Protein 2QYV (pdb70)

InterPro domains:
  IPR001160 Peptidase M20C, Xaa-His dipeptidase [PIRSF016599] (1-484)
  IPR001160 Peptidase M20C, Xaa-His dipeptidase [PR00934] (80-99)
  IPR001160 Peptidase M20C, Xaa-His dipeptidase [PR00934] (101-119)
  IPR001160 Peptidase M20C, Xaa-His dipeptidase [PR00934] (135-152)
  IPR001160 Peptidase M20C, Xaa-His dipeptidase [PR00934] (159-177)
  IPR001160 Peptidase M20C, Xaa-His dipeptidase [PR00934] (205-222)
  IPR001160 Peptidase M20C, Xaa-His dipeptidase [PR00934] (253-272)
  IPR001160 Peptidase M20C, Xaa-His dipeptidase [PR00934] (364-382)
  IPR001160 Peptidase M20C, Xaa-His dipeptidase [PR00934] (429-445)
  IPR001160 Peptidase M20C, Xaa-His dipeptidase [PR00934] (451-473)
  IPR001160 Peptidase M20C, Xaa-His dipeptidase [PTHR43501] (2-484)
  IPR001160 Peptidase M20C, Xaa-His dipeptidase [TIGR01893] (7-483)
  IPR001160 Peptidase M20C, Xaa-His dipeptidase [cd03890] (9-483)
  IPR002933 Peptidase M20 [PF01546] (73-480)
  IPR011650 Peptidase M20, dimerisation domain [PF07687] (207-290)
  IPR036264 Bacterial exopeptidase dimerisation domain [SSF55031] (211-269)

CATH classification: 3.40.630.10

Sequence (928 aa):
QSLQPKLLWQWFDQICAIPHPSYKEEQLAQFIINWAKTKGFFAERDEVGNVLIRKPATVGENRKPVVLQAHLDVPQQDPILPYIDGDWVKAKGTTLGADNGIGASALAVLESNDIAHPELEVLLTTEERGEGAIGLRPNWLRSEILINTDTEENGEIYIGCAGGENADLEELPIEYQVNNFEHCYQVVLKGLRGGHSGVDIHTGRANAIKVLLRFLAELQQNQPHFDFTLANIRGGSSIRNAIPRESVATLVFNGDITVLQSAVQKFADVIKAELALTEPNLIFTLEKVEKPQQVFSSQCTKNIIHCLNVLPNGVVRNSDVIENVVETSLSIGVLKTEDNFVRSTLVRSLIESGKSYVASLLKSLASSLAQGNINLSGDYPGWEPQSHSDILDLTKTIYAQVLGTDPEIKVIHAGLECGLLKKIYPTIDVSIGPTIRNAHSPDEKVHIPAVETYWKVLTGILAHIPSRLQPKLLWQWFDQICAIPHPSYKEEQLAQFIINNWAKTKGFFAERDEVGNVLIRKPATVGENRKPVVLQAHLDVPQQDPILPYIDGDWVKAKGTTLGADNGIGASALAVLESNDIAHPELEVLLTTEERGEGAIGLRPNWLRRSEILINTDTEENGEIYIGCAGGENADLELPIEYQVNNFEHCYQVVLKGLRGGHSGVDIHTGRANAIKVLLRFLAELQQNQPHFDFTLANIRGGSIRNAIPREESVATLVFNGDITVLQSAVQKFADVIKAELALTEPNLIFTLEKVEKPQQVFSSQCTKNIIHCLNVLPNGVVRNSDVIENVVETSLSIGVLKTEDNFVRSTLVRSLIESGKSYVASLLKSLASSLAQGNINLSGDYPGWEPQSHSDILDLTKTIYAQVLGTDPEIKVIHAGLECGLLKKIYPTIDVSIGPTIRNAHSPDEKVHIPAVETYWKVLTGILAHIPSR

Secondary structure (DSSP, 8-state):
--SSSHHHHHHHHHHHHS---TT--HHHHHHHHHHHHHTT-EEEE-TT--EEEEEPPPP---B--EEEEE-----------EEE-SSEEEETTB---HHHHT--HHHHHHH-SSS--SSEEEEE---S---TTTTPPSS----SEEEE-----TTEEEEEE-EEEEEEEEEE--EEE---SEEEEEEEE-----BTTTTTTS----HHHHHHHHHHHHHHH-TT--EEEEEEEEES-TTB----EEEEEEE-S-HHHHHHHHHHHHHHHHHHTTTT-TT-EEEEEE-PPPSEEE-HHHHHHHHHHHHHS--EEEEE-SSSTT-EEEEE---EEEE-SSEEEE--EEESSHHHHHHHHHHHHHHHHHHT-EEEEEEEE--BPPPS--HHHHHHHHHHHHHHSSPPEEEEESS--THHHHHHH-TT---B----EESTTSTT-EEEHHHHHHHHHHHHHHHHH--B-/--SHHHHHHHHHHHHS---TT--HHHHHHHHHHHHHTT-EEEE-TT--EEEEEPPPP---B--EEEEE-----------EEE-SSEEEETTB---HHHHT--HHHHHHH-SS---SSEEEEE--TT---TTTTPPSS----SEEEE-----TTEEEEEE-EEEEEEEEEE--EEE---SEEEEEEEE-----BTTTTTTSS---HHHHHHHHHHHHHHH-TT--EEEEEEEEES-TTBPP--EEEEEEE-S-HHHHHHHHHHHHHHHHHHHTTT-TT-EEEEEE-PPPSEEE-HHHHHHHHHHHHH---EEEEE-SSSTT-EEEEE---EEEEETTEEEE--EEESSHHHHHHHHHHHHHHHHHTT-EEEEEEEE--BPPPS--HHHHHHHHHHHHHHSSPPEEEEESS--THHHHHHH-TT---B----EESTTSTT-EEEHHHHHHHHHHHHHHHHT--B-

Radius of gyration: 32.3 Å; Cα contacts (8 Å, |Δi|>4): 2210; chains: 2; bounding box: 68×74×89 Å

Structure (mmCIF, N/CA/C/O backbone):
data_2QYV
#
_entry.id   2QYV
#
_cell.length_a   173.922
_cell.length_b   84.293
_cell.length_c   123.204
_cell.angle_alpha   90.000
_cell.angle_beta   90.000
_cell.angle_gamma   90.000
#
_symmetry.space_group_name_H-M   'P 21 21 2'
#
loop_
_entity.id
_entity.type
_entity.pdbx_description
1 polymer 'Xaa-His dipeptidase'
2 non-polymer 'ZINC ION'
3 non-polymer 'SULFATE ION'
4 non-polymer GLYCEROL
5 non-polymer 'ISOPROPYL ALCOHOL'
6 water water
#
loop_
_atom_site.group_PDB
_atom_site.id
_atom_site.type_symbol
_atom_site.label_atom_id
_atom_site.label_alt_id
_atom_site.label_comp_id
_atom_site.label_asym_id
_atom_site.label_entity_id
_atom_site.label_seq_id
_atom_site.pdbx_PDB_ins_code
_atom_site.Cartn_x
_atom_site.Cartn_y
_atom_site.Cartn_z
_atom_site.occupancy
_atom_site.B_iso_or_equiv
_atom_site.auth_seq_id
_atom_site.auth_comp_id
_atom_site.auth_asym_id
_atom_site.auth_atom_id
_atom_site.pdbx_PDB_model_num
ATOM 1 N N . GLN A 1 6 ? 35.152 6.048 10.427 1.00 92.33 5 GLN A N 1
ATOM 2 C CA . GLN A 1 6 ? 34.383 6.492 9.225 1.00 92.42 5 GLN A CA 1
ATOM 3 C C . GLN A 1 6 ? 32.886 6.599 9.539 1.00 92.52 5 GLN A C 1
ATOM 4 O O . GLN A 1 6 ? 32.059 6.691 8.625 1.00 92.55 5 GLN A O 1
ATOM 6 N N . SER A 1 7 ? 32.550 6.619 10.832 1.00 92.21 6 SER A N 1
ATOM 7 C CA . SER A 1 7 ? 31.158 6.491 11.288 1.00 91.10 6 SER A CA 1
ATOM 8 C C . SER A 1 7 ? 30.340 7.794 11.200 1.00 89.76 6 SER A C 1
ATOM 9 O O . SER A 1 7 ? 29.236 7.802 10.650 1.00 88.76 6 SER A O 1
ATOM 11 N N . LEU A 1 8 ? 30.895 8.889 11.720 1.00 88.36 7 LEU A N 1
ATOM 12 C CA . LEU A 1 8 ? 30.098 10.089 12.045 1.00 87.13 7 LEU A CA 1
ATOM 13 C C . LEU A 1 8 ? 29.733 10.996 10.853 1.00 86.70 7 LEU A C 1
ATOM 14 O O . LEU A 1 8 ? 30.344 10.925 9.783 1.00 86.89 7 LEU A O 1
ATOM 17 N N . GLN A 1 9 ? 28.717 11.836 11.065 1.00 85.70 8 GLN A N 1
ATOM 18 C CA . GLN A 1 9 ? 28.194 12.753 10.043 1.00 84.66 8 GLN A CA 1
ATOM 19 C C . GLN A 1 9 ? 28.686 14.183 10.312 1.00 83.54 8 GLN A C 1
ATOM 20 O O . GLN A 1 9 ? 28.774 14.586 11.472 1.00 83.76 8 GLN A O 1
ATOM 22 N N . PRO A 1 10 ? 28.989 14.966 9.251 1.00 81.87 9 PRO A N 1
ATOM 23 C CA . PRO A 1 10 ? 28.863 14.699 7.812 1.00 80.27 9 PRO A CA 1
ATOM 24 C C . PRO A 1 10 ? 29.825 13.636 7.256 1.00 78.69 9 PRO A C 1
ATOM 25 O O . PRO A 1 10 ? 31.034 13.775 7.380 1.00 78.24 9 PRO A O 1
ATOM 29 N N . LYS A 1 11 ? 29.264 12.608 6.619 1.00 78.23 10 LYS A N 1
ATOM 30 C CA . LYS A 1 11 ? 30.015 11.434 6.163 1.00 77.08 10 LYS A CA 1
ATOM 31 C C . LYS A 1 11 ? 31.258 11.785 5.348 1.00 76.40 10 LYS A C 1
ATOM 32 O O . LYS A 1 11 ? 32.352 11.321 5.662 1.00 75.71 10 LYS A O 1
ATOM 34 N N . LEU A 1 12 ? 31.087 12.613 4.317 1.00 76.39 11 LEU A N 1
ATOM 35 C CA . LEU A 1 12 ? 32.166 12.918 3.372 1.00 75.56 11 LEU A CA 1
ATOM 36 C C . LEU A 1 12 ? 33.380 13.544 4.043 1.00 75.06 11 LEU A C 1
ATOM 37 O O . LEU A 1 12 ? 34.515 13.170 3.747 1.00 74.82 11 LEU A O 1
ATOM 42 N N . LEU A 1 13 ? 33.127 14.502 4.933 1.00 74.84 12 LEU A N 1
ATOM 43 C CA . LEU A 1 13 ? 34.182 15.159 5.712 1.00 74.09 12 LEU A CA 1
ATOM 44 C C . LEU A 1 13 ? 34.926 14.153 6.581 1.00 74.43 12 LEU A C 1
ATOM 45 O O . LEU A 1 13 ? 36.154 14.099 6.565 1.00 74.47 12 LEU A O 1
ATOM 50 N N . TRP A 1 14 ? 34.171 13.362 7.340 1.00 75.42 13 TRP A N 1
ATOM 51 C CA . TRP A 1 14 ? 34.746 12.404 8.289 1.00 75.59 13 TRP A CA 1
ATOM 52 C C . TRP A 1 14 ? 35.444 11.238 7.598 1.00 75.65 13 TRP A C 1
ATOM 53 O O . TRP A 1 14 ? 36.503 10.801 8.053 1.00 74.39 13 TRP A O 1
ATOM 64 N N . GLN A 1 15 ? 34.850 10.740 6.510 1.00 76.02 14 GLN A N 1
ATOM 65 C CA . GLN A 1 15 ? 35.487 9.707 5.686 1.00 76.42 14 GLN A CA 1
ATOM 66 C C . GLN A 1 15 ? 36.807 10.211 5.121 1.00 75.96 14 GLN A C 1
ATOM 67 O O . GLN A 1 15 ? 37.781 9.464 5.043 1.00 75.93 14 GLN A O 1
ATOM 73 N N . TRP A 1 16 ? 36.832 11.482 4.731 1.00 75.77 15 TRP A N 1
ATOM 74 C CA . TRP A 1 16 ? 38.069 12.123 4.300 1.00 75.61 15 TRP A CA 1
ATOM 75 C C . TRP A 1 16 ? 39.060 12.291 5.442 1.00 75.16 15 TRP A C 1
ATOM 76 O O . TRP A 1 16 ? 40.252 12.083 5.259 1.00 74.59 15 TRP A O 1
ATOM 87 N N . PHE A 1 17 ? 38.577 12.685 6.612 1.00 75.93 16 PHE A N 1
ATOM 88 C CA . PHE A 1 17 ? 39.468 12.860 7.760 1.00 76.52 16 PHE A CA 1
ATOM 89 C C . PHE A 1 17 ? 40.081 11.528 8.154 1.00 76.92 16 PHE A C 1
ATOM 90 O O . PHE A 1 17 ? 41.278 11.443 8.458 1.00 76.98 16 PHE A O 1
ATOM 98 N N . ASP A 1 18 ? 39.248 10.491 8.133 1.00 77.53 17 ASP A N 1
ATOM 99 C CA . ASP A 1 18 ? 39.689 9.133 8.425 1.00 78.42 17 ASP A CA 1
ATOM 100 C C . ASP A 1 18 ? 40.795 8.719 7.453 1.00 78.52 17 ASP A C 1
ATOM 101 O O . ASP A 1 18 ? 41.812 8.165 7.865 1.00 79.11 17 ASP A O 1
ATOM 106 N N . GLN A 1 19 ? 40.594 9.011 6.170 1.00 78.93 18 GLN A N 1
ATOM 107 C CA . GLN A 1 19 ? 41.617 8.791 5.144 1.00 78.54 18 GLN A CA 1
ATOM 108 C C . GLN A 1 19 ? 42.896 9.589 5.430 1.00 78.15 18 GLN A C 1
ATOM 109 O O . GLN A 1 19 ? 44.006 9.102 5.211 1.00 77.38 18 GLN A O 1
ATOM 115 N N . ILE A 1 20 ? 42.727 10.818 5.906 1.00 77.76 19 ILE A N 1
ATOM 116 C CA . ILE A 1 20 ? 43.851 11.709 6.151 1.00 77.46 19 ILE A CA 1
ATOM 117 C C . ILE A 1 20 ? 44.685 11.160 7.291 1.00 77.93 19 ILE A C 1
ATOM 118 O O . ILE A 1 20 ? 45.917 11.176 7.234 1.00 77.36 19 ILE A O 1
ATOM 123 N N . CYS A 1 21 ? 44.011 10.642 8.312 1.00 78.33 20 CYS A N 1
ATOM 124 C CA . CYS A 1 21 ? 44.705 10.003 9.432 1.00 79.06 20 CYS A CA 1
ATOM 125 C C . CYS A 1 21 ? 45.438 8.727 9.008 1.00 79.05 20 CYS A C 1
ATOM 126 O O . CYS A 1 21 ? 46.524 8.441 9.504 1.00 79.56 20 CYS A O 1
ATOM 129 N N . ALA A 1 22 ? 44.852 7.978 8.080 1.00 78.81 21 ALA A N 1
ATOM 130 C CA . ALA A 1 22 ? 45.481 6.768 7.559 1.00 78.57 21 ALA A CA 1
ATOM 131 C C . ALA A 1 22 ? 46.835 7.029 6.885 1.00 78.70 21 ALA A C 1
ATOM 132 O O . ALA A 1 22 ? 47.693 6.154 6.898 1.00 80.12 21 ALA A O 1
ATOM 134 N N . ILE A 1 23 ? 47.032 8.212 6.302 1.00 78.46 22 ILE A N 1
ATOM 135 C CA . ILE A 1 23 ? 48.279 8.516 5.587 1.00 78.19 22 ILE A CA 1
ATOM 136 C C . ILE A 1 23 ? 49.202 9.360 6.449 1.00 78.43 22 ILE A C 1
ATOM 137 O O . ILE A 1 23 ? 48.935 10.545 6.654 1.00 77.91 22 ILE A O 1
ATOM 142 N N . PRO A 1 24 ? 50.304 8.765 6.949 1.00 79.31 23 PRO A N 1
ATOM 143 C CA . PRO A 1 24 ? 51.204 9.574 7.767 1.00 79.16 23 PRO A CA 1
ATOM 144 C C . PRO A 1 24 ? 51.614 10.824 7.002 1.00 78.58 23 PRO A C 1
ATOM 145 O O . PRO A 1 24 ? 52.044 10.733 5.848 1.00 79.43 23 PRO A O 1
ATOM 149 N N . HIS A 1 25 ? 51.428 11.979 7.630 1.00 77.61 24 HIS A N 1
ATOM 150 C CA . HIS A 1 25 ? 51.648 13.260 6.969 1.00 76.88 24 HIS A CA 1
ATOM 151 C C . HIS A 1 25 ? 52.257 14.299 7.908 1.00 76.83 24 HIS A C 1
ATOM 152 O O . HIS A 1 25 ? 51.866 15.463 7.887 1.00 76.16 24 HIS A O 1
ATOM 159 N N . PRO A 1 26 ? 53.247 13.891 8.722 1.00 78.02 25 PRO A N 1
ATOM 160 C CA . PRO A 1 26 ? 53.892 14.869 9.585 1.00 77.88 25 PRO A CA 1
ATOM 161 C C . PRO A 1 26 ? 54.584 15.982 8.801 1.00 77.59 25 PRO A C 1
ATOM 162 O O . PRO A 1 26 ? 54.818 15.853 7.604 1.00 75.44 25 PRO A O 1
ATOM 166 N N . SER A 1 27 ? 54.951 17.042 9.508 1.00 79.23 26 SER A N 1
ATOM 167 C CA . SER A 1 27 ? 55.351 18.310 8.892 1.00 80.70 26 SER A CA 1
ATOM 168 C C . SER A 1 27 ? 56.620 18.315 8.017 1.00 81.93 26 SER A C 1
ATOM 169 O O . SER A 1 27 ? 57.233 19.363 7.836 1.00 83.32 26 SER A O 1
ATOM 172 N N . TYR A 1 28 ? 57.015 17.164 7.486 1.00 82.23 27 TYR A N 1
ATOM 173 C CA . TYR A 1 28 ? 57.928 17.115 6.330 1.00 81.80 27 TYR A CA 1
ATOM 174 C C . TYR A 1 28 ? 57.743 15.863 5.453 1.00 80.75 27 TYR A C 1
ATOM 175 O O . TYR A 1 28 ? 58.494 15.666 4.498 1.00 80.44 27 TYR A O 1
ATOM 184 N N . LYS A 1 29 ? 56.756 15.027 5.770 1.00 80.24 28 LYS A N 1
ATOM 185 C CA . LYS A 1 29 ? 56.493 13.813 5.006 1.00 81.03 28 LYS A CA 1
ATOM 186 C C . LYS A 1 29 ? 55.124 13.911 4.308 1.00 81.42 28 LYS A C 1
ATOM 187 O O . LYS A 1 29 ? 54.394 12.920 4.209 1.00 81.71 28 LYS A O 1
ATOM 189 N N . GLU A 1 30 ? 54.805 15.106 3.798 1.00 82.11 29 GLU A N 1
ATOM 190 C CA . GLU A 1 30 ? 53.487 15.393 3.187 1.00 82.52 29 GLU A CA 1
ATOM 191 C C . GLU A 1 30 ? 53.286 14.760 1.811 1.00 82.19 29 GLU A C 1
ATOM 192 O O . GLU A 1 30 ? 52.197 14.837 1.249 1.00 82.99 29 GLU A O 1
ATOM 198 N N . GLU A 1 31 ? 54.328 14.160 1.254 1.00 82.44 30 GLU A N 1
ATOM 199 C CA . GLU A 1 31 ? 54.282 13.704 -0.125 1.00 82.50 30 GLU A CA 1
ATOM 200 C C . GLU A 1 31 ? 53.148 12.714 -0.381 1.00 81.23 30 GLU A C 1
ATOM 201 O O . GLU A 1 31 ? 52.339 12.928 -1.270 1.00 79.75 30 GLU A O 1
ATOM 207 N N . GLN A 1 32 ? 53.099 11.647 0.413 1.00 81.10 31 GLN A N 1
ATOM 208 C CA . GLN A 1 32 ? 52.114 10.577 0.242 1.00 81.42 31 GLN A CA 1
ATOM 209 C C . GLN A 1 32 ? 50.684 11.112 0.192 1.00 81.01 31 GLN A C 1
ATOM 210 O O . GLN A 1 32 ? 49.898 10.704 -0.668 1.00 81.33 31 GLN A O 1
ATOM 216 N N . LEU A 1 33 ? 50.355 12.020 1.109 1.00 80.00 32 LEU A N 1
ATOM 217 C CA . LEU A 1 33 ? 49.026 12.628 1.156 1.00 78.82 32 LEU A CA 1
ATOM 218 C C . LEU A 1 33 ? 48.772 13.521 -0.055 1.00 79.31 32 LEU A C 1
ATOM 219 O O . LEU A 1 33 ? 47.731 13.406 -0.702 1.00 80.23 32 LEU A O 1
ATOM 224 N N . ALA A 1 34 ? 49.721 14.408 -0.354 1.00 78.82 33 ALA A N 1
ATOM 225 C CA . ALA A 1 34 ? 49.609 15.308 -1.506 1.00 78.11 33 ALA A CA 1
ATOM 226 C C . ALA A 1 34 ? 49.353 14.534 -2.805 1.00 77.72 33 ALA A C 1
ATOM 227 O O . ALA A 1 34 ? 48.495 14.906 -3.609 1.00 77.75 33 ALA A O 1
ATOM 229 N N . GLN A 1 35 ? 50.088 13.443 -2.991 1.00 76.82 34 GLN A N 1
ATOM 230 C CA . GLN A 1 35 ? 49.935 12.614 -4.174 1.00 76.04 34 GLN A CA 1
ATOM 231 C C . GLN A 1 35 ? 48.630 11.831 -4.133 1.00 74.14 34 GLN A C 1
ATOM 232 O O . GLN A 1 35 ? 48.040 11.582 -5.180 1.00 74.79 34 GLN A O 1
ATOM 238 N N . PHE A 1 36 ? 48.182 11.439 -2.940 1.00 72.41 35 PHE A N 1
ATOM 239 C CA . PHE A 1 36 ? 46.892 10.746 -2.801 1.00 72.07 35 PHE A CA 1
ATOM 240 C C . PHE A 1 36 ? 45.728 11.659 -3.191 1.00 71.06 35 PHE A C 1
ATOM 241 O O . PHE A 1 36 ? 44.767 11.209 -3.818 1.00 71.64 35 PHE A O 1
ATOM 249 N N . ILE A 1 37 ? 45.825 12.931 -2.804 1.00 70.22 36 ILE A N 1
ATOM 250 C CA . ILE A 1 37 ? 44.800 13.935 -3.104 1.00 68.78 36 ILE A CA 1
ATOM 251 C C . ILE A 1 37 ? 44.769 14.272 -4.592 1.00 68.11 36 ILE A C 1
ATOM 252 O O . ILE A 1 37 ? 43.699 14.322 -5.191 1.00 68.74 36 ILE A O 1
ATOM 257 N N . ILE A 1 38 ? 45.935 14.492 -5.189 1.00 67.10 37 ILE A N 1
ATOM 258 C CA . ILE A 1 38 ? 46.008 14.816 -6.609 1.00 66.70 37 ILE A CA 1
ATOM 259 C C . ILE A 1 38 ? 45.429 13.684 -7.473 1.00 67.49 37 ILE A C 1
ATOM 260 O O . ILE A 1 38 ? 44.582 13.932 -8.325 1.00 64.60 37 ILE A O 1
ATOM 265 N N . ASN A 1 39 ? 45.874 12.448 -7.244 1.00 69.36 38 ASN A N 1
ATOM 266 C CA . ASN A 1 39 ? 45.356 11.315 -8.018 1.00 71.60 38 ASN A CA 1
ATOM 267 C C . ASN A 1 39 ? 43.849 11.179 -7.861 1.00 70.45 38 ASN A C 1
ATOM 268 O O . ASN A 1 39 ? 43.146 10.916 -8.841 1.00 71.25 38 ASN A O 1
ATOM 273 N N . TRP A 1 40 ? 43.362 11.343 -6.629 1.00 69.73 39 TRP A N 1
ATOM 274 C CA . TRP A 1 40 ? 41.926 11.249 -6.358 1.00 68.53 39 TRP A CA 1
ATOM 275 C C . TRP A 1 40 ? 41.175 12.333 -7.114 1.00 66.66 39 TRP A C 1
ATOM 276 O O . TRP A 1 40 ? 40.174 12.051 -7.773 1.00 66.78 39 TRP A O 1
ATOM 287 N N . ALA A 1 41 ? 41.671 13.564 -7.004 1.00 65.72 40 ALA A N 1
ATOM 288 C CA . ALA A 1 41 ? 41.136 14.696 -7.749 1.00 65.25 40 ALA A CA 1
ATOM 289 C C . ALA A 1 41 ? 41.006 14.340 -9.216 1.00 65.98 40 ALA A C 1
ATOM 290 O O . ALA A 1 41 ? 39.971 14.558 -9.831 1.00 66.19 40 ALA A O 1
ATOM 292 N N . LYS A 1 42 ? 42.069 13.773 -9.769 1.00 67.32 41 LYS A N 1
ATOM 293 C CA . LYS A 1 42 ? 42.123 13.466 -11.184 1.00 67.66 41 LYS A CA 1
ATOM 294 C C . LYS A 1 42 ? 41.122 12.394 -11.593 1.00 67.22 41 LYS A C 1
ATOM 295 O O . LYS A 1 42 ? 40.581 12.454 -12.695 1.00 66.46 41 LYS A O 1
ATOM 301 N N . THR A 1 43 ? 40.850 11.439 -10.704 1.00 67.18 42 THR A N 1
ATOM 302 C CA . THR A 1 43 ? 39.819 10.422 -10.971 1.00 67.60 42 THR A CA 1
ATOM 303 C C . THR A 1 43 ? 38.399 11.025 -11.064 1.00 67.44 42 THR A C 1
ATOM 304 O O . THR A 1 43 ? 37.505 10.412 -11.658 1.00 67.33 42 THR A O 1
ATOM 308 N N . LYS A 1 44 ? 38.209 12.207 -10.469 1.00 67.67 43 LYS A N 1
ATOM 309 C CA . LYS A 1 44 ? 36.952 12.963 -10.526 1.00 66.55 43 LYS A CA 1
ATOM 310 C C . LYS A 1 44 ? 36.937 13.965 -11.676 1.00 66.45 43 LYS A C 1
ATOM 311 O O . LYS A 1 44 ? 35.959 14.695 -11.873 1.00 66.51 43 LYS A O 1
ATOM 317 N N . GLY A 1 45 ? 38.023 14.008 -12.436 1.00 65.55 44 GLY A N 1
ATOM 318 C CA . GLY A 1 45 ? 38.121 14.918 -13.558 1.00 64.84 44 GLY A CA 1
ATOM 319 C C . GLY A 1 45 ? 38.329 16.351 -13.145 1.00 63.87 44 GLY A C 1
ATOM 320 O O . GLY A 1 45 ? 38.049 17.247 -13.913 1.00 64.01 44 GLY A O 1
ATOM 321 N N . PHE A 1 46 ? 38.826 16.569 -11.930 1.00 65.79 45 PHE A N 1
ATOM 322 C CA . PHE A 1 46 ? 39.218 17.917 -11.488 1.00 65.50 45 PHE A CA 1
ATOM 323 C C . PHE A 1 46 ? 40.629 18.253 -11.939 1.00 65.60 45 PHE A C 1
ATOM 324 O O . PHE A 1 46 ? 41.537 17.419 -11.846 1.00 65.11 45 PHE A O 1
ATOM 332 N N . PHE A 1 47 ? 40.800 19.488 -12.401 1.00 66.11 46 PHE A N 1
ATOM 333 C CA . PHE A 1 47 ? 42.111 20.119 -12.467 1.00 66.75 46 PHE A CA 1
ATOM 334 C C . PHE A 1 47 ? 42.843 19.944 -11.131 1.00 66.70 46 PHE A C 1
ATOM 335 O O . PHE A 1 47 ? 42.292 20.245 -10.071 1.00 66.83 46 PHE A O 1
ATOM 343 N N . ALA A 1 48 ? 44.074 19.447 -11.187 1.00 66.54 47 ALA A N 1
ATOM 344 C CA . ALA A 1 48 ? 44.887 19.240 -9.997 1.00 66.17 47 ALA A CA 1
ATOM 345 C C . ALA A 1 48 ? 46.353 19.527 -10.335 1.00 66.06 47 ALA A C 1
ATOM 346 O O . ALA A 1 48 ? 46.907 18.956 -11.265 1.00 65.76 47 ALA A O 1
ATOM 348 N N . GLU A 1 49 ? 46.964 20.432 -9.584 1.00 66.33 48 GLU A N 1
ATOM 349 C CA . GLU A 1 49 ? 48.331 20.874 -9.842 1.00 68.01 48 GLU A CA 1
ATOM 350 C C . GLU A 1 49 ? 49.070 21.116 -8.528 1.00 67.37 48 GLU A C 1
ATOM 351 O O . GLU A 1 49 ? 48.448 21.285 -7.485 1.00 66.13 48 GLU A O 1
ATOM 357 N N . ARG A 1 50 ? 50.399 21.123 -8.602 1.00 66.99 49 ARG A N 1
ATOM 358 C CA . ARG A 1 50 ? 51.252 21.548 -7.499 1.00 67.29 49 ARG A CA 1
ATOM 359 C C . ARG A 1 50 ? 52.204 22.601 -8.031 1.00 66.95 49 ARG A C 1
ATOM 360 O O . ARG A 1 50 ? 52.577 22.557 -9.201 1.00 67.67 49 ARG A O 1
ATOM 368 N N . ASP A 1 51 ? 52.575 23.558 -7.189 1.00 66.75 50 ASP A N 1
ATOM 369 C CA . ASP A 1 51 ? 53.544 24.579 -7.581 1.00 65.88 50 ASP A CA 1
ATOM 370 C C . ASP A 1 51 ? 54.960 24.125 -7.219 1.00 66.58 50 ASP A C 1
ATOM 371 O O . ASP A 1 51 ? 55.155 23.036 -6.663 1.00 65.68 50 ASP A O 1
ATOM 376 N N . GLU A 1 52 ? 55.938 24.963 -7.559 1.00 67.53 51 GLU A N 1
ATOM 377 C CA . GLU A 1 52 ? 57.360 24.676 -7.340 1.00 69.20 51 GLU A CA 1
ATOM 378 C C . GLU A 1 52 ? 57.651 24.177 -5.908 1.00 69.25 51 GLU A C 1
ATOM 379 O O . GLU A 1 52 ? 58.468 23.273 -5.709 1.00 70.22 51 GLU A O 1
ATOM 385 N N . VAL A 1 53 ? 56.975 24.765 -4.926 1.00 67.76 52 VAL A N 1
ATOM 386 C CA . VAL A 1 53 ? 57.161 24.404 -3.521 1.00 68.29 52 VAL A CA 1
ATOM 387 C C . VAL A 1 53 ? 56.388 23.151 -3.093 1.00 68.63 52 VAL A C 1
ATOM 388 O O . VAL A 1 53 ? 56.742 22.503 -2.100 1.00 68.91 52 VAL A O 1
ATOM 392 N N . GLY A 1 54 ? 55.325 22.826 -3.826 1.00 68.56 53 GLY A N 1
ATOM 393 C CA . GLY A 1 54 ? 54.544 21.621 -3.566 1.00 67.50 53 GLY A CA 1
ATOM 394 C C . GLY A 1 54 ? 53.169 21.865 -2.972 1.00 66.45 53 GLY A C 1
ATOM 395 O O . GLY A 1 54 ? 52.561 20.939 -2.418 1.00 67.74 53 GLY A O 1
ATOM 396 N N . ASN A 1 55 ? 52.674 23.099 -3.067 1.00 65.48 54 ASN A N 1
ATOM 397 C CA . ASN A 1 55 ? 51.300 23.385 -2.652 1.00 65.11 54 ASN A CA 1
ATOM 398 C C . ASN A 1 55 ? 50.348 22.736 -3.646 1.00 65.11 54 ASN A C 1
ATOM 399 O O . ASN A 1 55 ? 50.601 22.775 -4.841 1.00 64.92 54 ASN A O 1
ATOM 404 N N . VAL A 1 56 ? 49.264 22.141 -3.148 1.00 65.12 55 VAL A N 1
ATOM 405 C CA . VAL A 1 56 ? 48.246 21.519 -3.998 1.00 63.78 55 VAL A CA 1
ATOM 406 C C . VAL A 1 56 ? 47.138 22.515 -4.345 1.00 63.51 55 VAL A C 1
ATOM 407 O O . VAL A 1 56 ? 46.603 23.169 -3.465 1.00 65.11 55 VAL A O 1
ATOM 411 N N . LEU A 1 57 ? 46.807 22.640 -5.625 1.00 63.65 56 LEU A N 1
ATOM 412 C CA . LEU A 1 57 ? 45.654 23.435 -6.054 1.00 62.40 56 LEU A CA 1
ATOM 413 C C . LEU A 1 57 ? 44.715 22.541 -6.849 1.00 62.83 56 LEU A C 1
ATOM 414 O O . LEU A 1 57 ? 45.129 21.939 -7.834 1.00 64.09 56 LEU A O 1
ATOM 419 N N . ILE A 1 58 ? 43.465 22.437 -6.402 1.00 62.47 57 ILE A N 1
ATOM 420 C CA . ILE A 1 58 ? 42.431 21.724 -7.140 1.00 62.22 57 ILE A CA 1
ATOM 421 C C . ILE A 1 58 ? 41.353 22.728 -7.542 1.00 62.07 57 ILE A C 1
ATOM 422 O O . ILE A 1 58 ? 41.082 23.688 -6.809 1.00 60.31 57 ILE A O 1
ATOM 427 N N . ARG A 1 59 ? 40.774 22.521 -8.723 1.00 60.45 58 ARG A N 1
ATOM 428 C CA . ARG A 1 59 ? 39.699 23.371 -9.223 1.00 61.98 58 ARG A CA 1
ATOM 429 C C . ARG A 1 59 ? 38.483 22.546 -9.623 1.00 60.01 58 ARG A C 1
ATOM 430 O O . ARG A 1 59 ? 38.630 21.454 -10.140 1.00 58.69 58 ARG A O 1
ATOM 438 N N . LYS A 1 60 ? 37.298 23.103 -9.389 1.00 59.56 59 LYS A N 1
ATOM 439 C CA . LYS A 1 60 ? 36.020 22.476 -9.732 1.00 59.29 59 LYS A CA 1
ATOM 440 C C . LYS A 1 60 ? 35.061 23.578 -10.185 1.00 58.39 59 LYS A C 1
ATOM 441 O O . LYS A 1 60 ? 35.049 24.668 -9.618 1.00 57.42 59 LYS A O 1
ATOM 447 N N . PRO A 1 61 ? 34.272 23.321 -11.239 1.00 58.59 60 PRO A N 1
ATOM 448 C CA . PRO A 1 61 ? 33.396 24.393 -11.713 1.00 57.31 60 PRO A CA 1
ATOM 449 C C . PRO A 1 61 ? 32.276 24.727 -10.738 1.00 56.25 60 PRO A C 1
ATOM 450 O O . PRO A 1 61 ? 32.042 23.981 -9.791 1.00 54.71 60 PRO A O 1
ATOM 454 N N . ALA A 1 62 ? 31.613 25.859 -10.969 1.00 57.30 61 ALA A N 1
ATOM 455 C CA . ALA A 1 62 ? 30.415 26.227 -10.224 1.00 58.18 61 ALA A CA 1
ATOM 456 C C . ALA A 1 62 ? 29.363 25.125 -10.340 1.00 60.17 61 ALA A C 1
ATOM 457 O O . ALA A 1 62 ? 29.278 24.440 -11.363 1.00 63.54 61 ALA A O 1
ATOM 459 N N . THR A 1 63 ? 28.562 24.954 -9.294 1.00 60.01 62 THR A N 1
ATOM 460 C CA . THR A 1 63 ? 27.401 24.074 -9.362 1.00 59.27 62 THR A CA 1
ATOM 461 C C . THR A 1 63 ? 26.325 24.790 -10.176 1.00 59.29 62 THR A C 1
ATOM 462 O O . THR A 1 63 ? 26.383 26.016 -10.357 1.00 56.84 62 THR A O 1
ATOM 466 N N . VAL A 1 64 ? 25.359 24.017 -10.674 1.00 59.77 63 VAL A N 1
ATOM 467 C CA . VAL A 1 64 ? 24.333 24.536 -11.566 1.00 59.24 63 VAL A CA 1
ATOM 468 C C . VAL A 1 64 ? 23.585 25.686 -10.882 1.00 58.71 63 VAL A C 1
ATOM 469 O O . VAL A 1 64 ? 23.072 25.521 -9.776 1.00 58.75 63 VAL A O 1
ATOM 473 N N . GLY A 1 65 ? 23.546 26.841 -11.547 1.00 57.63 64 GLY A N 1
ATOM 474 C CA . GLY A 1 65 ? 22.925 28.049 -11.011 1.00 57.92 64 GLY A CA 1
ATOM 475 C C . GLY A 1 65 ? 23.854 28.998 -10.266 1.00 58.36 64 GLY A C 1
ATOM 476 O O . GLY A 1 65 ? 23.448 30.121 -9.925 1.00 58.96 64 GLY A O 1
ATOM 485 N N . GLU A 1 67 ? 26.875 30.137 -11.467 1.00 61.55 66 GLU A N 1
ATOM 486 C CA . GLU A 1 67 ? 27.890 30.465 -12.471 1.00 62.36 66 GLU A CA 1
ATOM 487 C C . GLU A 1 67 ? 28.372 31.914 -12.462 1.00 63.51 66 GLU A C 1
ATOM 488 O O . GLU A 1 67 ? 29.522 32.164 -12.816 1.00 62.24 66 GLU A O 1
ATOM 494 N N . ASN A 1 68 ? 27.509 32.860 -12.084 1.00 65.38 67 ASN A N 1
ATOM 495 C CA . ASN A 1 68 ? 27.900 34.283 -12.042 1.00 67.33 67 ASN A CA 1
ATOM 496 C C . ASN A 1 68 ? 28.369 34.712 -10.668 1.00 66.81 67 ASN A C 1
ATOM 497 O O . ASN A 1 68 ? 28.310 35.897 -10.326 1.00 66.78 67 ASN A O 1
ATOM 502 N N . ARG A 1 69 ? 28.839 33.765 -9.872 1.00 66.67 68 ARG A N 1
ATOM 503 C CA . ARG A 1 69 ? 29.127 34.063 -8.487 1.00 66.60 68 ARG A CA 1
ATOM 504 C C . ARG A 1 69 ? 30.604 34.013 -8.250 1.00 64.97 68 ARG A C 1
ATOM 505 O O . ARG A 1 69 ? 31.324 33.298 -8.930 1.00 64.95 68 ARG A O 1
ATOM 513 N N . LYS A 1 70 ? 31.049 34.823 -7.302 1.00 64.39 69 LYS A N 1
ATOM 514 C CA . LYS A 1 70 ? 32.465 35.102 -7.144 1.00 64.05 69 LYS A CA 1
ATOM 515 C C . LYS A 1 70 ? 33.197 33.822 -6.788 1.00 62.46 69 LYS A C 1
ATOM 516 O O . LYS A 1 70 ? 32.770 33.116 -5.879 1.00 63.95 69 LYS A O 1
ATOM 522 N N . PRO A 1 71 ? 34.292 33.508 -7.507 1.00 61.18 70 PRO A N 1
ATOM 523 C CA . PRO A 1 71 ? 35.016 32.264 -7.212 1.00 61.29 70 PRO A CA 1
ATOM 524 C C . PRO A 1 71 ? 35.689 32.266 -5.824 1.00 62.19 70 PRO A C 1
ATOM 525 O O . PRO A 1 71 ? 36.163 33.312 -5.350 1.00 60.77 70 PRO A O 1
ATOM 529 N N . VAL A 1 72 ? 35.714 31.091 -5.202 1.00 61.90 71 VAL A N 1
ATOM 530 C CA . VAL A 1 72 ? 36.174 30.935 -3.840 1.00 62.26 71 VAL A CA 1
ATOM 531 C C . VAL A 1 72 ? 37.267 29.885 -3.770 1.00 61.25 71 VAL A C 1
ATOM 532 O O . VAL A 1 72 ? 37.204 28.884 -4.472 1.00 61.16 71 VAL A O 1
ATOM 536 N N . VAL A 1 73 ? 38.272 30.120 -2.928 1.00 60.69 72 VAL A N 1
ATOM 537 C CA . VAL A 1 73 ? 39.259 29.093 -2.611 1.00 59.38 72 VAL A CA 1
ATOM 538 C C . VAL A 1 73 ? 39.157 28.768 -1.135 1.00 59.31 72 VAL A C 1
ATOM 539 O O . VAL A 1 73 ? 39.096 29.657 -0.302 1.00 60.09 72 VAL A O 1
ATOM 543 N N . LEU A 1 74 ? 39.115 27.484 -0.826 1.00 59.50 73 LEU A N 1
ATOM 544 C CA . LEU A 1 74 ? 39.190 27.015 0.548 1.00 58.85 73 LEU A CA 1
ATOM 545 C C . LEU A 1 74 ? 40.611 26.559 0.784 1.00 60.56 73 LEU A C 1
ATOM 546 O O . LEU A 1 74 ? 41.155 25.788 -0.009 1.00 60.82 73 LEU A O 1
ATOM 551 N N . GLN A 1 75 ? 41.224 27.047 1.860 1.00 61.50 74 GLN A N 1
ATOM 552 C CA . GLN A 1 75 ? 42.632 26.775 2.121 1.00 62.57 74 GLN A CA 1
ATOM 553 C C . GLN A 1 75 ? 42.838 26.074 3.458 1.00 62.57 74 GLN A C 1
ATOM 554 O O . GLN A 1 75 ? 42.252 26.451 4.463 1.00 61.60 74 GLN A O 1
ATOM 560 N N . ALA A 1 76 ? 43.662 25.035 3.441 1.00 63.65 75 ALA A N 1
ATOM 561 C CA . ALA A 1 76 ? 44.069 24.324 4.648 1.00 65.37 75 ALA A CA 1
ATOM 562 C C . ALA A 1 76 ? 45.521 23.904 4.460 1.00 66.93 75 ALA A C 1
ATOM 563 O O . ALA A 1 76 ? 46.008 23.904 3.336 1.00 69.01 75 ALA A O 1
ATOM 565 N N . HIS A 1 77 ? 46.223 23.556 5.536 1.00 67.54 76 HIS A N 1
ATOM 566 C CA . HIS A 1 77 ? 47.601 23.096 5.388 1.00 67.55 76 HIS A CA 1
ATOM 567 C C . HIS A 1 77 ? 47.733 21.576 5.524 1.00 67.89 76 HIS A C 1
ATOM 568 O O . HIS A 1 77 ? 47.050 20.947 6.337 1.00 68.95 76 HIS A O 1
ATOM 575 N N . LEU A 1 78 ? 48.604 21.006 4.691 1.00 68.32 77 LEU A N 1
ATOM 576 C CA . LEU A 1 78 ? 48.729 19.547 4.522 1.00 68.34 77 LEU A CA 1
ATOM 577 C C . LEU A 1 78 ? 49.328 18.841 5.733 1.00 69.16 77 LEU A C 1
ATOM 578 O O . LEU A 1 78 ? 49.085 17.658 5.956 1.00 69.14 77 LEU A O 1
ATOM 583 N N . ASP A 1 79 ? 50.126 19.573 6.498 1.00 70.45 78 ASP A N 1
ATOM 584 C CA . ASP A 1 79 ? 50.943 18.983 7.545 1.00 69.95 78 ASP A CA 1
ATOM 585 C C . ASP A 1 79 ? 50.360 19.130 8.951 1.00 70.39 78 ASP A C 1
ATOM 586 O O . ASP A 1 79 ? 49.612 20.060 9.242 1.00 69.49 78 ASP A O 1
ATOM 599 N N . VAL A 1 81 ? 51.711 18.497 13.274 1.00 75.54 80 VAL A N 1
ATOM 600 C CA . VAL A 1 81 ? 52.855 18.456 14.186 1.00 75.98 80 VAL A CA 1
ATOM 601 C C . VAL A 1 81 ? 52.998 17.067 14.822 1.00 77.33 80 VAL A C 1
ATOM 602 O O . VAL A 1 81 ? 52.030 16.554 15.386 1.00 77.17 80 VAL A O 1
ATOM 606 N N . PRO A 1 82 ? 54.203 16.458 14.750 1.00 79.09 81 PRO A N 1
ATOM 607 C CA . PRO A 1 82 ? 54.386 15.092 15.272 1.00 80.13 81 PRO A CA 1
ATOM 608 C C . PRO A 1 82 ? 54.697 14.968 16.787 1.00 81.66 81 PRO A C 1
ATOM 609 O O . PRO A 1 82 ? 54.716 13.850 17.309 1.00 82.83 81 PRO A O 1
ATOM 613 N N . GLN A 1 83 ? 54.940 16.079 17.481 1.00 81.88 82 GLN A N 1
ATOM 614 C CA . GLN A 1 83 ? 55.194 16.045 18.928 1.00 82.26 82 GLN A CA 1
ATOM 615 C C . GLN A 1 83 ? 53.962 15.576 19.715 1.00 82.70 82 GLN A C 1
ATOM 616 O O . GLN A 1 83 ? 53.553 14.412 19.633 1.00 82.30 82 GLN A O 1
ATOM 618 N N . GLN A 1 94 ? 56.478 8.867 10.872 1.00 95.45 93 GLN A N 1
ATOM 619 C CA . GLN A 1 94 ? 56.309 8.180 9.592 1.00 96.64 93 GLN A CA 1
ATOM 620 C C . GLN A 1 94 ? 55.408 6.926 9.668 1.00 97.04 93 GLN A C 1
ATOM 621 O O . GLN A 1 94 ? 55.379 6.124 8.731 1.00 94.58 93 GLN A O 1
ATOM 623 N N . ASP A 1 95 ? 54.686 6.770 10.784 1.00 98.68 94 ASP A N 1
ATOM 624 C CA . ASP A 1 95 ? 53.689 5.697 10.966 1.00 99.04 94 ASP A CA 1
ATOM 625 C C . ASP A 1 95 ? 52.268 6.296 11.053 1.00 99.08 94 ASP A C 1
ATOM 626 O O . ASP A 1 95 ? 52.110 7.452 11.458 1.00 98.76 94 ASP A O 1
ATOM 628 N N . PRO A 1 96 ? 51.227 5.512 10.693 1.00 98.84 95 PRO A N 1
ATOM 629 C CA . PRO A 1 96 ? 49.858 6.058 10.595 1.00 98.41 95 PRO A CA 1
ATOM 630 C C . PRO A 1 96 ? 49.263 6.542 11.923 1.00 97.89 95 PRO A C 1
ATOM 631 O O . PRO A 1 96 ? 49.810 6.251 12.981 1.00 97.94 95 PRO A O 1
ATOM 635 N N . ILE A 1 97 ? 48.143 7.262 11.851 1.00 97.20 96 ILE A N 1
ATOM 636 C CA . ILE A 1 97 ? 47.441 7.754 13.040 1.00 97.04 96 ILE A CA 1
ATOM 637 C C . ILE A 1 97 ? 46.223 6.897 13.379 1.00 97.82 96 ILE A C 1
ATOM 638 O O . ILE A 1 97 ? 45.468 6.515 12.487 1.00 97.86 96 ILE A O 1
ATOM 643 N N . LEU A 1 98 ? 46.030 6.628 14.672 1.00 98.56 97 LEU A N 1
ATOM 644 C CA . LEU A 1 98 ? 44.925 5.798 15.162 1.00 98.88 97 LEU A CA 1
ATOM 645 C C . LEU A 1 98 ? 43.909 6.631 15.962 1.00 99.23 97 LEU A C 1
ATOM 646 O O . LEU A 1 98 ? 44.023 6.732 17.186 1.00 99.30 97 LEU A O 1
ATOM 648 N N . PRO A 1 99 ? 42.912 7.229 15.275 1.00 99.26 98 PRO A N 1
ATOM 649 C CA . PRO A 1 99 ? 41.882 8.028 15.943 1.00 99.09 98 PRO A CA 1
ATOM 650 C C . PRO A 1 99 ? 40.724 7.203 16.513 1.00 98.68 98 PRO A C 1
ATOM 651 O O . PRO A 1 99 ? 40.579 6.033 16.169 1.00 99.02 98 PRO A O 1
ATOM 655 N N . TYR A 1 100 ? 39.907 7.816 17.371 1.00 98.07 99 TYR A N 1
ATOM 656 C CA . TYR A 1 100 ? 38.682 7.175 17.871 1.00 97.72 99 TYR A CA 1
ATOM 657 C C . TYR A 1 100 ? 37.689 8.193 18.432 1.00 97.27 99 TYR A C 1
ATOM 658 O O . TYR A 1 100 ? 38.061 9.328 18.733 1.00 96.52 99 TYR A O 1
ATOM 667 N N . ILE A 1 101 ? 36.432 7.766 18.570 1.00 97.07 100 ILE A N 1
ATOM 668 C CA . ILE A 1 101 ? 35.374 8.592 19.155 1.00 97.18 100 ILE A CA 1
ATOM 669 C C . ILE A 1 101 ? 35.292 8.382 20.670 1.00 97.76 100 ILE A C 1
ATOM 670 O O . ILE A 1 101 ? 34.870 7.323 21.133 1.00 98.03 100 ILE A O 1
ATOM 672 N N . ASP A 1 102 ? 35.706 9.395 21.429 1.00 98.10 101 ASP A N 1
ATOM 673 C CA . ASP A 1 102 ? 35.659 9.366 22.895 1.00 97.88 101 ASP A CA 1
ATOM 674 C C . ASP A 1 102 ? 34.215 9.544 23.388 1.00 98.20 101 ASP A C 1
ATOM 675 O O . ASP A 1 102 ? 33.560 8.565 23.746 1.00 98.65 101 ASP A O 1
ATOM 680 N N . GLY A 1 103 ? 33.729 10.786 23.407 1.00 98.12 102 GLY A N 1
ATOM 681 C CA . GLY A 1 103 ? 32.334 11.083 23.745 1.00 97.93 102 GLY A CA 1
ATOM 682 C C . GLY A 1 103 ? 31.734 11.937 22.648 1.00 97.63 102 GLY A C 1
ATOM 683 O O . GLY A 1 103 ? 31.187 11.416 21.676 1.00 97.22 102 GLY A O 1
ATOM 684 N N . ASP A 1 104 ? 31.845 13.253 22.812 1.00 97.41 103 ASP A N 1
ATOM 685 C CA . ASP A 1 104 ? 31.580 14.203 21.734 1.00 97.50 103 ASP A CA 1
ATOM 686 C C . ASP A 1 104 ? 32.907 14.717 21.171 1.00 97.55 103 ASP A C 1
ATOM 687 O O . ASP A 1 104 ? 32.980 15.820 20.622 1.00 98.08 103 ASP A O 1
ATOM 692 N N . TRP A 1 105 ? 33.952 13.903 21.304 1.00 97.00 104 TRP A N 1
ATOM 693 C CA . TRP A 1 105 ? 35.304 14.295 20.933 1.00 96.50 104 TRP A CA 1
ATOM 694 C C . TRP A 1 105 ? 36.003 13.162 20.195 1.00 96.21 104 TRP A C 1
ATOM 695 O O . TRP A 1 105 ? 35.683 11.992 20.397 1.00 96.33 104 TRP A O 1
ATOM 706 N N . VAL A 1 106 ? 36.947 13.519 19.330 1.00 95.89 105 VAL A N 1
ATOM 707 C CA . VAL A 1 106 ? 37.769 12.540 18.630 1.00 95.65 105 VAL A CA 1
ATOM 708 C C . VAL A 1 106 ? 39.223 12.767 19.021 1.00 95.66 105 VAL A C 1
ATOM 709 O O . VAL A 1 106 ? 39.671 13.912 19.096 1.00 95.93 105 VAL A O 1
ATOM 713 N N . LYS A 1 107 ? 39.949 11.680 19.278 1.00 95.20 106 LYS A N 1
ATOM 714 C CA . LYS A 1 107 ? 41.346 11.759 19.718 1.00 94.47 106 LYS A CA 1
ATOM 715 C C . LYS A 1 107 ? 42.195 10.726 18.993 1.00 94.02 106 LYS A C 1
ATOM 716 O O . LYS A 1 107 ? 41.660 9.791 18.402 1.00 93.48 106 LYS A O 1
ATOM 722 N N . ALA A 1 108 ? 43.513 10.908 19.043 1.00 93.94 107 ALA A N 1
ATOM 723 C CA . ALA A 1 108 ? 44.466 9.921 18.530 1.00 94.26 107 ALA A CA 1
ATOM 724 C C . ALA A 1 108 ? 44.951 9.038 19.678 1.00 94.20 107 ALA A C 1
ATOM 725 O O . ALA A 1 108 ? 45.047 9.494 20.817 1.00 94.16 107 ALA A O 1
ATOM 727 N N . LYS A 1 109 ? 45.257 7.777 19.374 1.00 93.64 108 LYS A N 1
ATOM 728 C CA . LYS A 1 109 ? 45.683 6.815 20.387 1.00 92.49 108 LYS A CA 1
ATOM 729 C C . LYS A 1 109 ? 47.089 7.141 20.877 1.00 91.90 108 LYS A C 1
ATOM 730 O O . LYS A 1 109 ? 48.070 6.591 20.382 1.00 92.01 108 LYS A O 1
ATOM 732 N N . GLY A 1 110 ? 47.173 8.056 21.838 1.00 91.25 109 GLY A N 1
ATOM 733 C CA . GLY A 1 110 ? 48.436 8.413 22.487 1.00 91.00 109 GLY A CA 1
ATOM 734 C C . GLY A 1 110 ? 49.388 9.264 21.659 1.00 90.46 109 GLY A C 1
ATOM 735 O O . GLY A 1 110 ? 50.604 9.098 21.746 1.00 90.67 109 GLY A O 1
ATOM 736 N N . THR A 1 111 ? 48.844 10.191 20.875 1.00 89.73 110 THR A N 1
ATOM 737 C CA . THR A 1 111 ? 49.652 11.020 19.977 1.00 88.71 110 THR A CA 1
ATOM 738 C C . THR A 1 111 ? 48.854 12.240 19.512 1.00 87.95 110 THR A C 1
ATOM 739 O O . THR A 1 111 ? 47.682 12.381 19.861 1.00 87.75 110 THR A O 1
ATOM 743 N N . THR A 1 112 ? 49.484 13.123 18.739 1.00 87.12 111 THR A N 1
ATOM 744 C CA . THR A 1 112 ? 48.755 14.232 18.111 1.00 86.27 111 THR A CA 1
ATOM 745 C C . THR A 1 112 ? 47.811 13.687 17.036 1.00 85.98 111 THR A C 1
ATOM 746 O O . THR A 1 112 ? 48.134 12.719 16.340 1.00 86.20 111 THR A O 1
ATOM 750 N N . LEU A 1 113 ? 46.651 14.327 16.907 1.00 85.14 112 LEU A N 1
ATOM 751 C CA . LEU A 1 113 ? 45.563 13.832 16.061 1.00 83.60 112 LEU A CA 1
ATOM 752 C C . LEU A 1 113 ? 45.705 14.290 14.618 1.00 82.55 112 LEU A C 1
ATOM 753 O O . LEU A 1 113 ? 45.500 13.502 13.705 1.00 83.25 112 LEU A O 1
ATOM 758 N N . GLY A 1 114 ? 46.051 15.560 14.423 1.00 80.65 113 GLY A N 1
ATOM 759 C CA . GLY A 1 114 ? 46.101 16.162 13.096 1.00 78.34 113 GLY A CA 1
ATOM 760 C C . GLY A 1 114 ? 44.812 16.876 12.726 1.00 76.90 113 GLY A C 1
ATOM 761 O O . GLY A 1 114 ? 44.641 17.283 11.578 1.00 77.67 113 GLY A O 1
ATOM 762 N N . ALA A 1 115 ? 43.895 17.018 13.683 1.00 74.98 114 ALA A N 1
ATOM 763 C CA . ALA A 1 115 ? 42.672 17.792 13.476 1.00 73.11 114 ALA A CA 1
ATOM 764 C C . ALA A 1 115 ? 43.049 19.182 12.987 1.00 71.88 114 ALA A C 1
ATOM 765 O O . ALA A 1 115 ? 42.386 19.750 12.121 1.00 72.61 114 ALA A O 1
ATOM 767 N N . ASP A 1 116 ? 44.133 19.714 13.538 1.00 70.14 115 ASP A N 1
ATOM 768 C CA . ASP A 1 116 ? 44.814 20.865 12.954 1.00 69.08 115 ASP A CA 1
ATOM 769 C C . ASP A 1 116 ? 45.849 20.337 11.940 1.00 69.05 115 ASP A C 1
ATOM 770 O O . ASP A 1 116 ? 46.862 19.784 12.357 1.00 67.93 115 ASP A O 1
ATOM 775 N N . ASN A 1 117 ? 45.629 20.482 10.624 1.00 70.00 116 ASN A N 1
ATOM 776 C CA . ASN A 1 117 ? 44.496 21.188 10.002 1.00 69.19 116 ASN A CA 1
ATOM 777 C C . ASN A 1 117 ? 43.709 20.215 9.117 1.00 70.06 116 ASN A C 1
ATOM 778 O O . ASN A 1 117 ? 43.172 20.578 8.062 1.00 71.12 116 ASN A O 1
ATOM 783 N N . GLY A 1 118 ? 43.635 18.967 9.570 1.00 69.61 117 GLY A N 1
ATOM 784 C CA . GLY A 1 118 ? 43.045 17.890 8.788 1.00 68.15 117 GLY A CA 1
ATOM 785 C C . GLY A 1 118 ? 41.544 17.968 8.636 1.00 67.57 117 GLY A C 1
ATOM 786 O O . GLY A 1 118 ? 41.009 17.485 7.648 1.00 67.70 117 GLY A O 1
ATOM 787 N N . ILE A 1 119 ? 40.858 18.566 9.606 1.00 66.80 118 ILE A N 1
ATOM 788 C CA . ILE A 1 119 ? 39.408 18.686 9.534 1.00 66.46 118 ILE A CA 1
ATOM 789 C C . ILE A 1 119 ? 39.003 19.742 8.507 1.00 66.15 118 ILE A C 1
ATOM 790 O O . ILE A 1 119 ? 38.085 19.516 7.712 1.00 66.75 118 ILE A O 1
ATOM 795 N N . GLY A 1 120 ? 39.686 20.880 8.522 1.00 64.92 119 GLY A N 1
ATOM 796 C CA . GLY A 1 120 ? 39.491 21.907 7.511 1.00 65.13 119 GLY A CA 1
ATOM 797 C C . GLY A 1 120 ? 39.766 21.342 6.134 1.00 65.97 119 GLY A C 1
ATOM 798 O O . GLY A 1 120 ? 38.964 21.508 5.215 1.00 65.53 119 GLY A O 1
ATOM 807 N N . ALA A 1 122 ? 39.768 18.111 5.216 1.00 66.10 121 ALA A N 1
ATOM 808 C CA . ALA A 1 122 ? 38.722 17.138 4.912 1.00 65.25 121 ALA A CA 1
ATOM 809 C C . ALA A 1 122 ? 37.489 17.840 4.362 1.00 64.62 121 ALA A C 1
ATOM 810 O O . ALA A 1 122 ? 36.884 17.381 3.398 1.00 66.11 121 ALA A O 1
ATOM 812 N N . SER A 1 123 ? 37.124 18.960 4.974 1.00 63.42 122 SER A N 1
ATOM 813 C CA . SER A 1 123 ? 35.903 19.645 4.613 1.00 62.18 122 SER A CA 1
ATOM 814 C C . SER A 1 123 ? 36.002 20.231 3.209 1.00 61.13 122 SER A C 1
ATOM 815 O O . SER A 1 123 ? 35.021 20.237 2.474 1.00 60.78 122 SER A O 1
ATOM 818 N N . ALA A 1 124 ? 37.183 20.713 2.841 1.00 60.24 123 ALA A N 1
ATOM 819 C CA . ALA A 1 124 ? 37.391 21.252 1.509 1.00 60.18 123 ALA A CA 1
ATOM 820 C C . ALA A 1 124 ? 37.300 20.133 0.489 1.00 61.16 123 ALA A C 1
ATOM 821 O O . ALA A 1 124 ? 36.717 20.306 -0.580 1.00 61.05 123 ALA A O 1
ATOM 823 N N . LEU A 1 125 ? 37.854 18.973 0.825 1.00 61.04 124 LEU A N 1
ATOM 824 C CA . LEU A 1 125 ? 37.777 17.822 -0.079 1.00 61.07 124 LEU A CA 1
ATOM 825 C C . LEU A 1 125 ? 36.353 17.261 -0.192 1.00 60.94 124 LEU A C 1
ATOM 826 O O . LEU A 1 125 ? 35.927 16.851 -1.272 1.00 61.48 124 LEU A O 1
ATOM 831 N N . ALA A 1 126 ? 35.629 17.235 0.926 1.00 61.54 125 ALA A N 1
ATOM 832 C CA . ALA A 1 126 ? 34.233 16.793 0.945 1.00 62.44 125 ALA A CA 1
ATOM 833 C C . ALA A 1 126 ? 33.385 17.646 0.006 1.00 62.79 125 ALA A C 1
ATOM 834 O O . ALA A 1 126 ? 32.572 17.113 -0.758 1.00 62.87 125 ALA A O 1
ATOM 836 N N . VAL A 1 127 ? 33.589 18.966 0.060 1.00 62.69 126 VAL A N 1
ATOM 837 C CA . VAL A 1 127 ? 32.901 19.887 -0.842 1.00 62.36 126 VAL A CA 1
ATOM 838 C C . VAL A 1 127 ? 33.216 19.543 -2.300 1.00 63.45 126 VAL A C 1
ATOM 839 O O . VAL A 1 127 ? 32.312 19.491 -3.133 1.00 63.89 126 VAL A O 1
ATOM 843 N N . LEU A 1 128 ? 34.491 19.293 -2.600 1.00 63.63 127 LEU A N 1
ATOM 844 C CA . LEU A 1 128 ? 34.880 18.915 -3.960 1.00 63.70 127 LEU A CA 1
ATOM 845 C C . LEU A 1 128 ? 34.167 17.634 -4.374 1.00 63.35 127 LEU A C 1
ATOM 846 O O . LEU A 1 128 ? 33.642 17.539 -5.473 1.00 62.95 127 LEU A O 1
ATOM 851 N N . GLU A 1 129 ? 34.145 16.669 -3.467 1.00 64.64 128 GLU A N 1
ATOM 852 C CA . GLU A 1 129 ? 33.570 15.345 -3.710 1.00 64.91 128 GLU A CA 1
ATOM 853 C C . GLU A 1 129 ? 32.060 15.375 -3.903 1.00 64.81 128 GLU A C 1
ATOM 854 O O . GLU A 1 129 ? 31.515 14.541 -4.617 1.00 64.54 128 GLU A O 1
ATOM 860 N N . SER A 1 130 ? 31.395 16.337 -3.269 1.00 64.60 129 SER A N 1
ATOM 861 C CA . SER A 1 130 ? 29.939 16.379 -3.255 1.00 63.86 129 SER A CA 1
ATOM 862 C C . SER A 1 130 ? 29.356 16.596 -4.638 1.00 63.07 129 SER A C 1
ATOM 863 O O . SER A 1 130 ? 30.018 17.126 -5.539 1.00 63.21 129 SER A O 1
ATOM 866 N N . ASN A 1 131 ? 28.100 16.193 -4.786 1.00 62.26 130 ASN A N 1
ATOM 867 C CA . ASN A 1 131 ? 27.324 16.511 -5.980 1.00 61.55 130 ASN A CA 1
ATOM 868 C C . ASN A 1 131 ? 26.005 17.196 -5.668 1.00 61.02 130 ASN A C 1
ATOM 869 O O . ASN A 1 131 ? 25.175 17.330 -6.547 1.00 61.66 130 ASN A O 1
ATOM 874 N N . ASP A 1 132 ? 25.839 17.654 -4.427 1.00 61.68 131 ASP A N 1
ATOM 875 C CA . ASP A 1 132 ? 24.581 18.247 -3.962 1.00 62.50 131 ASP A CA 1
ATOM 876 C C . ASP A 1 132 ? 24.774 19.368 -2.934 1.00 63.75 131 ASP A C 1
ATOM 877 O O . ASP A 1 132 ? 23.893 19.614 -2.105 1.00 64.10 131 ASP A O 1
ATOM 882 N N . ILE A 1 133 ? 25.925 20.040 -3.009 1.00 64.26 132 ILE A N 1
ATOM 883 C CA . ILE A 1 133 ? 26.229 21.217 -2.208 1.00 64.46 132 ILE A CA 1
ATOM 884 C C . ILE A 1 133 ? 26.492 22.337 -3.187 1.00 63.41 132 ILE A C 1
ATOM 885 O O . ILE A 1 133 ? 27.342 22.197 -4.062 1.00 64.55 132 ILE A O 1
ATOM 890 N N . ALA A 1 134 ? 25.731 23.421 -3.064 1.00 62.20 133 ALA A N 1
ATOM 891 C CA . ALA A 1 134 ? 25.879 24.583 -3.936 1.00 60.73 133 ALA A CA 1
ATOM 892 C C . ALA A 1 134 ? 27.183 25.280 -3.625 1.00 60.60 133 ALA A C 1
ATOM 893 O O . ALA A 1 134 ? 27.521 25.474 -2.466 1.00 63.35 133 ALA A O 1
ATOM 895 N N . HIS A 1 135 ? 27.913 25.640 -4.669 1.00 59.99 134 HIS A N 1
ATOM 896 C CA . HIS A 1 135 ? 29.107 26.442 -4.532 1.00 59.40 134 HIS A CA 1
ATOM 897 C C . HIS A 1 135 ? 29.468 27.072 -5.862 1.00 59.77 134 HIS A C 1
ATOM 898 O O . HIS A 1 135 ? 29.171 26.511 -6.926 1.00 59.12 134 HIS A O 1
ATOM 905 N N . PRO A 1 136 ? 30.114 28.239 -5.813 1.00 59.18 135 PRO A N 1
ATOM 906 C CA . PRO A 1 136 ? 30.597 28.873 -7.033 1.00 59.35 135 PRO A CA 1
ATOM 907 C C . PRO A 1 136 ? 31.827 28.160 -7.580 1.00 58.33 135 PRO A C 1
ATOM 908 O O . PRO A 1 136 ? 32.210 27.097 -7.074 1.00 57.70 135 PRO A O 1
ATOM 912 N N . GLU A 1 137 ? 32.402 28.726 -8.633 1.00 58.68 136 GLU A N 1
ATOM 913 C CA . GLU A 1 137 ? 33.681 28.278 -9.171 1.00 60.70 136 GLU A CA 1
ATOM 914 C C . GLU A 1 137 ? 34.645 28.120 -7.994 1.00 59.68 136 GLU A C 1
ATOM 915 O O . GLU A 1 137 ? 34.846 29.066 -7.218 1.00 59.24 136 GLU A O 1
ATOM 921 N N . LEU A 1 138 ? 35.215 26.927 -7.841 1.00 57.60 137 LEU A N 1
ATOM 922 C CA . LEU A 1 138 ? 35.858 26.552 -6.588 1.00 58.51 137 LEU A CA 1
ATOM 923 C C . LEU A 1 138 ? 37.348 26.253 -6.750 1.00 60.11 137 LEU A C 1
ATOM 924 O O . LEU A 1 138 ? 37.771 25.664 -7.739 1.00 62.40 137 LEU A O 1
ATOM 929 N N . GLU A 1 139 ? 38.130 26.663 -5.762 1.00 61.03 138 GLU A N 1
ATOM 930 C CA . GLU A 1 139 ? 39.506 26.203 -5.614 1.00 61.42 138 GLU A CA 1
ATOM 931 C C . GLU A 1 139 ? 39.688 25.616 -4.234 1.00 60.82 138 GLU A C 1
ATOM 932 O O . GLU A 1 139 ? 39.040 26.028 -3.287 1.00 61.91 138 GLU A O 1
ATOM 938 N N . VAL A 1 140 ? 40.559 24.630 -4.139 1.00 60.19 139 VAL A N 1
ATOM 939 C CA . VAL A 1 140 ? 41.006 24.128 -2.861 1.00 58.91 139 VAL A CA 1
ATOM 940 C C . VAL A 1 140 ? 42.523 24.202 -2.873 1.00 59.95 139 VAL A C 1
ATOM 941 O O . VAL A 1 140 ? 43.162 23.570 -3.709 1.00 59.95 139 VAL A O 1
ATOM 945 N N . LEU A 1 141 ? 43.078 25.037 -1.991 1.00 60.54 140 LEU A N 1
ATOM 946 C CA . LEU A 1 141 ? 44.525 25.239 -1.884 1.00 59.28 140 LEU A CA 1
ATOM 947 C C . LEU A 1 141 ? 44.995 24.562 -0.623 1.00 60.96 140 LEU A C 1
ATOM 948 O O . LEU A 1 141 ? 44.582 24.924 0.477 1.00 62.44 140 LEU A O 1
ATOM 953 N N . LEU A 1 142 ? 45.865 23.580 -0.774 1.00 61.43 141 LEU A N 1
ATOM 954 C CA . LEU A 1 142 ? 46.416 22.901 0.378 1.00 61.74 141 LEU A CA 1
ATOM 955 C C . LEU A 1 142 ? 47.909 23.230 0.436 1.00 62.81 141 LEU A C 1
ATOM 956 O O . LEU A 1 142 ? 48.678 22.901 -0.469 1.00 62.83 141 LEU A O 1
ATOM 961 N N . THR A 1 143 ? 48.306 23.909 1.505 1.00 64.41 142 THR A N 1
ATOM 962 C CA . THR A 1 143 ? 49.648 24.475 1.602 1.00 65.24 142 THR A CA 1
ATOM 963 C C . THR A 1 143 ? 50.627 23.531 2.289 1.00 66.69 142 THR A C 1
ATOM 964 O O . THR A 1 143 ? 50.230 22.721 3.139 1.00 66.72 142 THR A O 1
ATOM 976 N N . THR A 1 145 ? 53.870 22.470 4.678 1.00 68.23 144 THR A N 1
ATOM 977 C CA . THR A 1 145 ? 54.761 22.751 5.801 1.00 68.23 144 THR A CA 1
ATOM 978 C C . THR A 1 145 ? 54.416 24.030 6.571 1.00 69.03 144 THR A C 1
ATOM 979 O O . THR A 1 145 ? 55.270 24.902 6.776 1.00 68.45 144 THR A O 1
ATOM 983 N N . GLU A 1 146 ? 53.161 24.147 6.986 1.00 69.44 145 GLU A N 1
ATOM 984 C CA . GLU A 1 146 ? 52.742 25.280 7.802 1.00 69.63 145 GLU A CA 1
ATOM 985 C C . GLU A 1 146 ? 53.378 25.273 9.199 1.00 69.54 145 GLU A C 1
ATOM 986 O O . GLU A 1 146 ? 53.674 26.331 9.734 1.00 68.30 145 GLU A O 1
ATOM 992 N N . GLU A 1 147 ? 53.574 24.088 9.779 1.00 69.93 146 GLU A N 1
ATOM 993 C CA . GLU A 1 147 ? 53.977 23.960 11.193 1.00 70.41 146 GLU A CA 1
ATOM 994 C C . GLU A 1 147 ? 55.477 24.104 11.449 1.00 70.41 146 GLU A C 1
ATOM 995 O O . GLU A 1 147 ? 55.898 24.202 12.595 1.00 70.21 146 GLU A O 1
ATOM 1001 N N . ARG A 1 148 ? 56.282 24.061 10.394 1.00 71.12 147 ARG A N 1
ATOM 1002 C CA . ARG A 1 148 ? 57.712 24.317 10.505 1.00 71.12 147 ARG A CA 1
ATOM 1003 C C . ARG A 1 148 ? 58.061 25.452 9.534 1.00 71.02 147 ARG A C 1
ATOM 1004 O O . ARG A 1 148 ? 58.714 25.239 8.510 1.00 71.54 147 ARG A O 1
ATOM 1009 N N . GLY A 1 149 ? 57.562 26.649 9.842 1.00 71.32 148 GLY A N 1
ATOM 1010 C CA . GLY A 1 149 ? 57.953 27.868 9.127 1.00 72.14 148 GLY A CA 1
ATOM 1011 C C . GLY A 1 149 ? 57.120 28.347 7.939 1.00 73.48 148 GLY A C 1
ATOM 1012 O O . GLY A 1 149 ? 57.561 29.243 7.217 1.00 74.35 148 GLY A O 1
ATOM 1021 N N . GLU A 1 151 ? 56.389 27.162 4.937 1.00 69.83 150 GLU A N 1
ATOM 1022 C CA . GLU A 1 151 ? 57.218 27.099 3.729 1.00 69.71 150 GLU A CA 1
ATOM 1023 C C . GLU A 1 151 ? 56.340 27.117 2.489 1.00 67.41 150 GLU A C 1
ATOM 1024 O O . GLU A 1 151 ? 56.660 27.777 1.503 1.00 66.24 150 GLU A O 1
ATOM 1030 N N . GLY A 1 152 ? 55.222 26.401 2.561 1.00 65.75 151 GLY A N 1
ATOM 1031 C CA . GLY A 1 152 ? 54.189 26.457 1.531 1.00 64.62 151 GLY A CA 1
ATOM 1032 C C . GLY A 1 152 ? 53.691 27.863 1.252 1.00 63.61 151 GLY A C 1
ATOM 1033 O O . GLY A 1 152 ? 53.797 28.353 0.121 1.00 65.05 151 GLY A O 1
ATOM 1034 N N . ALA A 1 153 ? 53.138 28.502 2.278 1.00 61.15 152 ALA A N 1
ATOM 1035 C CA . ALA A 1 153 ? 52.584 29.848 2.154 1.00 60.80 152 ALA A CA 1
ATOM 1036 C C . ALA A 1 153 ? 53.625 30.863 1.654 1.00 61.79 152 ALA A C 1
ATOM 1037 O O . ALA A 1 153 ? 53.312 31.722 0.827 1.00 60.39 152 ALA A O 1
ATOM 1039 N N . ILE A 1 154 ? 54.856 30.765 2.164 1.00 63.48 153 ILE A N 1
ATOM 1040 C CA . ILE A 1 154 ? 55.949 31.621 1.715 1.00 63.90 153 ILE A CA 1
ATOM 1041 C C . ILE A 1 154 ? 56.180 31.435 0.220 1.00 63.78 153 ILE A C 1
ATOM 1042 O O . ILE A 1 154 ? 56.205 32.403 -0.537 1.00 63.55 153 ILE A O 1
ATOM 1046 N N . GLY A 1 155 ? 56.330 30.183 -0.199 1.00 64.37 154 GLY A N 1
ATOM 1047 C CA . GLY A 1 155 ? 56.632 29.866 -1.597 1.00 64.12 154 GLY A CA 1
ATOM 1048 C C . GLY A 1 155 ? 55.455 29.651 -2.537 1.00 65.06 154 GLY A C 1
ATOM 1049 O O . GLY A 1 155 ? 55.623 29.022 -3.583 1.00 65.72 154 GLY A O 1
ATOM 1050 N N . LEU A 1 156 ? 54.276 30.179 -2.199 1.00 65.22 155 LEU A N 1
ATOM 1051 C CA . LEU A 1 156 ? 53.090 30.025 -3.045 1.00 64.93 155 LEU A CA 1
ATOM 1052 C C . LEU A 1 156 ? 53.239 30.793 -4.368 1.00 66.43 155 LEU A C 1
ATOM 1053 O O . LEU A 1 156 ? 53.626 31.969 -4.377 1.00 65.22 155 LEU A O 1
ATOM 1058 N N . ARG A 1 157 ? 52.916 30.114 -5.474 1.00 67.29 156 ARG A N 1
ATOM 1059 C CA . ARG A 1 157 ? 52.968 30.710 -6.800 1.00 68.58 156 ARG A CA 1
ATOM 1060 C C . ARG A 1 157 ? 51.974 31.868 -6.875 1.00 68.40 156 ARG A C 1
ATOM 1061 O O . ARG A 1 157 ? 50.816 31.692 -6.525 1.00 69.15 156 ARG A O 1
ATOM 1069 N N . PRO A 1 158 ? 52.429 33.065 -7.291 1.00 69.02 157 PRO A N 1
ATOM 1070 C CA . PRO A 1 158 ? 51.513 34.186 -7.555 1.00 68.99 157 PRO A CA 1
ATOM 1071 C C . PRO A 1 158 ? 50.835 34.136 -8.932 1.00 68.31 157 PRO A C 1
ATOM 1072 O O . PRO A 1 158 ? 51.277 33.406 -9.821 1.00 66.98 157 PRO A O 1
ATOM 1076 N N . ASN A 1 159 ? 49.767 34.919 -9.081 1.00 68.04 158 ASN A N 1
ATOM 1077 C CA . ASN A 1 159 ? 48.892 34.882 -10.262 1.00 68.57 158 ASN A CA 1
ATOM 1078 C C . ASN A 1 159 ? 48.528 33.463 -10.701 1.00 66.61 158 ASN A C 1
ATOM 1079 O O . ASN A 1 159 ? 48.528 33.142 -11.887 1.00 67.14 158 ASN A O 1
ATOM 1084 N N . TRP A 1 160 ? 48.211 32.633 -9.712 1.00 64.82 159 TRP A N 1
ATOM 1085 C CA . TRP A 1 160 ? 47.924 31.222 -9.898 1.00 62.89 159 TRP A CA 1
ATOM 1086 C C . TRP A 1 160 ? 46.477 30.958 -9.510 1.00 63.04 159 TRP A C 1
ATOM 1087 O O . TRP A 1 160 ? 45.739 30.371 -10.281 1.00 64.23 159 TRP A O 1
ATOM 1098 N N . LEU A 1 161 ? 46.079 31.401 -8.319 1.00 62.17 160 LEU A N 1
ATOM 1099 C CA . LEU A 1 161 ? 44.698 31.270 -7.858 1.00 61.09 160 LEU A CA 1
ATOM 1100 C C . LEU A 1 161 ? 43.795 32.215 -8.639 1.00 62.03 160 LEU A C 1
ATOM 1101 O O . LEU A 1 161 ? 44.108 33.394 -8.769 1.00 62.18 160 LEU A O 1
ATOM 1106 N N . ARG A 1 162 ? 42.672 31.702 -9.140 1.00 63.63 161 ARG A N 1
ATOM 1107 C CA . ARG A 1 162 ? 41.673 32.544 -9.805 1.00 64.28 161 ARG A CA 1
ATOM 1108 C C . ARG A 1 162 ? 40.592 33.060 -8.851 1.00 62.56 161 ARG A C 1
ATOM 1109 O O . ARG A 1 162 ? 39.815 33.936 -9.219 1.00 62.55 161 ARG A O 1
ATOM 1117 N N . SER A 1 163 ? 40.572 32.547 -7.622 1.00 61.49 162 SER A N 1
ATOM 1118 C CA . SER A 1 163 ? 39.541 32.902 -6.649 1.00 60.64 162 SER A CA 1
ATOM 1119 C C . SER A 1 163 ? 39.691 34.326 -6.155 1.00 61.22 162 SER A C 1
ATOM 1120 O O . SER A 1 163 ? 40.808 34.820 -6.020 1.00 62.52 162 SER A O 1
ATOM 1123 N N . GLU A 1 164 ? 38.554 34.965 -5.880 1.00 62.18 163 GLU A N 1
ATOM 1124 C CA . GLU A 1 164 ? 38.485 36.346 -5.382 1.00 62.94 163 GLU A CA 1
ATOM 1125 C C . GLU A 1 164 ? 38.213 36.385 -3.877 1.00 61.26 163 GLU A C 1
ATOM 1126 O O . GLU A 1 164 ? 38.193 37.461 -3.273 1.00 58.52 163 GLU A O 1
ATOM 1132 N N . ILE A 1 165 ? 37.952 35.203 -3.306 1.00 61.07 164 ILE A N 1
ATOM 1133 C CA . ILE A 1 165 ? 37.650 35.016 -1.883 1.00 59.39 164 ILE A CA 1
ATOM 1134 C C . ILE A 1 165 ? 38.418 33.803 -1.376 1.00 58.52 164 ILE A C 1
ATOM 1135 O O . ILE A 1 165 ? 38.463 32.778 -2.046 1.00 58.76 164 ILE A O 1
ATOM 1140 N N . LEU A 1 166 ? 39.031 33.932 -0.203 1.00 59.94 165 LEU A N 1
ATOM 1141 C CA . LEU A 1 166 ? 39.732 32.821 0.441 1.00 59.92 165 LEU A CA 1
ATOM 1142 C C . LEU A 1 166 ? 39.104 32.580 1.796 1.00 59.53 165 LEU A C 1
ATOM 1143 O O . LEU A 1 166 ? 38.914 33.518 2.567 1.00 59.97 165 LEU A O 1
ATOM 1148 N N . ILE A 1 167 ? 38.746 31.327 2.064 1.00 59.11 166 ILE A N 1
ATOM 1149 C CA . ILE A 1 167 ? 38.284 30.936 3.381 1.00 58.76 166 ILE A CA 1
ATOM 1150 C C . ILE A 1 167 ? 39.345 30.032 3.955 1.00 58.82 166 ILE A C 1
ATOM 1151 O O . ILE A 1 167 ? 39.488 28.900 3.527 1.00 58.63 166 ILE A O 1
ATOM 1156 N N . ASN A 1 168 ? 40.125 30.571 4.888 1.00 59.18 167 ASN A N 1
ATOM 1157 C CA . ASN A 1 168 ? 41.112 29.800 5.630 1.00 59.57 167 ASN A CA 1
ATOM 1158 C C . ASN A 1 168 ? 40.350 28.994 6.671 1.00 59.85 167 ASN A C 1
ATOM 1159 O O . ASN A 1 168 ? 39.447 29.520 7.304 1.00 59.33 167 ASN A O 1
ATOM 1164 N N . THR A 1 169 ? 40.707 27.721 6.834 1.00 60.87 168 THR A N 1
ATOM 1165 C CA . THR A 1 169 ? 39.958 26.803 7.681 1.00 62.07 168 THR A CA 1
ATOM 1166 C C . THR A 1 169 ? 40.718 26.434 8.951 1.00 63.87 168 THR A C 1
ATOM 1167 O O . THR A 1 169 ? 40.399 25.445 9.609 1.00 64.26 168 THR A O 1
ATOM 1171 N N . ASP A 1 170 ? 41.698 27.256 9.316 1.00 66.82 169 ASP A N 1
ATOM 1172 C CA . ASP A 1 170 ? 42.705 26.874 10.306 1.00 67.47 169 ASP A CA 1
ATOM 1173 C C . ASP A 1 170 ? 42.410 27.427 11.701 1.00 68.66 169 ASP A C 1
ATOM 1174 O O . ASP A 1 170 ? 43.218 27.275 12.623 1.00 68.60 169 ASP A O 1
ATOM 1179 N N . THR A 1 171 ? 41.251 28.065 11.843 1.00 69.10 170 THR A N 1
ATOM 1180 C CA . THR A 1 171 ? 40.753 28.509 13.135 1.00 69.17 170 THR A CA 1
ATOM 1181 C C . THR A 1 171 ? 40.189 27.311 13.907 1.00 69.30 170 THR A C 1
ATOM 1182 O O . THR A 1 171 ? 39.756 26.315 13.322 1.00 67.89 170 THR A O 1
ATOM 1186 N N . GLU A 1 172 ? 40.232 27.406 15.230 1.00 70.39 171 GLU A N 1
ATOM 1187 C CA . GLU A 1 172 ? 40.024 26.252 16.093 1.00 71.47 171 GLU A CA 1
ATOM 1188 C C . GLU A 1 172 ? 39.045 26.521 17.242 1.00 71.68 171 GLU A C 1
ATOM 1189 O O . GLU A 1 172 ? 39.186 25.955 18.320 1.00 71.25 171 GLU A O 1
ATOM 1195 N N . GLU A 1 173 ? 38.048 27.368 16.994 1.00 72.22 172 GLU A N 1
ATOM 1196 C CA . GLU A 1 173 ? 37.024 27.672 17.985 1.00 73.18 172 GLU A CA 1
ATOM 1197 C C . GLU A 1 173 ? 35.672 27.909 17.338 1.00 71.89 172 GLU A C 1
ATOM 1198 O O . GLU A 1 173 ? 35.531 28.803 16.509 1.00 71.29 172 GLU A O 1
ATOM 1204 N N . ASN A 1 174 ? 34.677 27.116 17.735 1.00 70.95 173 ASN A N 1
ATOM 1205 C CA . ASN A 1 174 ? 33.313 27.318 17.280 1.00 70.50 173 ASN A CA 1
ATOM 1206 C C . ASN A 1 174 ? 32.815 28.706 17.614 1.00 68.84 173 ASN A C 1
ATOM 1207 O O . ASN A 1 174 ? 33.156 29.271 18.645 1.00 67.95 173 ASN A O 1
ATOM 1212 N N . GLY A 1 175 ? 31.999 29.247 16.724 1.00 68.38 174 GLY A N 1
ATOM 1213 C CA . GLY A 1 175 ? 31.357 30.525 16.952 1.00 67.99 174 GLY A CA 1
ATOM 1214 C C . GLY A 1 175 ? 32.300 31.703 16.938 1.00 66.68 174 GLY A C 1
ATOM 1215 O O . GLY A 1 175 ? 31.938 32.783 17.399 1.00 66.36 174 GLY A O 1
ATOM 1216 N N . GLU A 1 176 ? 33.499 31.501 16.395 1.00 66.58 175 GLU A N 1
ATOM 1217 C CA . GLU A 1 176 ? 34.487 32.557 16.296 1.00 66.78 175 GLU A CA 1
ATOM 1218 C C . GLU A 1 176 ? 34.980 32.710 14.870 1.00 65.07 175 GLU A C 1
ATOM 1219 O O . GLU A 1 176 ? 35.299 31.729 14.204 1.00 64.51 175 GLU A O 1
ATOM 1225 N N . ILE A 1 177 ? 35.023 33.957 14.415 1.00 64.15 176 ILE A N 1
ATOM 1226 C CA . ILE A 1 177 ? 35.509 34.315 13.091 1.00 63.28 176 ILE A CA 1
ATOM 1227 C C . ILE A 1 177 ? 36.779 35.125 13.295 1.00 63.01 176 ILE A C 1
ATOM 1228 O O . ILE A 1 177 ? 36.746 36.135 13.983 1.00 61.94 176 ILE A O 1
ATOM 1233 N N . TYR A 1 178 ? 37.895 34.678 12.721 1.00 63.99 177 TYR A N 1
ATOM 1234 C CA . TYR A 1 178 ? 39.152 35.420 12.830 1.00 64.98 177 TYR A CA 1
ATOM 1235 C C . TYR A 1 178 ? 39.408 36.216 11.559 1.00 63.40 177 TYR A C 1
ATOM 1236 O O . TYR A 1 178 ? 39.245 35.703 10.443 1.00 63.63 177 TYR A O 1
ATOM 1245 N N . ILE A 1 179 ? 39.777 37.482 11.742 1.00 61.82 178 ILE A N 1
ATOM 1246 C CA . ILE A 1 179 ? 40.066 38.387 10.627 1.00 60.98 178 ILE A CA 1
ATOM 1247 C C . ILE A 1 179 ? 41.497 38.946 10.663 1.00 60.37 178 ILE A C 1
ATOM 1248 O O . ILE A 1 179 ? 41.839 39.841 9.891 1.00 60.56 178 ILE A O 1
ATOM 1253 N N . GLY A 1 180 ? 42.334 38.406 11.542 1.00 59.71 179 GLY A N 1
ATOM 1254 C CA . GLY A 1 180 ? 43.686 38.936 11.751 1.00 58.28 179 GLY A CA 1
ATOM 1255 C C . GLY A 1 180 ? 44.483 38.021 12.647 1.00 57.31 179 GLY A C 1
ATOM 1256 O O . GLY A 1 180 ? 43.908 37.175 13.332 1.00 56.93 179 GLY A O 1
ATOM 1257 N N . CYS A 1 181 ? 45.805 38.187 12.647 1.00 57.32 180 CYS A N 1
ATOM 1258 C CA . CYS A 1 181 ? 46.688 37.318 13.428 1.00 56.73 180 CYS A CA 1
ATOM 1259 C C . CYS A 1 181 ? 48.100 37.877 13.581 1.00 56.10 180 CYS A C 1
ATOM 1260 O O . CYS A 1 181 ? 48.477 38.867 12.942 1.00 55.18 180 CYS A O 1
ATOM 1263 N N . ALA A 1 182 ? 48.867 37.228 14.455 1.00 55.58 181 ALA A N 1
ATOM 1264 C CA . ALA A 1 182 ? 50.219 37.653 14.775 1.00 51.74 181 ALA A CA 1
ATOM 1265 C C . ALA A 1 182 ? 51.169 37.197 13.688 1.00 51.44 181 ALA A C 1
ATOM 1266 O O . ALA A 1 182 ? 50.971 36.152 13.076 1.00 52.32 181 ALA A O 1
ATOM 1268 N N . GLY A 1 183 ? 52.181 38.005 13.416 1.00 50.36 182 GLY A N 1
ATOM 1269 C CA . GLY A 1 183 ? 53.361 37.534 12.702 1.00 50.86 182 GLY A CA 1
ATOM 1270 C C . GLY A 1 183 ? 54.314 36.966 13.738 1.00 49.34 182 GLY A C 1
ATOM 1271 O O . GLY A 1 183 ? 54.043 37.034 14.931 1.00 49.05 182 GLY A O 1
ATOM 1272 N N . GLY A 1 184 ? 55.405 36.368 13.284 1.00 47.93 183 GLY A N 1
ATOM 1273 C CA . GLY A 1 184 ? 56.344 35.727 14.192 1.00 47.57 183 GLY A CA 1
ATOM 1274 C C . GLY A 1 184 ? 57.770 35.720 13.676 1.00 47.81 183 GLY A C 1
ATOM 1275 O O . GLY A 1 184 ? 58.008 35.956 12.492 1.00 47.01 183 GLY A O 1
ATOM 1276 N N . GLU A 1 185 ? 58.716 35.454 14.575 1.00 46.55 184 GLU A N 1
ATOM 1277 C CA . GLU A 1 185 ? 60.116 35.307 14.208 1.00 43.00 184 GLU A CA 1
ATOM 1278 C C . GLU A 1 185 ? 60.824 34.477 15.251 1.00 42.14 184 GLU A C 1
ATOM 1279 O O . GLU A 1 185 ? 60.658 34.712 16.432 1.00 43.31 184 GLU A O 1
ATOM 1285 N N . ASN A 1 186 ? 61.590 33.490 14.798 1.00 41.74 185 ASN A N 1
ATOM 1286 C CA . ASN A 1 186 ? 62.435 32.675 15.662 1.00 41.15 185 ASN A CA 1
ATOM 1287 C C . ASN A 1 186 ? 63.668 33.487 16.126 1.00 39.81 185 ASN A C 1
ATOM 1288 O O . ASN A 1 186 ? 64.344 34.113 15.315 1.00 38.28 185 ASN A O 1
ATOM 1293 N N . ALA A 1 187 ? 63.956 33.449 17.424 1.00 38.94 186 ALA A N 1
ATOM 1294 C CA . ALA A 1 187 ? 65.154 34.079 17.993 1.00 38.86 186 ALA A CA 1
ATOM 1295 C C . ALA A 1 187 ? 65.902 33.043 18.797 1.00 39.75 186 ALA A C 1
ATOM 1296 O O . ALA A 1 187 ? 65.333 32.439 19.695 1.00 43.31 186 ALA A O 1
ATOM 1298 N N . ASP A 1 188 ? 67.157 32.774 18.431 1.00 41.09 187 ASP A N 1
ATOM 1299 C CA . ASP A 1 188 ? 68.003 31.852 19.198 1.00 42.15 187 ASP A CA 1
ATOM 1300 C C . ASP A 1 188 ? 69.104 32.699 19.828 1.00 39.51 187 ASP A C 1
ATOM 1301 O O . ASP A 1 188 ? 69.778 33.417 19.122 1.00 40.01 187 ASP A O 1
ATOM 1306 N N . LEU A 1 189 ? 69.288 32.606 21.140 1.00 40.38 188 LEU A N 1
ATOM 1307 C CA . LEU A 1 189 ? 70.409 33.269 21.817 1.00 41.34 188 LEU A CA 1
ATOM 1308 C C . LEU A 1 189 ? 71.430 32.218 22.216 1.00 39.05 188 LEU A C 1
ATOM 1309 O O . LEU A 1 189 ? 71.086 31.360 22.984 1.00 38.89 188 LEU A O 1
ATOM 1314 N N . GLU A 1 190 ? 72.678 32.353 21.753 1.00 40.28 189 GLU A N 1
ATOM 1315 C CA A GLU A 1 190 ? 73.769 31.529 22.241 0.50 41.25 189 GLU A CA 1
ATOM 1316 C CA B GLU A 1 190 ? 73.809 31.533 22.225 0.50 41.32 189 GLU A CA 1
ATOM 1317 C C . GLU A 1 190 ? 74.668 32.310 23.218 1.00 37.30 189 GLU A C 1
ATOM 1318 O O . GLU A 1 190 ? 75.133 33.411 22.916 1.00 43.35 189 GLU A O 1
ATOM 1329 N N . LEU A 1 191 ? 74.916 31.712 24.374 1.00 38.03 190 LEU A N 1
ATOM 1330 C CA . LEU A 1 191 ? 75.842 32.209 25.367 1.00 35.90 190 LEU A CA 1
ATOM 1331 C C . LEU A 1 191 ? 77.006 31.241 25.532 1.00 37.95 190 LEU A C 1
ATOM 1332 O O . LEU A 1 191 ? 76.783 30.043 25.774 1.00 37.25 190 LEU A O 1
ATOM 1337 N N . PRO A 1 192 ? 78.254 31.722 25.382 1.00 36.70 191 PRO A N 1
ATOM 1338 C CA . PRO A 1 192 ? 79.424 30.888 25.588 1.00 38.05 191 PRO A CA 1
ATOM 1339 C C . PRO A 1 192 ? 79.545 30.216 26.963 1.00 39.74 191 PRO A C 1
ATOM 1340 O O . PRO A 1 192 ? 79.158 30.806 27.961 1.00 36.59 191 PRO A O 1
ATOM 1344 N N . ILE A 1 193 ? 80.079 28.993 26.972 1.00 35.24 192 ILE A N 1
ATOM 1345 C CA . ILE A 1 193 ? 80.438 28.231 28.185 1.00 36.34 192 ILE A CA 1
ATOM 1346 C C . ILE A 1 193 ? 81.984 28.211 28.275 1.00 37.94 192 ILE A C 1
ATOM 1347 O O . ILE A 1 193 ? 82.662 28.063 27.266 1.00 35.96 192 ILE A O 1
ATOM 1352 N N . GLU A 1 194 ? 82.538 28.435 29.463 1.00 38.10 193 GLU A N 1
ATOM 1353 C CA . GLU A 1 194 ? 83.933 28.147 29.751 1.00 38.19 193 GLU A CA 1
ATOM 1354 C C . GLU A 1 194 ? 83.821 27.139 30.872 1.00 39.60 193 GLU A C 1
ATOM 1355 O O . GLU A 1 194 ? 82.986 27.315 31.756 1.00 38.74 193 GLU A O 1
ATOM 1361 N N . TYR A 1 195 ? 84.663 26.117 30.834 1.00 37.11 194 TYR A N 1
ATOM 1362 C CA . TYR A 1 195 ? 84.672 25.085 31.848 1.00 39.77 194 TYR A CA 1
ATOM 1363 C C . TYR A 1 195 ? 85.904 25.133 32.756 1.00 40.41 194 TYR A C 1
ATOM 1364 O O . TYR A 1 195 ? 86.883 25.861 32.483 1.00 39.63 194 TYR A O 1
ATOM 1373 N N . GLN A 1 196 ? 85.809 24.369 33.848 1.00 38.96 195 GLN A N 1
ATOM 1374 C CA . GLN A 1 196 ? 86.846 24.227 34.865 1.00 42.28 195 GLN A CA 1
ATOM 1375 C C . GLN A 1 196 ? 86.829 22.745 35.251 1.00 41.41 195 GLN A C 1
ATOM 1376 O O . GLN A 1 196 ? 85.821 22.086 35.029 1.00 39.11 195 GLN A O 1
ATOM 1382 N N . VAL A 1 197 ? 87.941 22.219 35.768 1.00 41.23 196 VAL A N 1
ATOM 1383 C CA . VAL A 1 197 ? 87.941 20.856 36.303 1.00 41.35 196 VAL A CA 1
ATOM 1384 C C . VAL A 1 197 ? 87.082 20.885 37.552 1.00 43.52 196 VAL A C 1
ATOM 1385 O O . VAL A 1 197 ? 87.189 21.817 38.371 1.00 44.51 196 VAL A O 1
ATOM 1389 N N . ASN A 1 198 ? 86.206 19.892 37.675 1.00 43.87 197 ASN A N 1
ATOM 1390 C CA . ASN A 1 198 ? 85.315 19.807 38.804 1.00 45.58 197 ASN A CA 1
ATOM 1391 C C . ASN A 1 198 ? 86.023 19.287 40.039 1.00 47.23 197 ASN A C 1
ATOM 1392 O O . ASN A 1 198 ? 86.378 18.104 40.103 1.00 49.90 197 ASN A O 1
ATOM 1397 N N . ASN A 1 199 ? 86.193 20.150 41.037 1.00 48.61 198 ASN A N 1
ATOM 1398 C CA . ASN A 1 199 ? 86.690 19.697 42.329 1.00 51.20 198 ASN A CA 1
ATOM 1399 C C . ASN A 1 199 ? 85.753 20.081 43.514 1.00 51.17 198 ASN A C 1
ATOM 1400 O O . ASN A 1 199 ? 86.188 20.167 44.662 1.00 51.14 198 ASN A O 1
ATOM 1405 N N . PHE A 1 200 ? 84.463 20.271 43.222 1.00 49.60 199 PHE A N 1
ATOM 1406 C CA . PHE A 1 200 ? 83.427 20.491 44.256 1.00 48.17 199 PHE A CA 1
ATOM 1407 C C . PHE A 1 200 ? 82.963 19.147 44.910 1.00 48.61 199 PHE A C 1
ATOM 1408 O O . PHE A 1 200 ? 82.928 18.115 44.241 1.00 45.90 199 PHE A O 1
ATOM 1416 N N . GLU A 1 201 ? 82.541 19.201 46.180 1.00 49.12 200 GLU A N 1
ATOM 1417 C CA . GLU A 1 201 ? 82.178 17.998 46.970 1.00 50.29 200 GLU A CA 1
ATOM 1418 C C . GLU A 1 201 ? 80.924 17.253 46.506 1.00 49.34 200 GLU A C 1
ATOM 1419 O O . GLU A 1 201 ? 80.845 16.033 46.655 1.00 50.85 200 GLU A O 1
ATOM 1425 N N . HIS A 1 202 ? 79.932 17.982 45.990 1.00 49.24 201 HIS A N 1
ATOM 1426 C CA . HIS A 1 202 ? 78.623 17.399 45.674 1.00 49.39 201 HIS A CA 1
ATOM 1427 C C . HIS A 1 202 ? 78.087 17.790 44.309 1.00 48.72 201 HIS A C 1
ATOM 1428 O O . HIS A 1 202 ? 78.486 18.796 43.727 1.00 50.41 201 HIS A O 1
ATOM 1435 N N . CYS A 1 203 ? 77.144 16.987 43.828 1.00 48.72 202 CYS A N 1
ATOM 1436 C CA . CYS A 1 203 ? 76.396 17.272 42.607 1.00 48.37 202 CYS A CA 1
ATOM 1437 C C . CYS A 1 203 ? 74.919 16.863 42.766 1.00 47.67 202 CYS A C 1
ATOM 1438 O O . CYS A 1 203 ? 74.609 15.675 42.865 1.00 48.59 202 CYS A O 1
ATOM 1441 N N . TYR A 1 204 ? 74.030 17.862 42.807 1.00 45.75 203 TYR A N 1
ATOM 1442 C CA . TYR A 1 204 ? 72.579 17.655 42.784 1.00 45.40 203 TYR A CA 1
ATOM 1443 C C . TYR A 1 204 ? 71.917 18.449 41.667 1.00 45.52 203 TYR A C 1
ATOM 1444 O O . TYR A 1 204 ? 72.399 19.520 41.270 1.00 43.00 203 TYR A O 1
ATOM 1453 N N . GLN A 1 205 ? 70.805 17.912 41.170 1.00 45.06 204 GLN A N 1
ATOM 1454 C CA . GLN A 1 205 ? 69.983 18.595 40.189 1.00 44.67 204 GLN A CA 1
ATOM 1455 C C . GLN A 1 205 ? 68.798 19.212 40.878 1.00 43.22 204 GLN A C 1
ATOM 1456 O O . GLN A 1 205 ? 68.157 18.567 41.697 1.00 40.92 204 GLN A O 1
ATOM 1462 N N . VAL A 1 206 ? 68.506 20.454 40.520 1.00 41.73 205 VAL A N 1
ATOM 1463 C CA . VAL A 1 206 ? 67.297 21.125 40.930 1.00 41.41 205 VAL A CA 1
ATOM 1464 C C . VAL A 1 206 ? 66.316 20.863 39.790 1.00 42.65 205 VAL A C 1
ATOM 1465 O O . VAL A 1 206 ? 66.547 21.300 38.663 1.00 40.60 205 VAL A O 1
ATOM 1469 N N . VAL A 1 207 ? 65.276 20.067 40.060 1.00 45.38 206 VAL A N 1
ATOM 1470 C CA . VAL A 1 207 ? 64.311 19.649 39.035 1.00 45.26 206 VAL A CA 1
ATOM 1471 C C . VAL A 1 207 ? 63.001 20.371 39.289 1.00 46.35 206 VAL A C 1
ATOM 1472 O O . VAL A 1 207 ? 62.437 20.254 40.367 1.00 45.14 206 VAL A O 1
ATOM 1476 N N . LEU A 1 208 ? 62.544 21.154 38.316 1.00 46.47 207 LEU A N 1
ATOM 1477 C CA . LEU A 1 208 ? 61.213 21.754 38.357 1.00 46.97 207 LEU A CA 1
ATOM 1478 C C . LEU A 1 208 ? 60.349 21.032 37.331 1.00 48.78 207 LEU A C 1
ATOM 1479 O O . LEU A 1 208 ? 60.714 20.970 36.154 1.00 49.01 207 LEU A O 1
ATOM 1484 N N . LYS A 1 209 ? 59.232 20.451 37.783 1.00 49.01 208 LYS A N 1
ATOM 1485 C CA . LYS A 1 209 ? 58.258 19.794 36.890 1.00 51.15 208 LYS A CA 1
ATOM 1486 C C . LYS A 1 209 ? 56.857 20.239 37.259 1.00 50.81 208 LYS A C 1
ATOM 1487 O O . LYS A 1 209 ? 56.674 21.027 38.183 1.00 50.55 208 LYS A O 1
ATOM 1493 N N . GLY A 1 210 ? 55.869 19.741 36.522 1.00 49.91 209 GLY A N 1
ATOM 1494 C CA . GLY A 1 210 ? 54.475 19.835 36.950 1.00 49.63 209 GLY A CA 1
ATOM 1495 C C . GLY A 1 210 ? 53.735 21.104 36.585 1.00 50.58 209 GLY A C 1
ATOM 1496 O O . GLY A 1 210 ? 52.604 21.280 37.019 1.00 51.75 209 GLY A O 1
ATOM 1497 N N . LEU A 1 211 ? 54.355 21.989 35.801 1.00 50.43 210 LEU A N 1
ATOM 1498 C CA . LEU A 1 211 ? 53.688 23.203 35.314 1.00 50.19 210 LEU A CA 1
ATOM 1499 C C . LEU A 1 211 ? 52.681 22.861 34.215 1.00 52.02 210 LEU A C 1
ATOM 1500 O O . LEU A 1 211 ? 52.742 21.784 33.615 1.00 50.44 210 LEU A O 1
ATOM 1505 N N . ARG A 1 212 ? 51.769 23.795 33.952 1.00 54.60 211 ARG A N 1
ATOM 1506 C CA . ARG A 1 212 ? 50.678 23.583 32.996 1.00 56.71 211 ARG A CA 1
ATOM 1507 C C . ARG A 1 212 ? 51.145 23.463 31.550 1.00 56.37 211 ARG A C 1
ATOM 1508 O O . ARG A 1 212 ? 50.697 22.588 30.804 1.00 54.80 211 ARG A O 1
ATOM 1516 N N . GLY A 1 213 ? 52.024 24.367 31.142 1.00 55.27 212 GLY A N 1
ATOM 1517 C CA . GLY A 1 213 ? 52.361 24.483 29.737 1.00 54.08 212 GLY A CA 1
ATOM 1518 C C . GLY A 1 213 ? 51.268 25.229 29.002 1.00 53.07 212 GLY A C 1
ATOM 1519 O O . GLY A 1 213 ? 50.463 25.933 29.612 1.00 51.54 212 GLY A O 1
ATOM 1520 N N . GLY A 1 214 ? 51.252 25.074 27.684 1.00 52.68 213 GLY A N 1
ATOM 1521 C CA . GLY A 1 214 ? 50.304 25.783 26.831 1.00 53.05 213 GLY A CA 1
ATOM 1522 C C . GLY A 1 214 ? 50.925 26.194 25.510 1.00 53.38 213 GLY A C 1
ATOM 1523 O O . GLY A 1 214 ? 52.092 25.925 25.251 1.00 52.91 213 GLY A O 1
ATOM 1524 N N . HIS A 1 215 ? 50.126 26.850 24.679 1.00 53.73 214 HIS A N 1
ATOM 1525 C CA . HIS A 1 215 ? 50.563 27.339 23.384 1.00 52.84 214 HIS A CA 1
ATOM 1526 C C . HIS A 1 215 ? 51.120 28.734 23.611 1.00 50.18 214 HIS A C 1
ATOM 1527 O O . HIS A 1 215 ? 50.470 29.554 24.250 1.00 50.23 214 HIS A O 1
ATOM 1534 N N . SER A 1 216 ? 52.319 29.007 23.087 1.00 47.88 215 SER A N 1
ATOM 1535 C CA . SER A 1 216 ? 53.042 30.233 23.450 1.00 46.54 215 SER A CA 1
ATOM 1536 C C . SER A 1 216 ? 52.439 31.479 22.831 1.00 46.32 215 SER A C 1
ATOM 1537 O O . SER A 1 216 ? 52.847 32.578 23.142 1.00 46.86 215 SER A O 1
ATOM 1540 N N . GLY A 1 217 ? 51.469 31.300 21.944 1.00 48.16 216 GLY A N 1
ATOM 1541 C CA . GLY A 1 217 ? 50.724 32.413 21.377 1.00 48.49 216 GLY A CA 1
ATOM 1542 C C . GLY A 1 217 ? 49.406 32.615 22.092 1.00 48.33 216 GLY A C 1
ATOM 1543 O O . GLY A 1 217 ? 49.242 33.560 22.852 1.00 46.96 216 GLY A O 1
ATOM 1544 N N . VAL A 1 218 ? 48.463 31.718 21.827 1.00 49.65 217 VAL A N 1
ATOM 1545 C CA . VAL A 1 218 ? 47.108 31.810 22.384 1.00 50.48 217 VAL A CA 1
ATOM 1546 C C . VAL A 1 218 ? 47.032 31.811 23.927 1.00 50.78 217 VAL A C 1
ATOM 1547 O O . VAL A 1 218 ? 46.078 32.355 24.486 1.00 53.23 217 VAL A O 1
ATOM 1551 N N . ASP A 1 219 ? 48.016 31.223 24.614 1.00 49.97 218 ASP A N 1
ATOM 1552 C CA . ASP A 1 219 ? 48.005 31.165 26.093 1.00 48.16 218 ASP A CA 1
ATOM 1553 C C . ASP A 1 219 ? 48.926 32.158 26.813 1.00 46.94 218 ASP A C 1
ATOM 1554 O O . ASP A 1 219 ? 48.992 32.150 28.044 1.00 45.40 218 ASP A O 1
ATOM 1559 N N . ILE A 1 220 ? 49.604 33.029 26.069 1.00 45.67 219 ILE A N 1
ATOM 1560 C CA . ILE A 1 220 ? 50.613 33.918 26.663 1.00 43.91 219 ILE A CA 1
ATOM 1561 C C . ILE A 1 220 ? 49.970 35.040 27.490 1.00 45.43 219 ILE A C 1
ATOM 1562 O O . ILE A 1 220 ? 50.610 35.627 28.390 1.00 44.99 219 ILE A O 1
ATOM 1567 N N . HIS A 1 221 ? 48.703 35.326 27.209 1.00 45.98 220 HIS A N 1
ATOM 1568 C CA . HIS A 1 221 ? 47.963 36.346 27.956 1.00 47.08 220 HIS A CA 1
ATOM 1569 C C . HIS A 1 221 ? 47.608 35.853 29.341 1.00 46.58 220 HIS A C 1
ATOM 1570 O O . HIS A 1 221 ? 47.320 36.652 30.217 1.00 48.12 220 HIS A O 1
ATOM 1577 N N . THR A 1 222 ? 47.628 34.538 29.541 1.00 47.83 221 THR A N 1
ATOM 1578 C CA . THR A 1 222 ? 47.307 33.957 30.844 1.00 48.48 221 THR A CA 1
ATOM 1579 C C . THR A 1 222 ? 48.428 34.192 31.844 1.00 51.33 221 THR A C 1
ATOM 1580 O O . THR A 1 222 ? 49.508 34.691 31.501 1.00 53.14 221 THR A O 1
ATOM 1584 N N . GLY A 1 223 ? 48.167 33.809 33.090 1.00 53.53 222 GLY A N 1
ATOM 1585 C CA . GLY A 1 223 ? 49.172 33.838 34.138 1.00 56.00 222 GLY A CA 1
ATOM 1586 C C . GLY A 1 223 ? 49.940 32.531 34.254 1.00 58.45 222 GLY A C 1
ATOM 1587 O O . GLY A 1 223 ? 50.382 32.170 35.347 1.00 59.27 222 GLY A O 1
ATOM 1588 N N . ARG A 1 224 ? 50.108 31.812 33.141 1.00 59.57 223 ARG A N 1
ATOM 1589 C CA . ARG A 1 224 ? 50.879 30.574 33.173 1.00 59.17 223 ARG A CA 1
ATOM 1590 C C . ARG A 1 224 ? 52.346 30.927 33.297 1.00 56.98 223 ARG A C 1
ATOM 1591 O O . ARG A 1 224 ? 52.781 31.947 32.785 1.00 58.83 223 ARG A O 1
ATOM 1599 N N . ALA A 1 225 ? 53.077 30.100 34.034 1.00 54.25 224 ALA A N 1
ATOM 1600 C CA . ALA A 1 225 ? 54.490 30.314 34.285 1.00 52.01 224 ALA A CA 1
ATOM 1601 C C . ALA A 1 225 ? 55.285 29.561 33.247 1.00 49.19 224 ALA A C 1
ATOM 1602 O O . ALA A 1 225 ? 54.759 28.711 32.546 1.00 48.81 224 ALA A O 1
ATOM 1604 N N . ASN A 1 226 ? 56.572 29.872 33.185 1.00 47.89 225 ASN A N 1
ATOM 1605 C CA . ASN A 1 226 ? 57.503 29.252 32.256 1.00 44.91 225 ASN A CA 1
ATOM 1606 C C . ASN A 1 226 ? 58.571 28.501 33.085 1.00 42.21 225 ASN A C 1
ATOM 1607 O O . ASN A 1 226 ? 59.284 29.096 33.888 1.00 41.87 225 ASN A O 1
ATOM 1612 N N . ALA A 1 227 ? 58.662 27.190 32.913 1.00 40.12 226 ALA A N 1
ATOM 1613 C CA . ALA A 1 227 ? 59.523 26.347 33.761 1.00 40.41 226 ALA A CA 1
ATOM 1614 C C . ALA A 1 227 ? 60.983 26.819 33.741 1.00 42.50 226 ALA A C 1
ATOM 1615 O O . ALA A 1 227 ? 61.684 26.764 34.762 1.00 43.63 226 ALA A O 1
ATOM 1617 N N . ILE A 1 228 ? 61.440 27.245 32.564 1.00 41.45 227 ILE A N 1
ATOM 1618 C CA . ILE A 1 228 ? 62.807 27.734 32.415 1.00 41.78 227 ILE A CA 1
ATOM 1619 C C . ILE A 1 228 ? 62.980 29.013 33.213 1.00 40.78 227 ILE A C 1
ATOM 1620 O O . ILE A 1 228 ? 63.888 29.129 34.023 1.00 43.22 227 ILE A O 1
ATOM 1625 N N . LYS A 1 229 ? 62.087 29.961 33.006 1.00 40.92 228 LYS A N 1
ATOM 1626 C CA . LYS A 1 229 ? 62.180 31.240 33.697 1.00 37.37 228 LYS A CA 1
ATOM 1627 C C . LYS A 1 229 ? 62.071 31.158 35.235 1.00 39.11 228 LYS A C 1
ATOM 1628 O O . LYS A 1 229 ? 62.681 31.965 35.970 1.00 39.41 228 LYS A O 1
ATOM 1634 N N . VAL A 1 230 ? 61.267 30.215 35.730 1.00 40.03 229 VAL A N 1
ATOM 1635 C CA . VAL A 1 230 ? 61.074 30.048 37.178 1.00 39.93 229 VAL A CA 1
ATOM 1636 C C . VAL A 1 230 ? 62.356 29.509 37.823 1.00 41.06 229 VAL A C 1
ATOM 1637 O O . VAL A 1 230 ? 62.769 29.994 38.862 1.00 40.43 229 VAL A O 1
ATOM 1641 N N . LEU A 1 231 ? 62.959 28.487 37.209 1.00 42.13 230 LEU A N 1
ATOM 1642 C CA . LEU A 1 231 ? 64.261 27.969 37.637 1.00 41.26 230 LEU A CA 1
ATOM 1643 C C . LEU A 1 231 ? 65.324 29.081 37.618 1.00 39.36 230 LEU A C 1
ATOM 1644 O O . LEU A 1 231 ? 66.093 29.271 38.574 1.00 36.12 230 LEU A O 1
ATOM 1649 N N . LEU A 1 232 ? 65.366 29.849 36.539 1.00 35.98 231 LEU A N 1
ATOM 1650 C CA . LEU A 1 232 ? 66.381 30.878 36.452 1.00 36.05 231 LEU A CA 1
ATOM 1651 C C . LEU A 1 232 ? 66.196 31.861 37.586 1.00 34.38 231 LEU A C 1
ATOM 1652 O O . LEU A 1 232 ? 67.180 32.257 38.188 1.00 31.07 231 LEU A O 1
ATOM 1657 N N . ARG A 1 233 ? 64.941 32.129 37.949 1.00 36.20 232 ARG A N 1
ATOM 1658 C CA . ARG A 1 233 ? 64.624 33.052 39.044 1.00 38.58 232 ARG A CA 1
ATOM 1659 C C . ARG A 1 233 ? 65.165 32.530 40.361 1.00 37.82 232 ARG A C 1
ATOM 1660 O O . ARG A 1 233 ? 65.747 33.275 41.147 1.00 34.61 232 ARG A O 1
ATOM 1668 N N . PHE A 1 234 ? 64.993 31.236 40.596 1.00 39.45 233 PHE A N 1
ATOM 1669 C CA . PHE A 1 234 ? 65.522 30.623 41.800 1.00 38.21 233 PHE A CA 1
ATOM 1670 C C . PHE A 1 234 ? 67.031 30.753 41.823 1.00 40.18 233 PHE A C 1
ATOM 1671 O O . PHE A 1 234 ? 67.622 31.249 42.787 1.00 42.64 233 PHE A O 1
ATOM 1679 N N . LEU A 1 235 ? 67.653 30.306 40.734 1.00 42.50 234 LEU A N 1
ATOM 1680 C CA . LEU A 1 235 ? 69.102 30.265 40.639 1.00 40.65 234 LEU A CA 1
ATOM 1681 C C . LEU A 1 235 ? 69.680 31.659 40.839 1.00 35.55 234 LEU A C 1
ATOM 1682 O O . LEU A 1 235 ? 70.672 31.801 41.511 1.00 36.36 234 LEU A O 1
ATOM 1687 N N . ALA A 1 236 ? 69.067 32.669 40.254 1.00 37.77 235 ALA A N 1
ATOM 1688 C CA . ALA A 1 236 ? 69.540 34.042 40.414 1.00 36.13 235 ALA A CA 1
ATOM 1689 C C . ALA A 1 236 ? 69.493 34.527 41.843 1.00 40.09 235 ALA A C 1
ATOM 1690 O O . ALA A 1 236 ? 70.422 35.166 42.316 1.00 42.55 235 ALA A O 1
ATOM 1692 N N . GLU A 1 237 ? 68.367 34.276 42.509 1.00 41.74 236 GLU A N 1
ATOM 1693 C CA . GLU A 1 237 ? 68.119 34.735 43.886 1.00 40.77 236 GLU A CA 1
ATOM 1694 C C . GLU A 1 237 ? 69.102 34.017 44.833 1.00 38.83 236 GLU A C 1
ATOM 1695 O O . GLU A 1 237 ? 69.684 34.586 45.743 1.00 36.23 236 GLU A O 1
ATOM 1701 N N . LEU A 1 238 ? 69.287 32.739 44.597 1.00 38.29 237 LEU A N 1
ATOM 1702 C CA . LEU A 1 238 ? 70.260 31.964 45.349 1.00 39.93 237 LEU A CA 1
ATOM 1703 C C . LEU A 1 238 ? 71.665 32.563 45.319 1.00 41.99 237 LEU A C 1
ATOM 1704 O O . LEU A 1 238 ? 72.370 32.568 46.328 1.00 41.50 237 LEU A O 1
ATOM 1709 N N . GLN A 1 239 ? 72.064 33.070 44.157 1.00 42.85 238 GLN A N 1
ATOM 1710 C CA . GLN A 1 239 ? 73.429 33.521 43.924 1.00 42.79 238 GLN A CA 1
ATOM 1711 C C . GLN A 1 239 ? 73.563 34.942 44.455 1.00 44.73 238 GLN A C 1
ATOM 1712 O O . GLN A 1 239 ? 74.596 35.334 45.019 1.00 44.86 238 GLN A O 1
ATOM 1718 N N . GLN A 1 240 ? 72.499 35.715 44.310 1.00 42.95 239 GLN A N 1
ATOM 1719 C CA . GLN A 1 240 ? 72.476 37.055 44.870 1.00 43.91 239 GLN A CA 1
ATOM 1720 C C . GLN A 1 240 ? 72.430 37.025 46.390 1.00 43.53 239 GLN A C 1
ATOM 1721 O O . GLN A 1 240 ? 73.097 37.799 47.032 1.00 41.81 239 GLN A O 1
ATOM 1727 N N . ASN A 1 241 ? 71.670 36.101 46.960 1.00 47.55 240 ASN A N 1
ATOM 1728 C CA . ASN A 1 241 ? 71.382 36.144 48.377 1.00 47.07 240 ASN A CA 1
ATOM 1729 C C . ASN A 1 241 ? 72.216 35.225 49.224 1.00 47.53 240 ASN A C 1
ATOM 1730 O O . ASN A 1 241 ? 72.276 35.414 50.430 1.00 45.63 240 ASN A O 1
ATOM 1735 N N . GLN A 1 242 ? 72.857 34.234 48.613 1.00 48.95 241 GLN A N 1
ATOM 1736 C CA . GLN A 1 242 ? 73.619 33.243 49.362 1.00 51.47 241 GLN A CA 1
ATOM 1737 C C . GLN A 1 242 ? 75.072 33.263 48.924 1.00 51.35 241 GLN A C 1
ATOM 1738 O O . GLN A 1 242 ? 75.592 32.243 48.461 1.00 48.32 241 GLN A O 1
ATOM 1744 N N . PRO A 1 243 ? 75.754 34.404 49.120 1.00 52.41 242 PRO A N 1
ATOM 1745 C CA . PRO A 1 243 ? 77.106 34.563 48.588 1.00 53.45 242 PRO A CA 1
ATOM 1746 C C . PRO A 1 243 ? 78.087 33.513 49.107 1.00 55.52 242 PRO A C 1
ATOM 1747 O O . PRO A 1 243 ? 79.050 33.205 48.419 1.00 57.15 242 PRO A O 1
ATOM 1751 N N . HIS A 1 244 ? 77.820 32.948 50.288 1.00 57.10 243 HIS A N 1
ATOM 1752 C CA . HIS A 1 244 ? 78.686 31.929 50.877 1.00 57.82 243 HIS A CA 1
ATOM 1753 C C . HIS A 1 244 ? 78.322 30.517 50.444 1.00 56.53 243 HIS A C 1
ATOM 1754 O O . HIS A 1 244 ? 78.970 29.565 50.874 1.00 56.79 243 HIS A O 1
ATOM 1761 N N . PHE A 1 245 ? 77.292 30.369 49.612 1.00 54.09 244 PHE A N 1
ATOM 1762 C CA . PHE A 1 245 ? 76.995 29.073 49.023 1.00 51.49 244 PHE A CA 1
ATOM 1763 C C . PHE A 1 245 ? 77.854 28.875 47.762 1.00 49.70 244 PHE A C 1
ATOM 1764 O O . PHE A 1 245 ? 77.536 29.375 46.696 1.00 49.24 244 PHE A O 1
ATOM 1772 N N . ASP A 1 246 ? 78.947 28.138 47.907 1.00 47.97 245 ASP A N 1
ATOM 1773 C CA . ASP A 1 246 ? 79.927 27.946 46.842 1.00 46.80 245 ASP A CA 1
ATOM 1774 C C . ASP A 1 246 ? 79.426 26.928 45.814 1.00 46.96 245 ASP A C 1
ATOM 1775 O O . ASP A 1 246 ? 79.496 25.743 46.046 1.00 47.03 245 ASP A O 1
ATOM 1780 N N . PHE A 1 247 ? 78.922 27.390 44.673 1.00 45.53 246 PHE A N 1
ATOM 1781 C CA . PHE A 1 247 ? 78.462 26.463 43.641 1.00 44.24 246 PHE A CA 1
ATOM 1782 C C . PHE A 1 247 ? 78.798 26.951 42.238 1.00 43.77 246 PHE A C 1
ATOM 1783 O O . PHE A 1 247 ? 79.147 28.116 42.027 1.00 42.15 246 PHE A O 1
ATOM 1791 N N . THR A 1 248 ? 78.642 26.048 41.282 1.00 40.96 247 THR A N 1
ATOM 1792 C CA . THR A 1 248 ? 78.677 26.418 39.876 1.00 41.03 247 THR A CA 1
ATOM 1793 C C . THR A 1 248 ? 77.723 25.487 39.119 1.00 41.02 247 THR A C 1
ATOM 1794 O O . THR A 1 248 ? 77.433 24.366 39.566 1.00 40.85 247 THR A O 1
ATOM 1798 N N . LEU A 1 249 ? 77.209 25.951 37.985 1.00 42.02 248 LEU A N 1
ATOM 1799 C CA . LEU A 1 249 ? 76.405 25.072 37.118 1.00 43.54 248 LEU A CA 1
ATOM 1800 C C . LEU A 1 249 ? 77.256 24.021 36.463 1.00 44.09 248 LEU A C 1
ATOM 1801 O O . LEU A 1 249 ? 78.398 24.281 36.085 1.00 48.68 248 LEU A O 1
ATOM 1806 N N . ALA A 1 250 ? 76.682 22.851 36.279 1.00 44.36 249 ALA A N 1
ATOM 1807 C CA . ALA A 1 250 ? 77.299 21.795 35.495 1.00 45.71 249 ALA A CA 1
ATOM 1808 C C . ALA A 1 250 ? 76.642 21.699 34.139 1.00 47.15 249 ALA A C 1
ATOM 1809 O O . ALA A 1 250 ? 77.298 21.358 33.144 1.00 48.46 249 ALA A O 1
ATOM 1811 N N . ASN A 1 251 ? 75.332 21.926 34.125 1.00 47.76 250 ASN A N 1
ATOM 1812 C CA . ASN A 1 251 ? 74.564 22.077 32.896 1.00 49.35 250 ASN A CA 1
ATOM 1813 C C . ASN A 1 251 ? 73.132 22.546 33.181 1.00 47.63 250 ASN A C 1
ATOM 1814 O O . ASN A 1 251 ? 72.682 22.568 34.323 1.00 46.25 250 ASN A O 1
ATOM 1819 N N . ILE A 1 252 ? 72.411 22.931 32.140 1.00 47.00 251 ILE A N 1
ATOM 1820 C CA . ILE A 1 252 ? 71.113 23.542 32.351 1.00 45.33 251 ILE A CA 1
ATOM 1821 C C . ILE A 1 252 ? 70.228 23.433 31.124 1.00 47.35 251 ILE A C 1
ATOM 1822 O O . ILE A 1 252 ? 70.627 23.811 30.023 1.00 46.97 251 ILE A O 1
ATOM 1827 N N . ARG A 1 253 ? 69.025 22.900 31.336 1.00 46.59 252 ARG A N 1
ATOM 1828 C CA . ARG A 1 253 ? 68.088 22.643 30.253 1.00 48.48 252 ARG A CA 1
ATOM 1829 C C . ARG A 1 253 ? 66.638 22.859 30.653 1.00 47.23 252 ARG A C 1
ATOM 1830 O O . ARG A 1 253 ? 66.315 22.963 31.827 1.00 45.87 252 ARG A O 1
ATOM 1838 N N . GLY A 1 254 ? 65.772 22.930 29.655 1.00 47.09 253 GLY A N 1
ATOM 1839 C CA . GLY A 1 254 ? 64.349 23.005 29.904 1.00 48.79 253 GLY A CA 1
ATOM 1840 C C . GLY A 1 254 ? 63.540 22.903 28.635 1.00 48.53 253 GLY A C 1
ATOM 1841 O O . GLY A 1 254 ? 64.055 23.103 27.544 1.00 48.98 253 GLY A O 1
ATOM 1842 N N . GLY A 1 255 ? 62.267 22.587 28.787 1.00 46.84 254 GLY A N 1
ATOM 1843 C CA . GLY A 1 255 ? 61.316 22.637 27.691 1.00 47.05 254 GLY A CA 1
ATOM 1844 C C . GLY A 1 255 ? 61.541 21.581 26.642 1.00 48.06 254 GLY A C 1
ATOM 1845 O O . GLY A 1 255 ? 62.472 20.766 26.736 1.00 46.81 254 GLY A O 1
ATOM 1846 N N . SER A 1 256 ? 60.686 21.626 25.627 1.00 49.85 255 SER A N 1
ATOM 1847 C CA A SER A 1 256 ? 60.778 20.676 24.516 0.50 50.18 255 SER A CA 1
ATOM 1848 C CA B SER A 1 256 ? 60.681 20.672 24.514 0.50 49.63 255 SER A CA 1
ATOM 1849 C C . SER A 1 256 ? 60.754 21.361 23.148 1.00 49.36 255 SER A C 1
ATOM 1850 O O . SER A 1 256 ? 61.593 21.037 22.315 1.00 49.55 255 SER A O 1
ATOM 1855 N N . ILE A 1 257 ? 59.826 22.301 22.933 1.00 48.17 256 ILE A N 1
ATOM 1856 C CA . ILE A 1 257 ? 59.577 22.903 21.623 1.00 47.65 256 ILE A CA 1
ATOM 1857 C C . ILE A 1 257 ? 59.342 24.407 21.709 1.00 47.13 256 ILE A C 1
ATOM 1858 O O . ILE A 1 257 ? 58.762 24.904 22.657 1.00 46.99 256 ILE A O 1
ATOM 1862 N N . ARG A 1 258 ? 59.818 25.117 20.695 1.00 48.90 257 ARG A N 1
ATOM 1863 C CA . ARG A 1 258 ? 59.879 26.583 20.668 1.00 47.83 257 ARG A CA 1
ATOM 1864 C C . ARG A 1 258 ? 58.564 27.285 21.019 1.00 48.58 257 ARG A C 1
ATOM 1865 O O . ARG A 1 258 ? 58.560 28.272 21.754 1.00 47.09 257 ARG A O 1
ATOM 1873 N N . ASN A 1 259 ? 57.450 26.793 20.483 1.00 50.65 258 ASN A N 1
ATOM 1874 C CA . ASN A 1 259 ? 56.164 27.481 20.660 1.00 51.93 258 ASN A CA 1
ATOM 1875 C C . ASN A 1 259 ? 55.248 26.847 21.718 1.00 51.32 258 ASN A C 1
ATOM 1876 O O . ASN A 1 259 ? 54.073 27.183 21.785 1.00 53.92 258 ASN A O 1
ATOM 1881 N N . ALA A 1 260 ? 55.799 25.944 22.535 1.00 48.99 259 ALA A N 1
ATOM 1882 C CA . ALA A 1 260 ? 55.125 25.421 23.718 1.00 48.04 259 ALA A CA 1
ATOM 1883 C C . ALA A 1 260 ? 55.715 26.068 24.983 1.00 48.78 259 ALA A C 1
ATOM 1884 O O . ALA A 1 260 ? 56.944 26.209 25.115 1.00 47.81 259 ALA A O 1
ATOM 1886 N N . ILE A 1 261 ? 54.842 26.453 25.911 1.00 48.11 260 ILE A N 1
ATOM 1887 C CA . ILE A 1 261 ? 55.278 26.992 27.202 1.00 48.01 260 ILE A CA 1
ATOM 1888 C C . ILE A 1 261 ? 55.907 25.826 27.985 1.00 49.87 260 ILE A C 1
ATOM 1889 O O . ILE A 1 261 ? 55.269 24.791 28.163 1.00 48.33 260 ILE A O 1
ATOM 1894 N N . PRO A 1 262 ? 57.165 25.987 28.450 1.00 50.62 261 PRO A N 1
ATOM 1895 C CA . PRO A 1 262 ? 57.874 24.876 29.090 1.00 50.57 261 PRO A CA 1
ATOM 1896 C C . PRO A 1 262 ? 57.260 24.463 30.413 1.00 50.14 261 PRO A C 1
ATOM 1897 O O . PRO A 1 262 ? 56.889 25.319 31.225 1.00 47.63 261 PRO A O 1
ATOM 1901 N N . ARG A 1 263 ? 57.209 23.154 30.623 1.00 50.54 262 ARG A N 1
ATOM 1902 C CA . ARG A 1 263 ? 56.589 22.554 31.798 1.00 50.90 262 ARG A CA 1
ATOM 1903 C C . ARG A 1 263 ? 57.603 21.924 32.743 1.00 48.60 262 ARG A C 1
ATOM 1904 O O . ARG A 1 263 ? 57.269 21.627 33.884 1.00 44.09 262 ARG A O 1
ATOM 1912 N N . GLU A 1 264 ? 58.818 21.678 32.248 1.00 47.43 263 GLU A N 1
ATOM 1913 C CA . GLU A 1 264 ? 59.898 21.102 33.046 1.00 49.06 263 GLU A CA 1
ATOM 1914 C C . GLU A 1 264 ? 61.205 21.827 32.726 1.00 47.34 263 GLU A C 1
ATOM 1915 O O . GLU A 1 264 ? 61.366 22.361 31.639 1.00 45.16 263 GLU A O 1
ATOM 1921 N N . SER A 1 265 ? 62.105 21.855 33.705 1.00 47.81 264 SER A N 1
ATOM 1922 C CA . SER A 1 265 ? 63.478 22.347 33.543 1.00 47.77 264 SER A CA 1
ATOM 1923 C C . SER A 1 265 ? 64.372 21.703 34.605 1.00 47.09 264 SER A C 1
ATOM 1924 O O . SER A 1 265 ? 63.890 21.242 35.635 1.00 47.39 264 SER A O 1
ATOM 1927 N N . VAL A 1 266 ? 65.662 21.609 34.324 1.00 45.91 265 VAL A N 1
ATOM 1928 C CA . VAL A 1 266 ? 66.623 21.037 35.259 1.00 45.28 265 VAL A CA 1
ATOM 1929 C C . VAL A 1 266 ? 67.897 21.861 35.188 1.00 43.97 265 VAL A C 1
ATOM 1930 O O . VAL A 1 266 ? 68.392 22.137 34.094 1.00 41.54 265 VAL A O 1
ATOM 1934 N N . ALA A 1 267 ? 68.428 22.220 36.350 1.00 43.38 266 ALA A N 1
ATOM 1935 C CA . ALA A 1 267 ? 69.817 22.641 36.478 1.00 43.96 266 ALA A CA 1
ATOM 1936 C C . ALA A 1 267 ? 70.601 21.562 37.263 1.00 44.58 266 ALA A C 1
ATOM 1937 O O . ALA A 1 267 ? 70.114 21.072 38.281 1.00 45.13 266 ALA A O 1
ATOM 1939 N N . THR A 1 268 ? 71.769 21.151 36.760 1.00 42.79 267 THR A N 1
ATOM 1940 C CA . THR A 1 268 ? 72.734 20.387 37.555 1.00 42.36 267 THR A CA 1
ATOM 1941 C C . THR A 1 268 ? 73.710 21.370 38.207 1.00 44.37 267 THR A C 1
ATOM 1942 O O . THR A 1 268 ? 74.320 22.224 37.535 1.00 44.50 267 THR A O 1
ATOM 1946 N N . LEU A 1 269 ? 73.815 21.283 39.528 1.00 43.59 268 LEU A N 1
ATOM 1947 C CA . LEU A 1 269 ? 74.683 22.149 40.306 1.00 42.80 268 LEU A CA 1
ATOM 1948 C C . LEU A 1 269 ? 75.749 21.294 40.950 1.00 43.84 268 LEU A C 1
ATOM 1949 O O . LEU A 1 269 ? 75.460 20.188 41.401 1.00 44.27 268 LEU A O 1
ATOM 1954 N N . VAL A 1 270 ? 76.986 21.783 40.976 1.00 44.36 269 VAL A N 1
ATOM 1955 C CA . VAL A 1 270 ? 78.004 21.182 41.841 1.00 42.75 269 VAL A CA 1
ATOM 1956 C C . VAL A 1 270 ? 78.322 22.241 42.907 1.00 42.72 269 VAL A C 1
ATOM 1957 O O . VAL A 1 270 ? 78.242 23.430 42.632 1.00 39.55 269 VAL A O 1
ATOM 1961 N N . PHE A 1 271 ? 78.623 21.802 44.126 1.00 44.39 270 PHE A N 1
ATOM 1962 C CA . PHE A 1 271 ? 78.786 22.714 45.255 1.00 45.75 270 PHE A CA 1
ATOM 1963 C C . PHE A 1 271 ? 79.571 22.097 46.405 1.00 47.84 270 PHE A C 1
ATOM 1964 O O . PHE A 1 271 ? 79.750 20.889 46.486 1.00 47.54 270 PHE A O 1
ATOM 1972 N N . ASN A 1 272 ? 80.038 22.972 47.285 1.00 51.45 271 ASN A N 1
ATOM 1973 C CA . ASN A 1 272 ? 80.724 22.585 48.496 1.00 52.31 271 ASN A CA 1
ATOM 1974 C C . ASN A 1 272 ? 79.822 22.820 49.696 1.00 53.28 271 ASN A C 1
ATOM 1975 O O . ASN A 1 272 ? 78.842 23.573 49.630 1.00 51.07 271 ASN A O 1
ATOM 1980 N N . GLY A 1 273 ? 80.157 22.160 50.796 1.00 54.78 272 GLY A N 1
ATOM 1981 C CA . GLY A 1 273 ? 79.428 22.338 52.038 1.00 56.01 272 GLY A CA 1
ATOM 1982 C C . GLY A 1 273 ? 78.165 21.512 52.083 1.00 56.79 272 GLY A C 1
ATOM 1983 O O . GLY A 1 273 ? 77.919 20.684 51.198 1.00 56.33 272 GLY A O 1
ATOM 1984 N N . ASP A 1 274 ? 77.371 21.760 53.124 1.00 58.09 273 ASP A N 1
ATOM 1985 C CA . ASP A 1 274 ? 76.210 20.949 53.453 1.00 59.77 273 ASP A CA 1
ATOM 1986 C C . ASP A 1 274 ? 75.140 21.007 52.382 1.00 57.55 273 ASP A C 1
ATOM 1987 O O . ASP A 1 274 ? 74.772 22.089 51.912 1.00 58.22 273 ASP A O 1
ATOM 1992 N N . ILE A 1 275 ? 74.611 19.838 52.040 1.00 55.78 274 ILE A N 1
ATOM 1993 C CA . ILE A 1 275 ? 73.506 19.725 51.085 1.00 56.11 274 ILE A CA 1
ATOM 1994 C C . ILE A 1 275 ? 72.252 20.436 51.579 1.00 55.08 274 ILE A C 1
ATOM 1995 O O . ILE A 1 275 ? 71.407 20.842 50.787 1.00 54.02 274 ILE A O 1
ATOM 2000 N N . THR A 1 276 ? 72.123 20.556 52.897 1.00 56.45 275 THR A N 1
ATOM 2001 C CA . THR A 1 276 ? 70.950 21.173 53.512 1.00 55.59 275 THR A CA 1
ATOM 2002 C C . THR A 1 276 ? 70.839 22.659 53.189 1.00 53.60 275 THR A C 1
ATOM 2003 O O . THR A 1 276 ? 69.737 23.193 53.173 1.00 53.67 275 THR A O 1
ATOM 2007 N N . VAL A 1 277 ? 71.958 23.327 52.908 1.00 52.25 276 VAL A N 1
ATOM 2008 C CA . VAL A 1 277 ? 71.904 24.742 52.520 1.00 50.88 276 VAL A CA 1
ATOM 2009 C C . VAL A 1 277 ? 71.081 24.894 51.230 1.00 50.20 276 VAL A C 1
ATOM 2010 O O . VAL A 1 277 ? 70.239 25.759 51.129 1.00 50.64 276 VAL A O 1
ATOM 2014 N N . LEU A 1 278 ? 71.308 24.011 50.269 1.00 49.77 277 LEU A N 1
ATOM 2015 C CA . LEU A 1 278 ? 70.579 24.034 49.000 1.00 47.66 277 LEU A CA 1
ATOM 2016 C C . LEU A 1 278 ? 69.151 23.485 49.153 1.00 46.30 277 LEU A C 1
ATOM 2017 O O . LEU A 1 278 ? 68.226 23.917 48.473 1.00 45.83 277 LEU A O 1
ATOM 2022 N N . GLN A 1 279 ? 68.977 22.514 50.034 1.00 46.92 278 GLN A N 1
ATOM 2023 C CA . GLN A 1 279 ? 67.646 22.002 50.326 1.00 46.66 278 GLN A CA 1
ATOM 2024 C C . GLN A 1 279 ? 66.782 23.139 50.835 1.00 46.26 278 GLN A C 1
ATOM 2025 O O . GLN A 1 279 ? 65.685 23.376 50.343 1.00 46.30 278 GLN A O 1
ATOM 2031 N N . SER A 1 280 ? 67.312 23.864 51.811 1.00 45.43 279 SER A N 1
ATOM 2032 C CA . SER A 1 280 ? 66.619 24.989 52.407 1.00 44.83 279 SER A CA 1
ATOM 2033 C C . SER A 1 280 ? 66.294 26.056 51.359 1.00 42.88 279 SER A C 1
ATOM 2034 O O . SER A 1 280 ? 65.152 26.471 51.255 1.00 42.14 279 SER A O 1
ATOM 2037 N N . ALA A 1 281 ? 67.265 26.440 50.532 1.00 42.32 280 ALA A N 1
ATOM 2038 C CA . ALA A 1 281 ? 67.040 27.517 49.539 1.00 42.34 280 ALA A CA 1
ATOM 2039 C C . ALA A 1 281 ? 65.922 27.159 48.540 1.00 42.79 280 ALA A C 1
ATOM 2040 O O . ALA A 1 281 ? 65.081 28.001 48.190 1.00 40.61 280 ALA A O 1
ATOM 2042 N N . VAL A 1 282 ? 65.913 25.906 48.091 1.00 41.54 281 VAL A N 1
ATOM 2043 C CA . VAL A 1 282 ? 64.842 25.415 47.233 1.00 43.02 281 VAL A CA 1
ATOM 2044 C C . VAL A 1 282 ? 63.502 25.423 47.982 1.00 45.61 281 VAL A C 1
ATOM 2045 O O . VAL A 1 282 ? 62.504 25.968 47.498 1.00 47.54 281 VAL A O 1
ATOM 2049 N N . GLN A 1 283 ? 63.484 24.834 49.173 1.00 45.69 282 GLN A N 1
ATOM 2050 C CA . GLN A 1 283 ? 62.249 24.744 49.953 1.00 44.97 282 GLN A CA 1
ATOM 2051 C C . GLN A 1 283 ? 61.603 26.111 50.160 1.00 44.76 282 GLN A C 1
ATOM 2052 O O . GLN A 1 283 ? 60.389 26.242 49.998 1.00 44.72 282 GLN A O 1
ATOM 2058 N N . LYS A 1 284 ? 62.410 27.111 50.527 1.00 43.97 283 LYS A N 1
ATOM 2059 C CA . LYS A 1 284 ? 61.897 28.464 50.752 1.00 43.31 283 LYS A CA 1
ATOM 2060 C C . LYS A 1 284 ? 61.374 29.094 49.471 1.00 43.51 283 LYS A C 1
ATOM 2061 O O . LYS A 1 284 ? 60.380 29.821 49.477 1.00 43.73 283 LYS A O 1
ATOM 2067 N N . PHE A 1 285 ? 62.035 28.801 48.359 1.00 44.23 284 PHE A N 1
ATOM 2068 C CA . PHE A 1 285 ? 61.616 29.354 47.076 1.00 43.56 284 PHE A CA 1
ATOM 2069 C C . PHE A 1 285 ? 60.375 28.639 46.559 1.00 43.07 284 PHE A C 1
ATOM 2070 O O . PHE A 1 285 ? 59.460 29.267 46.032 1.00 42.07 284 PHE A O 1
ATOM 2078 N N . ALA A 1 286 ? 60.354 27.318 46.710 1.00 43.69 285 ALA A N 1
ATOM 2079 C CA . ALA A 1 286 ? 59.198 26.511 46.327 1.00 42.55 285 ALA A CA 1
ATOM 2080 C C . ALA A 1 286 ? 57.968 26.973 47.078 1.00 41.82 285 ALA A C 1
ATOM 2081 O O . ALA A 1 286 ? 56.894 27.055 46.503 1.00 41.25 285 ALA A O 1
ATOM 2083 N N . ASP A 1 287 ? 58.128 27.306 48.355 1.00 43.26 286 ASP A N 1
ATOM 2084 C CA . ASP A 1 287 ? 57.001 27.799 49.165 1.00 43.88 286 ASP A CA 1
ATOM 2085 C C . ASP A 1 287 ? 56.524 29.182 48.721 1.00 44.98 286 ASP A C 1
ATOM 2086 O O . ASP A 1 287 ? 55.327 29.448 48.711 1.00 45.96 286 ASP A O 1
ATOM 2091 N N . VAL A 1 288 ? 57.456 30.052 48.352 1.00 46.06 287 VAL A N 1
ATOM 2092 C CA . VAL A 1 288 ? 57.130 31.392 47.861 1.00 46.08 287 VAL A CA 1
ATOM 2093 C C . VAL A 1 288 ? 56.327 31.320 46.572 1.00 47.18 287 VAL A C 1
ATOM 2094 O O . VAL A 1 288 ? 55.287 31.962 46.427 1.00 47.20 287 VAL A O 1
ATOM 2098 N N . ILE A 1 289 ? 56.834 30.526 45.637 1.00 48.27 288 ILE A N 1
ATOM 2099 C CA . ILE A 1 289 ? 56.270 30.425 44.301 1.00 47.58 288 ILE A CA 1
ATOM 2100 C C . ILE A 1 289 ? 54.893 29.729 44.334 1.00 46.66 288 ILE A C 1
ATOM 2101 O O . ILE A 1 289 ? 53.979 30.107 43.591 1.00 44.20 288 ILE A O 1
ATOM 2106 N N . LYS A 1 290 ? 54.758 28.724 45.201 1.00 45.43 289 LYS A N 1
ATOM 2107 C CA . LYS A 1 290 ? 53.482 28.037 45.422 1.00 46.49 289 LYS A CA 1
ATOM 2108 C C . LYS A 1 290 ? 52.408 29.018 45.895 1.00 44.82 289 LYS A C 1
ATOM 2109 O O . LYS A 1 290 ? 51.250 28.914 45.492 1.00 44.89 289 LYS A O 1
ATOM 2115 N N . ALA A 1 291 ? 52.799 29.953 46.759 1.00 44.10 290 ALA A N 1
ATOM 2116 C CA . ALA A 1 291 ? 51.912 31.018 47.224 1.00 43.57 290 ALA A CA 1
ATOM 2117 C C . ALA A 1 291 ? 51.557 31.985 46.100 1.00 44.64 290 ALA A C 1
ATOM 2118 O O . ALA A 1 291 ? 50.404 32.360 45.958 1.00 44.96 290 ALA A O 1
ATOM 2120 N N . GLU A 1 292 ? 52.543 32.370 45.288 1.00 45.77 291 GLU A N 1
ATOM 2121 C CA . GLU A 1 292 ? 52.322 33.288 44.156 1.00 46.22 291 GLU A CA 1
ATOM 2122 C C . GLU A 1 292 ? 51.426 32.711 43.067 1.00 47.72 291 GLU A C 1
ATOM 2123 O O . GLU A 1 292 ? 50.666 33.432 42.448 1.00 47.20 291 GLU A O 1
ATOM 2129 N N . LEU A 1 293 ? 51.563 31.418 42.802 1.00 50.23 292 LEU A N 1
ATOM 2130 C CA . LEU A 1 293 ? 50.898 30.792 41.671 1.00 53.02 292 LEU A CA 1
ATOM 2131 C C . LEU A 1 293 ? 49.786 29.824 42.080 1.00 55.50 292 LEU A C 1
ATOM 2132 O O . LEU A 1 293 ? 49.333 29.031 41.268 1.00 56.71 292 LEU A O 1
ATOM 2137 N N . ALA A 1 294 ? 49.369 29.901 43.339 1.00 58.62 293 ALA A N 1
ATOM 2138 C CA . ALA A 1 294 ? 48.290 29.088 43.910 1.00 60.59 293 ALA A CA 1
ATOM 2139 C C . ALA A 1 294 ? 47.267 28.601 42.882 1.00 63.11 293 ALA A C 1
ATOM 2140 O O . ALA A 1 294 ? 47.151 27.398 42.612 1.00 63.88 293 ALA A O 1
ATOM 2142 N N . LEU A 1 295 ? 46.542 29.558 42.309 1.00 65.33 294 LEU A N 1
ATOM 2143 C CA . LEU A 1 295 ? 45.479 29.276 41.349 1.00 66.97 294 LEU A CA 1
ATOM 2144 C C . LEU A 1 295 ? 46.041 28.750 40.019 1.00 66.98 294 LEU A C 1
ATOM 2145 O O . LEU A 1 295 ? 45.567 27.754 39.480 1.00 67.74 294 LEU A O 1
ATOM 2148 N N . THR A 1 296 ? 47.068 29.412 39.508 1.00 66.17 295 THR A N 1
ATOM 2149 C CA . THR A 1 296 ? 47.529 29.158 38.157 1.00 65.47 295 THR A CA 1
ATOM 2150 C C . THR A 1 296 ? 48.337 27.865 37.963 1.00 63.54 295 THR A C 1
ATOM 2151 O O . THR A 1 296 ? 48.275 27.263 36.884 1.00 63.58 295 THR A O 1
ATOM 2155 N N . GLU A 1 297 ? 49.096 27.445 38.975 1.00 60.79 296 GLU A N 1
ATOM 2156 C CA . GLU A 1 297 ? 50.003 26.299 38.813 1.00 59.54 296 GLU A CA 1
ATOM 2157 C C . GLU A 1 297 ? 49.959 25.385 40.022 1.00 58.94 296 GLU A C 1
ATOM 2158 O O . GLU A 1 297 ? 50.877 25.368 40.829 1.00 59.85 296 GLU A O 1
ATOM 2164 N N . PRO A 1 298 ? 48.888 24.601 40.142 1.00 59.14 297 PRO A N 1
ATOM 2165 C CA . PRO A 1 298 ? 48.696 23.733 41.300 1.00 58.51 297 PRO A CA 1
ATOM 2166 C C . PRO A 1 298 ? 49.624 22.517 41.385 1.00 57.57 297 PRO A C 1
ATOM 2167 O O . PRO A 1 298 ? 49.781 21.953 42.468 1.00 56.45 297 PRO A O 1
ATOM 2171 N N . ASN A 1 299 ? 50.227 22.110 40.271 1.00 57.24 298 ASN A N 1
ATOM 2172 C CA . ASN A 1 299 ? 51.045 20.885 40.247 1.00 57.23 298 ASN A CA 1
ATOM 2173 C C . ASN A 1 299 ? 52.559 21.105 40.209 1.00 56.31 298 ASN A C 1
ATOM 2174 O O . ASN A 1 299 ? 53.319 20.139 40.086 1.00 56.38 298 ASN A O 1
ATOM 2179 N N . LEU A 1 300 ? 52.986 22.360 40.334 1.00 54.56 299 LEU A N 1
ATOM 2180 C CA . LEU A 1 300 ? 54.406 22.713 40.302 1.00 53.31 299 LEU A CA 1
ATOM 2181 C C . LEU A 1 300 ? 55.146 22.019 41.444 1.00 52.04 299 LEU A C 1
ATOM 2182 O O . LEU A 1 300 ? 54.778 22.192 42.591 1.00 54.17 299 LEU A O 1
ATOM 2187 N N . ILE A 1 301 ? 56.174 21.235 41.126 1.00 50.48 300 ILE A N 1
ATOM 2188 C CA . ILE A 1 301 ? 56.988 20.560 42.140 1.00 48.70 300 ILE A CA 1
ATOM 2189 C C . ILE A 1 301 ? 58.499 20.750 41.905 1.00 47.96 300 ILE A C 1
ATOM 2190 O O . ILE A 1 301 ? 59.032 20.401 40.853 1.00 46.33 300 ILE A O 1
ATOM 2195 N N . PHE A 1 302 ? 59.181 21.303 42.903 1.00 48.40 301 PHE A N 1
ATOM 2196 C CA . PHE A 1 302 ? 60.648 21.341 42.911 1.00 47.75 301 PHE A CA 1
ATOM 2197 C C . PHE A 1 302 ? 61.141 20.099 43.634 1.00 46.54 301 PHE A C 1
ATOM 2198 O O . PHE A 1 302 ? 60.682 19.808 44.729 1.00 46.04 301 PHE A O 1
ATOM 2206 N N . THR A 1 303 ? 62.057 19.365 43.015 1.00 45.39 302 THR A N 1
ATOM 2207 C CA . THR A 1 303 ? 62.775 18.293 43.687 1.00 44.88 302 THR A CA 1
ATOM 2208 C C . THR A 1 303 ? 64.281 18.549 43.607 1.00 46.42 302 THR A C 1
ATOM 2209 O O . THR A 1 303 ? 64.746 19.437 42.872 1.00 43.52 302 THR A O 1
ATOM 2213 N N . LEU A 1 304 ? 65.034 17.771 44.376 1.00 47.40 303 LEU A N 1
ATOM 2214 C CA . LEU A 1 304 ? 66.464 17.957 44.520 1.00 50.51 303 LEU A CA 1
ATOM 2215 C C . LEU A 1 304 ? 67.088 16.577 44.490 1.00 53.07 303 LEU A C 1
ATOM 2216 O O . LEU A 1 304 ? 66.991 15.826 45.451 1.00 55.95 303 LEU A O 1
ATOM 2221 N N . GLU A 1 305 ? 67.714 16.235 43.366 1.00 54.25 304 GLU A N 1
ATOM 2222 C CA . GLU A 1 305 ? 68.079 14.859 43.055 1.00 54.86 304 GLU A CA 1
ATOM 2223 C C . GLU A 1 305 ? 69.585 14.678 42.831 1.00 54.56 304 GLU A C 1
ATOM 2224 O O . GLU A 1 305 ? 70.185 15.290 41.939 1.00 54.30 304 GLU A O 1
ATOM 2230 N N . LYS A 1 306 ? 70.194 13.854 43.674 1.00 54.09 305 LYS A N 1
ATOM 2231 C CA . LYS A 1 306 ? 71.615 13.558 43.599 1.00 55.23 305 LYS A CA 1
ATOM 2232 C C . LYS A 1 306 ? 71.936 12.913 42.261 1.00 56.59 305 LYS A C 1
ATOM 2233 O O . LYS A 1 306 ? 71.189 12.073 41.760 1.00 56.43 305 LYS A O 1
ATOM 2239 N N . VAL A 1 307 ? 73.056 13.326 41.683 1.00 56.69 306 VAL A N 1
ATOM 2240 C CA . VAL A 1 307 ? 73.432 12.893 40.358 1.00 56.30 306 VAL A CA 1
ATOM 2241 C C . VAL A 1 307 ? 74.946 12.697 40.328 1.00 55.30 306 VAL A C 1
ATOM 2242 O O . VAL A 1 307 ? 75.656 13.130 41.250 1.00 54.45 306 VAL A O 1
ATOM 2246 N N . GLU A 1 308 ? 75.423 12.002 39.301 1.00 54.52 307 GLU A N 1
ATOM 2247 C CA . GLU A 1 308 ? 76.833 11.663 39.185 1.00 54.62 307 GLU A CA 1
ATOM 2248 C C . GLU A 1 308 ? 77.685 12.893 38.914 1.00 53.43 307 GLU A C 1
ATOM 2249 O O . GLU A 1 308 ? 77.294 13.779 38.153 1.00 51.19 307 GLU A O 1
ATOM 2255 N N . LYS A 1 309 ? 78.854 12.935 39.543 1.00 52.83 308 LYS A N 1
ATOM 2256 C CA . LYS A 1 309 ? 79.703 14.112 39.490 1.00 52.40 308 LYS A CA 1
ATOM 2257 C C . LYS A 1 309 ? 80.434 14.175 38.164 1.00 52.32 308 LYS A C 1
ATOM 2258 O O . LYS A 1 309 ? 81.176 13.261 37.832 1.00 54.32 308 LYS A O 1
ATOM 2264 N N . PRO A 1 310 ? 80.231 15.263 37.397 1.00 53.19 309 PRO A N 1
ATOM 2265 C CA . PRO A 1 310 ? 80.924 15.379 36.116 1.00 51.05 309 PRO A CA 1
ATOM 2266 C C . PRO A 1 310 ? 82.385 15.731 36.302 1.00 49.82 309 PRO A C 1
ATOM 2267 O O . PRO A 1 310 ? 82.770 16.240 37.356 1.00 51.25 309 PRO A O 1
ATOM 2271 N N . GLN A 1 311 ? 83.179 15.452 35.274 1.00 48.76 310 GLN A N 1
ATOM 2272 C CA . GLN A 1 311 ? 84.607 15.745 35.284 1.00 49.18 310 GLN A CA 1
ATOM 2273 C C . GLN A 1 311 ? 84.810 17.259 35.147 1.00 45.98 310 GLN A C 1
ATOM 2274 O O . GLN A 1 311 ? 85.645 17.839 35.840 1.00 43.29 310 GLN A O 1
ATOM 2280 N N . GLN A 1 312 ? 84.040 17.874 34.251 1.00 44.56 311 GLN A N 1
ATOM 2281 C CA . GLN A 1 312 ? 84.119 19.336 34.006 1.00 43.29 311 GLN A CA 1
ATOM 2282 C C . GLN A 1 312 ? 82.778 20.037 34.241 1.00 42.83 311 GLN A C 1
ATOM 2283 O O . GLN A 1 312 ? 81.699 19.476 34.003 1.00 41.09 311 GLN A O 1
ATOM 2289 N N . VAL A 1 313 ? 82.866 21.299 34.668 1.00 42.64 312 VAL A N 1
ATOM 2290 C CA . VAL A 1 313 ? 81.694 22.124 34.984 1.00 40.10 312 VAL A CA 1
ATOM 2291 C C . VAL A 1 313 ? 81.960 23.521 34.520 1.00 39.21 312 VAL A C 1
ATOM 2292 O O . VAL A 1 313 ? 83.072 23.818 34.079 1.00 39.20 312 VAL A O 1
ATOM 2296 N N . PHE A 1 314 ? 80.935 24.371 34.565 1.00 40.36 313 PHE A N 1
ATOM 2297 C CA . PHE A 1 314 ? 81.059 25.731 34.085 1.00 39.75 313 PHE A CA 1
ATOM 2298 C C . PHE A 1 314 ? 81.999 26.428 35.045 1.00 41.82 313 PHE A C 1
ATOM 2299 O O . PHE A 1 314 ? 82.062 26.059 36.226 1.00 43.28 313 PHE A O 1
ATOM 2307 N N . SER A 1 315 ? 82.671 27.470 34.562 1.00 41.79 314 SER A N 1
ATOM 2308 C CA . SER A 1 315 ? 83.389 28.374 35.449 1.00 39.52 314 SER A CA 1
ATOM 2309 C C . SER A 1 315 ? 82.386 29.227 36.243 1.00 42.51 314 SER A C 1
ATOM 2310 O O . SER A 1 315 ? 81.225 29.332 35.857 1.00 44.17 314 SER A O 1
ATOM 2313 N N . SER A 1 316 ? 82.826 29.854 37.334 1.00 41.88 315 SER A N 1
ATOM 2314 C CA . SER A 1 316 ? 81.893 30.636 38.147 1.00 43.97 315 SER A CA 1
ATOM 2315 C C . SER A 1 316 ? 81.481 31.872 37.403 1.00 37.05 315 SER A C 1
ATOM 2316 O O . SER A 1 316 ? 80.310 32.191 37.412 1.00 31.58 315 SER A O 1
ATOM 2319 N N . GLN A 1 317 ? 82.421 32.556 36.752 1.00 39.61 316 GLN A N 1
ATOM 2320 C CA . GLN A 1 317 ? 82.074 33.691 35.883 1.00 40.36 316 GLN A CA 1
ATOM 2321 C C . GLN A 1 317 ? 81.063 33.318 34.822 1.00 39.09 316 GLN A C 1
ATOM 2322 O O . GLN A 1 317 ? 80.123 34.055 34.557 1.00 35.55 316 GLN A O 1
ATOM 2328 N N . CYS A 1 318 ? 81.254 32.159 34.208 1.00 38.70 317 CYS A N 1
ATOM 2329 C CA . CYS A 1 318 ? 80.287 31.651 33.263 1.00 35.60 317 CYS A CA 1
ATOM 2330 C C . CYS A 1 318 ? 78.934 31.368 33.925 1.00 35.58 317 CYS A C 1
ATOM 2331 O O . CYS A 1 318 ? 77.908 31.808 33.438 1.00 36.56 317 CYS A O 1
ATOM 2334 N N . THR A 1 319 ? 78.927 30.576 35.001 1.00 38.76 318 THR A N 1
ATOM 2335 C CA . THR A 1 319 ? 77.707 30.323 35.757 1.00 38.53 318 THR A CA 1
ATOM 2336 C C . THR A 1 319 ? 76.954 31.641 36.047 1.00 41.88 318 THR A C 1
ATOM 2337 O O . THR A 1 319 ? 75.762 31.719 35.816 1.00 46.29 318 THR A O 1
ATOM 2341 N N . LYS A 1 320 ? 77.656 32.673 36.513 1.00 38.81 319 LYS A N 1
ATOM 2342 C CA . LYS A 1 320 ? 77.042 33.968 36.823 1.00 41.74 319 LYS A CA 1
ATOM 2343 C C . LYS A 1 320 ? 76.516 34.723 35.620 1.00 40.13 319 LYS A C 1
ATOM 2344 O O . LYS A 1 320 ? 75.489 35.400 35.717 1.00 38.73 319 LYS A O 1
ATOM 2350 N N . ASN A 1 321 ? 77.268 34.701 34.521 1.00 36.71 320 ASN A N 1
ATOM 2351 C CA . ASN A 1 321 ? 76.793 35.310 33.277 1.00 33.98 320 ASN A CA 1
ATOM 2352 C C . ASN A 1 321 ? 75.569 34.562 32.831 1.00 29.85 320 ASN A C 1
ATOM 2353 O O . ASN A 1 321 ? 74.592 35.141 32.512 1.00 28.29 320 ASN A O 1
ATOM 2358 N N . ILE A 1 322 ? 75.579 33.238 32.783 1.00 34.53 321 ILE A N 1
ATOM 2359 C CA . ILE A 1 322 ? 74.410 32.599 32.188 1.00 32.27 321 ILE A CA 1
ATOM 2360 C C . ILE A 1 322 ? 73.156 32.661 33.106 1.00 36.23 321 ILE A C 1
ATOM 2361 O O . ILE A 1 322 ? 72.018 32.765 32.624 1.00 38.20 321 ILE A O 1
ATOM 2366 N N . ILE A 1 323 ? 73.362 32.657 34.422 1.00 37.93 322 ILE A N 1
ATOM 2367 C CA . ILE A 1 323 ? 72.249 32.705 35.384 1.00 36.83 322 ILE A CA 1
ATOM 2368 C C . ILE A 1 323 ? 71.563 34.068 35.280 1.00 35.63 322 ILE A C 1
ATOM 2369 O O . ILE A 1 323 ? 70.358 34.163 35.261 1.00 39.12 322 ILE A O 1
ATOM 2374 N N . HIS A 1 324 ? 72.345 35.117 35.138 1.00 38.25 323 HIS A N 1
ATOM 2375 C CA . HIS A 1 324 ? 71.819 36.480 35.176 1.00 32.94 323 HIS A CA 1
ATOM 2376 C C . HIS A 1 324 ? 71.260 37.026 33.854 1.00 34.41 323 HIS A C 1
ATOM 2377 O O . HIS A 1 324 ? 70.252 37.758 33.839 1.00 35.16 323 HIS A O 1
ATOM 2384 N N . CYS A 1 325 ? 71.938 36.731 32.751 1.00 35.87 324 CYS A N 1
ATOM 2385 C CA . CYS A 1 325 ? 71.361 36.875 31.406 1.00 34.30 324 CYS A CA 1
ATOM 2386 C C . CYS A 1 325 ? 69.962 36.278 31.295 1.00 35.41 324 CYS A C 1
ATOM 2387 O O . CYS A 1 325 ? 69.044 36.909 30.798 1.00 35.62 324 CYS A O 1
ATOM 2390 N N . LEU A 1 326 ? 69.821 35.029 31.691 1.00 37.39 325 LEU A N 1
ATOM 2391 C CA . LEU A 1 326 ? 68.586 34.322 31.438 1.00 38.77 325 LEU A CA 1
ATOM 2392 C C . LEU A 1 326 ? 67.503 34.613 32.488 1.00 38.66 325 LEU A C 1
ATOM 2393 O O . LEU A 1 326 ? 66.358 34.258 32.287 1.00 41.39 325 LEU A O 1
ATOM 2398 N N . ASN A 1 327 ? 67.858 35.272 33.587 1.00 40.49 326 ASN A N 1
ATOM 2399 C CA . ASN A 1 327 ? 66.864 35.770 34.538 1.00 38.10 326 ASN A CA 1
ATOM 2400 C C . ASN A 1 327 ? 66.250 37.065 34.026 1.00 40.11 326 ASN A C 1
ATOM 2401 O O . ASN A 1 327 ? 65.033 37.240 34.047 1.00 41.63 326 ASN A O 1
ATOM 2406 N N . VAL A 1 328 ? 67.107 37.949 33.529 1.00 38.53 327 VAL A N 1
ATOM 2407 C CA . VAL A 1 328 ? 66.687 39.210 32.915 1.00 40.86 327 VAL A CA 1
ATOM 2408 C C . VAL A 1 328 ? 65.919 39.028 31.602 1.00 40.28 327 VAL A C 1
ATOM 2409 O O . VAL A 1 328 ? 65.068 39.836 31.276 1.00 43.17 327 VAL A O 1
ATOM 2413 N N . LEU A 1 329 ? 66.275 38.007 30.841 1.00 38.99 328 LEU A N 1
ATOM 2414 C CA . LEU A 1 329 ? 65.684 37.721 29.540 1.00 40.69 328 LEU A CA 1
ATOM 2415 C C . LEU A 1 329 ? 64.182 37.966 29.534 1.00 40.79 328 LEU A C 1
ATOM 2416 O O . LEU A 1 329 ? 63.457 37.279 30.248 1.00 39.23 328 LEU A O 1
ATOM 2421 N N . PRO A 1 330 ? 63.722 38.937 28.723 1.00 41.12 329 PRO A N 1
ATOM 2422 C CA . PRO A 1 330 ? 62.304 39.227 28.503 1.00 40.23 329 PRO A CA 1
ATOM 2423 C C . PRO A 1 330 ? 61.548 37.955 28.140 1.00 40.58 329 PRO A C 1
ATOM 2424 O O . PRO A 1 330 ? 62.036 37.168 27.309 1.00 39.46 329 PRO A O 1
ATOM 2428 N N . ASN A 1 331 ? 60.407 37.729 28.793 1.00 40.11 330 ASN A N 1
ATOM 2429 C CA . ASN A 1 331 ? 59.516 36.607 28.472 1.00 43.01 330 ASN A CA 1
ATOM 2430 C C . ASN A 1 331 ? 58.071 37.046 28.714 1.00 42.57 330 ASN A C 1
ATOM 2431 O O . ASN A 1 331 ? 57.798 37.827 29.630 1.00 44.99 330 ASN A O 1
ATOM 2436 N N . GLY A 1 332 ? 57.162 36.577 27.875 1.00 42.70 331 GLY A N 1
ATOM 2437 C CA . GLY A 1 332 ? 55.734 36.844 28.045 1.00 44.01 331 GLY A CA 1
ATOM 2438 C C . GLY A 1 332 ? 55.245 38.079 27.315 1.00 44.05 331 GLY A C 1
ATOM 2439 O O . GLY A 1 332 ? 55.807 38.487 26.301 1.00 43.91 331 GLY A O 1
ATOM 2440 N N . VAL A 1 333 ? 54.181 38.670 27.844 1.00 43.20 332 VAL A N 1
ATOM 2441 C CA . VAL A 1 333 ? 53.537 39.781 27.191 1.00 42.17 332 VAL A CA 1
ATOM 2442 C C . VAL A 1 333 ? 54.472 40.953 27.280 1.00 40.73 332 VAL A C 1
ATOM 2443 O O . VAL A 1 333 ? 54.900 41.331 28.363 1.00 42.58 332 VAL A O 1
ATOM 2447 N N . VAL A 1 334 ? 54.817 41.480 26.119 1.00 40.00 333 VAL A N 1
ATOM 2448 C CA . VAL A 1 334 ? 55.575 42.707 26.013 1.00 41.71 333 VAL A CA 1
ATOM 2449 C C . VAL A 1 334 ? 54.612 43.859 25.908 1.00 42.09 333 VAL A C 1
ATOM 2450 O O . VAL A 1 334 ? 54.831 44.898 26.496 1.00 43.45 333 VAL A O 1
ATOM 2454 N N . ARG A 1 335 ? 53.532 43.671 25.157 1.00 44.88 334 ARG A N 1
ATOM 2455 C CA . ARG A 1 335 ? 52.528 44.718 25.014 1.00 45.68 334 ARG A CA 1
ATOM 2456 C C . ARG A 1 335 ? 51.150 44.207 24.599 1.00 46.60 334 ARG A C 1
ATOM 2457 O O . ARG A 1 335 ? 51.023 43.364 23.685 1.00 45.80 334 ARG A O 1
ATOM 2465 N N . ASN A 1 336 ? 50.128 44.734 25.274 1.00 46.71 335 ASN A N 1
ATOM 2466 C CA . ASN A 1 336 ? 48.728 44.502 24.906 1.00 47.06 335 ASN A CA 1
ATOM 2467 C C . ASN A 1 336 ? 48.259 45.541 23.884 1.00 47.15 335 ASN A C 1
ATOM 2468 O O . ASN A 1 336 ? 48.677 46.693 23.918 1.00 45.38 335 ASN A O 1
ATOM 2473 N N . SER A 1 337 ? 47.374 45.144 22.983 1.00 49.97 336 SER A N 1
ATOM 2474 C CA . SER A 1 337 ? 46.884 46.074 21.966 1.00 51.94 336 SER A CA 1
ATOM 2475 C C . SER A 1 337 ? 46.060 47.207 22.570 1.00 54.44 336 SER A C 1
ATOM 2476 O O . SER A 1 337 ? 45.335 47.000 23.543 1.00 53.20 336 SER A O 1
ATOM 2479 N N . ASP A 1 338 ? 46.189 48.399 21.992 1.00 57.96 337 ASP A N 1
ATOM 2480 C CA . ASP A 1 338 ? 45.326 49.537 22.328 1.00 61.39 337 ASP A CA 1
ATOM 2481 C C . ASP A 1 338 ? 44.165 49.641 21.364 1.00 63.36 337 ASP A C 1
ATOM 2482 O O . ASP A 1 338 ? 43.075 50.054 21.741 1.00 65.18 337 ASP A O 1
ATOM 2487 N N . VAL A 1 339 ? 44.422 49.288 20.112 1.00 65.78 338 VAL A N 1
ATOM 2488 C CA . VAL A 1 339 ? 43.455 49.442 19.041 1.00 67.42 338 VAL A CA 1
ATOM 2489 C C . VAL A 1 339 ? 42.447 48.301 19.020 1.00 68.31 338 VAL A C 1
ATOM 2490 O O . VAL A 1 339 ? 41.339 48.476 18.525 1.00 70.00 338 VAL A O 1
ATOM 2494 N N . ILE A 1 340 ? 42.829 47.143 19.553 1.00 68.53 339 ILE A N 1
ATOM 2495 C CA . ILE A 1 340 ? 41.958 45.971 19.581 1.00 68.95 339 ILE A CA 1
ATOM 2496 C C . ILE A 1 340 ? 41.717 45.533 21.018 1.00 70.13 339 ILE A C 1
ATOM 2497 O O . ILE A 1 340 ? 42.623 45.575 21.854 1.00 70.47 339 ILE A O 1
ATOM 2502 N N . GLU A 1 341 ? 40.497 45.092 21.295 1.00 70.34 340 GLU A N 1
ATOM 2503 C CA . GLU A 1 341 ? 40.099 44.746 22.649 1.00 71.71 340 GLU A CA 1
ATOM 2504 C C . GLU A 1 341 ? 40.606 43.362 23.035 1.00 69.69 340 GLU A C 1
ATOM 2505 O O . GLU A 1 341 ? 40.449 42.405 22.279 1.00 68.34 340 GLU A O 1
ATOM 2511 N N . ASN A 1 342 ? 41.222 43.272 24.212 1.00 69.04 341 ASN A N 1
ATOM 2512 C CA . ASN A 1 342 ? 41.550 41.986 24.827 1.00 68.37 341 ASN A CA 1
ATOM 2513 C C . ASN A 1 342 ? 42.431 41.061 23.952 1.00 65.71 341 ASN A C 1
ATOM 2514 O O . ASN A 1 342 ? 42.247 39.836 23.936 1.00 66.04 341 ASN A O 1
ATOM 2519 N N . VAL A 1 343 ? 43.383 41.657 23.232 1.00 60.22 342 VAL A N 1
ATOM 2520 C CA . VAL A 1 343 ? 44.305 40.910 22.383 1.00 56.08 342 VAL A CA 1
ATOM 2521 C C . VAL A 1 343 ? 45.736 41.352 22.691 1.00 51.82 342 VAL A C 1
ATOM 2522 O O . VAL A 1 343 ? 46.009 42.547 22.747 1.00 49.71 342 VAL A O 1
ATOM 2526 N N . VAL A 1 344 ? 46.639 40.395 22.897 1.00 48.49 343 VAL A N 1
ATOM 2527 C CA . VAL A 1 344 ? 48.064 40.722 23.084 1.00 47.13 343 VAL A CA 1
ATOM 2528 C C . VAL A 1 344 ? 48.642 41.193 21.751 1.00 45.51 343 VAL A C 1
ATOM 2529 O O . VAL A 1 344 ? 48.443 40.535 20.709 1.00 45.54 343 VAL A O 1
ATOM 2533 N N . GLU A 1 345 ? 49.333 42.334 21.785 1.00 43.31 344 GLU A N 1
ATOM 2534 C CA . GLU A 1 345 ? 49.943 42.908 20.581 1.00 42.80 344 GLU A CA 1
ATOM 2535 C C . GLU A 1 345 ? 51.308 42.294 20.275 1.00 42.28 344 GLU A C 1
ATOM 2536 O O . GLU A 1 345 ? 51.592 41.986 19.116 1.00 42.25 344 GLU A O 1
ATOM 2542 N N . THR A 1 346 ? 52.146 42.149 21.307 1.00 42.90 345 THR A N 1
ATOM 2543 C CA . THR A 1 346 ? 53.520 41.663 21.161 1.00 41.19 345 THR A CA 1
ATOM 2544 C C . THR A 1 346 ? 53.903 40.830 22.382 1.00 41.06 345 THR A C 1
ATOM 2545 O O . THR A 1 346 ? 53.595 41.184 23.517 1.00 41.83 345 THR A O 1
ATOM 2549 N N . SER A 1 347 ? 54.536 39.695 22.122 1.00 41.20 346 SER A N 1
ATOM 2550 C CA . SER A 1 347 ? 55.017 38.794 23.161 1.00 40.98 346 SER A CA 1
ATOM 2551 C C . SER A 1 347 ? 56.272 38.077 22.698 1.00 39.97 346 SER A C 1
ATOM 2552 O O . SER A 1 347 ? 56.684 38.226 21.553 1.00 39.29 346 SER A O 1
ATOM 2555 N N . LEU A 1 348 ? 56.883 37.323 23.609 1.00 39.80 347 LEU A N 1
ATOM 2556 C CA . LEU A 1 348 ? 57.847 36.290 23.232 1.00 39.82 347 LEU A CA 1
ATOM 2557 C C . LEU A 1 348 ? 57.814 35.164 24.248 1.00 38.37 347 LEU A C 1
ATOM 2558 O O . LEU A 1 348 ? 57.336 35.341 25.352 1.00 38.67 347 LEU A O 1
ATOM 2563 N N . SER A 1 349 ? 58.349 34.008 23.885 1.00 38.94 348 SER A N 1
ATOM 2564 C CA . SER A 1 349 ? 58.401 32.916 24.833 1.00 41.00 348 SER A CA 1
ATOM 2565 C C . SER A 1 349 ? 59.615 32.065 24.581 1.00 41.35 348 SER A C 1
ATOM 2566 O O . SER A 1 349 ? 59.899 31.710 23.447 1.00 40.83 348 SER A O 1
ATOM 2569 N N . ILE A 1 350 ? 60.349 31.764 25.648 1.00 42.36 349 ILE A N 1
ATOM 2570 C CA . ILE A 1 350 ? 61.470 30.857 25.530 1.00 42.10 349 ILE A CA 1
ATOM 2571 C C . ILE A 1 350 ? 60.931 29.475 25.729 1.00 40.12 349 ILE A C 1
ATOM 2572 O O . ILE A 1 350 ? 60.415 29.164 26.794 1.00 42.14 349 ILE A O 1
ATOM 2577 N N . GLY A 1 351 ? 61.075 28.647 24.700 1.00 40.87 350 GLY A N 1
ATOM 2578 C CA . GLY A 1 351 ? 60.481 27.321 24.683 1.00 40.90 350 GLY A CA 1
ATOM 2579 C C . GLY A 1 351 ? 61.446 26.182 24.959 1.00 42.26 350 GLY A C 1
ATOM 2580 O O . GLY A 1 351 ? 61.025 25.133 25.472 1.00 41.70 350 GLY A O 1
ATOM 2581 N N . VAL A 1 352 ? 62.725 26.355 24.615 1.00 42.42 351 VAL A N 1
ATOM 2582 C CA . VAL A 1 352 ? 63.740 25.320 24.874 1.00 41.25 351 VAL A CA 1
ATOM 2583 C C . VAL A 1 352 ? 65.014 25.973 25.420 1.00 42.21 351 VAL A C 1
ATOM 2584 O O . VAL A 1 352 ? 65.377 27.069 25.004 1.00 37.15 351 VAL A O 1
ATOM 2588 N N . LEU A 1 353 ? 65.680 25.290 26.349 1.00 39.31 352 LEU A N 1
ATOM 2589 C CA . LEU A 1 353 ? 67.002 25.688 26.796 1.00 40.38 352 LEU A CA 1
ATOM 2590 C C . LEU A 1 353 ? 67.827 24.421 26.781 1.00 40.89 352 LEU A C 1
ATOM 2591 O O . LEU A 1 353 ? 67.375 23.393 27.247 1.00 41.72 352 LEU A O 1
ATOM 2596 N N . LYS A 1 354 ? 69.042 24.514 26.260 1.00 44.06 353 LYS A N 1
ATOM 2597 C CA . LYS A 1 354 ? 69.920 23.364 26.146 1.00 45.62 353 LYS A CA 1
ATOM 2598 C C . LYS A 1 354 ? 71.365 23.816 26.324 1.00 43.77 353 LYS A C 1
ATOM 2599 O O . LYS A 1 354 ? 71.731 24.917 25.892 1.00 44.19 353 LYS A O 1
ATOM 2605 N N . THR A 1 355 ? 72.134 22.956 26.982 1.00 41.92 354 THR A N 1
ATOM 2606 C CA . THR A 1 355 ? 73.559 23.068 27.158 1.00 42.39 354 THR A CA 1
ATOM 2607 C C . THR A 1 355 ? 74.208 22.249 26.061 1.00 46.09 354 THR A C 1
ATOM 2608 O O . THR A 1 355 ? 74.018 21.042 26.009 1.00 42.80 354 THR A O 1
ATOM 2612 N N . GLU A 1 356 ? 74.954 22.888 25.173 1.00 50.01 355 GLU A N 1
ATOM 2613 C CA . GLU A 1 356 ? 75.673 22.155 24.126 1.00 54.04 355 GLU A CA 1
ATOM 2614 C C . GLU A 1 356 ? 77.170 22.243 24.368 1.00 54.00 355 GLU A C 1
ATOM 2615 O O . GLU A 1 356 ? 77.594 22.738 25.399 1.00 58.00 355 GLU A O 1
ATOM 2621 N N . ASP A 1 357 ? 77.977 21.731 23.455 1.00 52.47 356 ASP A N 1
ATOM 2622 C CA . ASP A 1 357 ? 79.408 21.909 23.575 1.00 52.50 356 ASP A CA 1
ATOM 2623 C C . ASP A 1 357 ? 79.688 23.392 23.448 1.00 52.06 356 ASP A C 1
ATOM 2624 O O . ASP A 1 357 ? 79.399 24.000 22.415 1.00 54.48 356 ASP A O 1
ATOM 2629 N N . ASN A 1 358 ? 80.224 23.970 24.512 1.00 47.65 357 ASN A N 1
ATOM 2630 C CA . ASN A 1 358 ? 80.715 25.334 24.486 1.00 44.83 357 ASN A CA 1
ATOM 2631 C C . ASN A 1 358 ? 79.676 26.445 24.369 1.00 42.15 357 ASN A C 1
ATOM 2632 O O . ASN A 1 358 ? 80.070 27.568 24.344 1.00 41.04 357 ASN A O 1
ATOM 2637 N N . PHE A 1 359 ? 78.377 26.139 24.320 1.00 42.55 358 PHE A N 1
ATOM 2638 C CA . PHE A 1 359 ? 77.337 27.171 24.318 1.00 43.26 358 PHE A CA 1
ATOM 2639 C C . PHE A 1 359 ? 76.104 26.709 25.065 1.00 41.64 358 PHE A C 1
ATOM 2640 O O . PHE A 1 359 ? 75.792 25.517 25.087 1.00 37.96 358 PHE A O 1
ATOM 2648 N N . VAL A 1 360 ? 75.408 27.677 25.669 1.00 36.32 359 VAL A N 1
ATOM 2649 C CA . VAL A 1 360 ? 74.064 27.482 26.169 1.00 37.99 359 VAL A CA 1
ATOM 2650 C C . VAL A 1 360 ? 73.093 28.138 25.172 1.00 39.21 359 VAL A C 1
ATOM 2651 O O . VAL A 1 360 ? 73.195 29.339 24.834 1.00 39.99 359 VAL A O 1
ATOM 2655 N N . ARG A 1 361 ? 72.135 27.337 24.706 1.00 41.07 360 ARG A N 1
ATOM 2656 C CA . ARG A 1 361 ? 71.220 27.768 23.663 1.00 41.73 360 ARG A CA 1
ATOM 2657 C C . ARG A 1 361 ? 69.799 27.938 24.157 1.00 39.67 360 ARG A C 1
ATOM 2658 O O . ARG A 1 361 ? 69.245 27.066 24.785 1.00 40.63 360 ARG A O 1
ATOM 2666 N N . SER A 1 362 ? 69.230 29.091 23.819 1.00 41.96 361 SER A N 1
ATOM 2667 C CA . SER A 1 362 ? 67.899 29.479 24.204 1.00 41.42 361 SER A CA 1
ATOM 2668 C C . SER A 1 362 ? 67.129 29.691 22.920 1.00 40.97 361 SER A C 1
ATOM 2669 O O . SER A 1 362 ? 67.572 30.410 22.026 1.00 41.66 361 SER A O 1
ATOM 2672 N N . THR A 1 363 ? 65.938 29.125 22.881 1.00 38.86 362 THR A N 1
ATOM 2673 C CA . THR A 1 363 ? 65.191 28.924 21.660 1.00 41.57 362 THR A CA 1
ATOM 2674 C C . THR A 1 363 ? 63.847 29.569 21.887 1.00 39.76 362 THR A C 1
ATOM 2675 O O . THR A 1 363 ? 63.058 29.099 22.702 1.00 41.58 362 THR A O 1
ATOM 2687 N N . LEU A 1 365 ? 60.338 32.053 20.337 1.00 42.22 364 LEU A N 1
ATOM 2688 C CA . LEU A 1 365 ? 59.494 32.593 19.288 1.00 41.05 364 LEU A CA 1
ATOM 2689 C C . LEU A 1 365 ? 59.037 33.987 19.711 1.00 39.90 364 LEU A C 1
ATOM 2690 O O . LEU A 1 365 ? 58.433 34.148 20.754 1.00 39.01 364 LEU A O 1
ATOM 2695 N N . VAL A 1 366 ? 59.315 34.976 18.876 1.00 40.39 365 VAL A N 1
ATOM 2696 C CA . VAL A 1 366 ? 58.814 36.344 19.064 1.00 39.44 365 VAL A CA 1
ATOM 2697 C C . VAL A 1 366 ? 57.558 36.459 18.214 1.00 41.67 365 VAL A C 1
ATOM 2698 O O . VAL A 1 366 ? 57.548 35.980 17.067 1.00 39.49 365 VAL A O 1
ATOM 2702 N N . ARG A 1 367 ? 56.512 37.059 18.786 1.00 42.97 366 ARG A N 1
ATOM 2703 C CA . ARG A 1 367 ? 55.239 37.314 18.089 1.00 43.88 366 ARG A CA 1
ATOM 2704 C C . ARG A 1 367 ? 54.805 38.768 18.200 1.00 43.34 366 ARG A C 1
ATOM 2705 O O . ARG A 1 367 ? 54.963 39.377 19.234 1.00 44.47 366 ARG A O 1
ATOM 2713 N N . SER A 1 368 ? 54.264 39.323 17.125 1.00 43.89 367 SER A N 1
ATOM 2714 C CA . SER A 1 368 ? 53.567 40.606 17.191 1.00 43.49 367 SER A CA 1
ATOM 2715 C C . SER A 1 368 ? 52.518 40.690 16.079 1.00 45.08 367 SER A C 1
ATOM 2716 O O . SER A 1 368 ? 52.630 40.012 15.066 1.00 44.00 367 SER A O 1
ATOM 2719 N N . LEU A 1 369 ? 51.509 41.529 16.284 1.00 45.45 368 LEU A N 1
ATOM 2720 C CA . LEU A 1 369 ? 50.539 41.834 15.243 1.00 45.71 368 LEU A CA 1
ATOM 2721 C C . LEU A 1 369 ? 51.145 42.819 14.252 1.00 46.67 368 LEU A C 1
ATOM 2722 O O . LEU A 1 369 ? 50.693 42.905 13.110 1.00 47.39 368 LEU A O 1
ATOM 2727 N N . ILE A 1 370 ? 52.183 43.539 14.681 1.00 46.90 369 ILE A N 1
ATOM 2728 C CA . ILE A 1 370 ? 52.846 44.562 13.856 1.00 46.74 369 ILE A CA 1
ATOM 2729 C C . ILE A 1 370 ? 54.344 44.256 13.693 1.00 48.08 369 ILE A C 1
ATOM 2730 O O . ILE A 1 370 ? 54.979 43.706 14.607 1.00 46.38 369 ILE A O 1
ATOM 2735 N N . GLU A 1 371 ? 54.912 44.615 12.542 1.00 49.81 370 GLU A N 1
ATOM 2736 C CA . GLU A 1 371 ? 56.323 44.296 12.261 1.00 51.47 370 GLU A CA 1
ATOM 2737 C C . GLU A 1 371 ? 57.281 44.966 13.260 1.00 49.84 370 GLU A C 1
ATOM 2738 O O . GLU A 1 371 ? 58.231 44.342 13.717 1.00 50.00 370 GLU A O 1
ATOM 2744 N N . SER A 1 372 ? 57.002 46.215 13.611 1.00 47.39 371 SER A N 1
ATOM 2745 C CA . SER A 1 372 ? 57.870 46.986 14.486 1.00 46.70 371 SER A CA 1
ATOM 2746 C C . SER A 1 372 ? 57.865 46.509 15.950 1.00 47.56 371 SER A C 1
ATOM 2747 O O . SER A 1 372 ? 58.744 46.875 16.727 1.00 47.79 371 SER A O 1
ATOM 2750 N N . GLY A 1 373 ? 56.870 45.712 16.325 1.00 46.21 372 GLY A N 1
ATOM 2751 C CA . GLY A 1 373 ? 56.848 45.070 17.627 1.00 44.97 372 GLY A CA 1
ATOM 2752 C C . GLY A 1 373 ? 57.836 43.918 17.670 1.00 45.31 372 GLY A C 1
ATOM 2753 O O . GLY A 1 373 ? 58.545 43.746 18.667 1.00 44.34 372 GLY A O 1
ATOM 2754 N N . LYS A 1 374 ? 57.867 43.116 16.600 1.00 43.84 373 LYS A N 1
ATOM 2755 C CA . LYS A 1 374 ? 58.855 42.048 16.445 1.00 42.64 373 LYS A CA 1
ATOM 2756 C C . LYS A 1 374 ? 60.276 42.592 16.486 1.00 40.56 373 LYS A C 1
ATOM 2757 O O . LYS A 1 374 ? 61.146 42.003 17.116 1.00 39.50 373 LYS A O 1
ATOM 2763 N N . SER A 1 375 ? 60.519 43.672 15.751 1.00 39.47 374 SER A N 1
ATOM 2764 C CA . SER A 1 375 ? 61.847 44.236 15.639 1.00 39.75 374 SER A CA 1
ATOM 2765 C C . SER A 1 375 ? 62.306 44.876 16.945 1.00 39.21 374 SER A C 1
ATOM 2766 O O . SER A 1 375 ? 63.497 44.867 17.256 1.00 39.37 374 SER A O 1
ATOM 2769 N N . TYR A 1 376 ? 61.369 45.437 17.698 1.00 39.38 375 TYR A N 1
ATOM 2770 C CA . TYR A 1 376 ? 61.651 45.937 19.049 1.00 38.63 375 TYR A CA 1
ATOM 2771 C C . TYR A 1 376 ? 62.123 44.819 19.940 1.00 37.34 375 TYR A C 1
ATOM 2772 O O . TYR A 1 376 ? 63.155 44.927 20.566 1.00 37.29 375 TYR A O 1
ATOM 2781 N N . VAL A 1 377 ? 61.358 43.738 20.011 1.00 36.74 376 VAL A N 1
ATOM 2782 C CA . VAL A 1 377 ? 61.753 42.602 20.844 1.00 38.27 376 VAL A CA 1
ATOM 2783 C C . VAL A 1 377 ? 63.118 42.090 20.376 1.00 40.29 376 VAL A C 1
ATOM 2784 O O . VAL A 1 377 ? 63.980 41.796 21.204 1.00 44.44 376 VAL A O 1
ATOM 2788 N N . ALA A 1 378 ? 63.338 42.044 19.062 1.00 38.77 377 ALA A N 1
ATOM 2789 C CA . ALA A 1 378 ? 64.645 41.665 18.502 1.00 36.32 377 ALA A CA 1
ATOM 2790 C C . ALA A 1 378 ? 65.735 42.577 19.031 1.00 35.42 377 ALA A C 1
ATOM 2791 O O . ALA A 1 378 ? 66.799 42.114 19.416 1.00 33.14 377 ALA A O 1
ATOM 2793 N N . SER A 1 379 ? 65.460 43.884 19.061 1.00 33.69 378 SER A N 1
ATOM 2794 C CA . SER A 1 379 ? 66.411 44.815 19.573 1.00 31.14 378 SER A CA 1
ATOM 2795 C C . SER A 1 379 ? 66.728 44.521 21.034 1.00 31.47 378 SER A C 1
ATOM 2796 O O . SER A 1 379 ? 67.877 44.458 21.409 1.00 35.81 378 SER A O 1
ATOM 2799 N N . LEU A 1 380 ? 65.703 44.329 21.854 1.00 33.40 379 LEU A N 1
ATOM 2800 C CA . LEU A 1 380 ? 65.874 43.990 23.276 1.00 32.08 379 LEU A CA 1
ATOM 2801 C C . LEU A 1 380 ? 66.822 42.843 23.467 1.00 33.38 379 LEU A C 1
ATOM 2802 O O . LEU A 1 380 ? 67.785 42.926 24.245 1.00 36.09 379 LEU A O 1
ATOM 2807 N N . LEU A 1 381 ? 66.526 41.763 22.758 1.00 33.26 380 LEU A N 1
ATOM 2808 C CA . LEU A 1 381 ? 67.328 40.561 22.805 1.00 35.44 380 LEU A CA 1
ATOM 2809 C C . LEU A 1 381 ? 68.790 40.791 22.395 1.00 36.00 380 LEU A C 1
ATOM 2810 O O . LEU A 1 381 ? 69.688 40.266 23.042 1.00 39.58 380 LEU A O 1
ATOM 2815 N N . LYS A 1 382 ? 69.012 41.572 21.343 1.00 35.85 381 LYS A N 1
ATOM 2816 C CA . LYS A 1 382 ? 70.366 41.952 20.896 1.00 36.39 381 LYS A CA 1
ATOM 2817 C C . LYS A 1 382 ? 71.125 42.885 21.853 1.00 33.26 381 LYS A C 1
ATOM 2818 O O . LYS A 1 382 ? 72.359 42.957 21.851 1.00 33.19 381 LYS A O 1
ATOM 2824 N N . SER A 1 383 ? 70.383 43.633 22.646 1.00 32.34 382 SER A N 1
ATOM 2825 C CA . SER A 1 383 ? 70.963 44.402 23.738 1.00 29.67 382 SER A CA 1
ATOM 2826 C C . SER A 1 383 ? 71.376 43.392 24.866 1.00 27.24 382 SER A C 1
ATOM 2827 O O . SER A 1 383 ? 72.465 43.428 25.442 1.00 23.60 382 SER A O 1
ATOM 2830 N N . LEU A 1 384 ? 70.463 42.539 25.245 1.00 25.68 383 LEU A N 1
ATOM 2831 C CA . LEU A 1 384 ? 70.838 41.527 26.237 1.00 29.35 383 LEU A CA 1
ATOM 2832 C C . LEU A 1 384 ? 72.125 40.866 25.808 1.00 25.93 383 LEU A C 1
ATOM 2833 O O . LEU A 1 384 ? 73.101 40.848 26.561 1.00 25.81 383 LEU A O 1
ATOM 2838 N N . ALA A 1 385 ? 72.165 40.377 24.577 1.00 34.60 384 ALA A N 1
ATOM 2839 C CA . ALA A 1 385 ? 73.263 39.481 24.126 1.00 34.42 384 ALA A CA 1
ATOM 2840 C C . ALA A 1 385 ? 74.594 40.247 24.130 1.00 34.18 384 ALA A C 1
ATOM 2841 O O . ALA A 1 385 ? 75.653 39.742 24.467 1.00 34.98 384 ALA A O 1
ATOM 2843 N N . SER A 1 386 ? 74.516 41.519 23.846 1.00 37.21 385 SER A N 1
ATOM 2844 C CA A SER A 1 386 ? 75.661 42.393 23.931 0.50 37.06 385 SER A CA 1
ATOM 2845 C CA B SER A 1 386 ? 75.693 42.345 23.927 0.50 36.73 385 SER A CA 1
ATOM 2846 C C . SER A 1 386 ? 76.223 42.385 25.359 1.00 37.48 385 SER A C 1
ATOM 2847 O O . SER A 1 386 ? 77.414 42.154 25.574 1.00 34.82 385 SER A O 1
ATOM 2852 N N . LEU A 1 387 ? 75.340 42.619 26.331 1.00 33.72 386 LEU A N 1
ATOM 2853 C CA . LEU A 1 387 ? 75.755 42.691 27.733 1.00 30.10 386 LEU A CA 1
ATOM 2854 C C . LEU A 1 387 ? 76.372 41.359 28.214 1.00 31.11 386 LEU A C 1
ATOM 2855 O O . LEU A 1 387 ? 77.345 41.310 28.962 1.00 29.23 386 LEU A O 1
ATOM 2860 N N . ALA A 1 388 ? 75.755 40.292 27.763 1.00 27.34 387 ALA A N 1
ATOM 2861 C CA . ALA A 1 388 ? 76.119 38.926 28.136 1.00 31.54 387 ALA A CA 1
ATOM 2862 C C . ALA A 1 388 ? 77.197 38.335 27.239 1.00 32.82 387 ALA A C 1
ATOM 2863 O O . ALA A 1 388 ? 77.565 37.174 27.401 1.00 37.92 387 ALA A O 1
ATOM 2865 N N . GLN A 1 389 ? 77.661 39.104 26.256 1.00 33.37 388 GLN A N 1
ATOM 2866 C CA . GLN A 1 389 ? 78.626 38.607 25.290 1.00 35.92 388 GLN A CA 1
ATOM 2867 C C . GLN A 1 389 ? 78.209 37.255 24.685 1.00 37.48 388 GLN A C 1
ATOM 2868 O O . GLN A 1 389 ? 78.985 36.303 24.670 1.00 36.26 388 GLN A O 1
ATOM 2874 N N . GLY A 1 390 ? 76.960 37.204 24.222 1.00 36.60 389 GLY A N 1
ATOM 2875 C CA . GLY A 1 390 ? 76.499 36.176 23.315 1.00 38.87 389 GLY A CA 1
ATOM 2876 C C . GLY A 1 390 ? 75.990 36.752 22.008 1.00 38.02 389 GLY A C 1
ATOM 2877 O O . GLY A 1 390 ? 76.261 37.919 21.653 1.00 39.25 389 GLY A O 1
ATOM 2878 N N . ASN A 1 391 ? 75.214 35.922 21.322 1.00 40.74 390 ASN A N 1
ATOM 2879 C CA . ASN A 1 391 ? 74.772 36.164 19.958 1.00 41.58 390 ASN A CA 1
ATOM 2880 C C . ASN A 1 391 ? 73.320 35.773 19.749 1.00 38.31 390 ASN A C 1
ATOM 2881 O O . ASN A 1 391 ? 72.860 34.734 20.247 1.00 39.03 390 ASN A O 1
ATOM 2886 N N . ILE A 1 392 ? 72.601 36.621 19.018 1.00 39.28 391 ILE A N 1
ATOM 2887 C CA . ILE A 1 392 ? 71.220 36.358 18.592 1.00 39.01 391 ILE A CA 1
ATOM 2888 C C . ILE A 1 392 ? 71.233 35.933 17.124 1.00 38.66 391 ILE A C 1
ATOM 2889 O O . ILE A 1 392 ? 71.850 36.587 16.302 1.00 37.45 391 ILE A O 1
ATOM 2894 N N . ASN A 1 393 ? 70.584 34.812 16.814 1.00 41.10 392 ASN A N 1
ATOM 2895 C CA . ASN A 1 393 ? 70.293 34.443 15.429 1.00 41.45 392 ASN A CA 1
ATOM 2896 C C . ASN A 1 393 ? 68.806 34.536 15.150 1.00 36.78 392 ASN A C 1
ATOM 2897 O O . ASN A 1 393 ? 68.030 33.971 15.874 1.00 36.18 392 ASN A O 1
ATOM 2902 N N . LEU A 1 394 ? 68.410 35.308 14.133 1.00 38.08 393 LEU A N 1
ATOM 2903 C CA . LEU A 1 394 ? 66.991 35.483 13.758 1.00 38.30 393 LEU A CA 1
ATOM 2904 C C . LEU A 1 394 ? 66.694 34.655 12.505 1.00 40.23 393 LEU A C 1
ATOM 2905 O O . LEU A 1 394 ? 67.547 34.497 11.634 1.00 39.65 393 LEU A O 1
ATOM 2910 N N . SER A 1 395 ? 65.493 34.103 12.432 1.00 42.30 394 SER A N 1
ATOM 2911 C CA . SER A 1 395 ? 65.100 33.240 11.324 1.00 42.77 394 SER A CA 1
ATOM 2912 C C . SER A 1 395 ? 63.604 33.007 11.373 1.00 43.25 394 SER A C 1
ATOM 2913 O O . SER A 1 395 ? 62.952 33.326 12.355 1.00 44.52 394 SER A O 1
ATOM 2916 N N . GLY A 1 396 ? 63.059 32.472 10.293 1.00 43.20 395 GLY A N 1
ATOM 2917 C CA . GLY A 1 396 ? 61.649 32.153 10.244 1.00 42.52 395 GLY A CA 1
ATOM 2918 C C . GLY A 1 396 ? 60.738 33.343 10.449 1.00 42.41 395 GLY A C 1
ATOM 2919 O O . GLY A 1 396 ? 59.691 33.197 11.065 1.00 43.07 395 GLY A O 1
ATOM 2920 N N . ASP A 1 397 ? 61.101 34.504 9.904 1.00 41.88 396 ASP A N 1
ATOM 2921 C CA . ASP A 1 397 ? 60.231 35.671 9.996 1.00 44.13 396 ASP A CA 1
ATOM 2922 C C . ASP A 1 397 ? 58.981 35.528 9.127 1.00 45.51 396 ASP A C 1
ATOM 2923 O O . ASP A 1 397 ? 59.093 35.220 7.960 1.00 46.65 396 ASP A O 1
ATOM 2928 N N . TYR A 1 398 ? 57.798 35.766 9.694 1.00 47.31 397 TYR A N 1
ATOM 2929 C CA . TYR A 1 398 ? 56.556 35.825 8.903 1.00 46.99 397 TYR A CA 1
ATOM 2930 C C . TYR A 1 398 ? 55.636 36.970 9.298 1.00 47.06 397 TYR A C 1
ATOM 2931 O O . TYR A 1 398 ? 55.554 37.330 10.470 1.00 48.42 397 TYR A O 1
ATOM 2940 N N . PRO A 1 399 ? 54.935 37.549 8.311 1.00 48.33 398 PRO A N 1
ATOM 2941 C CA . PRO A 1 399 ? 54.104 38.714 8.569 1.00 48.37 398 PRO A CA 1
ATOM 2942 C C . PRO A 1 399 ? 52.801 38.359 9.241 1.00 49.11 398 PRO A C 1
ATOM 2943 O O . PRO A 1 399 ? 52.360 37.224 9.188 1.00 46.80 398 PRO A O 1
ATOM 2947 N N . GLY A 1 400 ? 52.215 39.339 9.908 1.00 52.21 399 GLY A N 1
ATOM 2948 C CA . GLY A 1 400 ? 50.945 39.155 10.560 1.00 54.68 399 GLY A CA 1
ATOM 2949 C C . GLY A 1 400 ? 49.866 39.381 9.548 1.00 54.60 399 GLY A C 1
ATOM 2950 O O . GLY A 1 400 ? 50.143 39.727 8.416 1.00 54.80 399 GLY A O 1
ATOM 2951 N N . TRP A 1 401 ? 48.634 39.180 9.981 1.00 57.89 400 TRP A N 1
ATOM 2952 C CA . TRP A 1 401 ? 47.453 39.387 9.164 1.00 58.76 400 TRP A CA 1
ATOM 2953 C C . TRP A 1 401 ? 46.665 40.562 9.729 1.00 61.25 400 TRP A C 1
ATOM 2954 O O . TRP A 1 401 ? 46.077 40.494 10.814 1.00 60.46 400 TRP A O 1
ATOM 2965 N N . GLU A 1 402 ? 46.683 41.660 8.992 1.00 64.02 401 GLU A N 1
ATOM 2966 C CA . GLU A 1 402 ? 46.080 42.883 9.462 1.00 66.98 401 GLU A CA 1
ATOM 2967 C C . GLU A 1 402 ? 44.649 42.887 8.959 1.00 67.80 401 GLU A C 1
ATOM 2968 O O . GLU A 1 402 ? 44.415 42.729 7.765 1.00 67.93 401 GLU A O 1
ATOM 2974 N N . PRO A 1 403 ? 43.681 43.026 9.867 1.00 69.68 402 PRO A N 1
ATOM 2975 C CA . PRO A 1 403 ? 42.274 43.093 9.460 1.00 70.31 402 PRO A CA 1
ATOM 2976 C C . PRO A 1 403 ? 42.015 44.065 8.312 1.00 71.22 402 PRO A C 1
ATOM 2977 O O . PRO A 1 403 ? 42.551 45.166 8.298 1.00 70.45 402 PRO A O 1
ATOM 2981 N N . GLN A 1 404 ? 41.199 43.645 7.352 1.00 73.21 403 GLN A N 1
ATOM 2982 C CA . GLN A 1 404 ? 40.880 44.484 6.195 1.00 74.99 403 GLN A CA 1
ATOM 2983 C C . GLN A 1 404 ? 40.025 45.660 6.659 1.00 76.56 403 GLN A C 1
ATOM 2984 O O . GLN A 1 404 ? 39.299 45.547 7.653 1.00 76.94 403 GLN A O 1
ATOM 2990 N N . SER A 1 405 ? 40.128 46.792 5.964 1.00 78.06 404 SER A N 1
ATOM 2991 C CA . SER A 1 405 ? 39.249 47.927 6.255 1.00 78.84 404 SER A CA 1
ATOM 2992 C C . SER A 1 405 ? 37.782 47.511 6.039 1.00 79.10 404 SER A C 1
ATOM 2993 O O . SER A 1 405 ? 36.916 47.853 6.843 1.00 80.77 404 SER A O 1
ATOM 2996 N N . HIS A 1 406 ? 37.512 46.748 4.981 1.00 77.84 405 HIS A N 1
ATOM 2997 C CA . HIS A 1 406 ? 36.198 46.134 4.816 1.00 77.51 405 HIS A CA 1
ATOM 2998 C C . HIS A 1 406 ? 36.293 44.744 4.197 1.00 75.44 405 HIS A C 1
ATOM 2999 O O . HIS A 1 406 ? 37.238 44.461 3.462 1.00 75.46 405 HIS A O 1
ATOM 3006 N N . SER A 1 407 ? 35.312 43.889 4.503 1.00 72.35 406 SER A N 1
ATOM 3007 C CA . SER A 1 407 ? 35.258 42.534 3.961 1.00 70.48 406 SER A CA 1
ATOM 3008 C C . SER A 1 407 ? 33.834 42.027 3.759 1.00 70.00 406 SER A C 1
ATOM 3009 O O . SER A 1 407 ? 33.121 41.771 4.727 1.00 69.57 406 SER A O 1
ATOM 3012 N N . ASP A 1 408 ? 33.443 41.848 2.498 1.00 69.77 407 ASP A N 1
ATOM 3013 C CA . ASP A 1 408 ? 32.118 41.309 2.163 1.00 69.34 407 ASP A CA 1
ATOM 3014 C C . ASP A 1 408 ? 31.951 39.854 2.590 1.00 67.11 407 ASP A C 1
ATOM 3015 O O . ASP A 1 408 ? 30.851 39.444 2.946 1.00 67.11 407 ASP A O 1
ATOM 3020 N N . ILE A 1 409 ? 33.026 39.070 2.543 1.00 65.31 408 ILE A N 1
ATOM 3021 C CA . ILE A 1 409 ? 32.947 37.669 2.949 1.00 63.65 408 ILE A CA 1
ATOM 3022 C C . ILE A 1 409 ? 32.760 37.550 4.459 1.00 63.13 408 ILE A C 1
ATOM 3023 O O . ILE A 1 409 ? 32.159 36.593 4.924 1.00 63.40 408 ILE A O 1
ATOM 3028 N N . LEU A 1 410 ? 33.273 38.518 5.218 1.00 63.19 409 LEU A N 1
ATOM 3029 C CA . LEU A 1 410 ? 33.029 38.564 6.657 1.00 62.33 409 LEU A CA 1
ATOM 3030 C C . LEU A 1 410 ? 31.545 38.777 6.906 1.00 62.25 409 LEU A C 1
ATOM 3031 O O . LEU A 1 410 ? 30.934 38.028 7.662 1.00 62.60 409 LEU A O 1
ATOM 3036 N N . ASP A 1 411 ? 30.966 39.786 6.259 1.00 62.27 410 ASP A N 1
ATOM 3037 C CA . ASP A 1 411 ? 29.527 40.074 6.398 1.00 62.53 410 ASP A CA 1
ATOM 3038 C C . ASP A 1 411 ? 28.688 38.822 6.193 1.00 62.05 410 ASP A C 1
ATOM 3039 O O . ASP A 1 411 ? 27.855 38.484 7.034 1.00 62.94 410 ASP A O 1
ATOM 3044 N N . LEU A 1 412 ? 28.922 38.138 5.077 1.00 61.51 411 LEU A N 1
ATOM 3045 C CA . LEU A 1 412 ? 28.238 36.879 4.771 1.00 61.83 411 LEU A CA 1
ATOM 3046 C C . LEU A 1 412 ? 28.540 35.810 5.816 1.00 61.48 411 LEU A C 1
ATOM 3047 O O . LEU A 1 412 ? 27.643 35.127 6.281 1.00 62.24 411 LEU A O 1
ATOM 3052 N N . THR A 1 413 ? 29.808 35.669 6.179 1.00 62.16 412 THR A N 1
ATOM 3053 C CA . THR A 1 413 ? 30.210 34.733 7.229 1.00 62.17 412 THR A CA 1
ATOM 3054 C C . THR A 1 413 ? 29.466 35.028 8.527 1.00 63.09 412 THR A C 1
ATOM 3055 O O . THR A 1 413 ? 28.961 34.114 9.176 1.00 62.50 412 THR A O 1
ATOM 3059 N N . LYS A 1 414 ? 29.388 36.311 8.872 1.00 64.76 413 LYS A N 1
ATOM 3060 C CA . LYS A 1 414 ? 28.694 36.788 10.075 1.00 66.49 413 LYS A CA 1
ATOM 3061 C C . LYS A 1 414 ? 27.208 36.399 10.068 1.00 65.23 413 LYS A C 1
ATOM 3062 O O . LYS A 1 414 ? 26.655 35.940 11.080 1.00 64.68 413 LYS A O 1
ATOM 3068 N N . THR A 1 415 ? 26.569 36.608 8.920 1.00 63.14 414 THR A N 1
ATOM 3069 C CA . THR A 1 415 ? 25.161 36.286 8.754 1.00 61.91 414 THR A CA 1
ATOM 3070 C C . THR A 1 415 ? 24.924 34.788 8.892 1.00 60.63 414 THR A C 1
ATOM 3071 O O . THR A 1 415 ? 24.103 34.361 9.693 1.00 61.70 414 THR A O 1
ATOM 3075 N N . ILE A 1 416 ? 25.651 33.991 8.122 1.00 59.76 415 ILE A N 1
ATOM 3076 C CA . ILE A 1 416 ? 25.433 32.555 8.132 1.00 59.62 415 ILE A CA 1
ATOM 3077 C C . ILE A 1 416 ? 25.655 31.989 9.523 1.00 60.51 415 ILE A C 1
ATOM 3078 O O . ILE A 1 416 ? 24.850 31.200 10.007 1.00 60.67 415 ILE A O 1
ATOM 3083 N N . TYR A 1 417 ? 26.736 32.407 10.171 1.00 62.12 416 TYR A N 1
ATOM 3084 C CA . TYR A 1 417 ? 27.094 31.871 11.484 1.00 63.19 416 TYR A CA 1
ATOM 3085 C C . TYR A 1 417 ? 26.009 32.206 12.505 1.00 63.36 416 TYR A C 1
ATOM 3086 O O . TYR A 1 417 ? 25.657 31.363 13.327 1.00 62.42 416 TYR A O 1
ATOM 3095 N N . ALA A 1 418 ? 25.491 33.434 12.450 1.00 64.05 417 ALA A N 1
ATOM 3096 C CA . ALA A 1 418 ? 24.391 33.857 13.326 1.00 65.43 417 ALA A CA 1
ATOM 3097 C C . ALA A 1 418 ? 23.103 33.040 13.093 1.00 67.29 417 ALA A C 1
ATOM 3098 O O . ALA A 1 418 ? 22.369 32.722 14.037 1.00 67.30 417 ALA A O 1
ATOM 3100 N N . GLN A 1 419 ? 22.825 32.718 11.834 1.00 68.97 418 GLN A N 1
ATOM 3101 C CA . GLN A 1 419 ? 21.690 31.868 11.504 1.00 70.79 418 GLN A CA 1
ATOM 3102 C C . GLN A 1 419 ? 21.896 30.458 12.054 1.00 70.26 418 GLN A C 1
ATOM 3103 O O . GLN A 1 419 ? 20.990 29.886 12.646 1.00 70.34 418 GLN A O 1
ATOM 3109 N N . VAL A 1 420 ? 23.089 29.904 11.868 1.00 69.80 419 VAL A N 1
ATOM 3110 C CA . VAL A 1 420 ? 23.350 28.524 12.271 1.00 69.67 419 VAL A CA 1
ATOM 3111 C C . VAL A 1 420 ? 23.403 28.398 13.794 1.00 70.44 419 VAL A C 1
ATOM 3112 O O . VAL A 1 420 ? 22.877 27.437 14.357 1.00 70.72 419 VAL A O 1
ATOM 3116 N N . LEU A 1 421 ? 24.023 29.371 14.456 1.00 70.52 420 LEU A N 1
ATOM 3117 C CA . LEU A 1 421 ? 24.175 29.321 15.906 1.00 70.59 420 LEU A CA 1
ATOM 3118 C C . LEU A 1 421 ? 22.924 29.774 16.641 1.00 70.73 420 LEU A C 1
ATOM 3119 O O . LEU A 1 421 ? 22.579 29.203 17.672 1.00 70.19 420 LEU A O 1
ATOM 3124 N N . GLY A 1 422 ? 22.272 30.815 16.126 1.00 71.31 421 GLY A N 1
ATOM 3125 C CA . GLY A 1 422 ? 21.164 31.465 16.827 1.00 72.16 421 GLY A CA 1
ATOM 3126 C C . GLY A 1 422 ? 21.602 32.739 17.530 1.00 73.22 421 GLY A C 1
ATOM 3127 O O . GLY A 1 422 ? 20.837 33.697 17.606 1.00 73.86 421 GLY A O 1
ATOM 3128 N N . THR A 1 423 ? 22.827 32.739 18.062 1.00 73.47 422 THR A N 1
ATOM 3129 C CA . THR A 1 423 ? 23.459 33.947 18.596 1.00 73.37 422 THR A CA 1
ATOM 3130 C C . THR A 1 423 ? 24.529 34.436 17.633 1.00 72.89 422 THR A C 1
ATOM 3131 O O . THR A 1 423 ? 24.996 33.685 16.771 1.00 71.79 422 THR A O 1
ATOM 3135 N N . ASP A 1 424 ? 24.922 35.695 17.797 1.00 72.52 423 ASP A N 1
ATOM 3136 C CA . ASP A 1 424 ? 25.979 36.279 16.984 1.00 72.61 423 ASP A CA 1
ATOM 3137 C C . ASP A 1 424 ? 27.324 35.614 17.287 1.00 71.12 423 ASP A C 1
ATOM 3138 O O . ASP A 1 424 ? 27.580 35.205 18.421 1.00 69.63 423 ASP A O 1
ATOM 3143 N N . PRO A 1 425 ? 28.176 35.471 16.260 1.00 71.10 424 PRO A N 1
ATOM 3144 C CA . PRO A 1 425 ? 29.524 34.965 16.482 1.00 70.07 424 PRO A CA 1
ATOM 3145 C C . PRO A 1 425 ? 30.427 36.075 16.985 1.00 69.55 424 PRO A C 1
ATOM 3146 O O . PRO A 1 425 ? 30.074 37.252 16.871 1.00 68.83 424 PRO A O 1
ATOM 3150 N N . GLU A 1 426 ? 31.577 35.692 17.534 1.00 69.65 425 GLU A N 1
ATOM 3151 C CA . GLU A 1 426 ? 32.624 36.636 17.923 1.00 70.54 425 GLU A CA 1
ATOM 3152 C C . GLU A 1 426 ? 33.568 36.859 16.755 1.00 68.17 425 GLU A C 1
ATOM 3153 O O . GLU A 1 426 ? 34.022 35.899 16.141 1.00 67.10 425 GLU A O 1
ATOM 3159 N N . ILE A 1 427 ? 33.865 38.120 16.456 1.00 67.07 426 ILE A N 1
ATOM 3160 C CA . ILE A 1 427 ? 34.844 38.470 15.428 1.00 66.43 426 ILE A CA 1
ATOM 3161 C C . ILE A 1 427 ? 36.115 38.969 16.106 1.00 66.54 426 ILE A C 1
ATOM 3162 O O . ILE A 1 427 ? 36.093 40.008 16.770 1.00 65.30 426 ILE A O 1
ATOM 3167 N N . LYS A 1 428 ? 37.211 38.228 15.930 1.00 66.93 427 LYS A N 1
ATOM 3168 C CA . LYS A 1 428 ? 38.461 38.471 16.667 1.00 68.43 427 LYS A CA 1
ATOM 3169 C C . LYS A 1 428 ? 39.695 38.491 15.767 1.00 65.87 427 LYS A C 1
ATOM 3170 O O . LYS A 1 428 ? 39.651 38.072 14.608 1.00 63.40 427 LYS A O 1
ATOM 3176 N N . VAL A 1 429 ? 40.795 38.997 16.328 1.00 65.32 428 VAL A N 1
ATOM 3177 C CA . VAL A 1 429 ? 42.138 38.746 15.795 1.00 63.22 428 VAL A CA 1
ATOM 3178 C C . VAL A 1 429 ? 42.886 37.945 16.867 1.00 61.76 428 VAL A C 1
ATOM 3179 O O . VAL A 1 429 ? 42.774 38.234 18.058 1.00 63.89 428 VAL A O 1
ATOM 3183 N N . ILE A 1 430 ? 43.629 36.932 16.435 1.00 60.21 429 ILE A N 1
ATOM 3184 C CA . ILE A 1 430 ? 44.225 35.957 17.340 1.00 59.50 429 ILE A CA 1
ATOM 3185 C C . ILE A 1 430 ? 45.752 36.161 17.498 1.00 58.66 429 ILE A C 1
ATOM 3186 O O . ILE A 1 430 ? 46.453 36.472 16.541 1.00 59.99 429 ILE A O 1
ATOM 3191 N N . HIS A 1 431 ? 46.271 35.973 18.708 1.00 57.87 430 HIS A N 1
ATOM 3192 C CA . HIS A 1 431 ? 47.711 36.075 18.931 1.00 56.33 430 HIS A CA 1
ATOM 3193 C C . HIS A 1 431 ? 48.350 34.722 18.667 1.00 57.15 430 HIS A C 1
ATOM 3194 O O . HIS A 1 431 ? 48.848 34.055 19.569 1.00 58.22 430 HIS A O 1
ATOM 3201 N N . ALA A 1 432 ? 48.332 34.334 17.406 1.00 56.67 431 ALA A N 1
ATOM 3202 C CA . ALA A 1 432 ? 48.966 33.110 16.966 1.00 58.46 431 ALA A CA 1
ATOM 3203 C C . ALA A 1 432 ? 49.181 33.220 15.463 1.00 58.44 431 ALA A C 1
ATOM 3204 O O . ALA A 1 432 ? 48.630 34.112 14.818 1.00 58.17 431 ALA A O 1
ATOM 3206 N N . GLY A 1 433 ? 49.968 32.309 14.908 1.00 59.61 432 GLY A N 1
ATOM 3207 C CA . GLY A 1 433 ? 50.268 32.344 13.481 1.00 61.13 432 GLY A CA 1
ATOM 3208 C C . GLY A 1 433 ? 49.233 31.654 12.612 1.00 63.00 432 GLY A C 1
ATOM 3209 O O . GLY A 1 433 ? 48.963 30.463 12.790 1.00 66.34 432 GLY A O 1
ATOM 3210 N N . LEU A 1 434 ? 48.653 32.400 11.670 1.00 62.27 433 LEU A N 1
ATOM 3211 C CA . LEU A 1 434 ? 47.904 31.813 10.551 1.00 61.10 433 LEU A CA 1
ATOM 3212 C C . LEU A 1 434 ? 48.646 32.145 9.257 1.00 61.55 433 LEU A C 1
ATOM 3213 O O . LEU A 1 434 ? 49.495 33.038 9.233 1.00 63.78 433 LEU A O 1
ATOM 3218 N N . GLU A 1 435 ? 48.323 31.436 8.177 1.00 61.29 434 GLU A N 1
ATOM 3219 C CA . GLU A 1 435 ? 49.012 31.634 6.907 1.00 60.18 434 GLU A CA 1
ATOM 3220 C C . GLU A 1 435 ? 48.500 32.858 6.165 1.00 59.80 434 GLU A C 1
ATOM 3221 O O . GLU A 1 435 ? 49.110 33.290 5.192 1.00 59.80 434 GLU A O 1
ATOM 3227 N N . CYS A 1 436 ? 47.394 33.426 6.647 1.00 60.25 435 CYS A N 1
ATOM 3228 C CA . CYS A 1 436 ? 46.677 34.487 5.942 1.00 61.10 435 CYS A CA 1
ATOM 3229 C C . CYS A 1 436 ? 47.494 35.732 5.681 1.00 61.97 435 CYS A C 1
ATOM 3230 O O . CYS A 1 436 ? 47.271 36.405 4.674 1.00 61.61 435 CYS A O 1
ATOM 3233 N N . GLY A 1 437 ? 48.407 36.048 6.602 1.00 62.64 436 GLY A N 1
ATOM 3234 C CA . GLY A 1 437 ? 49.329 37.166 6.435 1.00 63.27 436 GLY A CA 1
ATOM 3235 C C . GLY A 1 437 ? 50.170 36.956 5.197 1.00 63.65 436 GLY A C 1
ATOM 3236 O O . GLY A 1 437 ? 50.263 37.838 4.342 1.00 64.10 436 GLY A O 1
ATOM 3237 N N . LEU A 1 438 ? 50.751 35.765 5.091 1.00 63.66 437 LEU A N 1
ATOM 3238 C CA . LEU A 1 438 ? 51.560 35.395 3.932 1.00 63.71 437 LEU A CA 1
ATOM 3239 C C . LEU A 1 438 ? 50.733 35.323 2.644 1.00 64.33 437 LEU A C 1
ATOM 3240 O O . LEU A 1 438 ? 51.178 35.791 1.592 1.00 64.73 437 LEU A O 1
ATOM 3245 N N . LEU A 1 439 ? 49.540 34.737 2.717 1.00 64.19 438 LEU A N 1
ATOM 3246 C CA . LEU A 1 439 ? 48.706 34.586 1.525 1.00 64.50 438 LEU A CA 1
ATOM 3247 C C . LEU A 1 439 ? 48.232 35.950 1.012 1.00 65.62 438 LEU A C 1
ATOM 3248 O O . LEU A 1 439 ? 48.279 36.226 -0.192 1.00 65.07 438 LEU A O 1
ATOM 3253 N N . LYS A 1 440 ? 47.772 36.793 1.930 1.00 67.03 439 LYS A N 1
ATOM 3254 C CA . LYS A 1 440 ? 47.355 38.153 1.597 1.00 68.97 439 LYS A CA 1
ATOM 3255 C C . LYS A 1 440 ? 48.549 38.949 1.046 1.00 70.90 439 LYS A C 1
ATOM 3256 O O . LYS A 1 440 ? 48.376 39.823 0.190 1.00 71.82 439 LYS A O 1
ATOM 3262 N N . LYS A 1 441 ? 49.754 38.635 1.525 1.00 72.48 440 LYS A N 1
ATOM 3263 C CA . LYS A 1 441 ? 50.987 39.218 0.976 1.00 73.82 440 LYS A CA 1
ATOM 3264 C C . LYS A 1 441 ? 51.047 38.984 -0.530 1.00 73.31 440 LYS A C 1
ATOM 3265 O O . LYS A 1 441 ? 51.272 39.915 -1.305 1.00 74.41 440 LYS A O 1
ATOM 3271 N N . ILE A 1 442 ? 50.825 37.732 -0.924 1.00 71.51 441 ILE A N 1
ATOM 3272 C CA . ILE A 1 442 ? 50.985 37.289 -2.307 1.00 69.72 441 ILE A CA 1
ATOM 3273 C C . ILE A 1 442 ? 49.734 37.576 -3.132 1.00 69.05 441 ILE A C 1
ATOM 3274 O O . ILE A 1 442 ? 49.822 37.769 -4.341 1.00 67.25 441 ILE A O 1
ATOM 3279 N N . TYR A 1 443 ? 48.574 37.612 -2.471 1.00 68.99 442 TYR A N 1
ATOM 3280 C CA . TYR A 1 443 ? 47.291 37.861 -3.138 1.00 67.90 442 TYR A CA 1
ATOM 3281 C C . TYR A 1 443 ? 46.518 38.989 -2.447 1.00 67.34 442 TYR A C 1
ATOM 3282 O O . TYR A 1 443 ? 45.508 38.743 -1.798 1.00 66.69 442 TYR A O 1
ATOM 3291 N N . PRO A 1 444 ? 46.989 40.235 -2.599 1.00 68.68 443 PRO A N 1
ATOM 3292 C CA . PRO A 1 444 ? 46.385 41.392 -1.931 1.00 69.05 443 PRO A CA 1
ATOM 3293 C C . PRO A 1 444 ? 44.900 41.610 -2.216 1.00 68.22 443 PRO A C 1
ATOM 3294 O O . PRO A 1 444 ? 44.168 42.065 -1.339 1.00 69.47 443 PRO A O 1
ATOM 3298 N N . THR A 1 445 ? 44.462 41.300 -3.426 1.00 66.85 444 THR A N 1
ATOM 3299 C CA . THR A 1 445 ? 43.089 41.600 -3.822 1.00 66.45 444 THR A CA 1
ATOM 3300 C C . THR A 1 445 ? 42.055 40.548 -3.389 1.00 64.93 444 THR A C 1
ATOM 3301 O O . THR A 1 445 ? 40.857 40.765 -3.565 1.00 63.85 444 THR A O 1
ATOM 3305 N N . ILE A 1 446 ? 42.501 39.427 -2.821 1.00 64.01 445 ILE A N 1
ATOM 3306 C CA . ILE A 1 446 ? 41.570 38.388 -2.374 1.00 63.63 445 ILE A CA 1
ATOM 3307 C C . ILE A 1 446 ? 40.990 38.762 -1.016 1.00 63.04 445 ILE A C 1
ATOM 3308 O O . ILE A 1 446 ? 41.700 39.234 -0.144 1.00 63.52 445 ILE A O 1
ATOM 3313 N N . ASP A 1 447 ? 39.687 38.564 -0.869 1.00 62.51 446 ASP A N 1
ATOM 3314 C CA . ASP A 1 447 ? 38.969 38.832 0.367 1.00 62.56 446 ASP A CA 1
ATOM 3315 C C . ASP A 1 447 ? 39.116 37.591 1.258 1.00 62.65 446 ASP A C 1
ATOM 3316 O O . ASP A 1 447 ? 38.721 36.485 0.869 1.00 63.37 446 ASP A O 1
ATOM 3329 N N . VAL A 1 449 ? 39.129 35.401 5.151 1.00 61.22 448 VAL A N 1
ATOM 3330 C CA . VAL A 1 449 ? 38.573 35.201 6.488 1.00 60.39 448 VAL A CA 1
ATOM 3331 C C . VAL A 1 449 ? 38.953 33.788 6.965 1.00 59.23 448 VAL A C 1
ATOM 3332 O O . VAL A 1 449 ? 39.312 32.921 6.152 1.00 56.44 448 VAL A O 1
ATOM 3336 N N . SER A 1 450 ? 38.925 33.587 8.281 1.00 58.82 449 SER A N 1
ATOM 3337 C CA . SER A 1 450 ? 39.309 32.319 8.876 1.00 58.05 449 SER A CA 1
ATOM 3338 C C . SER A 1 450 ? 38.226 31.823 9.820 1.00 58.39 449 SER A C 1
ATOM 3339 O O . SER A 1 450 ? 37.723 32.572 10.657 1.00 57.76 449 SER A O 1
ATOM 3342 N N . ILE A 1 451 ? 37.860 30.556 9.664 1.00 59.06 450 ILE A N 1
ATOM 3343 C CA . ILE A 1 451 ? 36.902 29.896 10.546 1.00 58.35 450 ILE A CA 1
ATOM 3344 C C . ILE A 1 451 ? 37.342 28.454 10.782 1.00 58.91 450 ILE A C 1
ATOM 3345 O O . ILE A 1 451 ? 38.268 27.966 10.148 1.00 59.11 450 ILE A O 1
ATOM 3350 N N . GLY A 1 452 ? 36.690 27.776 11.706 1.00 60.09 451 GLY A N 1
ATOM 3351 C CA . GLY A 1 452 ? 36.975 26.378 11.906 1.00 61.53 451 GLY A CA 1
ATOM 3352 C C . GLY A 1 452 ? 36.354 25.855 13.174 1.00 63.69 451 GLY A C 1
ATOM 3353 O O . GLY A 1 452 ? 35.918 26.639 14.022 1.00 62.82 451 GLY A O 1
ATOM 3354 N N . PRO A 1 453 ? 36.297 24.522 13.302 1.00 66.21 452 PRO A N 1
ATOM 3355 C CA . PRO A 1 453 ? 35.640 23.885 14.428 1.00 68.14 452 PRO A CA 1
ATOM 3356 C C . PRO A 1 453 ? 36.499 23.908 15.680 1.00 69.21 452 PRO A C 1
ATOM 3357 O O . PRO A 1 453 ? 37.709 24.117 15.595 1.00 69.14 452 PRO A O 1
ATOM 3361 N N . THR A 1 454 ? 35.873 23.704 16.833 1.00 70.83 453 THR A N 1
ATOM 3362 C CA . THR A 1 454 ? 36.600 23.732 18.099 1.00 72.22 453 THR A CA 1
ATOM 3363 C C . THR A 1 454 ? 37.608 22.593 18.135 1.00 73.39 453 THR A C 1
ATOM 3364 O O . THR A 1 454 ? 37.238 21.426 18.029 1.00 72.77 453 THR A O 1
ATOM 3368 N N . ILE A 1 455 ? 38.883 22.957 18.232 1.00 75.45 454 ILE A N 1
ATOM 3369 C CA . ILE A 1 455 ? 39.962 22.005 18.462 1.00 77.22 454 ILE A CA 1
ATOM 3370 C C . ILE A 1 455 ? 40.743 22.474 19.690 1.00 79.24 454 ILE A C 1
ATOM 3371 O O . ILE A 1 455 ? 41.060 23.665 19.822 1.00 78.50 454 ILE A O 1
ATOM 3376 N N . ARG A 1 456 ? 41.018 21.540 20.597 1.00 81.72 455 ARG A N 1
ATOM 3377 C CA . ARG A 1 456 ? 41.739 21.838 21.833 1.00 83.46 455 ARG A CA 1
ATOM 3378 C C . ARG A 1 456 ? 43.107 21.185 21.825 1.00 83.08 455 ARG A C 1
ATOM 3379 O O . ARG A 1 456 ? 43.268 20.082 21.309 1.00 82.93 455 ARG A O 1
ATOM 3387 N N . ASN A 1 457 ? 44.084 21.873 22.412 1.00 83.65 456 ASN A N 1
ATOM 3388 C CA . ASN A 1 457 ? 45.390 21.293 22.699 1.00 83.64 456 ASN A CA 1
ATOM 3389 C C . ASN A 1 457 ? 46.089 20.788 21.447 1.00 83.37 456 ASN A C 1
ATOM 3390 O O . ASN A 1 457 ? 46.698 19.719 21.456 1.00 82.33 456 ASN A O 1
ATOM 3395 N N . ALA A 1 458 ? 45.982 21.559 20.367 1.00 83.71 457 ALA A N 1
ATOM 3396 C CA . ALA A 1 458 ? 46.702 21.264 19.135 1.00 84.38 457 ALA A CA 1
ATOM 3397 C C . ALA A 1 458 ? 48.196 21.345 19.427 1.00 85.28 457 ALA A C 1
ATOM 3398 O O . ALA A 1 458 ? 48.618 22.141 20.265 1.00 85.10 457 ALA A O 1
ATOM 3400 N N . HIS A 1 459 ? 48.982 20.505 18.752 1.00 86.02 458 HIS A N 1
ATOM 3401 C CA . HIS A 1 459 ? 50.424 20.335 19.025 1.00 86.89 458 HIS A CA 1
ATOM 3402 C C . HIS A 1 459 ? 50.703 19.412 20.232 1.00 86.86 458 HIS A C 1
ATOM 3403 O O . HIS A 1 459 ? 51.729 18.721 20.263 1.00 86.38 458 HIS A O 1
ATOM 3410 N N . SER A 1 460 ? 49.803 19.417 21.219 1.00 86.70 459 SER A N 1
ATOM 3411 C CA . SER A 1 460 ? 49.863 18.493 22.349 1.00 86.06 459 SER A CA 1
ATOM 3412 C C . SER A 1 460 ? 49.257 17.139 21.960 1.00 85.83 459 SER A C 1
ATOM 3413 O O . SER A 1 460 ? 48.273 17.097 21.224 1.00 85.65 459 SER A O 1
ATOM 3415 N N . PRO A 1 461 ? 49.835 16.024 22.451 1.00 85.82 460 PRO A N 1
ATOM 3416 C CA . PRO A 1 461 ? 49.187 14.713 22.284 1.00 85.65 460 PRO A CA 1
ATOM 3417 C C . PRO A 1 461 ? 47.809 14.604 22.950 1.00 85.09 460 PRO A C 1
ATOM 3418 O O . PRO A 1 461 ? 47.164 13.556 22.865 1.00 83.93 460 PRO A O 1
ATOM 3422 N N . ASP A 1 462 ? 47.383 15.677 23.614 1.00 85.19 461 ASP A N 1
ATOM 3423 C CA . ASP A 1 462 ? 46.025 15.805 24.133 1.00 85.78 461 ASP A CA 1
ATOM 3424 C C . ASP A 1 462 ? 45.058 16.398 23.091 1.00 85.40 461 ASP A C 1
ATOM 3425 O O . ASP A 1 462 ? 43.921 16.747 23.430 1.00 85.10 461 ASP A O 1
ATOM 3430 N N . GLU A 1 463 ? 45.505 16.516 21.840 1.00 84.74 462 GLU A N 1
ATOM 3431 C CA . GLU A 1 463 ? 44.703 17.140 20.788 1.00 84.70 462 GLU A CA 1
ATOM 3432 C C . GLU A 1 463 ? 43.375 16.420 20.611 1.00 83.87 462 GLU A C 1
ATOM 3433 O O . GLU A 1 463 ? 43.331 15.195 20.517 1.00 82.99 462 GLU A O 1
ATOM 3439 N N . LYS A 1 464 ? 42.299 17.198 20.565 1.00 83.93 463 LYS A N 1
ATOM 3440 C CA . LYS A 1 464 ? 40.945 16.665 20.448 1.00 84.02 463 LYS A CA 1
ATOM 3441 C C . LYS A 1 464 ? 40.062 17.632 19.656 1.00 83.36 463 LYS A C 1
ATOM 3442 O O . LYS A 1 464 ? 40.264 18.848 19.707 1.00 82.68 463 LYS A O 1
ATOM 3448 N N . VAL A 1 465 ? 39.096 17.088 18.917 1.00 82.92 464 VAL A N 1
ATOM 3449 C CA . VAL A 1 465 ? 38.164 17.909 18.140 1.00 82.27 464 VAL A CA 1
ATOM 3450 C C . VAL A 1 465 ? 36.724 17.609 18.560 1.00 81.80 464 VAL A C 1
ATOM 3451 O O . VAL A 1 465 ? 36.339 16.453 18.691 1.00 80.95 464 VAL A O 1
ATOM 3455 N N . HIS A 1 466 ? 35.952 18.672 18.785 1.00 82.49 465 HIS A N 1
ATOM 3456 C CA . HIS A 1 466 ? 34.580 18.588 19.289 1.00 83.49 465 HIS A CA 1
ATOM 3457 C C . HIS A 1 466 ? 33.624 18.270 18.134 1.00 83.11 465 HIS A C 1
ATOM 3458 O O . HIS A 1 466 ? 33.444 19.087 17.231 1.00 82.55 465 HIS A O 1
ATOM 3465 N N . ILE A 1 467 ? 33.012 17.087 18.175 1.00 82.90 466 ILE A N 1
ATOM 3466 C CA . ILE A 1 467 ? 32.245 16.556 17.038 1.00 82.64 466 ILE A CA 1
ATOM 3467 C C . ILE A 1 467 ? 31.061 17.427 16.605 1.00 82.38 466 ILE A C 1
ATOM 3468 O O . ILE A 1 467 ? 30.891 17.670 15.409 1.00 82.59 466 ILE A O 1
ATOM 3473 N N . PRO A 1 468 ? 30.237 17.898 17.562 1.00 82.01 467 PRO A N 1
ATOM 3474 C CA . PRO A 1 468 ? 29.115 18.743 17.132 1.00 81.37 467 PRO A CA 1
ATOM 3475 C C . PRO A 1 468 ? 29.560 20.099 16.571 1.00 79.86 467 PRO A C 1
ATOM 3476 O O . PRO A 1 468 ? 28.810 20.730 15.828 1.00 79.13 467 PRO A O 1
ATOM 3480 N N . ALA A 1 469 ? 30.766 20.532 16.938 1.00 78.88 468 ALA A N 1
ATOM 3481 C CA . ALA A 1 469 ? 31.369 21.743 16.379 1.00 77.99 468 ALA A CA 1
ATOM 3482 C C . ALA A 1 469 ? 31.712 21.547 14.903 1.00 77.11 468 ALA A C 1
ATOM 3483 O O . ALA A 1 469 ? 31.516 22.452 14.096 1.00 77.53 468 ALA A O 1
ATOM 3485 N N . VAL A 1 470 ? 32.214 20.363 14.561 1.00 75.96 469 VAL A N 1
ATOM 3486 C CA . VAL A 1 470 ? 32.545 20.029 13.177 1.00 75.33 469 VAL A CA 1
ATOM 3487 C C . VAL A 1 470 ? 31.286 19.989 12.320 1.00 74.94 469 VAL A C 1
ATOM 3488 O O . VAL A 1 470 ? 31.323 20.336 11.139 1.00 74.60 469 VAL A O 1
ATOM 3492 N N . GLU A 1 471 ? 30.171 19.585 12.922 1.00 74.01 470 GLU A N 1
ATOM 3493 C CA . GLU A 1 471 ? 28.889 19.592 12.229 1.00 74.08 470 GLU A CA 1
ATOM 3494 C C . GLU A 1 471 ? 28.356 21.025 12.051 1.00 72.37 470 GLU A C 1
ATOM 3495 O O . GLU A 1 471 ? 27.800 21.355 11.004 1.00 71.54 470 GLU A O 1
ATOM 3501 N N . THR A 1 472 ? 28.528 21.867 13.066 1.00 70.93 471 THR A N 1
ATOM 3502 C CA . THR A 1 472 ? 28.155 23.283 12.969 1.00 70.43 471 THR A CA 1
ATOM 3503 C C . THR A 1 472 ? 29.026 24.006 11.946 1.00 69.52 471 THR A C 1
ATOM 3504 O O . THR A 1 472 ? 28.524 24.787 11.136 1.00 69.00 471 THR A O 1
ATOM 3508 N N . TYR A 1 473 ? 30.333 23.750 12.006 1.00 68.28 472 TYR A N 1
ATOM 3509 C CA . TYR A 1 473 ? 31.285 24.281 11.031 1.00 67.22 472 TYR A CA 1
ATOM 3510 C C . TYR A 1 473 ? 30.868 23.900 9.606 1.00 67.06 472 TYR A C 1
ATOM 3511 O O . TYR A 1 473 ? 30.875 24.739 8.711 1.00 66.37 472 TYR A O 1
ATOM 3520 N N . TRP A 1 474 ? 30.468 22.648 9.409 1.00 67.78 473 TRP A N 1
ATOM 3521 C CA . TRP A 1 474 ? 30.024 22.196 8.094 1.00 68.46 473 TRP A CA 1
ATOM 3522 C C . TRP A 1 474 ? 28.853 23.029 7.583 1.00 68.44 473 TRP A C 1
ATOM 3523 O O . TRP A 1 474 ? 28.826 23.420 6.417 1.00 69.41 473 TRP A O 1
ATOM 3534 N N . LYS A 1 475 ? 27.896 23.307 8.460 1.00 68.51 474 LYS A N 1
ATOM 3535 C CA . LYS A 1 475 ? 26.708 24.072 8.083 1.00 68.35 474 LYS A CA 1
ATOM 3536 C C . LYS A 1 475 ? 27.053 25.521 7.754 1.00 66.48 474 LYS A C 1
ATOM 3537 O O . LYS A 1 475 ? 26.468 26.110 6.854 1.00 65.92 474 LYS A O 1
ATOM 3543 N N . VAL A 1 476 ? 28.005 26.090 8.487 1.00 65.91 475 VAL A N 1
ATOM 3544 C CA . VAL A 1 476 ? 28.464 27.449 8.216 1.00 63.83 475 VAL A CA 1
ATOM 3545 C C . VAL A 1 476 ? 29.209 27.491 6.882 1.00 63.41 475 VAL A C 1
ATOM 3546 O O . VAL A 1 476 ? 28.947 28.356 6.047 1.00 63.06 475 VAL A O 1
ATOM 3550 N N . LEU A 1 477 ? 30.130 26.551 6.685 1.00 62.84 476 LEU A N 1
ATOM 3551 C CA . LEU A 1 477 ? 30.894 26.486 5.440 1.00 62.17 476 LEU A CA 1
ATOM 3552 C C . LEU A 1 477 ? 29.945 26.350 4.264 1.00 62.37 476 LEU A C 1
ATOM 3553 O O . LEU A 1 477 ? 29.968 27.172 3.353 1.00 64.05 476 LEU A O 1
ATOM 3558 N N . THR A 1 478 ? 29.097 25.326 4.291 1.00 61.77 477 THR A N 1
ATOM 3559 C CA . THR A 1 478 ? 28.201 25.083 3.170 1.00 61.50 477 THR A CA 1
ATOM 3560 C C . THR A 1 478 ? 27.195 26.230 2.973 1.00 61.55 477 THR A C 1
ATOM 3561 O O . THR A 1 478 ? 26.871 26.572 1.836 1.00 63.23 477 THR A O 1
ATOM 3565 N N . GLY A 1 479 ? 26.725 26.831 4.067 1.00 60.44 478 GLY A N 1
ATOM 3566 C CA . GLY A 1 479 ? 25.833 27.990 4.000 1.00 58.69 478 GLY A CA 1
ATOM 3567 C C . GLY A 1 479 ? 26.451 29.192 3.306 1.00 59.26 478 GLY A C 1
ATOM 3568 O O . GLY A 1 479 ? 25.796 29.857 2.513 1.00 59.13 478 GLY A O 1
ATOM 3569 N N . ILE A 1 480 ? 27.719 29.467 3.612 1.00 59.21 479 ILE A N 1
ATOM 3570 C CA . ILE A 1 480 ? 28.476 30.539 2.961 1.00 59.01 479 ILE A CA 1
ATOM 3571 C C . ILE A 1 480 ? 28.631 30.239 1.476 1.00 58.79 479 ILE A C 1
ATOM 3572 O O . ILE A 1 480 ? 28.328 31.070 0.622 1.00 59.63 479 ILE A O 1
ATOM 3577 N N . LEU A 1 481 ? 29.096 29.037 1.175 1.00 58.32 480 LEU A N 1
ATOM 3578 C CA . LEU A 1 481 ? 29.310 28.638 -0.202 1.00 58.55 480 LEU A CA 1
ATOM 3579 C C . LEU A 1 481 ? 28.015 28.771 -1.014 1.00 59.20 480 LEU A C 1
ATOM 3580 O O . LEU A 1 481 ? 28.044 29.209 -2.170 1.00 58.24 480 LEU A O 1
ATOM 3585 N N . ALA A 1 482 ? 26.883 28.443 -0.386 1.00 59.75 481 ALA A N 1
ATOM 3586 C CA . ALA A 1 482 ? 25.573 28.534 -1.033 1.00 60.35 481 ALA A CA 1
ATOM 3587 C C . ALA A 1 482 ? 25.143 29.969 -1.332 1.00 61.20 481 ALA A C 1
ATOM 3588 O O . ALA A 1 482 ? 24.330 30.173 -2.223 1.00 59.95 481 ALA A O 1
ATOM 3590 N N . HIS A 1 483 ? 25.693 30.958 -0.621 1.00 61.67 482 HIS A N 1
ATOM 3591 C CA . HIS A 1 483 ? 25.200 32.328 -0.728 1.00 62.40 482 HIS A CA 1
ATOM 3592 C C . HIS A 1 483 ? 26.211 33.367 -1.196 1.00 63.44 482 HIS A C 1
ATOM 3593 O O . HIS A 1 483 ? 25.972 34.570 -1.068 1.00 63.50 482 HIS A O 1
ATOM 3600 N N . ILE A 1 484 ? 27.322 32.921 -1.766 1.00 64.54 483 ILE A N 1
ATOM 3601 C CA . ILE A 1 484 ? 28.345 33.862 -2.218 1.00 65.49 483 ILE A CA 1
ATOM 3602 C C . ILE A 1 484 ? 27.773 34.716 -3.357 1.00 65.59 483 ILE A C 1
ATOM 3603 O O . ILE A 1 484 ? 27.136 34.184 -4.248 1.00 65.07 483 ILE A O 1
ATOM 3608 N N . PRO A 1 485 ? 27.974 36.047 -3.312 1.00 65.73 484 PRO A N 1
ATOM 3609 C CA . PRO A 1 485 ? 27.256 36.933 -4.222 1.00 66.16 484 PRO A CA 1
ATOM 3610 C C . PRO A 1 485 ? 27.825 36.986 -5.638 1.00 66.15 484 PRO A C 1
ATOM 3611 O O . PRO A 1 485 ? 28.858 36.380 -5.930 1.00 64.66 484 PRO A O 1
ATOM 3615 N N . SER A 1 486 ? 27.130 37.721 -6.497 1.00 67.02 485 SER A N 1
ATOM 3616 C CA . SER A 1 486 ? 27.483 37.828 -7.901 1.00 68.85 485 SER A CA 1
ATOM 3617 C C . SER A 1 486 ? 28.745 38.664 -8.079 1.00 70.83 485 SER A C 1
ATOM 3618 O O . SER A 1 486 ? 29.036 39.551 -7.260 1.00 71.17 485 SER A O 1
ATOM 3621 N N . ARG A 1 487 ? 29.472 38.397 -9.162 1.00 72.08 486 ARG A N 1
ATOM 3622 C CA . ARG A 1 487 ? 30.720 39.104 -9.461 1.00 74.09 486 ARG A CA 1
ATOM 3623 C C . ARG A 1 487 ? 30.560 40.632 -9.549 1.00 74.66 486 ARG A C 1
ATOM 3624 O O . ARG A 1 487 ? 30.003 41.154 -10.516 1.00 75.00 486 ARG A O 1
ATOM 3632 N N . LEU B 1 8 ? 30.121 77.374 50.707 1.00 86.25 7 LEU B N 1
ATOM 3633 C CA . LEU B 1 8 ? 30.048 76.015 50.086 1.00 86.40 7 LEU B CA 1
ATOM 3634 C C . LEU B 1 8 ? 29.773 74.932 51.140 1.00 86.42 7 LEU B C 1
ATOM 3635 O O . LEU B 1 8 ? 30.454 74.873 52.169 1.00 86.76 7 LEU B O 1
ATOM 3640 N N . GLN B 1 9 ? 28.780 74.079 50.872 1.00 85.58 8 GLN B N 1
ATOM 3641 C CA . GLN B 1 9 ? 28.340 73.040 51.818 1.00 84.56 8 GLN B CA 1
ATOM 3642 C C . GLN B 1 9 ? 29.030 71.702 51.522 1.00 83.53 8 GLN B C 1
ATOM 3643 O O . GLN B 1 9 ? 29.305 71.401 50.357 1.00 83.89 8 GLN B O 1
ATOM 3645 N N . PRO B 1 10 ? 29.320 70.891 52.567 1.00 82.12 9 PRO B N 1
ATOM 3646 C CA . PRO B 1 10 ? 29.060 71.108 53.993 1.00 80.21 9 PRO B CA 1
ATOM 3647 C C . PRO B 1 10 ? 30.007 72.113 54.647 1.00 78.49 9 PRO B C 1
ATOM 3648 O O . PRO B 1 10 ? 31.227 71.942 54.599 1.00 77.01 9 PRO B O 1
ATOM 3652 N N . LYS B 1 11 ? 29.425 73.144 55.260 1.00 77.91 10 LYS B N 1
ATOM 3653 C CA . LYS B 1 11 ? 30.178 74.260 55.826 1.00 77.23 10 LYS B CA 1
ATOM 3654 C C . LYS B 1 11 ? 31.441 73.807 56.572 1.00 77.09 10 LYS B C 1
ATOM 3655 O O . LYS B 1 11 ? 32.554 74.158 56.171 1.00 77.56 10 LYS B O 1
ATOM 3657 N N . LEU B 1 12 ? 31.275 73.002 57.620 1.00 76.47 11 LEU B N 1
ATOM 3658 C CA . LEU B 1 12 ? 32.394 72.648 58.508 1.00 75.99 11 LEU B CA 1
ATOM 3659 C C . LEU B 1 12 ? 33.589 72.021 57.791 1.00 75.32 11 LEU B C 1
ATOM 3660 O O . LEU B 1 12 ? 34.736 72.369 58.083 1.00 75.02 11 LEU B O 1
ATOM 3665 N N . LEU B 1 13 ? 33.321 71.104 56.863 1.00 75.13 12 LEU B N 1
ATOM 3666 C CA . LEU B 1 13 ? 34.383 70.466 56.069 1.00 74.47 12 LEU B CA 1
ATOM 3667 C C . LEU B 1 13 ? 35.147 71.499 55.251 1.00 74.78 12 LEU B C 1
ATOM 3668 O O . LEU B 1 13 ? 36.382 71.513 55.255 1.00 74.37 12 LEU B O 1
ATOM 3673 N N . TRP B 1 14 ? 34.404 72.362 54.558 1.00 75.17 13 TRP B N 1
ATOM 3674 C CA . TRP B 1 14 ? 34.997 73.312 53.609 1.00 75.91 13 TRP B CA 1
ATOM 3675 C C . TRP B 1 14 ? 35.678 74.499 54.288 1.00 75.74 13 TRP B C 1
ATOM 3676 O O . TRP B 1 14 ? 36.702 74.990 53.802 1.00 75.17 13 TRP B O 1
ATOM 3687 N N . GLN B 1 15 ? 35.114 74.960 55.402 1.00 75.95 14 GLN B N 1
ATOM 3688 C CA . GLN B 1 15 ? 35.782 75.965 56.227 1.00 76.39 14 GLN B CA 1
ATOM 3689 C C . GLN B 1 15 ? 37.104 75.421 56.756 1.00 76.39 14 GLN B C 1
ATOM 3690 O O . GLN B 1 15 ? 38.096 76.149 56.824 1.00 76.58 14 GLN B O 1
ATOM 3696 N N . TRP B 1 16 ? 37.118 74.137 57.113 1.00 76.33 15 TRP B N 1
ATOM 3697 C CA . TRP B 1 16 ? 38.357 73.466 57.512 1.00 75.93 15 TRP B CA 1
ATOM 3698 C C . TRP B 1 16 ? 39.355 73.359 56.358 1.00 75.50 15 TRP B C 1
ATOM 3699 O O . TRP B 1 16 ? 40.544 73.609 56.544 1.00 74.26 15 TRP B O 1
ATOM 3710 N N . PHE B 1 17 ? 38.876 72.981 55.176 1.00 76.05 16 PHE B N 1
ATOM 3711 C CA . PHE B 1 17 ? 39.754 72.888 54.006 1.00 77.07 16 PHE B CA 1
ATOM 3712 C C . PHE B 1 17 ? 40.319 74.267 53.657 1.00 76.83 16 PHE B C 1
ATOM 3713 O O . PHE B 1 17 ? 41.524 74.405 53.426 1.00 76.66 16 PHE B O 1
ATOM 3721 N N . ASP B 1 18 ? 39.457 75.281 53.643 1.00 76.89 17 ASP B N 1
ATOM 3722 C CA . ASP B 1 18 ? 39.899 76.650 53.400 1.00 77.91 17 ASP B CA 1
ATOM 3723 C C . ASP B 1 18 ? 41.027 76.993 54.375 1.00 77.99 17 ASP B C 1
ATOM 3724 O O . ASP B 1 18 ? 42.047 77.550 53.980 1.00 78.23 17 ASP B O 1
ATOM 3729 N N . GLN B 1 19 ? 40.848 76.624 55.642 1.00 78.42 18 GLN B N 1
ATOM 3730 C CA . GLN B 1 19 ? 41.867 76.842 56.672 1.00 78.36 18 GLN B CA 1
ATOM 3731 C C . GLN B 1 19 ? 43.136 76.018 56.415 1.00 78.02 18 GLN B C 1
ATOM 3732 O O . GLN B 1 19 ? 44.250 76.514 56.582 1.00 77.98 18 GLN B O 1
ATOM 3738 N N . ILE B 1 20 ? 42.958 74.764 56.009 1.00 78.09 19 ILE B N 1
ATOM 3739 C CA . ILE B 1 20 ? 44.082 73.876 55.696 1.00 77.62 19 ILE B CA 1
ATOM 3740 C C . ILE B 1 20 ? 44.943 74.462 54.576 1.00 77.64 19 ILE B C 1
ATOM 3741 O O . ILE B 1 20 ? 46.168 74.441 54.663 1.00 77.22 19 ILE B O 1
ATOM 3746 N N . CYS B 1 21 ? 44.294 75.008 53.548 1.00 78.21 20 CYS B N 1
ATOM 3747 C CA . CYS B 1 21 ? 44.986 75.684 52.440 1.00 78.50 20 CYS B CA 1
ATOM 3748 C C . CYS B 1 21 ? 45.776 76.916 52.886 1.00 78.74 20 CYS B C 1
ATOM 3749 O O . CYS B 1 21 ? 46.873 77.164 52.380 1.00 78.63 20 CYS B O 1
ATOM 3752 N N . ALA B 1 22 ? 45.208 77.686 53.816 1.00 78.44 21 ALA B N 1
ATOM 3753 C CA . ALA B 1 22 ? 45.832 78.922 54.299 1.00 78.31 21 ALA B CA 1
ATOM 3754 C C . ALA B 1 22 ? 47.181 78.676 54.973 1.00 78.43 21 ALA B C 1
ATOM 3755 O O . ALA B 1 22 ? 48.101 79.473 54.820 1.00 80.03 21 ALA B O 1
ATOM 3757 N N . ILE B 1 23 ? 47.298 77.572 55.707 1.00 78.29 22 ILE B N 1
ATOM 3758 C CA . ILE B 1 23 ? 48.550 77.203 56.371 1.00 77.71 22 ILE B CA 1
ATOM 3759 C C . ILE B 1 23 ? 49.460 76.427 55.411 1.00 78.10 22 ILE B C 1
ATOM 3760 O O . ILE B 1 23 ? 49.124 75.307 55.017 1.00 77.55 22 ILE B O 1
ATOM 3765 N N . PRO B 1 24 ? 50.616 77.005 55.030 1.00 78.57 23 PRO B N 1
ATOM 3766 C CA . PRO B 1 24 ? 51.493 76.208 54.174 1.00 78.74 23 PRO B CA 1
ATOM 3767 C C . PRO B 1 24 ? 51.860 74.893 54.860 1.00 78.46 23 PRO B C 1
ATOM 3768 O O . PRO B 1 24 ? 52.256 74.896 56.035 1.00 78.52 23 PRO B O 1
ATOM 3772 N N . HIS B 1 25 ? 51.685 73.784 54.139 1.00 77.86 24 HIS B N 1
ATOM 3773 C CA . HIS B 1 25 ? 51.873 72.453 54.713 1.00 76.94 24 HIS B CA 1
ATOM 3774 C C . HIS B 1 25 ? 52.463 71.423 53.747 1.00 76.83 24 HIS B C 1
ATOM 3775 O O . HIS B 1 25 ? 51.999 70.289 53.713 1.00 75.70 24 HIS B O 1
ATOM 3782 N N . PRO B 1 26 ? 53.516 71.800 52.984 1.00 78.14 25 PRO B N 1
ATOM 3783 C CA . PRO B 1 26 ? 54.166 70.829 52.094 1.00 78.01 25 PRO B CA 1
ATOM 3784 C C . PRO B 1 26 ? 54.875 69.693 52.842 1.00 78.24 25 PRO B C 1
ATOM 3785 O O . PRO B 1 26 ? 55.017 69.731 54.066 1.00 76.97 25 PRO B O 1
ATOM 3789 N N . SER B 1 27 ? 55.351 68.709 52.090 1.00 79.73 26 SER B N 1
ATOM 3790 C CA . SER B 1 27 ? 55.746 67.416 52.655 1.00 81.12 26 SER B CA 1
ATOM 3791 C C . SER B 1 27 ? 56.977 67.389 53.588 1.00 82.49 26 SER B C 1
ATOM 3792 O O . SER B 1 27 ? 57.479 66.306 53.897 1.00 84.19 26 SER B O 1
ATOM 3795 N N . TYR B 1 28 ? 57.468 68.548 54.027 1.00 82.33 27 TYR B N 1
ATOM 3796 C CA . TYR B 1 28 ? 58.370 68.603 55.194 1.00 81.79 27 TYR B CA 1
ATOM 3797 C C . TYR B 1 28 ? 58.188 69.857 56.077 1.00 80.62 27 TYR B C 1
ATOM 3798 O O . TYR B 1 28 ? 58.962 70.070 57.010 1.00 79.56 27 TYR B O 1
ATOM 3807 N N . LYS B 1 29 ? 57.160 70.660 55.794 1.00 80.10 28 LYS B N 1
ATOM 3808 C CA . LYS B 1 29 ? 56.843 71.853 56.578 1.00 80.96 28 LYS B CA 1
ATOM 3809 C C . LYS B 1 29 ? 55.462 71.691 57.240 1.00 81.61 28 LYS B C 1
ATOM 3810 O O . LYS B 1 29 ? 54.606 72.576 57.157 1.00 81.74 28 LYS B O 1
ATOM 3812 N N . GLU B 1 30 ? 55.273 70.557 57.914 1.00 82.31 29 GLU B N 1
ATOM 3813 C CA . GLU B 1 30 ? 53.968 70.156 58.475 1.00 83.02 29 GLU B CA 1
ATOM 3814 C C . GLU B 1 30 ? 53.692 70.749 59.858 1.00 82.79 29 GLU B C 1
ATOM 3815 O O . GLU B 1 30 ? 52.604 70.569 60.411 1.00 83.22 29 GLU B O 1
ATOM 3821 N N . GLU B 1 31 ? 54.675 71.449 60.416 1.00 83.06 30 GLU B N 1
ATOM 3822 C CA . GLU B 1 31 ? 54.629 71.865 61.813 1.00 82.80 30 GLU B CA 1
ATOM 3823 C C . GLU B 1 31 ? 53.504 72.857 62.094 1.00 81.94 30 GLU B C 1
ATOM 3824 O O . GLU B 1 31 ? 52.714 72.657 63.019 1.00 80.74 30 GLU B O 1
ATOM 3830 N N . GLN B 1 32 ? 53.434 73.912 61.284 1.00 81.46 31 GLN B N 1
ATOM 3831 C CA . GLN B 1 32 ? 52.454 74.983 61.476 1.00 81.25 31 GLN B CA 1
ATOM 3832 C C . GLN B 1 32 ? 51.011 74.462 61.479 1.00 80.64 31 GLN B C 1
ATOM 3833 O O . GLN B 1 32 ? 50.209 74.845 62.340 1.00 80.51 31 GLN B O 1
ATOM 3839 N N . LEU B 1 33 ? 50.689 73.595 60.520 1.00 79.78 32 LEU B N 1
ATOM 3840 C CA . LEU B 1 33 ? 49.369 72.964 60.459 1.00 78.94 32 LEU B CA 1
ATOM 3841 C C . LEU B 1 33 ? 49.165 72.036 61.657 1.00 79.07 32 LEU B C 1
ATOM 3842 O O . LEU B 1 33 ? 48.118 72.068 62.303 1.00 79.09 32 LEU B O 1
ATOM 3847 N N . ALA B 1 34 ? 50.178 71.218 61.942 1.00 79.30 33 ALA B N 1
ATOM 3848 C CA . ALA B 1 34 ? 50.151 70.276 63.066 1.00 78.59 33 ALA B CA 1
ATOM 3849 C C . ALA B 1 34 ? 49.893 70.975 64.405 1.00 77.89 33 ALA B C 1
ATOM 3850 O O . ALA B 1 34 ? 49.096 70.501 65.215 1.00 78.04 33 ALA B O 1
ATOM 3852 N N . GLN B 1 35 ? 50.557 72.107 64.624 1.00 77.10 34 GLN B N 1
ATOM 3853 C CA . GLN B 1 35 ? 50.398 72.867 65.864 1.00 76.06 34 GLN B CA 1
ATOM 3854 C C . GLN B 1 35 ? 49.054 73.592 65.927 1.00 74.29 34 GLN B C 1
ATOM 3855 O O . GLN B 1 35 ? 48.425 73.639 66.990 1.00 74.82 34 GLN B O 1
ATOM 3861 N N . PHE B 1 36 ? 48.621 74.154 64.800 1.00 71.91 35 PHE B N 1
ATOM 3862 C CA . PHE B 1 36 ? 47.325 74.835 64.717 1.00 71.66 35 PHE B CA 1
ATOM 3863 C C . PHE B 1 36 ? 46.169 73.898 65.116 1.00 71.26 35 PHE B C 1
ATOM 3864 O O . PHE B 1 36 ? 45.269 74.271 65.883 1.00 71.39 35 PHE B O 1
ATOM 3872 N N . ILE B 1 37 ? 46.223 72.682 64.581 1.00 70.49 36 ILE B N 1
ATOM 3873 C CA . ILE B 1 37 ? 45.220 71.649 64.814 1.00 69.29 36 ILE B CA 1
ATOM 3874 C C . ILE B 1 37 ? 45.212 71.178 66.278 1.00 68.79 36 ILE B C 1
ATOM 3875 O O . ILE B 1 37 ? 44.134 70.988 66.865 1.00 68.87 36 ILE B O 1
ATOM 3880 N N . ILE B 1 38 ? 46.403 70.989 66.855 1.00 67.54 37 ILE B N 1
ATOM 3881 C CA . ILE B 1 38 ? 46.527 70.620 68.267 1.00 66.91 37 ILE B CA 1
ATOM 3882 C C . ILE B 1 38 ? 45.913 71.709 69.145 1.00 67.42 37 ILE B C 1
ATOM 3883 O O . ILE B 1 38 ? 45.109 71.407 70.030 1.00 65.30 37 ILE B O 1
ATOM 3888 N N . ASN B 1 39 ? 46.289 72.964 68.885 1.00 68.33 38 ASN B N 1
ATOM 3889 C CA A ASN B 1 39 ? 45.759 74.120 69.637 0.50 68.61 38 ASN B CA 1
ATOM 3890 C CA B ASN B 1 39 ? 45.783 74.076 69.668 0.50 68.95 38 ASN B CA 1
ATOM 3891 C C . ASN B 1 39 ? 44.251 74.181 69.579 1.00 69.18 38 ASN B C 1
ATOM 3892 O O . ASN B 1 39 ? 43.578 74.375 70.604 1.00 69.75 38 ASN B O 1
ATOM 3901 N N . TRP B 1 40 ? 43.717 74.047 68.367 1.00 68.62 39 TRP B N 1
ATOM 3902 C CA . TRP B 1 40 ? 42.274 74.118 68.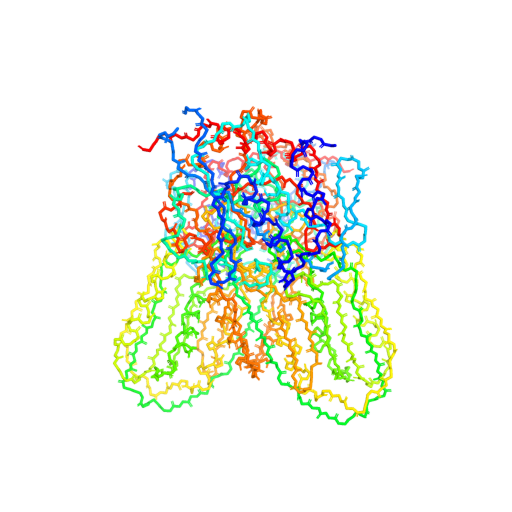166 1.00 68.48 39 TRP B CA 1
ATOM 3903 C C . TRP B 1 40 ? 41.560 73.013 68.958 1.00 67.22 39 TRP B C 1
ATOM 3904 O O . TRP B 1 40 ? 40.559 73.266 69.638 1.00 66.42 39 TRP B O 1
ATOM 3915 N N . ALA B 1 41 ? 42.091 71.794 68.872 1.00 66.57 40 ALA B N 1
ATOM 3916 C CA . ALA B 1 41 ? 41.545 70.657 69.614 1.00 65.69 40 ALA B CA 1
ATOM 3917 C C . ALA B 1 41 ? 41.464 70.942 71.118 1.00 66.27 40 ALA B C 1
ATOM 3918 O O . ALA B 1 41 ? 40.450 70.652 71.746 1.00 65.46 40 ALA B O 1
ATOM 3920 N N . LYS B 1 42 ? 42.532 71.500 71.686 1.00 67.41 41 LYS B N 1
ATOM 3921 C CA . LYS B 1 42 ? 42.586 71.791 73.123 1.00 68.08 41 LYS B CA 1
ATOM 3922 C C . LYS B 1 42 ? 41.574 72.851 73.552 1.00 67.66 41 LYS B C 1
ATOM 3923 O O . LYS B 1 42 ? 41.008 72.752 74.647 1.00 68.21 41 LYS B O 1
ATOM 3929 N N . THR B 1 43 ? 41.321 73.838 72.692 1.00 66.78 42 THR B N 1
ATOM 3930 C CA . THR B 1 43 ? 40.315 74.877 72.986 1.00 67.71 42 THR B CA 1
ATOM 3931 C C . THR B 1 43 ? 38.874 74.324 73.019 1.00 67.38 42 THR B C 1
ATOM 3932 O O . THR B 1 43 ? 37.972 74.957 73.571 1.00 66.65 42 THR B O 1
ATOM 3936 N N . LYS B 1 44 ? 38.677 73.152 72.412 1.00 67.60 43 LYS B N 1
ATOM 3937 C CA . LYS B 1 44 ? 37.406 72.426 72.458 1.00 66.94 43 LYS B CA 1
ATOM 3938 C C . LYS B 1 44 ? 37.366 71.416 73.611 1.00 66.33 43 LYS B C 1
ATOM 3939 O O . LYS B 1 44 ? 36.341 70.768 73.838 1.00 66.15 43 LYS B O 1
ATOM 3945 N N . GLY B 1 45 ? 38.482 71.273 74.324 1.00 65.17 44 GLY B N 1
ATOM 3946 C CA . GLY B 1 45 ? 38.581 70.326 75.419 1.00 64.16 44 GLY B CA 1
ATOM 3947 C C . GLY B 1 45 ? 38.881 68.908 74.976 1.00 64.37 44 GLY B C 1
ATOM 3948 O O . GLY B 1 45 ? 38.708 67.978 75.756 1.00 64.29 44 GLY B O 1
ATOM 3949 N N . PHE B 1 46 ? 39.339 68.740 73.730 1.00 65.51 45 PHE B N 1
ATOM 3950 C CA . PHE B 1 46 ? 39.757 67.426 73.222 1.00 65.27 45 PHE B CA 1
ATOM 3951 C C . PHE B 1 46 ? 41.181 67.104 73.674 1.00 65.56 45 PHE B C 1
ATOM 3952 O O . PHE B 1 46 ? 42.067 67.965 73.630 1.00 65.12 45 PHE B O 1
ATOM 3960 N N . PHE B 1 47 ? 41.378 65.861 74.109 1.00 65.83 46 PHE B N 1
ATOM 3961 C CA . PHE B 1 47 ? 42.704 65.253 74.168 1.00 66.64 46 PHE B CA 1
ATOM 3962 C C . PHE B 1 47 ? 43.429 65.438 72.833 1.00 66.41 46 PHE B C 1
ATOM 3963 O O . PHE B 1 47 ? 42.867 65.160 71.771 1.00 66.07 46 PHE B O 1
ATOM 3971 N N . ALA B 1 48 ? 44.672 65.906 72.898 1.00 66.46 47 ALA B N 1
ATOM 3972 C CA . ALA B 1 48 ? 45.489 66.123 71.712 1.00 66.22 47 ALA B CA 1
ATOM 3973 C C . ALA B 1 48 ? 46.946 65.835 72.042 1.00 66.17 47 ALA B C 1
ATOM 3974 O O . ALA B 1 48 ? 47.501 66.403 72.967 1.00 65.97 47 ALA B O 1
ATOM 3976 N N . GLU B 1 49 ? 47.550 64.946 71.260 1.00 67.19 48 GLU B N 1
ATOM 3977 C CA . GLU B 1 49 ? 48.903 64.441 71.490 1.00 67.75 48 GLU B CA 1
ATOM 3978 C C . GLU B 1 49 ? 49.626 64.253 70.154 1.00 67.06 48 GLU B C 1
ATOM 3979 O O . GLU B 1 49 ? 48.992 64.115 69.108 1.00 66.43 48 GLU B O 1
ATOM 3985 N N . ARG B 1 50 ? 50.954 64.226 70.218 1.00 67.08 49 ARG B N 1
ATOM 3986 C CA . ARG B 1 50 ? 51.813 63.896 69.080 1.00 67.00 49 ARG B CA 1
ATOM 3987 C C . ARG B 1 50 ? 52.806 62.832 69.526 1.00 66.33 49 ARG B C 1
ATOM 3988 O O . ARG B 1 50 ? 53.290 62.882 70.647 1.00 66.37 49 ARG B O 1
ATOM 3996 N N . ASP B 1 51 ? 53.094 61.854 68.669 1.00 66.35 50 ASP B N 1
ATOM 3997 C CA . ASP B 1 51 ? 54.074 60.820 69.017 1.00 65.90 50 ASP B CA 1
ATOM 3998 C C . ASP B 1 51 ? 55.481 61.314 68.697 1.00 66.59 50 ASP B C 1
ATOM 3999 O O . ASP B 1 51 ? 55.662 62.410 68.153 1.00 65.77 50 ASP B O 1
ATOM 4004 N N . GLU B 1 52 ? 56.468 60.504 69.064 1.00 67.49 51 GLU B N 1
ATOM 4005 C CA . GLU B 1 52 ? 57.877 60.822 68.856 1.00 69.05 51 GLU B CA 1
ATOM 4006 C C . GLU B 1 52 ? 58.133 61.286 67.414 1.00 69.17 51 GLU B C 1
ATOM 4007 O O . GLU B 1 52 ? 58.816 62.290 67.184 1.00 69.26 51 GLU B O 1
ATOM 4013 N N . VAL B 1 53 ? 57.561 60.548 66.461 1.00 68.18 52 VAL B N 1
ATOM 4014 C CA . VAL B 1 53 ? 57.673 60.845 65.028 1.00 68.22 52 VAL B CA 1
ATOM 4015 C C . VAL B 1 53 ? 56.868 62.081 64.576 1.00 68.19 52 VAL B C 1
ATOM 4016 O O . VAL B 1 53 ? 57.120 62.635 63.492 1.00 67.90 52 VAL B O 1
ATOM 4020 N N . GLY B 1 54 ? 55.889 62.486 65.389 1.00 67.96 53 GLY B N 1
ATOM 4021 C CA . GLY B 1 54 ? 55.138 63.728 65.176 1.00 66.87 53 GLY B CA 1
ATOM 4022 C C . GLY B 1 54 ? 53.734 63.553 64.627 1.00 65.77 53 GLY B C 1
ATOM 4023 O O . GLY B 1 54 ? 53.134 64.516 64.153 1.00 65.93 53 GLY B O 1
ATOM 4024 N N . ASN B 1 55 ? 53.207 62.332 64.678 1.00 64.99 54 ASN B N 1
ATOM 4025 C CA . ASN B 1 55 ? 51.836 62.077 64.243 1.00 65.27 54 ASN B CA 1
ATOM 4026 C C . ASN B 1 55 ? 50.843 62.700 65.239 1.00 64.50 54 ASN B C 1
ATOM 4027 O O . ASN B 1 55 ? 50.975 62.499 66.435 1.00 64.14 54 ASN B O 1
ATOM 4032 N N . VAL B 1 56 ? 49.856 63.447 64.739 1.00 64.67 55 VAL B N 1
ATOM 4033 C CA . VAL B 1 56 ? 48.816 64.064 65.587 1.00 63.63 55 VAL B CA 1
ATOM 4034 C C . VAL B 1 56 ? 47.691 63.084 65.912 1.00 63.46 55 VAL B C 1
ATOM 4035 O O . VAL B 1 56 ? 47.127 62.468 65.005 1.00 63.74 55 VAL B O 1
ATOM 4039 N N . LEU B 1 57 ? 47.359 62.960 67.199 1.00 63.30 56 LEU B N 1
ATOM 4040 C CA . LEU B 1 57 ? 46.219 62.148 67.648 1.00 62.18 56 LEU B CA 1
ATOM 4041 C C . LEU B 1 57 ? 45.302 63.015 68.487 1.00 61.68 56 LEU B C 1
ATOM 4042 O O . LEU B 1 57 ? 45.726 63.556 69.486 1.00 61.47 56 LEU B O 1
ATOM 4047 N N . ILE B 1 58 ? 44.054 63.156 68.055 1.00 61.93 57 ILE B N 1
ATOM 4048 C CA . ILE B 1 58 ? 43.021 63.832 68.834 1.00 62.11 57 ILE B CA 1
ATOM 4049 C C . ILE B 1 58 ? 41.973 62.797 69.225 1.00 61.58 57 ILE B C 1
ATOM 4050 O O . ILE B 1 58 ? 41.757 61.831 68.483 1.00 60.80 57 ILE B O 1
ATOM 4055 N N . ARG B 1 59 ? 41.350 62.986 70.390 1.00 60.56 58 ARG B N 1
ATOM 4056 C CA . ARG B 1 59 ? 40.242 62.135 70.831 1.00 61.84 58 ARG B CA 1
ATOM 4057 C C . ARG B 1 59 ? 39.018 62.949 71.219 1.00 60.69 58 ARG B C 1
ATOM 4058 O O . ARG B 1 59 ? 39.147 64.073 71.726 1.00 60.49 58 ARG B O 1
ATOM 4066 N N . LYS B 1 60 ? 37.840 62.361 71.003 1.00 59.96 59 LYS B N 1
ATOM 4067 C CA . LYS B 1 60 ? 36.551 62.960 71.384 1.00 58.98 59 LYS B CA 1
ATOM 4068 C C . LYS B 1 60 ? 35.611 61.846 71.839 1.00 57.78 59 LYS B C 1
ATOM 4069 O O . LYS B 1 60 ? 35.569 60.785 71.215 1.00 58.20 59 LYS B O 1
ATOM 4075 N N . PRO B 1 61 ? 34.839 62.078 72.921 1.00 57.94 60 PRO B N 1
ATOM 4076 C CA . PRO B 1 61 ? 33.991 60.979 73.402 1.00 57.65 60 PRO B CA 1
ATOM 4077 C C . PRO B 1 61 ? 32.799 60.688 72.485 1.00 57.22 60 PRO B C 1
ATOM 4078 O O . PRO B 1 61 ? 32.469 61.502 71.613 1.00 54.86 60 PRO B O 1
ATOM 4082 N N . ALA B 1 62 ? 32.181 59.524 72.690 1.00 57.67 61 ALA B N 1
ATOM 4083 C CA . ALA B 1 62 ? 30.980 59.130 71.958 1.00 58.64 61 ALA B CA 1
ATOM 4084 C C . ALA B 1 62 ? 29.908 60.184 72.127 1.00 60.21 61 ALA B C 1
ATOM 4085 O O . ALA B 1 62 ? 29.848 60.858 73.162 1.00 62.44 61 ALA B O 1
ATOM 4087 N N . THR B 1 63 ? 29.071 60.345 71.107 1.00 59.53 62 THR B N 1
ATOM 4088 C CA . THR B 1 63 ? 27.903 61.200 71.243 1.00 58.87 62 THR B CA 1
ATOM 4089 C C . THR B 1 63 ? 26.844 60.447 72.057 1.00 59.33 62 THR B C 1
ATOM 4090 O O . THR B 1 63 ? 26.902 59.214 72.219 1.00 59.56 62 THR B O 1
ATOM 4094 N N . VAL B 1 64 ? 25.882 61.194 72.582 1.00 59.94 63 VAL B N 1
ATOM 4095 C CA . VAL B 1 64 ? 24.885 60.622 73.459 1.00 58.63 63 VAL B CA 1
ATOM 4096 C C . VAL B 1 64 ? 24.156 59.500 72.717 1.00 57.76 63 VAL B C 1
ATOM 4097 O O . VAL B 1 64 ? 23.672 59.697 71.610 1.00 56.89 63 VAL B O 1
ATOM 4101 N N . GLY B 1 65 ? 24.104 58.324 73.340 1.00 57.52 64 GLY B N 1
ATOM 4102 C CA . GLY B 1 65 ? 23.494 57.134 72.747 1.00 57.59 64 GLY B CA 1
ATOM 4103 C C . GLY B 1 65 ? 24.468 56.265 71.967 1.00 58.46 64 GLY B C 1
ATOM 4104 O O . GLY B 1 65 ? 24.116 55.162 71.542 1.00 58.63 64 GLY B O 1
ATOM 4113 N N . GLU B 1 67 ? 27.560 55.245 73.122 1.00 60.94 66 GLU B N 1
ATOM 4114 C CA . GLU B 1 67 ? 28.649 54.982 74.059 1.00 62.31 66 GLU B CA 1
ATOM 4115 C C . GLU B 1 67 ? 29.143 53.544 74.097 1.00 63.92 66 GLU B C 1
ATOM 4116 O O . GLU B 1 67 ? 30.298 53.318 74.449 1.00 64.16 66 GLU B O 1
ATOM 4122 N N . ASN B 1 68 ? 28.285 52.581 73.760 1.00 65.03 67 ASN B N 1
ATOM 4123 C CA . ASN B 1 68 ? 28.666 51.167 73.790 1.00 67.28 67 ASN B CA 1
ATOM 4124 C C . ASN B 1 68 ? 29.121 50.663 72.428 1.00 66.83 67 ASN B C 1
ATOM 4125 O O . ASN B 1 68 ? 29.081 49.469 72.161 1.00 66.58 67 ASN B O 1
ATOM 4130 N N . ARG B 1 69 ? 29.581 51.576 71.584 1.00 66.02 68 ARG B N 1
ATOM 4131 C CA . ARG B 1 69 ? 29.847 51.270 70.199 1.00 66.25 68 ARG B CA 1
ATOM 4132 C C . ARG B 1 69 ? 31.324 51.372 69.915 1.00 64.91 68 ARG B C 1
ATOM 4133 O O . ARG B 1 69 ? 32.048 52.099 70.591 1.00 64.41 68 ARG B O 1
ATOM 4141 N N . LYS B 1 70 ? 31.768 50.628 68.913 1.00 64.00 69 LYS B N 1
ATOM 4142 C CA . LYS B 1 70 ? 33.191 50.430 68.713 1.00 64.14 69 LYS B CA 1
ATOM 4143 C C . LYS B 1 70 ? 33.884 51.776 68.419 1.00 62.69 69 LYS B C 1
ATOM 4144 O O . LYS B 1 70 ? 33.401 52.550 67.599 1.00 63.15 69 LYS B O 1
ATOM 4150 N N . PRO B 1 71 ? 35.003 52.069 69.113 1.00 61.30 70 PRO B N 1
ATOM 4151 C CA . PRO B 1 71 ? 35.747 53.308 68.845 1.00 60.67 70 PRO B CA 1
ATOM 4152 C C . PRO B 1 71 ? 36.335 53.366 67.441 1.00 61.49 70 PRO B C 1
ATOM 4153 O O . PRO B 1 71 ? 36.758 52.340 66.899 1.00 60.69 70 PRO B O 1
ATOM 4157 N N . VAL B 1 72 ? 36.381 54.569 66.874 1.00 61.85 71 VAL B N 1
ATOM 4158 C CA . VAL B 1 72 ? 36.780 54.750 65.487 1.00 61.62 71 VAL B CA 1
ATOM 4159 C C . VAL B 1 72 ? 37.797 55.866 65.312 1.00 61.02 71 VAL B C 1
ATOM 4160 O O . VAL B 1 72 ? 37.640 56.967 65.849 1.00 58.52 71 VAL B O 1
ATOM 4164 N N . VAL B 1 73 ? 38.831 55.564 64.531 1.00 60.22 72 VAL B N 1
ATOM 4165 C CA . VAL B 1 73 ? 39.801 56.554 64.118 1.00 59.44 72 VAL B CA 1
ATOM 4166 C C . VAL B 1 73 ? 39.606 56.833 62.634 1.00 59.19 72 VAL B C 1
ATOM 4167 O O . VAL B 1 73 ? 39.512 55.913 61.815 1.00 58.57 72 VAL B O 1
ATOM 4171 N N . LEU B 1 74 ? 39.487 58.120 62.327 1.00 58.97 73 LEU B N 1
ATOM 4172 C CA . LEU B 1 74 ? 39.524 58.623 60.980 1.00 58.58 73 LEU B CA 1
ATOM 4173 C C . LEU B 1 74 ? 40.968 59.041 60.788 1.00 60.72 73 LEU B C 1
ATOM 4174 O O . LEU B 1 74 ? 41.499 59.795 61.604 1.00 61.47 73 LEU B O 1
ATOM 4179 N N . GLN B 1 75 ? 41.614 58.515 59.743 1.00 61.75 74 GLN B N 1
ATOM 4180 C CA . GLN B 1 75 ? 43.037 58.765 59.485 1.00 62.34 74 GLN B CA 1
ATOM 4181 C C . GLN B 1 75 ? 43.221 59.475 58.156 1.00 62.59 74 GLN B C 1
ATOM 4182 O O . GLN B 1 75 ? 42.610 59.111 57.152 1.00 61.93 74 GLN B O 1
ATOM 4188 N N . ALA B 1 76 ? 44.063 60.501 58.175 1.00 64.13 75 ALA B N 1
ATOM 4189 C CA . ALA B 1 76 ? 44.405 61.272 56.987 1.00 65.46 75 ALA B CA 1
ATOM 4190 C C . ALA B 1 76 ? 45.855 61.698 57.130 1.00 66.04 75 ALA B C 1
ATOM 4191 O O . ALA B 1 76 ? 46.360 61.712 58.251 1.00 67.01 75 ALA B O 1
ATOM 4193 N N . HIS B 1 77 ? 46.545 62.015 56.029 1.00 67.23 76 HIS B N 1
ATOM 4194 C CA . HIS B 1 77 ? 47.920 62.527 56.158 1.00 67.28 76 HIS B CA 1
ATOM 4195 C C . HIS B 1 77 ? 47.983 64.057 56.125 1.00 67.61 76 HIS B C 1
ATOM 4196 O O . HIS B 1 77 ? 47.229 64.719 55.399 1.00 67.84 76 HIS B O 1
ATOM 4203 N N . LEU B 1 78 ? 48.881 64.592 56.955 1.00 68.28 77 LEU B N 1
ATOM 4204 C CA . LEU B 1 78 ? 49.049 66.036 57.172 1.00 68.35 77 LEU B CA 1
ATOM 4205 C C . LEU B 1 78 ? 49.534 66.777 55.930 1.00 69.17 77 LEU B C 1
ATOM 4206 O O . LEU B 1 78 ? 49.085 67.893 55.646 1.00 68.66 77 LEU B O 1
ATOM 4211 N N . ASP B 1 79 ? 50.452 66.136 55.206 1.00 70.17 78 ASP B N 1
ATOM 4212 C CA . ASP B 1 79 ? 51.245 66.783 54.161 1.00 69.96 78 ASP B CA 1
ATOM 4213 C C . ASP B 1 79 ? 50.660 66.669 52.759 1.00 70.53 78 ASP B C 1
ATOM 4214 O O . ASP B 1 79 ? 49.829 65.807 52.487 1.00 69.81 78 ASP B O 1
ATOM 4227 N N . VAL B 1 81 ? 51.978 67.172 48.386 1.00 75.83 80 VAL B N 1
ATOM 4228 C CA . VAL B 1 81 ? 53.076 67.302 47.406 1.00 75.94 80 VAL B CA 1
ATOM 4229 C C . VAL B 1 81 ? 53.167 68.740 46.887 1.00 76.91 80 VAL B C 1
ATOM 4230 O O . VAL B 1 81 ? 52.159 69.310 46.459 1.00 76.12 80 VAL B O 1
ATOM 4234 N N . PRO B 1 82 ? 54.375 69.332 46.925 1.00 78.63 81 PRO B N 1
ATOM 4235 C CA . PRO B 1 82 ? 54.582 70.708 46.450 1.00 79.75 81 PRO B CA 1
ATOM 4236 C C . PRO B 1 82 ? 54.758 70.881 44.921 1.00 80.87 81 PRO B C 1
ATOM 4237 O O . PRO B 1 82 ? 54.642 72.003 44.427 1.00 81.05 81 PRO B O 1
ATOM 4241 N N . GLN B 1 83 ? 55.041 69.800 44.191 1.00 81.60 82 GLN B N 1
ATOM 4242 C CA . GLN B 1 83 ? 55.162 69.852 42.726 1.00 82.27 82 GLN B CA 1
ATOM 4243 C C . GLN B 1 83 ? 53.835 70.219 42.054 1.00 82.85 82 GLN B C 1
ATOM 4244 O O . GLN B 1 83 ? 53.419 71.383 42.051 1.00 82.99 82 GLN B O 1
ATOM 4246 N N . GLN B 1 94 ? 56.734 76.549 50.744 1.00 95.63 93 GLN B N 1
ATOM 4247 C CA . GLN B 1 94 ? 56.616 77.096 52.092 1.00 96.33 93 GLN B CA 1
ATOM 4248 C C . GLN B 1 94 ? 55.836 78.426 52.143 1.00 96.87 93 GLN B C 1
ATOM 4249 O O . GLN B 1 94 ? 55.805 79.089 53.181 1.00 95.21 93 GLN B O 1
ATOM 4251 N N . ASP B 1 95 ? 55.220 78.808 51.020 1.00 98.48 94 ASP B N 1
ATOM 4252 C CA . ASP B 1 95 ? 54.302 79.960 50.949 1.00 98.97 94 ASP B CA 1
ATOM 4253 C C . ASP B 1 95 ? 52.872 79.441 50.691 1.00 99.21 94 ASP B C 1
ATOM 4254 O O . ASP B 1 95 ? 52.711 78.362 50.109 1.00 99.47 94 ASP B O 1
ATOM 4256 N N . PRO B 1 96 ? 51.831 80.208 51.091 1.00 98.95 95 PRO B N 1
ATOM 4257 C CA . PRO B 1 96 ? 50.448 79.670 51.188 1.00 98.54 95 PRO B CA 1
ATOM 4258 C C . PRO B 1 96 ? 49.788 79.241 49.865 1.00 98.22 95 PRO B C 1
ATOM 4259 O O . PRO B 1 96 ? 50.283 79.577 48.785 1.00 98.09 95 PRO B O 1
ATOM 4263 N N . ILE B 1 97 ? 48.677 78.506 49.969 1.00 97.70 96 ILE B N 1
ATOM 4264 C CA . ILE B 1 97 ? 47.922 78.029 48.800 1.00 97.22 96 ILE B CA 1
ATOM 4265 C C . ILE B 1 97 ? 46.713 78.916 48.510 1.00 97.93 96 ILE B C 1
ATOM 4266 O O . ILE B 1 97 ? 46.000 79.316 49.428 1.00 97.85 96 ILE B O 1
ATOM 4271 N N . LEU B 1 98 ? 46.493 79.204 47.226 1.00 98.87 97 LEU B N 1
ATOM 4272 C CA . LEU B 1 98 ? 45.385 80.045 46.771 1.00 99.13 97 LEU B CA 1
ATOM 4273 C C . LEU B 1 98 ? 44.409 79.218 45.919 1.00 99.29 97 LEU B C 1
ATOM 4274 O O . LEU B 1 98 ? 44.653 79.012 44.727 1.00 99.39 97 LEU B O 1
ATOM 4276 N N . PRO B 1 99 ? 43.311 78.724 46.532 1.00 99.36 98 PRO B N 1
ATOM 4277 C CA . PRO B 1 99 ? 42.287 77.948 45.826 1.00 99.32 98 PRO B CA 1
ATOM 4278 C C . PRO B 1 99 ? 41.103 78.780 45.302 1.00 98.99 98 PRO B C 1
ATOM 4279 O O . PRO B 1 99 ? 40.935 79.939 45.690 1.00 99.15 98 PRO B O 1
ATOM 4283 N N . TYR B 1 100 ? 40.293 78.175 44.432 1.00 98.45 99 TYR B N 1
ATOM 4284 C CA . TYR B 1 100 ? 39.092 78.821 43.884 1.00 98.02 99 TYR B CA 1
ATOM 4285 C C . TYR B 1 100 ? 38.097 77.774 43.369 1.00 97.68 99 TYR B C 1
ATOM 4286 O O . TYR B 1 100 ? 38.491 76.652 43.046 1.00 97.43 99 TYR B O 1
ATOM 4295 N N . ILE B 1 101 ? 36.817 78.141 43.298 1.00 97.29 100 ILE B N 1
ATOM 4296 C CA . ILE B 1 101 ? 35.785 77.258 42.745 1.00 97.17 100 ILE B CA 1
ATOM 4297 C C . ILE B 1 101 ? 35.705 77.440 41.232 1.00 97.68 100 ILE B C 1
ATOM 4298 O O . ILE B 1 101 ? 35.437 78.541 40.758 1.00 97.98 100 ILE B O 1
ATOM 4300 N N . ASP B 1 102 ? 35.947 76.365 40.481 1.00 98.04 101 ASP B N 1
ATOM 4301 C CA . ASP B 1 102 ? 35.889 76.395 39.010 1.00 98.04 101 ASP B CA 1
ATOM 4302 C C . ASP B 1 102 ? 34.433 76.293 38.532 1.00 98.33 101 ASP B C 1
ATOM 4303 O O . ASP B 1 102 ? 33.824 77.304 38.177 1.00 98.96 101 ASP B O 1
ATOM 4308 N N . GLY B 1 103 ? 33.883 75.080 38.519 1.00 98.21 102 GLY B N 1
ATOM 4309 C CA . GLY B 1 103 ? 32.466 74.862 38.227 1.00 97.93 102 GLY B CA 1
ATOM 4310 C C . GLY B 1 103 ? 31.877 73.981 39.308 1.00 97.72 102 GLY B C 1
ATOM 4311 O O . GLY B 1 103 ? 31.326 74.475 40.293 1.00 97.22 102 GLY B O 1
ATOM 4312 N N . ASP B 1 104 ? 32.007 72.671 39.113 1.00 97.60 103 ASP B N 1
ATOM 4313 C CA . ASP B 1 104 ? 31.741 71.684 40.156 1.00 97.39 103 ASP B CA 1
ATOM 4314 C C . ASP B 1 104 ? 33.066 71.161 40.711 1.00 97.30 103 ASP B C 1
ATOM 4315 O O . ASP B 1 104 ? 33.127 70.064 41.267 1.00 97.46 103 ASP B O 1
ATOM 4320 N N . TRP B 1 105 ? 34.121 71.959 40.562 1.00 97.03 104 TRP B N 1
ATOM 4321 C CA . TRP B 1 105 ? 35.471 71.555 40.933 1.00 96.66 104 TRP B CA 1
ATOM 4322 C C . TRP B 1 105 ? 36.167 72.665 41.722 1.00 96.63 104 TRP B C 1
ATOM 4323 O O . TRP B 1 105 ? 35.721 73.819 41.724 1.00 96.72 104 TRP B O 1
ATOM 4334 N N . VAL B 1 106 ? 37.247 72.296 42.408 1.00 96.34 105 VAL B N 1
ATOM 4335 C CA . VAL B 1 106 ? 38.091 73.245 43.138 1.00 95.91 105 VAL B CA 1
ATOM 4336 C C . VAL B 1 106 ? 39.560 72.964 42.796 1.00 96.08 105 VAL B C 1
ATOM 4337 O O . VAL B 1 106 ? 39.965 71.801 42.702 1.00 96.51 105 VAL B O 1
ATOM 4341 N N . LYS B 1 107 ? 40.344 74.025 42.594 1.00 95.57 106 LYS B N 1
ATOM 4342 C CA . LYS B 1 107 ? 41.753 73.893 42.198 1.00 94.97 106 LYS B CA 1
ATOM 4343 C C . LYS B 1 107 ? 42.603 75.042 42.746 1.00 94.43 106 LYS B C 1
ATOM 4344 O O . LYS B 1 107 ? 42.088 76.123 43.034 1.00 93.76 106 LYS B O 1
ATOM 4346 N N . ALA B 1 108 ? 43.903 74.790 42.895 1.00 94.32 107 ALA B N 1
ATOM 4347 C CA . ALA B 1 108 ? 44.849 75.803 43.366 1.00 94.29 107 ALA B CA 1
ATOM 4348 C C . ALA B 1 108 ? 45.345 76.632 42.192 1.00 94.27 107 ALA B C 1
ATOM 4349 O O . ALA B 1 108 ? 45.550 76.104 41.097 1.00 94.45 107 ALA B O 1
ATOM 4351 N N . LYS B 1 109 ? 45.542 77.928 42.427 1.00 93.59 108 LYS B N 1
ATOM 4352 C CA . LYS B 1 109 ? 46.014 78.834 41.389 1.00 92.48 108 LYS B CA 1
ATOM 4353 C C . LYS B 1 109 ? 47.454 78.491 41.004 1.00 92.04 108 LYS B C 1
ATOM 4354 O O . LYS B 1 109 ? 48.397 78.934 41.655 1.00 92.05 108 LYS B O 1
ATOM 4356 N N . GLY B 1 110 ? 47.605 77.673 39.962 1.00 91.53 109 GLY B N 1
ATOM 4357 C CA . GLY B 1 110 ? 48.916 77.345 39.389 1.00 91.15 109 GLY B CA 1
ATOM 4358 C C . GLY B 1 110 ? 49.812 76.446 40.229 1.00 90.58 109 GLY B C 1
ATOM 4359 O O . GLY B 1 110 ? 51.038 76.567 40.181 1.00 90.64 109 GLY B O 1
ATOM 4360 N N . THR B 1 111 ? 49.208 75.529 40.980 1.00 89.88 110 THR B N 1
ATOM 4361 C CA . THR B 1 111 ? 49.951 74.668 41.903 1.00 88.94 110 THR B CA 1
ATOM 4362 C C . THR B 1 111 ? 49.091 73.483 42.351 1.00 88.19 110 THR B C 1
ATOM 4363 O O . THR B 1 111 ? 47.902 73.415 42.029 1.00 87.74 110 THR B O 1
ATOM 4367 N N . THR B 1 112 ? 49.695 72.550 43.083 1.00 87.43 111 THR B N 1
ATOM 4368 C CA . THR B 1 112 ? 48.942 71.456 43.697 1.00 86.45 111 THR B CA 1
ATOM 4369 C C . THR B 1 112 ? 47.986 72.015 44.761 1.00 86.51 111 THR B C 1
ATOM 4370 O O . THR B 1 112 ? 48.369 72.859 45.582 1.00 87.15 111 THR B O 1
ATOM 4374 N N . LEU B 1 113 ? 46.744 71.534 44.735 1.00 85.46 112 LEU B N 1
ATOM 4375 C CA . LEU B 1 113 ? 45.676 72.037 45.606 1.00 83.84 112 LEU B CA 1
ATOM 4376 C C . LEU B 1 113 ? 45.864 71.598 47.060 1.00 83.12 112 LEU B C 1
ATOM 4377 O O . LEU B 1 113 ? 45.805 72.423 47.978 1.00 83.63 112 LEU B O 1
ATOM 4382 N N . GLY B 1 114 ? 46.091 70.300 47.253 1.00 81.24 113 GLY B N 1
ATOM 4383 C CA . GLY B 1 114 ? 46.138 69.696 48.581 1.00 79.09 113 GLY B CA 1
ATOM 4384 C C . GLY B 1 114 ? 44.834 69.016 48.966 1.00 77.51 113 GLY B C 1
ATOM 4385 O O . GLY B 1 114 ? 44.619 68.713 50.140 1.00 77.68 113 GLY B O 1
ATOM 4386 N N . ALA B 1 115 ? 43.957 68.784 47.987 1.00 75.53 114 ALA B N 1
ATOM 4387 C CA . ALA B 1 115 ? 42.754 67.971 48.200 1.00 74.24 114 ALA B CA 1
ATOM 4388 C C . ALA B 1 115 ? 43.170 66.570 48.658 1.00 72.89 114 ALA B C 1
ATOM 4389 O O . ALA B 1 115 ? 42.485 65.938 49.474 1.00 73.11 114 ALA B O 1
ATOM 4391 N N . ASP B 1 116 ? 44.299 66.102 48.122 1.00 70.45 115 ASP B N 1
ATOM 4392 C CA . ASP B 1 116 ? 45.017 64.952 48.657 1.00 68.82 115 ASP B CA 1
ATOM 4393 C C . ASP B 1 116 ? 46.041 65.447 49.695 1.00 68.56 115 ASP B C 1
ATOM 4394 O O . ASP B 1 116 ? 47.020 66.084 49.319 1.00 67.50 115 ASP B O 1
ATOM 4399 N N . ASN B 1 117 ? 45.854 65.190 50.993 1.00 69.33 116 ASN B N 1
ATOM 4400 C CA . ASN B 1 117 ? 44.726 64.463 51.594 1.00 68.98 116 ASN B CA 1
ATOM 4401 C C . ASN B 1 117 ? 43.919 65.430 52.479 1.00 69.24 116 ASN B C 1
ATOM 4402 O O . ASN B 1 117 ? 43.403 65.052 53.528 1.00 69.64 116 ASN B O 1
ATOM 4407 N N . GLY B 1 118 ? 43.822 66.684 52.047 1.00 68.91 117 GLY B N 1
ATOM 4408 C CA . GLY B 1 118 ? 43.258 67.750 52.868 1.00 67.58 117 GLY B CA 1
ATOM 4409 C C . GLY B 1 118 ? 41.756 67.691 53.054 1.00 66.87 117 GLY B C 1
ATOM 4410 O O . GLY B 1 118 ? 41.252 68.176 54.065 1.00 66.71 117 GLY B O 1
ATOM 4411 N N . ILE B 1 119 ? 41.038 67.113 52.089 1.00 66.11 118 ILE B N 1
ATOM 4412 C CA . ILE B 1 119 ? 39.571 66.979 52.183 1.00 66.23 118 ILE B CA 1
ATOM 4413 C C . ILE B 1 119 ? 39.179 65.903 53.202 1.00 65.57 118 ILE B C 1
ATOM 4414 O O . ILE B 1 119 ? 38.262 66.094 54.011 1.00 64.34 118 ILE B O 1
ATOM 4419 N N . GLY B 1 120 ? 39.875 64.769 53.133 1.00 65.11 119 GLY B N 1
ATOM 4420 C CA . GLY B 1 120 ? 39.762 63.715 54.127 1.00 65.07 119 GLY B CA 1
ATOM 4421 C C . GLY B 1 120 ? 40.030 64.298 55.495 1.00 65.89 119 GLY B C 1
ATOM 4422 O O . GLY B 1 120 ? 39.183 64.197 56.380 1.00 66.12 119 GLY B O 1
ATOM 4431 N N . ALA B 1 122 ? 40.013 67.484 56.496 1.00 65.37 121 ALA B N 1
ATOM 4432 C CA . ALA B 1 122 ? 38.984 68.455 56.856 1.00 64.54 121 ALA B CA 1
ATOM 4433 C C . ALA B 1 122 ? 37.722 67.752 57.342 1.00 64.58 121 ALA B C 1
ATOM 4434 O O . ALA B 1 122 ? 37.056 68.216 58.273 1.00 65.51 121 ALA B O 1
ATOM 4436 N N . SER B 1 123 ? 37.380 66.631 56.715 1.00 63.54 122 SER B N 1
ATOM 4437 C CA . SER B 1 123 ? 36.160 65.917 57.099 1.00 62.77 122 SER B CA 1
ATOM 4438 C C . SER B 1 123 ? 36.281 65.315 58.498 1.00 61.61 122 SER B C 1
ATOM 4439 O O . SER B 1 123 ? 35.290 65.240 59.234 1.00 62.52 122 SER B O 1
ATOM 4442 N N . ALA B 1 124 ? 37.490 64.880 58.848 1.00 60.38 123 ALA B N 1
ATOM 4443 C CA . ALA B 1 124 ? 37.760 64.303 60.152 1.00 60.01 123 ALA B CA 1
ATOM 4444 C C . ALA B 1 124 ? 37.636 65.391 61.224 1.00 61.39 123 ALA B C 1
ATOM 4445 O O . ALA B 1 124 ? 37.090 65.154 62.310 1.00 62.10 123 ALA B O 1
ATOM 4447 N N . LEU B 1 125 ? 38.106 66.590 60.905 1.00 60.96 124 LEU B N 1
ATOM 4448 C CA . LEU B 1 125 ? 38.027 67.706 61.839 1.00 61.05 124 LEU B CA 1
ATOM 4449 C C . LEU B 1 125 ? 36.607 68.271 61.901 1.00 61.20 124 LEU B C 1
ATOM 4450 O O . LEU B 1 125 ? 36.164 68.715 62.960 1.00 61.27 124 LEU B O 1
ATOM 4455 N N . ALA B 1 126 ? 35.901 68.245 60.771 1.00 61.70 125 ALA B N 1
ATOM 4456 C CA . ALA B 1 126 ? 34.493 68.662 60.716 1.00 62.32 125 ALA B CA 1
ATOM 4457 C C . ALA B 1 126 ? 33.635 67.853 61.706 1.00 62.81 125 ALA B C 1
ATOM 4458 O O . ALA B 1 126 ? 32.805 68.409 62.452 1.00 60.94 125 ALA B O 1
ATOM 4460 N N . VAL B 1 127 ? 33.854 66.537 61.708 1.00 63.07 126 VAL B N 1
ATOM 4461 C CA . VAL B 1 127 ? 33.187 65.656 62.654 1.00 62.46 126 VAL B CA 1
ATOM 4462 C C . VAL B 1 127 ? 33.547 66.073 64.082 1.00 62.90 126 VAL B C 1
ATOM 4463 O O . VAL B 1 127 ? 32.657 66.209 64.921 1.00 63.31 126 VAL B O 1
ATOM 4467 N N . LEU B 1 128 ? 34.842 66.277 64.345 1.00 62.50 127 LEU B N 1
ATOM 4468 C CA . LEU B 1 128 ? 35.308 66.656 65.684 1.00 62.94 127 LEU B CA 1
ATOM 4469 C C . LEU B 1 128 ? 34.618 67.937 66.149 1.00 62.99 127 LEU B C 1
ATOM 4470 O O . LEU B 1 128 ? 34.133 68.018 67.277 1.00 61.99 127 LEU B O 1
ATOM 4475 N N . GLU B 1 129 ? 34.564 68.918 65.255 1.00 63.87 128 GLU B N 1
ATOM 4476 C CA . GLU B 1 129 ? 33.982 70.228 65.536 1.00 64.22 128 GLU B CA 1
ATOM 4477 C C . GLU B 1 129 ? 32.479 70.178 65.834 1.00 64.16 128 GLU B C 1
ATOM 4478 O O . GLU B 1 129 ? 31.970 70.964 66.639 1.00 63.84 128 GLU B O 1
ATOM 4484 N N . SER B 1 130 ? 31.782 69.245 65.188 1.00 63.70 129 SER B N 1
ATOM 4485 C CA . SER B 1 130 ? 30.321 69.226 65.185 1.00 63.64 129 SER B CA 1
ATOM 4486 C C . SER B 1 130 ? 29.690 68.789 66.504 1.00 62.40 129 SER B C 1
ATOM 4487 O O . SER B 1 130 ? 30.310 68.106 67.332 1.00 61.57 129 SER B O 1
ATOM 4490 N N . ASN B 1 131 ? 28.430 69.171 66.665 1.00 61.22 130 ASN B N 1
ATOM 4491 C CA . ASN B 1 131 ? 27.656 68.818 67.851 1.00 61.24 130 ASN B CA 1
ATOM 4492 C C . ASN B 1 131 ? 26.325 68.117 67.545 1.00 61.67 130 ASN B C 1
ATOM 4493 O O . ASN B 1 131 ? 25.519 67.893 68.459 1.00 63.23 130 ASN B O 1
ATOM 4498 N N . ASP B 1 132 ? 26.110 67.780 66.271 1.00 61.87 131 ASP B N 1
ATOM 4499 C CA . ASP B 1 132 ? 24.885 67.136 65.794 1.00 62.15 131 ASP B CA 1
ATOM 4500 C C . ASP B 1 132 ? 25.166 65.960 64.841 1.00 63.65 131 ASP B C 1
ATOM 4501 O O . ASP B 1 132 ? 24.318 65.605 64.025 1.00 65.01 131 ASP B O 1
ATOM 4506 N N . ILE B 1 133 ? 26.358 65.370 64.939 1.00 64.08 132 ILE B N 1
ATOM 4507 C CA . ILE B 1 133 ? 26.700 64.159 64.195 1.00 64.10 132 ILE B CA 1
ATOM 4508 C C . ILE B 1 133 ? 26.931 63.025 65.183 1.00 63.14 132 ILE B C 1
ATOM 4509 O O . ILE B 1 133 ? 27.807 63.122 66.039 1.00 64.15 132 ILE B O 1
ATOM 4514 N N . ALA B 1 134 ? 26.132 61.963 65.060 1.00 61.67 133 ALA B N 1
ATOM 4515 C CA . ALA B 1 134 ? 26.280 60.755 65.864 1.00 60.49 133 ALA B CA 1
ATOM 4516 C C . ALA B 1 134 ? 27.582 60.040 65.524 1.00 61.35 133 ALA B C 1
ATOM 4517 O O . ALA B 1 134 ? 27.856 59.743 64.355 1.00 62.98 133 ALA B O 1
ATOM 4519 N N . HIS B 1 135 ? 28.389 59.770 66.543 1.00 60.73 134 HIS B N 1
ATOM 4520 C CA . HIS B 1 135 ? 29.601 58.976 66.352 1.00 60.61 134 HIS B CA 1
ATOM 4521 C C . HIS B 1 135 ? 30.009 58.270 67.639 1.00 59.94 134 HIS B C 1
ATOM 4522 O O . HIS B 1 135 ? 29.664 58.707 68.748 1.00 58.30 134 HIS B O 1
ATOM 4529 N N . PRO B 1 136 ? 30.733 57.162 67.498 1.00 58.96 135 PRO B N 1
ATOM 4530 C CA . PRO B 1 136 ? 31.228 56.531 68.700 1.00 59.41 135 PRO B CA 1
ATOM 4531 C C . PRO B 1 136 ? 32.414 57.306 69.247 1.00 58.59 135 PRO B C 1
ATOM 4532 O O . PRO B 1 136 ? 32.718 58.417 68.768 1.00 57.93 135 PRO B O 1
ATOM 4536 N N . GLU B 1 137 ? 33.016 56.758 70.296 1.00 58.29 136 GLU B N 1
ATOM 4537 C CA . GLU B 1 137 ? 34.272 57.260 70.831 1.00 61.10 136 GLU B CA 1
ATOM 4538 C C . GLU B 1 137 ? 35.211 57.487 69.636 1.00 60.14 136 GLU B C 1
ATOM 4539 O O . GLU B 1 137 ? 35.391 56.585 68.805 1.00 58.39 136 GLU B O 1
ATOM 4545 N N . LEU B 1 138 ? 35.758 58.695 69.505 1.00 59.24 137 LEU B N 1
ATOM 4546 C CA . LEU B 1 138 ? 36.417 59.083 68.248 1.00 59.17 137 LEU B CA 1
ATOM 4547 C C . LEU B 1 138 ? 37.901 59.406 68.403 1.00 60.26 137 LEU B C 1
ATOM 4548 O O . LEU B 1 138 ? 38.287 60.159 69.277 1.00 62.15 137 LEU B O 1
ATOM 4553 N N . GLU B 1 139 ? 38.728 58.835 67.540 1.00 61.86 138 GLU B N 1
ATOM 4554 C CA . GLU B 1 139 ? 40.102 59.304 67.353 1.00 61.06 138 GLU B CA 1
ATOM 4555 C C . GLU B 1 139 ? 40.231 59.918 65.972 1.00 60.27 138 GLU B C 1
ATOM 4556 O O . GLU B 1 139 ? 39.534 59.523 65.034 1.00 60.23 138 GLU B O 1
ATOM 4562 N N . VAL B 1 140 ? 41.121 60.896 65.867 1.00 59.69 139 VAL B N 1
ATOM 4563 C CA . VAL B 1 140 ? 41.550 61.423 64.588 1.00 59.04 139 VAL B CA 1
ATOM 4564 C C . VAL B 1 140 ? 43.073 61.357 64.532 1.00 59.73 139 VAL B C 1
ATOM 4565 O O . VAL B 1 140 ? 43.747 62.054 65.285 1.00 59.93 139 VAL B O 1
ATOM 4569 N N . LEU B 1 141 ? 43.600 60.496 63.656 1.00 60.07 140 LEU B N 1
ATOM 4570 C CA . LEU B 1 141 ? 45.058 60.322 63.489 1.00 59.31 140 LEU B CA 1
ATOM 4571 C C . LEU B 1 141 ? 45.498 60.999 62.214 1.00 60.36 140 LEU B C 1
ATOM 4572 O O . LEU B 1 141 ? 45.102 60.579 61.126 1.00 61.32 140 LEU B O 1
ATOM 4577 N N . LEU B 1 142 ? 46.305 62.044 62.342 1.00 60.31 141 LEU B N 1
ATOM 4578 C CA . LEU B 1 142 ? 46.834 62.739 61.184 1.00 60.49 141 LEU B CA 1
ATOM 4579 C C . LEU B 1 142 ? 48.334 62.453 61.087 1.00 62.26 141 LEU B C 1
ATOM 4580 O O . LEU B 1 142 ? 49.111 62.892 61.928 1.00 60.85 141 LEU B O 1
ATOM 4585 N N . THR B 1 143 ? 48.734 61.711 60.050 1.00 63.92 142 THR B N 1
ATOM 4586 C CA . THR B 1 143 ? 50.099 61.175 59.963 1.00 64.48 142 THR B CA 1
ATOM 4587 C C . THR B 1 143 ? 51.100 62.131 59.315 1.00 65.53 142 THR B C 1
ATOM 4588 O O . THR B 1 143 ? 50.730 62.984 58.501 1.00 64.91 142 THR B O 1
ATOM 4600 N N . THR B 1 145 ? 54.341 62.995 56.844 1.00 69.00 144 THR B N 1
ATOM 4601 C CA . THR B 1 145 ? 55.238 62.683 55.726 1.00 67.92 144 THR B CA 1
ATOM 4602 C C . THR B 1 145 ? 54.854 61.426 54.950 1.00 68.43 144 THR B C 1
ATOM 4603 O O . THR B 1 145 ? 55.712 60.611 54.607 1.00 66.38 144 THR B O 1
ATOM 4607 N N . GLU B 1 146 ? 53.557 61.273 54.682 1.00 69.46 145 GLU B N 1
ATOM 4608 C CA . GLU B 1 146 ? 53.062 60.155 53.863 1.00 70.27 145 GLU B CA 1
ATOM 4609 C C . GLU B 1 146 ? 53.679 60.168 52.479 1.00 69.79 145 GLU B C 1
ATOM 4610 O O . GLU B 1 146 ? 53.943 59.124 51.899 1.00 69.03 145 GLU B O 1
ATOM 4616 N N . GLU B 1 147 ? 53.881 61.376 51.969 1.00 70.23 146 GLU B N 1
ATOM 4617 C CA . GLU B 1 147 ? 54.150 61.623 50.561 1.00 70.65 146 GLU B CA 1
ATOM 4618 C C . GLU B 1 147 ? 55.646 61.535 50.219 1.00 70.68 146 GLU B C 1
ATOM 4619 O O . GLU B 1 147 ? 56.032 61.654 49.056 1.00 70.10 146 GLU B O 1
ATOM 4625 N N . ARG B 1 148 ? 56.471 61.334 51.244 1.00 71.04 147 ARG B N 1
ATOM 4626 C CA . ARG B 1 148 ? 57.911 61.208 51.103 1.00 70.78 147 ARG B CA 1
ATOM 4627 C C . ARG B 1 148 ? 58.406 60.073 52.003 1.00 70.68 147 ARG B C 1
ATOM 4628 O O . ARG B 1 148 ? 59.063 60.316 53.017 1.00 71.37 147 ARG B O 1
ATOM 4636 N N . GLY B 1 149 ? 58.061 58.837 51.642 1.00 70.53 148 GLY B N 1
ATOM 4637 C CA . GLY B 1 149 ? 58.502 57.650 52.385 1.00 71.59 148 GLY B CA 1
ATOM 4638 C C . GLY B 1 149 ? 57.709 57.321 53.646 1.00 72.82 148 GLY B C 1
ATOM 4639 O O . GLY B 1 149 ? 58.219 56.638 54.543 1.00 73.36 148 GLY B O 1
ATOM 4648 N N . GLU B 1 151 ? 56.826 58.350 56.611 1.00 70.15 150 GLU B N 1
ATOM 4649 C CA . GLU B 1 151 ? 57.598 58.305 57.850 1.00 69.88 150 GLU B CA 1
ATOM 4650 C C . GLU B 1 151 ? 56.671 58.199 59.057 1.00 67.18 150 GLU B C 1
ATOM 4651 O O . GLU B 1 151 ? 56.936 57.432 59.981 1.00 66.15 150 GLU B O 1
ATOM 4657 N N . GLY B 1 152 ? 55.568 58.943 59.019 1.00 66.09 151 GLY B N 1
ATOM 4658 C CA . GLY B 1 152 ? 54.507 58.838 60.024 1.00 63.58 151 GLY B CA 1
ATOM 4659 C C . GLY B 1 152 ? 54.043 57.410 60.265 1.00 62.10 151 GLY B C 1
ATOM 4660 O O . GLY B 1 152 ? 54.162 56.892 61.378 1.00 62.68 151 GLY B O 1
ATOM 4661 N N . ALA B 1 153 ? 53.517 56.777 59.220 1.00 60.94 152 ALA B N 1
ATOM 4662 C CA . ALA B 1 153 ? 52.984 55.413 59.308 1.00 60.80 152 ALA B CA 1
ATOM 4663 C C . ALA B 1 153 ? 54.015 54.411 59.848 1.00 61.65 152 ALA B C 1
ATOM 4664 O O . ALA B 1 153 ? 53.672 53.549 60.667 1.00 59.78 152 ALA B O 1
ATOM 4666 N N . ILE B 1 154 ? 55.266 54.537 59.384 1.00 62.88 153 ILE B N 1
ATOM 4667 C CA . ILE B 1 154 ? 56.363 53.665 59.797 1.00 63.57 153 ILE B CA 1
ATOM 4668 C C . ILE B 1 154 ? 56.647 53.778 61.298 1.00 63.93 153 ILE B C 1
ATOM 4669 O O . ILE B 1 154 ? 56.785 52.768 61.981 1.00 64.66 153 ILE B O 1
ATOM 4673 N N . GLY B 1 155 ? 56.734 55.005 61.806 1.00 64.18 154 GLY B N 1
ATOM 4674 C CA . GLY B 1 155 ? 57.055 55.240 63.215 1.00 63.83 154 GLY B CA 1
ATOM 4675 C C . GLY B 1 155 ? 55.863 55.647 64.064 1.00 65.30 154 GLY B C 1
ATOM 4676 O O . GLY B 1 155 ? 56.007 56.451 64.984 1.00 65.42 154 GLY B O 1
ATOM 4677 N N . LEU B 1 156 ? 54.683 55.102 63.760 1.00 65.82 155 LEU B N 1
ATOM 4678 C CA . LEU B 1 156 ? 53.498 55.332 64.579 1.00 65.15 155 LEU B CA 1
ATOM 4679 C C . LEU B 1 156 ? 53.663 54.556 65.887 1.00 66.69 155 LEU B C 1
ATOM 4680 O O . LEU B 1 156 ? 54.017 53.370 65.875 1.00 66.07 155 LEU B O 1
ATOM 4685 N N . ARG B 1 157 ? 53.421 55.230 67.008 1.00 66.57 156 ARG B N 1
ATOM 4686 C CA . ARG B 1 157 ? 53.484 54.582 68.301 1.00 68.80 156 ARG B CA 1
ATOM 4687 C C . ARG B 1 157 ? 52.458 53.445 68.363 1.00 68.84 156 ARG B C 1
ATOM 4688 O O . ARG B 1 157 ? 51.288 53.682 68.101 1.00 69.99 156 ARG B O 1
ATOM 4696 N N . PRO B 1 158 ? 52.887 52.211 68.693 1.00 69.34 157 PRO B N 1
ATOM 4697 C CA . PRO B 1 158 ? 51.910 51.131 68.916 1.00 69.24 157 PRO B CA 1
ATOM 4698 C C . PRO B 1 158 ? 51.259 51.201 70.307 1.00 69.06 157 PRO B C 1
ATOM 4699 O O . PRO B 1 158 ? 51.717 51.955 71.177 1.00 68.07 157 PRO B O 1
ATOM 4703 N N . ASN B 1 159 ? 50.192 50.426 70.506 1.00 68.78 158 ASN B N 1
ATOM 4704 C CA . ASN B 1 159 ? 49.429 50.456 71.757 1.00 68.81 158 ASN B CA 1
ATOM 4705 C C . ASN B 1 159 ? 49.079 51.887 72.170 1.00 66.69 158 ASN B C 1
ATOM 4706 O O . ASN B 1 159 ? 49.112 52.219 73.348 1.00 67.70 158 ASN B O 1
ATOM 4711 N N . TRP B 1 160 ? 48.752 52.716 71.183 1.00 64.32 159 TRP B N 1
ATOM 4712 C CA . TRP B 1 160 ? 48.504 54.140 71.374 1.00 62.98 159 TRP B CA 1
ATOM 4713 C C . TRP B 1 160 ? 47.049 54.465 71.001 1.00 62.86 159 TRP B C 1
ATOM 4714 O O . TRP B 1 160 ? 46.304 55.007 71.809 1.00 62.58 159 TRP B O 1
ATOM 4725 N N . LEU B 1 161 ? 46.659 54.110 69.780 1.00 61.85 160 LEU B N 1
ATOM 4726 C CA . LEU B 1 161 ? 45.275 54.208 69.341 1.00 61.12 160 LEU B CA 1
ATOM 4727 C C . LEU B 1 161 ? 44.384 53.242 70.116 1.00 61.87 160 LEU B C 1
ATOM 4728 O O . LEU B 1 161 ? 44.696 52.055 70.195 1.00 61.20 160 LEU B O 1
ATOM 4733 N N . ARG B 1 162 ? 43.271 53.737 70.659 1.00 62.19 161 ARG B N 1
ATOM 4734 C CA A ARG B 1 162 ? 42.284 52.875 71.319 0.50 62.38 161 ARG B CA 1
ATOM 4735 C CA B ARG B 1 162 ? 42.298 52.864 71.318 0.50 62.19 161 ARG B CA 1
ATOM 4736 C C . ARG B 1 162 ? 41.227 52.370 70.337 1.00 62.02 161 ARG B C 1
ATOM 4737 O O . ARG B 1 162 ? 40.422 51.503 70.673 1.00 61.51 161 ARG B O 1
ATOM 4752 N N . SER B 1 163 ? 41.237 52.897 69.115 1.00 61.08 162 SER B N 1
ATOM 4753 C CA . SER B 1 163 ? 40.219 52.540 68.137 1.00 60.65 162 SER B CA 1
ATOM 4754 C C . SER B 1 163 ? 40.300 51.092 67.667 1.00 62.09 162 SER B C 1
ATOM 4755 O O . SER B 1 163 ? 41.388 50.519 67.528 1.00 62.88 162 SER B O 1
ATOM 4758 N N . GLU B 1 164 ? 39.122 50.519 67.425 1.00 62.94 163 GLU B N 1
ATOM 4759 C CA . GLU B 1 164 ? 38.971 49.173 66.867 1.00 63.31 163 GLU B CA 1
ATOM 4760 C C . GLU B 1 164 ? 38.765 49.215 65.340 1.00 61.59 163 GLU B C 1
ATOM 4761 O O . GLU B 1 164 ? 38.893 48.194 64.664 1.00 60.02 163 GLU B O 1
ATOM 4767 N N . ILE B 1 165 ? 38.450 50.402 64.815 1.00 60.94 164 ILE B N 1
ATOM 4768 C CA . ILE B 1 165 ? 38.172 50.612 63.393 1.00 59.67 164 ILE B CA 1
ATOM 4769 C C . ILE B 1 165 ? 38.927 51.841 62.890 1.00 59.38 164 ILE B C 1
ATOM 4770 O O . ILE B 1 165 ? 38.990 52.866 63.564 1.00 59.53 164 ILE B O 1
ATOM 4775 N N . LEU B 1 166 ? 39.508 51.730 61.703 1.00 60.13 165 LEU B N 1
ATOM 4776 C CA . LEU B 1 166 ? 40.193 52.856 61.073 1.00 60.48 165 LEU B CA 1
ATOM 4777 C C . LEU B 1 166 ? 39.573 53.113 59.710 1.00 60.18 165 LEU B C 1
ATOM 4778 O O . LEU B 1 166 ? 39.364 52.178 58.937 1.00 59.94 165 LEU B O 1
ATOM 4783 N N . ILE B 1 167 ? 39.234 54.375 59.452 1.00 59.86 166 ILE B N 1
ATOM 4784 C CA . ILE B 1 167 ? 38.696 54.782 58.168 1.00 59.02 166 ILE B CA 1
ATOM 4785 C C . ILE B 1 167 ? 39.738 55.680 57.576 1.00 58.62 166 ILE B C 1
ATOM 4786 O O . ILE B 1 167 ? 39.851 56.838 57.957 1.00 57.14 166 ILE B O 1
ATOM 4791 N N . ASN B 1 168 ? 40.522 55.116 56.664 1.00 58.49 167 ASN B N 1
ATOM 4792 C CA . ASN B 1 168 ? 41.492 55.876 55.898 1.00 58.88 167 ASN B CA 1
ATOM 4793 C C . ASN B 1 168 ? 40.718 56.655 54.850 1.00 59.13 167 ASN B C 1
ATOM 4794 O O . ASN B 1 168 ? 39.832 56.110 54.194 1.00 57.82 167 ASN B O 1
ATOM 4799 N N . THR B 1 169 ? 41.039 57.940 54.725 1.00 61.15 168 THR B N 1
ATOM 4800 C CA . THR B 1 169 ? 40.263 58.878 53.921 1.00 62.16 168 THR B CA 1
ATOM 4801 C C . THR B 1 169 ? 41.063 59.336 52.703 1.00 65.05 168 THR B C 1
ATOM 4802 O O . THR B 1 169 ? 40.851 60.433 52.185 1.00 66.54 168 THR B O 1
ATOM 4806 N N . ASP B 1 170 ? 41.963 58.472 52.240 1.00 66.76 169 ASP B N 1
ATOM 4807 C CA . ASP B 1 170 ? 42.989 58.829 51.263 1.00 67.75 169 ASP B CA 1
ATOM 4808 C C . ASP B 1 170 ? 42.711 58.268 49.857 1.00 68.84 169 ASP B C 1
ATOM 4809 O O . ASP B 1 170 ? 43.513 58.456 48.938 1.00 68.02 169 ASP B O 1
ATOM 4814 N N . THR B 1 171 ? 41.579 57.580 49.705 1.00 70.08 170 THR B N 1
ATOM 4815 C CA . THR B 1 171 ? 41.061 57.175 48.395 1.00 70.48 170 THR B CA 1
ATOM 4816 C C . THR B 1 171 ? 40.491 58.395 47.670 1.00 70.71 170 THR B C 1
ATOM 4817 O O . THR B 1 171 ? 40.024 59.352 48.308 1.00 69.71 170 THR B O 1
ATOM 4821 N N . GLU B 1 172 ? 40.545 58.348 46.338 1.00 71.49 171 GLU B N 1
ATOM 4822 C CA . GLU B 1 172 ? 40.271 59.509 45.488 1.00 72.26 171 GLU B CA 1
ATOM 4823 C C . GLU B 1 172 ? 39.287 59.230 44.339 1.00 72.56 171 GLU B C 1
ATOM 4824 O O . GLU B 1 172 ? 39.452 59.768 43.242 1.00 71.97 171 GLU B O 1
ATOM 4830 N N . GLU B 1 173 ? 38.262 58.413 44.602 1.00 72.93 172 GLU B N 1
ATOM 4831 C CA . GLU B 1 173 ? 37.233 58.106 43.603 1.00 73.65 172 GLU B CA 1
ATOM 4832 C C . GLU B 1 173 ? 35.874 57.800 44.231 1.00 72.52 172 GLU B C 1
ATOM 4833 O O . GLU B 1 173 ? 35.715 56.787 44.918 1.00 71.96 172 GLU B O 1
ATOM 4839 N N . ASN B 1 174 ? 34.898 58.671 43.969 1.00 71.21 173 ASN B N 1
ATOM 4840 C CA . ASN B 1 1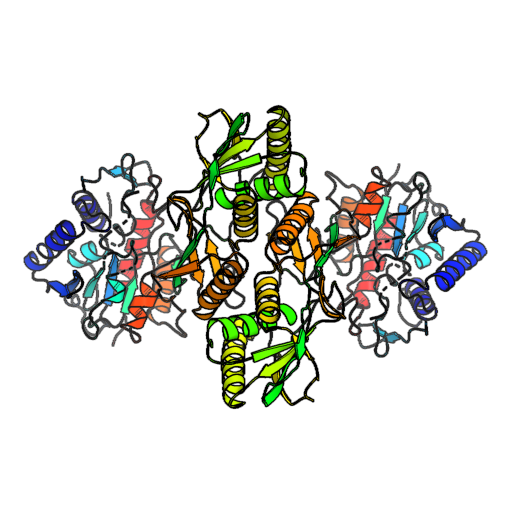74 ? 33.541 58.483 44.462 1.00 70.86 173 ASN B CA 1
ATOM 4841 C C . ASN B 1 174 ? 32.985 57.134 44.031 1.00 69.26 173 ASN B C 1
ATOM 4842 O O . ASN B 1 174 ? 33.257 56.674 42.929 1.00 68.25 173 ASN B O 1
ATOM 4847 N N . GLY B 1 175 ? 32.226 56.506 44.924 1.00 68.37 174 GLY B N 1
ATOM 4848 C CA . GLY B 1 175 ? 31.589 55.221 44.659 1.00 67.51 174 GLY B CA 1
ATOM 4849 C C . GLY B 1 175 ? 32.508 54.016 44.716 1.00 67.14 174 GLY B C 1
ATOM 4850 O O . GLY B 1 175 ? 32.112 52.922 44.301 1.00 67.27 174 GLY B O 1
ATOM 4851 N N . GLU B 1 176 ? 33.728 54.203 45.224 1.00 67.11 175 GLU B N 1
ATOM 4852 C CA . GLU B 1 176 ? 34.699 53.120 45.348 1.00 66.55 175 GLU B CA 1
ATOM 4853 C C . GLU B 1 176 ? 35.244 53.023 46.776 1.00 65.60 175 GLU B C 1
ATOM 4854 O O . GLU B 1 176 ? 35.552 54.035 47.401 1.00 65.66 175 GLU B O 1
ATOM 4860 N N . ILE B 1 177 ? 35.328 51.794 47.281 1.00 64.39 176 ILE B N 1
ATOM 4861 C CA . ILE B 1 177 ? 35.844 51.490 48.613 1.00 63.57 176 ILE B CA 1
ATOM 4862 C C . ILE B 1 177 ? 37.106 50.652 48.424 1.00 64.70 176 ILE B C 1
ATOM 4863 O O . ILE B 1 177 ? 37.032 49.547 47.876 1.00 64.79 176 ILE B O 1
ATOM 4868 N N . TYR B 1 178 ? 38.263 51.158 48.841 1.00 65.00 177 TYR B N 1
ATOM 4869 C CA . TYR B 1 178 ? 39.490 50.372 48.703 1.00 65.54 177 TYR B CA 1
ATOM 4870 C C . TYR B 1 178 ? 39.721 49.517 49.941 1.00 63.60 177 TYR B C 1
ATOM 4871 O O . TYR B 1 178 ? 39.552 49.976 51.064 1.00 62.33 177 TYR B O 1
ATOM 4880 N N . ILE B 1 179 ? 40.081 48.256 49.720 1.00 62.09 178 ILE B N 1
ATOM 4881 C CA . ILE B 1 179 ? 40.366 47.321 50.815 1.00 61.75 178 ILE B CA 1
ATOM 4882 C C . ILE B 1 179 ? 41.806 46.767 50.767 1.00 61.21 178 ILE B C 1
ATOM 4883 O O . ILE B 1 179 ? 42.165 45.844 51.513 1.00 61.37 178 ILE B O 1
ATOM 4888 N N . GLY B 1 180 ? 42.630 47.363 49.907 1.00 59.97 179 GLY B N 1
ATOM 4889 C CA . GLY B 1 180 ? 43.983 46.879 49.669 1.00 58.73 179 GLY B CA 1
ATOM 4890 C C . GLY B 1 180 ? 44.778 47.827 48.795 1.00 57.50 179 GLY B C 1
ATOM 4891 O O . GLY B 1 180 ? 44.223 48.716 48.139 1.00 55.82 179 GLY B O 1
ATOM 4892 N N . CYS B 1 181 ? 46.091 47.628 48.788 1.00 57.36 180 CYS B N 1
ATOM 4893 C CA . CYS B 1 181 ? 46.982 48.447 47.983 1.00 56.52 180 CYS B CA 1
ATOM 4894 C C . C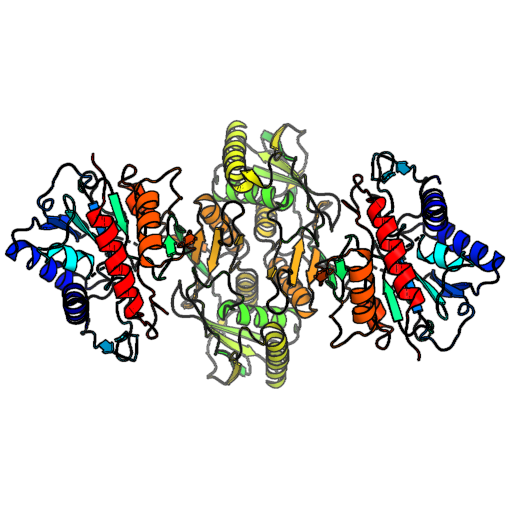YS B 1 181 ? 48.349 47.796 47.830 1.00 54.62 180 CYS B C 1
ATOM 4895 O O . CYS B 1 181 ? 48.663 46.787 48.469 1.00 54.22 180 CYS B O 1
ATOM 4898 N N . ALA B 1 182 ? 49.155 48.391 46.966 1.00 54.02 181 ALA B N 1
ATOM 4899 C CA . ALA B 1 182 ? 50.480 47.872 46.666 1.00 51.55 181 ALA B CA 1
ATOM 4900 C C . ALA B 1 182 ? 51.474 48.419 47.672 1.00 51.95 181 ALA B C 1
ATOM 4901 O O . ALA B 1 182 ? 51.310 49.518 48.189 1.00 52.16 181 ALA B O 1
ATOM 4903 N N . GLY B 1 183 ? 52.488 47.617 47.975 1.00 52.17 182 GLY B N 1
ATOM 4904 C CA . GLY B 1 183 ? 53.677 48.083 48.670 1.00 50.60 182 GLY B CA 1
ATOM 4905 C C . GLY B 1 183 ? 54.654 48.587 47.625 1.00 48.93 182 GLY B C 1
ATOM 4906 O O . GLY B 1 183 ? 54.402 48.490 46.435 1.00 49.02 182 GLY B O 1
ATOM 4907 N N . GLY B 1 184 ? 55.767 49.137 48.078 1.00 47.71 183 GLY B N 1
ATOM 4908 C CA . GLY B 1 184 ? 56.714 49.800 47.195 1.00 46.94 183 GLY B CA 1
ATOM 4909 C C . GLY B 1 184 ? 58.136 49.689 47.705 1.00 46.57 183 GLY B C 1
ATOM 4910 O O . GLY B 1 184 ? 58.371 49.262 48.836 1.00 44.88 183 GLY B O 1
ATOM 4911 N N . GLU B 1 185 ? 59.081 50.040 46.837 1.00 46.18 184 GLU B N 1
ATOM 4912 C CA . GLU B 1 185 ? 60.505 50.046 47.164 1.00 42.74 184 GLU B CA 1
ATOM 4913 C C . GLU B 1 185 ? 61.240 50.805 46.089 1.00 41.73 184 GLU B C 1
ATOM 4914 O O . GLU B 1 185 ? 61.043 50.541 44.908 1.00 41.19 184 GLU B O 1
ATOM 4920 N N . ASN B 1 186 ? 62.079 51.744 46.513 1.00 41.32 185 ASN B N 1
ATOM 4921 C CA . ASN B 1 186 ? 62.932 52.522 45.608 1.00 41.52 185 ASN B CA 1
ATOM 4922 C C . ASN B 1 186 ? 64.115 51.661 45.146 1.00 40.04 185 ASN B C 1
ATOM 4923 O O . ASN B 1 186 ? 64.706 50.973 45.941 1.00 37.70 185 ASN B O 1
ATOM 4928 N N . ALA B 1 187 ? 64.448 51.708 43.864 1.00 40.60 186 ALA B N 1
ATOM 4929 C CA . ALA B 1 187 ? 65.642 51.044 43.334 1.00 38.70 186 ALA B CA 1
ATOM 4930 C C . ALA B 1 187 ? 66.392 52.057 42.495 1.00 39.37 186 ALA B C 1
ATOM 4931 O O . ALA B 1 187 ? 65.790 52.763 41.694 1.00 40.72 186 ALA B O 1
ATOM 4933 N N . ASP B 1 188 ? 67.693 52.200 42.743 1.00 40.50 187 ASP B N 1
ATOM 4934 C CA . ASP B 1 188 ? 68.533 53.130 41.985 1.00 41.97 187 ASP B CA 1
ATOM 4935 C C . ASP B 1 188 ? 69.608 52.305 41.327 1.00 39.61 187 ASP B C 1
ATOM 4936 O O . ASP B 1 188 ? 70.291 51.568 42.018 1.00 42.40 187 ASP B O 1
ATOM 4941 N N . LEU B 1 189 ? 69.763 52.435 40.011 1.00 40.68 188 LEU B N 1
ATOM 4942 C CA . LEU B 1 189 ? 70.827 51.754 39.259 1.00 40.47 188 LEU B CA 1
ATOM 4943 C C . LEU B 1 189 ? 71.873 52.778 38.895 1.00 40.62 188 LEU B C 1
ATOM 4944 O O . LEU B 1 189 ? 71.543 53.766 38.241 1.00 37.85 188 LEU B O 1
ATOM 4949 N N . GLU B 1 190 ? 73.120 52.547 39.310 1.00 40.47 189 GLU B N 1
ATOM 4950 C CA . GLU B 1 190 ? 74.247 53.376 38.861 1.00 43.65 189 GLU B CA 1
ATOM 4951 C C . GLU B 1 190 ? 75.056 52.556 37.867 1.00 38.81 189 GLU B C 1
ATOM 4952 O O . GLU B 1 190 ? 75.426 51.445 38.163 1.00 38.62 189 GLU B O 1
ATOM 4958 N N . LEU B 1 191 ? 75.384 53.162 36.737 1.00 38.41 190 LEU B N 1
ATOM 4959 C CA . LEU B 1 191 ? 76.251 52.589 35.737 1.00 35.89 190 LEU B CA 1
ATOM 4960 C C . LEU B 1 191 ? 77.461 53.495 35.563 1.00 36.54 190 LEU B C 1
ATOM 4961 O O . LEU B 1 191 ? 77.276 54.676 35.231 1.00 33.76 190 LEU B O 1
ATOM 4966 N N . PRO B 1 192 ? 78.686 52.943 35.679 1.00 35.50 191 PRO B N 1
ATOM 4967 C CA . PRO B 1 192 ? 79.897 53.748 35.525 1.00 37.83 191 PRO B CA 1
ATOM 4968 C C . PRO B 1 192 ? 80.047 54.451 34.185 1.00 38.12 191 PRO B C 1
ATOM 4969 O O . PRO B 1 192 ? 79.639 53.914 33.170 1.00 34.46 191 PRO B O 1
ATOM 4973 N N . ILE B 1 193 ? 80.608 55.661 34.199 1.00 38.18 192 ILE B N 1
ATOM 4974 C CA . ILE B 1 193 ? 80.922 56.408 32.967 1.00 35.90 192 ILE B CA 1
ATOM 4975 C C . ILE B 1 193 ? 82.450 56.422 32.838 1.00 37.95 192 ILE B C 1
ATOM 4976 O O . ILE B 1 193 ? 83.152 56.800 33.767 1.00 35.78 192 ILE B O 1
ATOM 4981 N N . GLU B 1 194 ? 82.964 55.979 31.698 1.00 39.15 193 GLU B N 1
ATOM 4982 C CA . GLU B 1 194 ? 84.346 56.223 31.319 1.00 38.55 193 GLU B CA 1
ATOM 4983 C C . GLU B 1 194 ? 84.310 57.190 30.154 1.00 39.06 193 GLU B C 1
ATOM 4984 O O . GLU B 1 194 ? 83.500 56.976 29.245 1.00 37.77 193 GLU B O 1
ATOM 4990 N N . TYR B 1 195 ? 85.168 58.230 30.191 1.00 37.48 194 TYR B N 1
ATOM 4991 C CA . TYR B 1 195 ? 85.251 59.279 29.160 1.00 39.64 194 TYR B CA 1
ATOM 4992 C C . TYR B 1 195 ? 86.486 59.136 28.270 1.00 39.34 194 TYR B C 1
ATOM 4993 O O . TYR B 1 195 ? 87.472 58.478 28.628 1.00 35.81 194 TYR B O 1
ATOM 5002 N N . GLN B 1 196 ? 86.406 59.762 27.103 1.00 38.88 195 GLN B N 1
ATOM 5003 C CA . GLN B 1 196 ? 87.514 59.878 26.161 1.00 42.90 195 GLN B CA 1
ATOM 5004 C C . GLN B 1 196 ? 87.526 61.340 25.798 1.00 41.60 195 GLN B C 1
ATOM 5005 O O . GLN B 1 196 ? 86.527 62.011 26.034 1.00 40.39 195 GLN B O 1
ATOM 5011 N N . VAL B 1 197 ? 88.640 61.832 25.246 1.00 42.86 196 VAL B N 1
ATOM 5012 C CA . VAL B 1 197 ? 88.715 63.188 24.694 1.00 41.07 196 VAL B CA 1
ATOM 5013 C C . VAL B 1 197 ? 87.867 63.267 23.438 1.00 43.13 196 VAL B C 1
ATOM 5014 O O . VAL B 1 197 ? 87.930 62.369 22.601 1.00 43.39 196 VAL B O 1
ATOM 5018 N N . ASN B 1 198 ? 87.109 64.357 23.287 1.00 45.30 197 ASN B N 1
ATOM 5019 C CA . ASN B 1 198 ? 86.186 64.488 22.157 1.00 47.02 197 ASN B CA 1
ATOM 5020 C C . ASN B 1 198 ? 86.893 64.900 20.878 1.00 47.60 197 ASN B C 1
ATOM 5021 O O . ASN B 1 198 ? 87.367 66.018 20.764 1.00 48.23 197 ASN B O 1
ATOM 5026 N N . ASN B 1 199 ? 86.970 63.996 19.910 1.00 49.81 198 ASN B N 1
ATOM 5027 C CA . ASN B 1 199 ? 87.512 64.379 18.615 1.00 51.88 198 ASN B CA 1
ATOM 5028 C C . ASN B 1 199 ? 86.506 64.167 17.489 1.00 51.11 198 ASN B C 1
ATOM 5029 O O . ASN B 1 199 ? 86.878 63.974 16.334 1.00 51.58 198 ASN B O 1
ATOM 5034 N N . PHE B 1 200 ? 85.224 64.262 17.832 1.00 49.85 199 PHE B N 1
ATOM 5035 C CA . PHE B 1 200 ? 84.154 64.084 16.851 1.00 49.29 199 PHE B CA 1
ATOM 5036 C C . PHE B 1 200 ? 83.736 65.400 16.206 1.00 49.06 199 PHE B C 1
ATOM 5037 O O . PHE B 1 200 ? 83.671 66.442 16.869 1.00 45.62 199 PHE B O 1
ATOM 5045 N N . GLU B 1 201 ? 83.377 65.316 14.926 1.00 50.55 200 GLU B N 1
ATOM 5046 C CA . GLU B 1 201 ? 83.016 66.494 14.131 1.00 50.12 200 GLU B CA 1
ATOM 5047 C C . GLU B 1 201 ? 81.760 67.207 14.587 1.00 50.57 200 GLU B C 1
ATOM 5048 O O . GLU B 1 201 ? 81.653 68.419 14.403 1.00 50.58 200 GLU B O 1
ATOM 5054 N N . HIS B 1 202 ? 80.789 66.474 15.126 1.00 49.46 201 HIS B N 1
ATOM 5055 C CA . HIS B 1 202 ? 79.465 67.056 15.358 1.00 50.47 201 HIS B CA 1
ATOM 5056 C C . HIS B 1 202 ? 78.910 66.752 16.722 1.00 49.21 201 HIS B C 1
ATOM 5057 O O . HIS B 1 202 ? 79.265 65.746 17.320 1.00 48.65 201 HIS B O 1
ATOM 5064 N N . CYS B 1 203 ? 78.018 67.622 17.187 1.00 47.98 202 CYS B N 1
ATOM 5065 C CA . CYS B 1 203 ? 77.293 67.423 18.438 1.00 47.87 202 CYS B CA 1
ATOM 5066 C C . CYS B 1 203 ? 75.823 67.868 18.353 1.00 47.86 202 CYS B C 1
ATOM 5067 O O . CYS B 1 203 ? 75.530 69.060 18.207 1.00 47.89 202 CYS B O 1
ATOM 5070 N N . TYR B 1 204 ? 74.917 66.898 18.463 1.00 45.89 203 TYR B N 1
ATOM 5071 C CA . TYR B 1 204 ? 73.485 67.136 18.457 1.00 45.49 203 TYR B CA 1
ATOM 5072 C C . TYR B 1 204 ? 72.779 66.377 19.578 1.00 45.88 203 TYR B C 1
ATOM 5073 O O . TYR B 1 204 ? 73.167 65.246 19.927 1.00 44.23 203 TYR B O 1
ATOM 5082 N N . GLN B 1 205 ? 71.720 66.994 20.104 1.00 45.21 204 GLN B N 1
ATOM 5083 C CA . GLN B 1 205 ? 70.811 66.341 21.030 1.00 44.90 204 GLN B CA 1
ATOM 5084 C C . GLN B 1 205 ? 69.625 65.735 20.303 1.00 44.38 204 GLN B C 1
ATOM 5085 O O . GLN B 1 205 ? 68.974 66.401 19.514 1.00 43.65 204 GLN B O 1
ATOM 5091 N N . VAL B 1 206 ? 69.344 64.469 20.580 1.00 42.62 205 VAL B N 1
ATOM 5092 C CA . VAL B 1 206 ? 68.084 63.872 20.217 1.00 42.11 205 VAL B CA 1
ATOM 5093 C C . VAL B 1 206 ? 67.138 64.167 21.377 1.00 43.42 205 VAL B C 1
ATOM 5094 O O . VAL B 1 206 ? 67.363 63.699 22.492 1.00 43.09 205 VAL B O 1
ATOM 5098 N N . VAL B 1 207 ? 66.105 64.972 21.118 1.00 46.48 206 VAL B N 1
ATOM 5099 C CA . VAL B 1 207 ? 65.181 65.454 22.159 1.00 46.41 206 VAL B CA 1
ATOM 5100 C C . VAL B 1 207 ? 63.831 64.752 21.954 1.00 47.73 206 VAL B C 1
ATOM 5101 O O . VAL B 1 207 ? 63.283 64.801 20.861 1.00 48.12 206 VAL B O 1
ATOM 5105 N N . LEU B 1 208 ? 63.346 64.033 22.967 1.00 45.90 207 LEU B N 1
ATOM 5106 C CA . LEU B 1 208 ? 61.988 63.496 22.968 1.00 46.03 207 LEU B CA 1
ATOM 5107 C C . LEU B 1 208 ? 61.145 64.317 23.946 1.00 47.89 207 LEU B C 1
ATOM 5108 O O . LEU B 1 208 ? 61.590 64.599 25.055 1.00 45.05 207 LEU B O 1
ATOM 5113 N N . LYS B 1 209 ? 59.934 64.689 23.525 1.00 48.84 208 LYS B N 1
ATOM 5114 C CA . LYS B 1 209 ? 59.017 65.496 24.340 1.00 50.95 208 LYS B CA 1
ATOM 5115 C C . LYS B 1 209 ? 57.568 65.158 24.030 1.00 50.61 208 LYS B C 1
ATOM 5116 O O . LYS B 1 209 ? 57.283 64.434 23.085 1.00 50.33 208 LYS B O 1
ATOM 5122 N N . GLY B 1 210 ? 56.662 65.682 24.848 1.00 49.86 209 GLY B N 1
ATOM 5123 C CA . GLY B 1 210 ? 55.239 65.657 24.543 1.00 50.17 209 GLY B CA 1
ATOM 5124 C C . GLY B 1 210 ? 54.498 64.377 24.872 1.00 50.87 209 GLY B C 1
ATOM 5125 O O . GLY B 1 210 ? 53.413 64.146 24.331 1.00 51.96 209 GLY B O 1
ATOM 5126 N N . LEU B 1 211 ? 55.059 63.543 25.746 1.00 49.94 210 LEU B N 1
ATOM 5127 C CA . LEU B 1 211 ? 54.334 62.366 26.218 1.00 50.37 210 LEU B CA 1
ATOM 5128 C C . LEU B 1 211 ? 53.349 62.753 27.339 1.00 52.11 210 LEU B C 1
ATOM 5129 O O . LEU B 1 211 ? 53.522 63.778 28.021 1.00 50.78 210 LEU B O 1
ATOM 5134 N N . ARG B 1 212 ? 52.302 61.943 27.492 1.00 54.67 211 ARG B N 1
ATOM 5135 C CA . ARG B 1 212 ? 51.234 62.212 28.459 1.00 58.08 211 ARG B CA 1
ATOM 5136 C C . ARG B 1 212 ? 51.768 62.255 29.890 1.00 56.26 211 ARG B C 1
ATOM 5137 O O . ARG B 1 212 ? 51.476 63.182 30.647 1.00 55.49 211 ARG B O 1
ATOM 5145 N N . GLY B 1 213 ? 52.554 61.245 30.251 1.00 54.87 212 GLY B N 1
ATOM 5146 C CA . GLY B 1 213 ? 52.990 61.068 31.622 1.00 53.17 212 GLY B CA 1
ATOM 5147 C C . GLY B 1 213 ? 51.903 60.381 32.410 1.00 52.48 212 GLY B C 1
ATOM 5148 O O . GLY B 1 213 ? 50.979 59.817 31.838 1.00 52.79 212 GLY B O 1
ATOM 5149 N N . GLY B 1 214 ? 52.010 60.443 33.727 1.00 52.27 213 GLY B N 1
ATOM 5150 C CA . GLY B 1 214 ? 51.048 59.806 34.608 1.00 52.73 213 GLY B CA 1
ATOM 5151 C C . GLY B 1 214 ? 51.662 59.473 35.952 1.00 53.62 213 GLY B C 1
ATOM 5152 O O . GLY B 1 214 ? 52.830 59.757 36.203 1.00 52.88 213 GLY B O 1
ATOM 5153 N N . HIS B 1 215 ? 50.846 58.885 36.819 1.00 54.00 214 HIS B N 1
ATOM 5154 C CA . HIS B 1 215 ? 51.293 58.371 38.098 1.00 53.83 214 HIS B CA 1
ATOM 5155 C C . HIS B 1 215 ? 51.755 56.942 37.886 1.00 52.36 214 HIS B C 1
ATOM 5156 O O . HIS B 1 215 ? 50.992 56.123 37.361 1.00 53.54 214 HIS B O 1
ATOM 5163 N N . SER B 1 216 ? 52.978 56.618 38.311 1.00 49.38 215 SER B N 1
ATOM 5164 C CA . SER B 1 216 ? 53.584 55.334 37.940 1.00 46.68 215 SER B CA 1
ATOM 5165 C C . SER B 1 216 ? 52.921 54.105 38.546 1.00 46.34 215 SER B C 1
ATOM 5166 O O . SER B 1 216 ? 53.304 52.987 38.234 1.00 47.91 215 SER B O 1
ATOM 5169 N N . GLY B 1 217 ? 51.961 54.306 39.433 1.00 48.00 216 GLY B N 1
ATOM 5170 C CA . GLY B 1 217 ? 51.170 53.216 39.988 1.00 48.06 216 GLY B CA 1
ATOM 5171 C C . GLY B 1 217 ? 49.847 53.121 39.261 1.00 48.21 216 GLY B C 1
ATOM 5172 O O . GLY B 1 217 ? 49.632 52.212 38.452 1.00 46.02 216 GLY B O 1
ATOM 5173 N N . VAL B 1 218 ? 48.959 54.076 39.535 1.00 49.59 217 VAL B N 1
ATOM 5174 C CA . VAL B 1 218 ? 47.594 54.037 38.967 1.00 50.65 217 VAL B CA 1
ATOM 5175 C C . VAL B 1 218 ? 47.528 54.008 37.417 1.00 50.72 217 VAL B C 1
ATOM 5176 O O . VAL B 1 218 ? 46.613 53.407 36.846 1.00 51.82 217 VAL B O 1
ATOM 5180 N N . ASP B 1 219 ? 48.503 54.621 36.746 1.00 49.94 218 ASP B N 1
ATOM 5181 C CA . ASP B 1 219 ? 48.548 54.640 35.276 1.00 48.02 218 ASP B CA 1
ATOM 5182 C C . ASP B 1 219 ? 49.460 53.598 34.645 1.00 47.05 218 ASP B C 1
ATOM 5183 O O . ASP B 1 219 ? 49.518 53.511 33.425 1.00 46.90 218 ASP B O 1
ATOM 5188 N N . ILE B 1 220 ?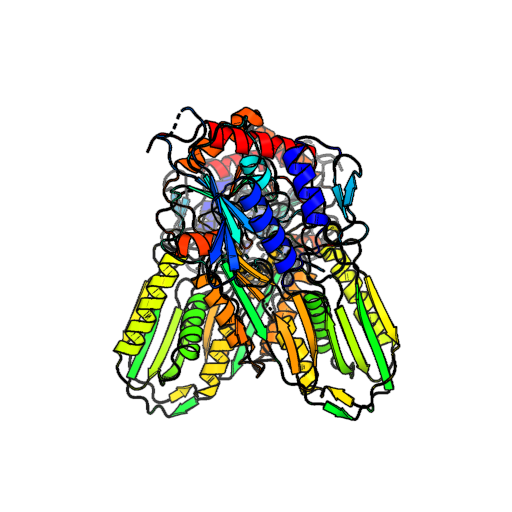 50.151 52.790 35.443 1.00 46.32 219 ILE B N 1
ATOM 5189 C CA . ILE B 1 220 ? 51.093 51.832 34.868 1.00 44.69 219 ILE B CA 1
ATOM 5190 C C . ILE B 1 220 ? 50.372 50.797 33.984 1.00 45.84 219 ILE B C 1
ATOM 5191 O O . ILE B 1 220 ? 50.946 50.312 32.995 1.00 43.75 219 ILE B O 1
ATOM 5196 N N . HIS B 1 221 ? 49.107 50.506 34.306 1.00 46.27 220 HIS B N 1
ATOM 5197 C CA . HIS B 1 221 ? 48.324 49.517 33.546 1.00 47.53 220 HIS B CA 1
ATOM 5198 C C . HIS B 1 221 ? 48.028 49.988 32.137 1.00 47.28 220 HIS B C 1
ATOM 5199 O O . HIS B 1 221 ? 47.758 49.172 31.261 1.00 46.13 220 HIS B O 1
ATOM 5206 N N . THR B 1 222 ? 48.092 51.300 31.915 1.00 48.27 221 THR B N 1
ATOM 5207 C CA . THR B 1 222 ? 47.689 51.873 30.630 1.00 48.53 221 THR B CA 1
ATOM 5208 C C . THR B 1 222 ? 48.736 51.621 29.556 1.00 50.23 221 THR B C 1
ATOM 5209 O O . THR B 1 222 ? 49.848 51.161 29.827 1.00 51.49 221 THR B O 1
ATOM 5213 N N . GLY B 1 223 ? 48.382 51.952 28.327 1.00 52.71 222 GLY B N 1
ATOM 5214 C CA . GLY B 1 223 ? 49.311 51.854 27.212 1.00 55.90 222 GLY B CA 1
ATOM 5215 C C . GLY B 1 223 ? 50.254 53.042 27.117 1.00 58.67 222 GLY B C 1
ATOM 5216 O O . GLY B 1 223 ? 50.945 53.196 26.106 1.00 61.09 222 GLY B O 1
ATOM 5217 N N . ARG B 1 224 ? 50.287 53.887 28.153 1.00 59.71 223 ARG B N 1
ATOM 5218 C CA . ARG B 1 224 ? 51.138 55.083 28.149 1.00 59.17 223 ARG B CA 1
ATOM 5219 C C . ARG B 1 224 ? 52.594 54.678 28.092 1.00 57.00 223 ARG B C 1
ATOM 5220 O O . ARG B 1 224 ? 52.952 53.601 28.542 1.00 57.42 223 ARG B O 1
ATOM 5228 N N . ALA B 1 225 ? 53.405 55.552 27.503 1.00 54.56 224 ALA B N 1
ATOM 5229 C CA . ALA B 1 225 ? 54.796 55.276 27.221 1.00 52.43 224 ALA B CA 1
ATOM 5230 C C . ALA B 1 225 ? 55.709 56.071 28.139 1.00 49.75 224 ALA B C 1
ATOM 5231 O O . ALA B 1 225 ? 55.370 57.151 28.622 1.00 51.04 224 ALA B O 1
ATOM 5233 N N . ASN B 1 226 ? 56.892 55.516 28.346 1.00 49.45 225 ASN B N 1
ATOM 5234 C CA . ASN B 1 226 ? 57.926 56.089 29.202 1.00 45.15 225 ASN B CA 1
ATOM 5235 C C . ASN B 1 226 ? 58.978 56.710 28.292 1.00 42.51 225 ASN B C 1
ATOM 5236 O O . ASN B 1 226 ? 59.614 55.994 27.500 1.00 41.38 225 ASN B O 1
ATOM 5241 N N . ALA B 1 227 ? 59.177 58.012 28.403 1.00 40.01 226 ALA B N 1
ATOM 5242 C CA . ALA B 1 227 ? 60.072 58.737 27.503 1.00 40.42 226 ALA B CA 1
ATOM 5243 C C . ALA B 1 227 ? 61.522 58.291 27.602 1.00 40.80 226 ALA B C 1
ATOM 5244 O O . ALA B 1 227 ? 62.241 58.299 26.605 1.00 45.29 226 ALA B O 1
ATOM 5246 N N . ILE B 1 228 ? 61.974 57.958 28.802 1.00 38.56 227 ILE B N 1
ATOM 5247 C CA . ILE B 1 228 ? 63.344 57.510 28.948 1.00 40.21 227 ILE B CA 1
ATOM 5248 C C . ILE B 1 228 ? 63.469 56.241 28.107 1.00 38.67 227 ILE B C 1
ATOM 5249 O O . ILE B 1 228 ? 64.327 56.152 27.239 1.00 38.80 227 ILE B O 1
ATOM 5254 N N . LYS B 1 229 ? 62.568 55.289 28.334 1.00 38.94 228 LYS B N 1
ATOM 5255 C CA . LYS B 1 229 ? 62.634 53.986 27.662 1.00 37.79 228 LYS B CA 1
ATOM 5256 C C . LYS B 1 229 ? 62.484 54.029 26.128 1.00 40.30 228 LYS B C 1
ATOM 5257 O O . LYS B 1 229 ? 62.994 53.108 25.429 1.00 42.48 228 LYS B O 1
ATOM 5263 N N . VAL B 1 230 ? 61.741 55.024 25.618 1.00 39.47 229 VAL B N 1
ATOM 5264 C CA . VAL B 1 230 ? 61.486 55.181 24.171 1.00 39.46 229 VAL B CA 1
ATOM 5265 C C . VAL B 1 230 ? 62.733 55.723 23.486 1.00 40.12 229 VAL B C 1
ATOM 5266 O O . VAL B 1 230 ? 63.083 55.274 22.401 1.00 41.36 229 VAL B O 1
ATOM 5270 N N . LEU B 1 231 ? 63.392 56.695 24.114 1.00 42.76 230 LEU B N 1
ATOM 5271 C CA . LEU B 1 231 ? 64.704 57.173 23.647 1.00 42.15 230 LEU B CA 1
ATOM 5272 C C . LEU B 1 231 ? 65.774 56.057 23.615 1.00 40.64 230 LEU B C 1
ATOM 5273 O O . LEU B 1 231 ? 66.578 55.929 22.669 1.00 37.63 230 LEU B O 1
ATOM 5278 N N . LEU B 1 232 ? 65.797 55.255 24.677 1.00 38.87 231 LEU B N 1
ATOM 5279 C CA . LEU B 1 232 ? 66.791 54.225 24.778 1.00 38.15 231 LEU B CA 1
ATOM 5280 C C . LEU B 1 232 ? 66.511 53.222 23.681 1.00 36.40 231 LEU B C 1
ATOM 5281 O O . LEU B 1 232 ? 67.432 52.834 23.017 1.00 33.86 231 LEU B O 1
ATOM 5286 N N . ARG B 1 233 ? 65.238 52.915 23.427 1.00 38.65 232 ARG B N 1
ATOM 5287 C CA . ARG B 1 233 ? 64.843 52.075 22.272 1.00 37.65 232 ARG B CA 1
ATOM 5288 C C . ARG B 1 233 ? 65.411 52.598 20.964 1.00 37.81 232 ARG B C 1
ATOM 5289 O O . ARG B 1 233 ? 65.960 51.834 20.188 1.00 35.44 232 ARG B O 1
ATOM 5297 N N . PHE B 1 234 ? 65.279 53.908 20.706 1.00 39.80 233 PHE B N 1
ATOM 5298 C CA . PHE B 1 234 ? 65.857 54.486 19.487 1.00 38.63 233 PHE B CA 1
ATOM 5299 C C . PHE B 1 234 ? 67.356 54.245 19.425 1.00 40.94 233 PHE B C 1
ATOM 5300 O O . PHE B 1 234 ? 67.863 53.704 18.445 1.00 41.64 233 PHE B O 1
ATOM 5308 N N . LEU B 1 235 ? 68.064 54.651 20.480 1.00 41.61 234 LEU B N 1
ATOM 5309 C CA . LEU B 1 235 ? 69.531 54.578 20.509 1.00 40.37 234 LEU B CA 1
ATOM 5310 C C . LEU B 1 235 ? 70.039 53.156 20.358 1.00 39.03 234 LEU B C 1
ATOM 5311 O O . LEU B 1 235 ? 71.041 52.936 19.695 1.00 38.96 234 LEU B O 1
ATOM 5316 N N . ALA B 1 236 ? 69.352 52.185 20.948 1.00 38.20 235 ALA B N 1
ATOM 5317 C CA . ALA B 1 236 ? 69.766 50.808 20.814 1.00 38.15 235 ALA B CA 1
ATOM 5318 C C . ALA B 1 236 ? 69.651 50.358 19.367 1.00 41.30 235 ALA B C 1
ATOM 5319 O O . ALA B 1 236 ? 70.527 49.672 18.855 1.00 40.63 235 ALA B O 1
ATOM 5321 N N . GLU B 1 237 ? 68.557 50.755 18.712 1.00 41.70 236 GLU B N 1
ATOM 5322 C CA . GLU B 1 237 ? 68.255 50.312 17.342 1.00 41.73 236 GLU B CA 1
ATOM 5323 C C . GLU B 1 237 ? 69.285 50.920 16.397 1.00 38.97 236 GLU B C 1
ATOM 5324 O O . GLU B 1 237 ? 69.836 50.261 15.505 1.00 36.96 236 GLU B O 1
ATOM 5330 N N . LEU B 1 238 ? 69.572 52.179 16.649 1.00 37.17 237 LEU B N 1
ATOM 5331 C CA . LEU B 1 238 ? 70.555 52.930 15.904 1.00 38.65 237 LEU B CA 1
ATOM 5332 C C . LEU B 1 238 ? 71.944 52.304 15.967 1.00 40.20 237 LEU B C 1
ATOM 5333 O O . LEU B 1 238 ? 72.611 52.143 14.936 1.00 38.98 237 LEU B O 1
ATOM 5338 N N . GLN B 1 239 ? 72.370 51.944 17.177 1.00 42.84 238 GLN B N 1
ATOM 5339 C CA . GLN B 1 239 ? 73.699 51.351 17.417 1.00 41.51 238 GLN B CA 1
ATOM 5340 C C . GLN B 1 239 ? 73.746 49.973 16.767 1.00 43.23 238 GLN B C 1
ATOM 5341 O O . GLN B 1 239 ? 74.738 49.618 16.127 1.00 41.80 238 GLN B O 1
ATOM 5347 N N . GLN B 1 240 ? 72.643 49.230 16.885 1.00 42.08 239 GLN B N 1
ATOM 5348 C CA . GLN B 1 240 ? 72.544 47.879 16.319 1.00 42.87 239 GLN B CA 1
ATOM 5349 C C . GLN B 1 240 ? 72.495 47.884 14.794 1.00 42.20 239 GLN B C 1
ATOM 5350 O O . GLN B 1 240 ? 73.207 47.151 14.149 1.00 42.24 239 GLN B O 1
ATOM 5356 N N . ASN B 1 241 ? 71.691 48.758 14.209 1.00 46.90 240 ASN B N 1
ATOM 5357 C CA . ASN B 1 241 ? 71.418 48.680 12.783 1.00 47.16 240 ASN B CA 1
ATOM 5358 C C . ASN B 1 241 ? 72.285 49.539 11.906 1.00 47.64 240 ASN B C 1
ATOM 5359 O O . ASN B 1 241 ? 72.353 49.308 10.701 1.00 45.94 240 ASN B O 1
ATOM 5364 N N . GLN B 1 242 ? 72.963 50.514 12.504 1.00 49.02 241 GLN B N 1
ATOM 5365 C CA . GLN B 1 242 ? 73.750 51.479 11.754 1.00 50.94 241 GLN B CA 1
ATOM 5366 C C . GLN B 1 242 ? 75.196 51.498 12.225 1.00 51.04 241 GLN B C 1
ATOM 5367 O O . GLN B 1 242 ? 75.682 52.509 12.710 1.00 51.60 241 GLN B O 1
ATOM 5373 N N . PRO B 1 243 ? 75.906 50.382 12.030 1.00 53.14 242 PRO B N 1
ATOM 5374 C CA . PRO B 1 243 ? 77.251 50.217 12.572 1.00 54.23 242 PRO B CA 1
ATOM 5375 C C . PRO B 1 243 ? 78.250 51.213 12.012 1.00 55.61 242 PRO B C 1
ATOM 5376 O O . PRO B 1 243 ? 79.222 51.524 12.683 1.00 57.18 242 PRO B O 1
ATOM 5380 N N . HIS B 1 244 ? 78.000 51.730 10.812 1.00 57.22 243 HIS B N 1
ATOM 5381 C CA . HIS B 1 244 ? 78.888 52.734 10.212 1.00 58.32 243 HIS B CA 1
ATOM 5382 C C . HIS B 1 244 ? 78.574 54.156 10.648 1.00 56.29 243 HIS B C 1
ATOM 5383 O O . HIS B 1 244 ? 79.249 55.096 10.214 1.00 58.50 243 HIS B O 1
ATOM 5390 N N . PHE B 1 245 ? 77.552 54.339 11.483 1.00 54.42 244 PHE B N 1
ATOM 5391 C CA . PHE B 1 245 ? 77.322 55.644 12.093 1.00 51.49 244 PHE B CA 1
ATOM 5392 C C . PHE B 1 245 ? 78.227 55.746 13.325 1.00 50.72 244 PHE B C 1
ATOM 5393 O O . PHE B 1 245 ? 77.942 55.168 14.377 1.00 50.44 244 PHE B O 1
ATOM 5401 N N . ASP B 1 246 ? 79.336 56.463 13.165 1.00 48.79 245 ASP B N 1
ATOM 5402 C CA . ASP B 1 246 ? 80.349 56.582 14.199 1.00 46.56 245 ASP B CA 1
ATOM 5403 C C . ASP B 1 246 ? 79.922 57.671 15.183 1.00 46.34 245 ASP B C 1
ATOM 5404 O O . ASP B 1 246 ? 79.980 58.849 14.868 1.00 47.98 245 ASP B O 1
ATOM 5409 N N . PHE B 1 247 ? 79.463 57.266 16.365 1.00 44.99 246 PHE B N 1
ATOM 5410 C CA . PHE B 1 247 ? 79.059 58.220 17.383 1.00 44.80 246 PHE B CA 1
ATOM 5411 C C . PHE B 1 247 ? 79.320 57.709 18.801 1.00 44.49 246 PHE B C 1
ATOM 5412 O O . PHE B 1 247 ? 79.614 56.533 19.016 1.00 42.87 246 PHE B O 1
ATOM 5420 N N . THR B 1 248 ? 79.183 58.617 19.764 1.00 42.11 247 THR B N 1
ATOM 5421 C CA . THR B 1 248 ? 79.165 58.238 21.152 1.00 41.12 247 THR B CA 1
ATOM 5422 C C . THR B 1 248 ? 78.318 59.226 21.941 1.00 40.43 247 THR B C 1
ATOM 5423 O O . THR B 1 248 ? 78.128 60.360 21.516 1.00 42.19 247 THR B O 1
ATOM 5427 N N . LEU B 1 249 ? 77.786 58.791 23.078 1.00 40.97 248 LEU B N 1
ATOM 5428 C CA . LEU B 1 249 ? 77.051 59.695 23.973 1.00 40.55 248 LEU B CA 1
ATOM 5429 C C . LEU B 1 249 ? 77.990 60.706 24.587 1.00 42.76 248 LEU B C 1
ATOM 5430 O O . LEU B 1 249 ? 79.159 60.418 24.835 1.00 45.66 248 LEU B O 1
ATOM 5435 N N . ALA B 1 250 ? 77.461 61.892 24.831 1.00 44.18 249 ALA B N 1
ATOM 5436 C CA . ALA B 1 250 ? 78.140 62.933 25.604 1.00 46.65 249 ALA B CA 1
ATOM 5437 C C . ALA B 1 250 ? 77.463 63.065 26.963 1.00 48.29 249 ALA B C 1
ATOM 5438 O O . ALA B 1 250 ? 78.116 63.392 27.952 1.00 50.27 249 ALA B O 1
ATOM 5440 N N . ASN B 1 251 ? 76.149 62.847 26.981 1.00 49.06 250 ASN B N 1
ATOM 5441 C CA . ASN B 1 251 ? 75.355 62.712 28.196 1.00 50.03 250 ASN B CA 1
ATOM 5442 C C . ASN B 1 251 ? 73.946 62.229 27.874 1.00 48.97 250 ASN B C 1
ATOM 5443 O O . ASN B 1 251 ? 73.554 62.129 26.704 1.00 48.95 250 ASN B O 1
ATOM 5448 N N . ILE B 1 252 ? 73.186 61.918 28.919 1.00 46.31 251 ILE B N 1
ATOM 5449 C CA . ILE B 1 252 ? 71.839 61.406 28.731 1.00 42.70 251 ILE B CA 1
ATOM 5450 C C . ILE B 1 252 ? 70.974 61.606 29.981 1.00 43.17 251 ILE B C 1
ATOM 5451 O O . ILE B 1 252 ? 71.440 61.424 31.113 1.00 38.88 251 ILE B O 1
ATOM 5456 N N . ARG B 1 253 ? 69.723 62.000 29.768 1.00 43.27 252 ARG B N 1
ATOM 5457 C CA . ARG B 1 253 ? 68.820 62.243 30.870 1.00 47.32 252 ARG B CA 1
ATOM 5458 C C . ARG B 1 253 ? 67.370 62.165 30.453 1.00 48.10 252 ARG B C 1
ATOM 5459 O O . ARG B 1 253 ? 67.064 62.036 29.264 1.00 46.55 252 ARG B O 1
ATOM 5467 N N . GLY B 1 254 ? 66.496 62.214 31.455 1.00 48.65 253 GLY B N 1
ATOM 5468 C CA . GLY B 1 254 ? 65.062 62.227 31.243 1.00 49.57 253 GLY B CA 1
ATOM 5469 C C . GLY B 1 254 ? 64.269 62.158 32.536 1.00 49.74 253 GLY B C 1
ATOM 5470 O O . GLY B 1 254 ? 64.757 61.685 33.568 1.00 48.81 253 GLY B O 1
ATOM 5471 N N . GLY B 1 255 ? 63.031 62.628 32.472 1.00 48.90 254 GLY B N 1
ATOM 5472 C CA . GLY B 1 255 ? 62.116 62.537 33.589 1.00 48.94 254 GLY B CA 1
ATOM 5473 C C . GLY B 1 255 ? 62.391 63.570 34.650 1.00 49.57 254 GLY B C 1
ATOM 5474 O O . GLY B 1 255 ? 63.284 64.420 34.507 1.00 49.86 254 GLY B O 1
ATOM 5475 N N . SER B 1 256 ? 61.610 63.500 35.720 1.00 51.57 255 SER B N 1
ATOM 5476 C CA . SER B 1 256 ? 61.689 64.486 36.808 1.00 52.62 255 SER B CA 1
ATOM 5477 C C . SER B 1 256 ? 61.597 63.868 38.191 1.00 50.71 255 SER B C 1
ATOM 5478 O O . SER B 1 256 ? 62.354 64.240 39.072 1.00 51.48 255 SER B O 1
ATOM 5481 N N . ILE B 1 257 ? 60.662 62.942 38.384 1.00 48.40 256 ILE B N 1
ATOM 5482 C CA . ILE B 1 257 ? 60.397 62.419 39.708 1.00 48.53 256 ILE B CA 1
ATOM 5483 C C . ILE B 1 257 ? 60.123 60.909 39.639 1.00 47.17 256 ILE B C 1
ATOM 5484 O O . ILE B 1 257 ? 59.539 60.404 38.699 1.00 47.12 256 ILE B O 1
ATOM 5488 N N . ARG B 1 258 ? 60.632 60.195 40.629 1.00 47.76 257 ARG B N 1
ATOM 5489 C CA . ARG B 1 258 ? 60.669 58.730 40.643 1.00 48.41 257 ARG B CA 1
ATOM 5490 C C . ARG B 1 258 ? 59.320 58.076 40.319 1.00 49.52 257 ARG B C 1
ATOM 5491 O O . ARG B 1 258 ? 59.280 57.101 39.566 1.00 48.83 257 ARG B O 1
ATOM 5499 N N . ASN B 1 259 ? 58.224 58.623 40.863 1.00 51.17 258 ASN B N 1
ATOM 5500 C CA . ASN B 1 259 ? 56.907 57.972 40.741 1.00 52.87 258 ASN B CA 1
ATOM 5501 C C . ASN B 1 259 ? 55.990 58.574 39.670 1.00 52.53 258 ASN B C 1
ATOM 5502 O O . ASN B 1 259 ? 54.830 58.173 39.554 1.00 54.38 258 ASN B O 1
ATOM 5507 N N . ALA B 1 260 ? 56.534 59.523 38.903 1.00 50.33 259 ALA B N 1
ATOM 5508 C CA . ALA B 1 260 ? 55.897 60.080 37.720 1.00 48.90 259 ALA B CA 1
ATOM 5509 C C . ALA B 1 260 ? 56.481 59.431 36.457 1.00 48.99 259 ALA B C 1
ATOM 5510 O O . ALA B 1 260 ? 57.706 59.325 36.329 1.00 48.00 259 ALA B O 1
ATOM 5512 N N . ILE B 1 261 ? 55.605 59.036 35.524 1.00 48.30 260 ILE B N 1
ATOM 5513 C CA . ILE B 1 261 ? 56.006 58.564 34.185 1.00 47.92 260 ILE B CA 1
ATOM 5514 C C . ILE B 1 261 ? 56.655 59.702 33.374 1.00 48.99 260 ILE B C 1
ATOM 5515 O O . ILE B 1 261 ? 56.029 60.736 33.159 1.00 49.58 260 ILE B O 1
ATOM 5520 N N . PRO B 1 262 ? 57.914 59.517 32.921 1.00 49.22 261 PRO B N 1
ATOM 5521 C CA . PRO B 1 262 ? 58.643 60.614 32.286 1.00 49.16 261 PRO B CA 1
ATOM 5522 C C . PRO B 1 262 ? 58.005 61.052 30.999 1.00 48.80 261 PRO B C 1
ATOM 5523 O O . PRO B 1 262 ? 57.500 60.224 30.245 1.00 50.03 261 PRO B O 1
ATOM 5527 N N . ARG B 1 263 ? 58.039 62.352 30.752 1.00 50.51 262 ARG B N 1
ATOM 5528 C CA . ARG B 1 263 ? 57.374 62.941 29.594 1.00 51.58 262 ARG B CA 1
ATOM 5529 C C . ARG B 1 263 ? 58.349 63.535 28.580 1.00 49.78 262 ARG B C 1
ATOM 5530 O O . ARG B 1 263 ? 57.982 63.766 27.422 1.00 45.86 262 ARG B O 1
ATOM 5538 N N . GLU B 1 264 ? 59.578 63.764 29.041 1.00 48.00 263 GLU B N 1
ATOM 5539 C CA A GLU B 1 264 ? 60.671 64.319 28.246 0.50 47.30 263 GLU B CA 1
ATOM 5540 C CA B GLU B 1 264 ? 60.649 64.282 28.210 0.50 48.02 263 GLU B CA 1
ATOM 5541 C C . GLU B 1 264 ? 61.918 63.482 28.496 1.00 47.71 263 GLU B C 1
ATOM 5542 O O . GLU B 1 264 ? 62.093 62.964 29.598 1.00 46.09 263 GLU B O 1
ATOM 5553 N N . SER B 1 265 ? 62.782 63.376 27.482 1.00 48.40 264 SER B N 1
ATOM 5554 C CA . SER B 1 265 ? 64.120 62.763 27.613 1.00 48.76 264 SER B CA 1
ATOM 5555 C C . SER B 1 265 ? 65.069 63.359 26.564 1.00 47.83 264 SER B C 1
ATOM 5556 O O . SER B 1 265 ? 64.628 63.859 25.539 1.00 48.46 264 SER B O 1
ATOM 5559 N N . VAL B 1 266 ? 66.362 63.377 26.853 1.00 46.56 265 VAL B N 1
ATOM 5560 C CA . VAL B 1 266 ? 67.361 63.935 25.932 1.00 46.55 265 VAL B CA 1
ATOM 5561 C C . VAL B 1 266 ? 68.630 63.111 25.979 1.00 46.32 265 VAL B C 1
ATOM 5562 O O . VAL B 1 266 ? 69.091 62.744 27.084 1.00 45.90 265 VAL B O 1
ATOM 5566 N N . ALA B 1 267 ? 69.206 62.852 24.800 1.00 43.76 266 ALA B N 1
ATOM 5567 C CA . ALA B 1 267 ? 70.549 62.279 24.690 1.00 43.22 266 ALA B CA 1
ATOM 5568 C C . ALA B 1 267 ? 71.419 63.202 23.832 1.00 43.49 266 ALA B C 1
ATOM 5569 O O . ALA B 1 267 ? 71.041 63.555 22.731 1.00 44.09 266 ALA B O 1
ATOM 5571 N N . THR B 1 268 ? 72.579 63.597 24.342 1.00 43.71 267 THR B N 1
ATOM 5572 C CA . THR B 1 268 ? 73.544 64.370 23.558 1.00 43.47 267 THR B CA 1
ATOM 5573 C C . THR B 1 268 ? 74.522 63.415 22.894 1.00 43.94 267 THR B C 1
ATOM 5574 O O . THR B 1 268 ? 75.158 62.592 23.545 1.00 43.07 267 THR B O 1
ATOM 5578 N N . LEU B 1 269 ? 74.615 63.537 21.579 1.00 44.38 268 LEU B N 1
ATOM 5579 C CA . LEU B 1 269 ? 75.394 62.653 20.741 1.00 42.00 268 LEU B CA 1
ATOM 5580 C C . LEU B 1 269 ? 76.473 63.458 20.011 1.00 42.43 268 LEU B C 1
ATOM 5581 O O . LEU B 1 269 ? 76.199 64.527 19.482 1.00 43.59 268 LEU B O 1
ATOM 5586 N N . VAL B 1 270 ? 77.698 62.947 20.007 1.00 42.83 269 VAL B N 1
ATOM 5587 C CA . VAL B 1 270 ? 78.749 63.436 19.134 1.00 41.23 269 VAL B CA 1
ATOM 5588 C C . VAL B 1 270 ? 79.032 62.365 18.086 1.00 42.76 269 VAL B C 1
ATOM 5589 O O . VAL B 1 270 ? 78.991 61.153 18.379 1.00 40.78 269 VAL B O 1
ATOM 5593 N N . PHE B 1 271 ? 79.275 62.795 16.854 1.00 43.18 270 PHE B N 1
ATOM 5594 C CA . PHE B 1 271 ? 79.399 61.848 15.745 1.00 45.62 270 PHE B CA 1
ATOM 5595 C C . PHE B 1 271 ? 80.229 62.433 14.596 1.00 48.91 270 PHE B C 1
ATOM 5596 O O . PHE B 1 271 ? 80.464 63.641 14.521 1.00 44.69 270 PHE B O 1
ATOM 5604 N N . ASN B 1 272 ? 80.693 61.544 13.722 1.00 52.17 271 ASN B N 1
ATOM 5605 C CA . ASN B 1 272 ? 81.338 61.935 12.473 1.00 53.19 271 ASN B CA 1
ATOM 5606 C C . ASN B 1 272 ? 80.408 61.653 11.313 1.00 53.87 271 ASN B C 1
ATOM 5607 O O . ASN B 1 272 ? 79.538 60.785 11.396 1.00 53.59 271 ASN B O 1
ATOM 5612 N N . GLY B 1 273 ? 80.615 62.383 10.226 1.00 54.69 272 GLY B N 1
ATOM 5613 C CA . GLY B 1 273 ? 79.861 62.182 9.010 1.00 55.22 272 GLY B CA 1
ATOM 5614 C C . GLY B 1 273 ? 78.706 63.145 8.937 1.00 56.56 272 GLY B C 1
ATOM 5615 O O . GLY B 1 273 ? 78.560 64.017 9.800 1.00 56.88 272 GLY B O 1
ATOM 5616 N N . ASP B 1 274 ? 77.886 62.980 7.902 1.00 57.89 273 ASP B N 1
ATOM 5617 C CA . ASP B 1 274 ? 76.749 63.868 7.645 1.00 59.06 273 ASP B CA 1
ATOM 5618 C C . ASP B 1 274 ? 75.680 63.815 8.725 1.00 57.18 273 ASP B C 1
ATOM 5619 O O . ASP B 1 274 ? 75.221 62.734 9.098 1.00 57.53 273 ASP B O 1
ATOM 5624 N N . ILE B 1 275 ? 75.258 64.991 9.183 1.00 55.47 274 ILE B N 1
ATOM 5625 C CA . ILE B 1 275 ? 74.139 65.120 10.115 1.00 54.97 274 ILE B CA 1
ATOM 5626 C C . ILE B 1 275 ? 72.878 64.433 9.576 1.00 54.05 274 ILE B C 1
ATOM 5627 O O . ILE B 1 275 ? 72.046 63.952 10.342 1.00 52.43 274 ILE B O 1
ATOM 5632 N N . THR B 1 276 ? 72.735 64.389 8.255 1.00 55.01 275 THR B N 1
ATOM 5633 C CA . THR B 1 276 ? 71.546 63.796 7.640 1.00 55.65 275 THR B CA 1
ATOM 5634 C C . THR B 1 276 ? 71.357 62.314 7.991 1.00 54.48 275 THR B C 1
ATOM 5635 O O . THR B 1 276 ? 70.220 61.824 8.035 1.00 55.54 275 THR B O 1
ATOM 5639 N N . VAL B 1 277 ? 72.451 61.606 8.258 1.00 52.25 276 VAL B N 1
ATOM 5640 C CA . VAL B 1 277 ? 72.348 60.194 8.636 1.00 51.00 276 VAL B CA 1
ATOM 5641 C C . VAL B 1 277 ? 71.584 60.083 9.956 1.00 50.03 276 VAL B C 1
ATOM 5642 O O . VAL B 1 277 ? 70.617 59.330 10.057 1.00 48.70 276 VAL B O 1
ATOM 5646 N N . LEU B 1 278 ? 72.000 60.867 10.951 1.00 48.96 277 LEU B N 1
ATOM 5647 C CA . LEU B 1 278 ? 71.295 60.926 12.230 1.00 47.49 277 LEU B CA 1
ATOM 5648 C C . LEU B 1 278 ? 69.836 61.361 12.043 1.00 46.74 277 LEU B C 1
ATOM 5649 O O . LEU B 1 278 ? 68.897 60.747 12.573 1.00 45.75 277 LEU B O 1
ATOM 5654 N N . GLN B 1 279 ? 69.662 62.432 11.287 1.00 47.12 278 GLN B N 1
ATOM 5655 C CA . GLN B 1 279 ? 68.334 62.961 10.988 1.00 47.76 278 GLN B CA 1
ATOM 5656 C C . GLN B 1 279 ? 67.383 61.920 10.413 1.00 47.00 278 GLN B C 1
ATOM 5657 O O . GLN B 1 279 ? 66.218 61.833 10.816 1.00 47.01 278 GLN B O 1
ATOM 5663 N N . SER B 1 280 ? 67.880 61.141 9.460 1.00 45.34 279 SER B N 1
ATOM 5664 C CA . SER B 1 280 ? 67.072 60.114 8.834 1.00 45.39 279 SER B CA 1
ATOM 5665 C C . SER B 1 280 ? 66.697 59.020 9.841 1.00 44.44 279 SER B C 1
ATOM 5666 O O . SER B 1 280 ? 65.533 58.597 9.909 1.00 45.06 279 SER B O 1
ATOM 5669 N N . ALA B 1 281 ? 67.664 58.590 10.646 1.00 42.89 280 ALA B N 1
ATOM 5670 C CA . ALA B 1 281 ? 67.401 57.583 11.680 1.00 42.33 280 ALA B CA 1
ATOM 5671 C C . ALA B 1 281 ? 66.334 58.069 12.661 1.00 41.40 280 ALA B C 1
ATOM 5672 O O . ALA B 1 281 ? 65.434 57.326 13.033 1.00 42.22 280 ALA B O 1
ATOM 5674 N N . VAL B 1 282 ? 66.431 59.320 13.085 1.00 42.09 281 VAL B N 1
ATOM 5675 C CA . VAL B 1 282 ? 65.431 59.886 13.985 1.00 42.37 281 VAL B CA 1
ATOM 5676 C C . VAL B 1 282 ? 64.037 59.878 13.333 1.00 44.47 281 VAL B C 1
ATOM 5677 O O . VAL B 1 282 ? 63.061 59.415 13.929 1.00 45.52 281 VAL B O 1
ATOM 5681 N N . GLN B 1 283 ? 63.974 60.337 12.088 1.00 44.86 282 GLN B N 1
ATOM 5682 C CA . GLN B 1 283 ? 62.721 60.418 11.330 1.00 44.14 282 GLN B CA 1
ATOM 5683 C C . GLN B 1 283 ? 62.027 59.075 11.171 1.00 44.51 282 GLN B C 1
ATOM 5684 O O . GLN B 1 283 ? 60.827 58.925 11.446 1.00 43.59 282 GLN B O 1
ATOM 5690 N N . LYS B 1 284 ? 62.778 58.097 10.688 1.00 44.33 283 LYS B N 1
ATOM 5691 C CA . LYS B 1 284 ? 62.201 56.780 10.489 1.00 44.56 283 LYS B CA 1
ATOM 5692 C C . LYS B 1 284 ? 61.678 56.220 11.810 1.00 45.22 283 LYS B C 1
ATOM 5693 O O . LYS B 1 284 ? 60.636 55.560 11.845 1.00 45.98 283 LYS B O 1
ATOM 5699 N N . PHE B 1 285 ? 62.376 56.521 12.903 1.00 44.42 284 PHE B N 1
ATOM 5700 C CA . PHE B 1 285 ? 61.972 56.029 14.209 1.00 44.11 284 PHE B CA 1
ATOM 5701 C C . PHE B 1 285 ? 60.768 56.784 14.741 1.00 43.68 284 PHE B C 1
ATOM 5702 O O . PHE B 1 285 ? 59.842 56.183 15.289 1.00 44.98 284 PHE B O 1
ATOM 5710 N N . ALA B 1 286 ? 60.797 58.104 14.603 1.00 43.18 285 ALA B N 1
ATOM 5711 C CA . ALA B 1 286 ? 59.648 58.940 14.903 1.00 41.34 285 ALA B CA 1
ATOM 5712 C C . ALA B 1 286 ? 58.398 58.426 14.193 1.00 40.52 285 ALA B C 1
ATOM 5713 O O . ALA B 1 286 ? 57.335 58.311 14.806 1.00 39.33 285 ALA B O 1
ATOM 5715 N N . ASP B 1 287 ? 58.525 58.097 12.912 1.00 41.52 286 ASP B N 1
ATOM 5716 C CA . ASP B 1 287 ? 57.367 57.639 12.130 1.00 42.48 286 ASP B CA 1
ATOM 5717 C C . ASP B 1 287 ? 56.877 56.252 12.555 1.00 43.89 286 ASP B C 1
ATOM 5718 O O . ASP B 1 287 ? 55.673 56.012 12.591 1.00 45.50 286 ASP B O 1
ATOM 5723 N N . VAL B 1 288 ? 57.803 55.358 12.897 1.00 45.16 287 VAL B N 1
ATOM 5724 C CA . VAL B 1 288 ? 57.468 54.027 13.424 1.00 45.44 287 VAL B CA 1
ATOM 5725 C C . VAL B 1 288 ? 56.675 54.124 14.725 1.00 46.09 287 VAL B C 1
ATOM 5726 O O . VAL B 1 288 ? 55.643 53.482 14.895 1.00 47.65 287 VAL B O 1
ATOM 5730 N N . ILE B 1 289 ? 57.172 54.951 15.633 1.00 47.24 288 ILE B N 1
ATOM 5731 C CA . ILE B 1 289 ? 56.652 55.050 16.989 1.00 46.96 288 ILE B CA 1
ATOM 5732 C C . ILE B 1 289 ? 55.258 55.720 17.012 1.00 45.95 288 ILE B C 1
ATOM 5733 O O . ILE B 1 289 ? 54.377 55.346 17.804 1.00 42.88 288 ILE B O 1
ATOM 5738 N N . LYS B 1 290 ? 55.080 56.706 16.137 1.00 45.21 289 LYS B N 1
ATOM 5739 C CA . LYS B 1 290 ? 53.790 57.358 15.914 1.00 45.79 289 LYS B CA 1
ATOM 5740 C C . LYS B 1 290 ? 52.747 56.360 15.394 1.00 43.96 289 LYS B C 1
ATOM 5741 O O . LYS B 1 290 ? 51.599 56.389 15.809 1.00 43.52 289 LYS B O 1
ATOM 5747 N N . ALA B 1 291 ? 53.153 55.478 14.487 1.00 43.64 290 ALA B N 1
ATOM 5748 C CA . ALA B 1 291 ? 52.272 54.422 14.006 1.00 42.95 290 ALA B CA 1
ATOM 5749 C C . ALA B 1 291 ? 51.848 53.531 15.167 1.00 43.99 290 ALA B C 1
ATOM 5750 O O . ALA B 1 291 ? 50.667 53.258 15.336 1.00 43.81 290 ALA B O 1
ATOM 5752 N N . GLU B 1 292 ? 52.817 53.120 15.991 1.00 45.99 291 GLU B N 1
ATOM 5753 C CA . GLU B 1 292 ? 52.573 52.269 17.175 1.00 45.70 291 GLU B CA 1
ATOM 5754 C C . GLU B 1 292 ? 51.702 52.911 18.247 1.00 47.31 291 GLU B C 1
ATOM 5755 O O . GLU B 1 292 ? 50.873 52.236 18.843 1.00 47.67 291 GLU B O 1
ATOM 5761 N N . LEU B 1 293 ? 51.912 54.195 18.519 1.00 49.98 292 LEU B N 1
ATOM 5762 C CA . LEU B 1 293 ? 51.280 54.851 19.665 1.00 52.85 292 LEU B CA 1
ATOM 5763 C C . LEU B 1 293 ? 50.103 55.749 19.301 1.00 55.98 292 LEU B C 1
ATOM 5764 O O . LEU B 1 293 ? 49.277 56.024 20.156 1.00 56.96 292 LEU B O 1
ATOM 5769 N N . ALA B 1 294 ? 50.065 56.231 18.057 1.00 58.91 293 ALA B N 1
ATOM 5770 C CA . ALA B 1 294 ? 48.884 56.861 17.433 1.00 60.81 293 ALA B CA 1
ATOM 5771 C C . ALA B 1 294 ? 47.932 57.571 18.387 1.00 63.65 293 ALA B C 1
ATOM 5772 O O . ALA B 1 294 ? 48.062 58.773 18.618 1.00 65.13 293 ALA B O 1
ATOM 5774 N N . LEU B 1 295 ? 46.974 56.815 18.924 1.00 65.88 294 LEU B N 1
ATOM 5775 C CA . LEU B 1 295 ? 45.943 57.362 19.806 1.00 67.67 294 LEU B CA 1
ATOM 5776 C C . LEU B 1 295 ? 46.463 57.598 21.231 1.00 67.53 294 LEU B C 1
ATOM 5777 O O . LEU B 1 295 ? 46.095 58.583 21.873 1.00 68.82 294 LEU B O 1
ATOM 5779 N N . THR B 1 296 ? 47.328 56.705 21.707 1.00 66.66 295 THR B N 1
ATOM 5780 C CA . THR B 1 296 ? 47.830 56.746 23.075 1.00 65.28 295 THR B CA 1
ATOM 5781 C C . THR B 1 296 ? 48.799 57.897 23.349 1.00 63.46 295 THR B C 1
ATOM 5782 O O . THR B 1 296 ? 48.804 58.437 24.461 1.00 64.41 295 THR B O 1
ATOM 5786 N N . GLU B 1 297 ? 49.607 58.287 22.367 1.00 60.65 296 GLU B N 1
ATOM 5787 C CA . GLU B 1 297 ? 50.563 59.385 22.573 1.00 59.74 296 GLU B CA 1
ATOM 5788 C C . GLU B 1 297 ? 50.491 60.399 21.447 1.00 59.16 296 GLU B C 1
ATOM 5789 O O . GLU B 1 297 ? 51.413 60.519 20.645 1.00 59.97 296 GLU B O 1
ATOM 5795 N N . PRO B 1 298 ? 49.394 61.151 21.388 1.00 58.58 297 PRO B N 1
ATOM 5796 C CA . PRO B 1 298 ? 49.190 62.063 20.263 1.00 58.32 297 PRO B CA 1
ATOM 5797 C C . PRO B 1 298 ? 50.209 63.200 20.113 1.00 57.37 297 PRO B C 1
ATOM 5798 O O . PRO B 1 298 ? 50.359 63.746 19.021 1.00 56.19 297 PRO B O 1
ATOM 5802 N N . ASN B 1 299 ? 50.885 63.570 21.192 1.00 56.73 298 ASN B N 1
ATOM 5803 C CA . ASN B 1 299 ? 51.755 64.742 21.163 1.00 56.45 298 ASN B CA 1
ATOM 5804 C C . ASN B 1 299 ? 53.251 64.446 21.190 1.00 55.62 298 ASN B C 1
ATOM 5805 O O . ASN B 1 299 ? 54.064 65.369 21.239 1.00 55.13 298 ASN B O 1
ATOM 5810 N N . LEU B 1 300 ? 53.608 63.166 21.127 1.00 54.58 299 LEU B N 1
ATOM 5811 C CA . LEU B 1 300 ? 55.017 62.746 21.117 1.00 53.39 299 LEU B CA 1
ATOM 5812 C C . LEU B 1 300 ? 55.735 63.454 19.981 1.00 51.95 299 LEU B C 1
ATOM 5813 O O . LEU B 1 300 ? 55.261 63.444 18.863 1.00 52.94 299 LEU B O 1
ATOM 5818 N N . ILE B 1 301 ? 56.856 64.097 20.282 1.00 50.85 300 ILE B N 1
ATOM 5819 C CA . ILE B 1 301 ? 57.671 64.737 19.256 1.00 49.11 300 ILE B CA 1
ATOM 5820 C C . ILE B 1 301 ? 59.174 64.491 19.496 1.00 49.47 300 ILE B C 1
ATOM 5821 O O . ILE B 1 301 ? 59.681 64.708 20.596 1.00 49.33 300 ILE B O 1
ATOM 5826 N N . PHE B 1 302 ? 59.856 64.019 18.450 1.00 48.93 301 PHE B N 1
ATOM 5827 C CA . PHE B 1 302 ? 61.329 63.978 18.395 1.00 48.06 301 PHE B CA 1
ATOM 5828 C C . PHE B 1 302 ? 61.856 65.218 17.701 1.00 46.82 301 PHE B C 1
ATOM 5829 O O . PHE B 1 302 ? 61.365 65.594 16.646 1.00 46.23 301 PHE B O 1
ATOM 5837 N N . THR B 1 303 ? 62.851 65.851 18.298 1.00 45.58 302 THR B N 1
ATOM 5838 C CA . THR B 1 303 ? 63.600 66.897 17.629 1.00 45.81 302 THR B CA 1
ATOM 5839 C C . THR B 1 303 ? 65.084 66.562 17.675 1.00 45.97 302 THR B C 1
ATOM 5840 O O . THR B 1 303 ? 65.514 65.640 18.391 1.00 44.78 302 THR B O 1
ATOM 5844 N N . LEU B 1 304 ? 65.847 67.309 16.889 1.00 46.83 303 LEU B N 1
ATOM 5845 C CA . LEU B 1 304 ? 67.251 67.060 16.678 1.00 50.38 303 LEU B CA 1
ATOM 5846 C C . LEU B 1 304 ? 67.949 68.403 16.672 1.00 52.71 303 LEU B C 1
ATOM 5847 O O . LEU B 1 304 ? 67.880 69.140 15.693 1.00 53.73 303 LEU B O 1
ATOM 5852 N N . GLU B 1 305 ? 68.630 68.708 17.776 1.00 54.12 304 GLU B N 1
ATOM 5853 C CA . GLU B 1 305 ? 69.029 70.073 18.112 1.00 55.38 304 GLU B CA 1
ATOM 5854 C C . GLU B 1 305 ? 70.534 70.221 18.321 1.00 53.87 304 GLU B C 1
ATOM 5855 O O . GLU B 1 305 ? 71.112 69.624 19.229 1.00 52.84 304 GLU B O 1
ATOM 5861 N N . LYS B 1 306 ? 71.156 71.022 17.468 1.00 53.74 305 LYS B N 1
ATOM 5862 C CA . LYS B 1 306 ? 72.579 71.270 17.538 1.00 54.92 305 LYS B CA 1
ATOM 5863 C C . LYS B 1 306 ? 72.945 71.986 18.833 1.00 56.16 305 LYS B C 1
ATOM 5864 O O . LYS B 1 306 ? 72.236 72.883 19.289 1.00 56.24 305 LYS B O 1
ATOM 5870 N N . VAL B 1 307 ? 74.073 71.575 19.402 1.00 57.12 306 VAL B N 1
ATOM 5871 C CA . VAL B 1 307 ? 74.515 72.019 20.718 1.00 56.74 306 VAL B CA 1
ATOM 5872 C C . VAL B 1 307 ? 76.040 72.164 20.712 1.00 55.40 306 VAL B C 1
ATOM 5873 O O . VAL B 1 307 ? 76.732 71.613 19.848 1.00 52.09 306 VAL B O 1
ATOM 5877 N N . GLU B 1 308 ? 76.535 72.949 21.662 1.00 55.51 307 GLU B N 1
ATOM 5878 C CA . GLU B 1 308 ? 77.964 73.164 21.875 1.00 56.27 307 GLU B CA 1
ATOM 5879 C C . GLU B 1 308 ? 78.712 71.858 22.152 1.00 53.06 307 GLU B C 1
ATOM 5880 O O . GLU B 1 308 ? 78.250 71.017 22.935 1.00 52.09 307 GLU B O 1
ATOM 5886 N N . LYS B 1 309 ? 79.882 71.728 21.530 1.00 52.30 308 LYS B N 1
ATOM 5887 C CA . LYS B 1 309 ? 80.691 70.493 21.560 1.00 53.13 308 LYS B CA 1
ATOM 5888 C C . LYS B 1 309 ? 81.484 70.336 22.841 1.00 52.35 308 LYS B C 1
ATOM 5889 O O . LYS B 1 309 ? 82.381 71.119 23.091 1.00 53.07 308 LYS B O 1
ATOM 5895 N N . PRO B 1 310 ? 81.199 69.293 23.637 1.00 52.79 309 PRO B N 1
ATOM 5896 C CA . PRO B 1 310 ? 81.973 69.096 24.868 1.00 51.35 309 PRO B CA 1
ATOM 5897 C C . PRO B 1 310 ? 83.416 68.690 24.633 1.00 50.06 309 PRO B C 1
ATOM 5898 O O . PRO B 1 310 ? 83.742 68.125 23.590 1.00 50.13 309 PRO B O 1
ATOM 5902 N N . GLN B 1 311 ? 84.266 68.979 25.613 1.00 49.17 310 GLN B N 1
ATOM 5903 C CA . GLN B 1 311 ? 85.674 68.600 25.543 1.00 49.57 310 GLN B CA 1
ATOM 5904 C C . GLN B 1 311 ? 85.855 67.087 25.782 1.00 46.60 310 GLN B C 1
ATOM 5905 O O . GLN B 1 311 ? 86.744 66.473 25.203 1.00 44.80 310 GLN B O 1
ATOM 5908 N N . GLN B 1 312 ? 84.995 66.504 26.618 1.00 45.87 311 GLN B N 1
ATOM 5909 C CA . GLN B 1 312 ? 85.019 65.058 26.908 1.00 42.21 311 GLN B CA 1
ATOM 5910 C C . GLN B 1 312 ? 83.637 64.404 26.717 1.00 44.06 311 GLN B C 1
ATOM 5911 O O . GLN B 1 312 ? 82.583 65.028 26.939 1.00 46.06 311 GLN B O 1
ATOM 5917 N N . VAL B 1 313 ? 83.659 63.141 26.295 1.00 43.24 312 VAL B N 1
ATOM 5918 C CA . VAL B 1 313 ? 82.451 62.372 25.979 1.00 40.99 312 VAL B CA 1
ATOM 5919 C C . VAL B 1 313 ? 82.620 60.980 26.514 1.00 39.95 312 VAL B C 1
ATOM 5920 O O . VAL B 1 313 ? 83.701 60.640 26.977 1.00 40.47 312 VAL B O 1
ATOM 5924 N N . PHE B 1 314 ? 81.570 60.159 26.449 1.00 40.67 313 PHE B N 1
ATOM 5925 C CA . PHE B 1 314 ? 81.664 58.783 26.945 1.00 38.21 313 PHE B CA 1
ATOM 5926 C C . PHE B 1 314 ? 82.586 57.989 26.009 1.00 42.22 313 PHE B C 1
ATOM 5927 O O . PHE B 1 314 ? 82.673 58.317 24.829 1.00 45.48 313 PHE B O 1
ATOM 5935 N N . SER B 1 315 ? 83.237 56.925 26.500 1.00 41.73 314 SER B N 1
ATOM 5936 C CA . SER B 1 315 ? 83.944 56.002 25.605 1.00 40.29 314 SER B CA 1
ATOM 5937 C C . SER B 1 315 ? 82.928 55.192 24.807 1.00 42.88 314 SER B C 1
ATOM 5938 O O . SER B 1 315 ? 81.774 55.028 25.223 1.00 43.32 314 SER B O 1
ATOM 5941 N N . SER B 1 316 ? 83.364 54.682 23.664 1.00 41.89 315 SER B N 1
ATOM 5942 C CA . SER B 1 316 ? 82.474 53.933 22.805 1.00 43.47 315 SER B CA 1
ATOM 5943 C C . SER B 1 316 ? 81.916 52.749 23.579 1.00 39.16 315 SER B C 1
ATOM 5944 O O . SER B 1 316 ? 80.730 52.483 23.490 1.00 37.59 315 SER B O 1
ATOM 5947 N N . GLN B 1 317 ? 82.761 52.072 24.360 1.00 40.46 316 GLN B N 1
ATOM 5948 C CA . GLN B 1 317 ? 82.327 50.909 25.147 1.00 40.63 316 GLN B CA 1
ATOM 5949 C C . GLN B 1 317 ? 81.336 51.312 26.244 1.00 40.02 316 GLN B C 1
ATOM 5950 O O . GLN B 1 317 ? 80.340 50.636 26.498 1.00 39.07 316 GLN B O 1
ATOM 5956 N N . CYS B 1 318 ? 81.592 52.435 26.892 1.00 40.73 317 CYS B N 1
ATOM 5957 C CA . CYS B 1 318 ? 80.655 52.948 27.874 1.00 38.52 317 CYS B CA 1
ATOM 5958 C C . CYS B 1 318 ? 79.268 53.209 27.243 1.00 37.59 317 CYS B C 1
ATOM 5959 O O . CYS B 1 318 ? 78.211 52.774 27.760 1.00 37.90 317 CYS B O 1
ATOM 5962 N N . THR B 1 319 ? 79.277 53.836 26.089 1.00 37.37 318 THR B N 1
ATOM 5963 C CA . THR B 1 319 ? 78.039 54.093 25.378 1.00 39.27 318 THR B CA 1
ATOM 5964 C C . THR B 1 319 ? 77.288 52.796 25.109 1.00 40.56 318 THR B C 1
ATOM 5965 O O . THR B 1 319 ? 76.101 52.694 25.405 1.00 44.20 318 THR B O 1
ATOM 5969 N N . LYS B 1 320 ? 77.966 51.788 24.580 1.00 39.44 319 LYS B N 1
ATOM 5970 C CA . LYS B 1 320 ? 77.279 50.531 24.293 1.00 42.80 319 LYS B CA 1
ATOM 5971 C C . LYS B 1 320 ? 76.719 49.889 25.572 1.00 38.78 319 LYS B C 1
ATOM 5972 O O . LYS B 1 320 ? 75.602 49.368 25.578 1.00 38.09 319 LYS B O 1
ATOM 5978 N N . ASN B 1 321 ? 77.477 49.929 26.656 1.00 35.12 320 ASN B N 1
ATOM 5979 C CA . ASN B 1 321 ? 76.987 49.356 27.920 1.00 32.71 320 ASN B CA 1
ATOM 5980 C C . ASN B 1 321 ? 75.801 50.160 28.439 1.00 30.81 320 ASN B C 1
ATOM 5981 O O . ASN B 1 321 ? 74.816 49.613 28.884 1.00 30.29 320 ASN B O 1
ATOM 5986 N N . ILE B 1 322 ? 75.864 51.491 28.375 1.00 34.90 321 ILE B N 1
ATOM 5987 C CA . ILE B 1 322 ? 74.768 52.264 28.936 1.00 30.35 321 ILE B CA 1
ATOM 5988 C C . ILE B 1 322 ? 73.499 52.119 28.086 1.00 33.75 321 ILE B C 1
ATOM 5989 O O . ILE B 1 322 ? 72.394 52.025 28.623 1.00 35.53 321 ILE B O 1
ATOM 5994 N N . ILE B 1 323 ? 73.650 52.018 26.768 1.00 36.65 322 ILE B N 1
ATOM 5995 C CA . ILE B 1 323 ? 72.489 51.938 25.876 1.00 35.09 322 ILE B CA 1
ATOM 5996 C C . ILE B 1 323 ? 71.828 50.609 26.001 1.00 37.13 322 ILE B C 1
ATOM 5997 O O . ILE B 1 323 ? 70.616 50.513 26.112 1.00 41.23 322 ILE B O 1
ATOM 6002 N N . HIS B 1 324 ? 72.622 49.562 25.979 1.00 36.82 323 HIS B N 1
ATOM 6003 C CA . HIS B 1 324 ? 72.051 48.245 26.004 1.00 35.28 323 HIS B CA 1
ATOM 6004 C C . HIS B 1 324 ? 71.469 47.811 27.358 1.00 35.75 323 HIS B C 1
ATOM 6005 O O . HIS B 1 324 ? 70.450 47.086 27.425 1.00 35.85 323 HIS B O 1
ATOM 6012 N N . CYS B 1 325 ? 72.064 48.317 28.433 1.00 35.71 324 CYS B N 1
ATOM 6013 C CA . CYS B 1 325 ? 71.542 48.120 29.758 1.00 29.60 324 CYS B CA 1
ATOM 6014 C C . CYS B 1 325 ? 70.217 48.773 29.906 1.00 31.69 324 CYS B C 1
ATOM 6015 O O . CYS B 1 325 ? 69.297 48.158 30.418 1.00 27.96 324 CYS B O 1
ATOM 6018 N N . LEU B 1 326 ? 70.116 50.078 29.557 1.00 33.50 325 LEU B N 1
ATOM 6019 C CA . LEU B 1 326 ? 68.893 50.775 29.793 1.00 34.64 325 LEU B CA 1
ATOM 6020 C C . LEU B 1 326 ? 67.795 50.334 28.814 1.00 35.86 325 LEU B C 1
ATOM 6021 O O . LEU B 1 326 ? 66.606 50.527 29.079 1.00 39.13 325 LEU B O 1
ATOM 6026 N N . ASN B 1 327 ? 68.162 49.713 27.696 1.00 38.52 326 ASN B N 1
ATOM 6027 C CA . ASN B 1 327 ? 67.164 49.270 26.740 1.00 36.33 326 ASN B CA 1
ATOM 6028 C C . ASN B 1 327 ? 66.516 47.997 27.268 1.00 38.91 326 ASN B C 1
ATOM 6029 O O . ASN B 1 327 ? 65.299 47.833 27.203 1.00 39.33 326 ASN B O 1
ATOM 6034 N N . VAL B 1 328 ? 67.339 47.100 27.797 1.00 39.25 327 VAL B N 1
ATOM 6035 C CA . VAL B 1 328 ? 66.863 45.868 28.408 1.00 38.50 327 VAL B CA 1
ATOM 6036 C C . VAL B 1 328 ? 66.147 46.142 29.742 1.00 39.19 327 VAL B C 1
ATOM 6037 O O . VAL B 1 328 ? 65.284 45.363 30.134 1.00 40.66 327 VAL B O 1
ATOM 6041 N N . LEU B 1 329 ? 66.476 47.259 30.405 1.00 40.62 328 LEU B N 1
ATOM 6042 C CA . LEU B 1 329 ? 65.921 47.587 31.715 1.00 39.81 328 LEU B CA 1
ATOM 6043 C C . LEU B 1 329 ? 64.418 47.300 31.738 1.00 40.85 328 LEU B C 1
ATOM 6044 O O . LEU B 1 329 ? 63.680 47.883 30.967 1.00 39.33 328 LEU B O 1
ATOM 6049 N N . PRO B 1 330 ? 63.980 46.328 32.569 1.00 41.33 329 PRO B N 1
ATOM 6050 C CA . PRO B 1 330 ? 62.556 46.099 32.762 1.00 41.17 329 PRO B CA 1
ATOM 6051 C C . PRO B 1 330 ? 61.807 47.374 33.129 1.00 39.74 329 PRO B C 1
ATOM 6052 O O . PRO B 1 330 ? 62.319 48.174 33.905 1.00 38.78 329 PRO B O 1
ATOM 6056 N N . ASN B 1 331 ? 60.607 47.554 32.582 1.00 38.91 330 ASN B N 1
ATOM 6057 C CA . ASN B 1 331 ? 59.769 48.706 32.926 1.00 41.52 330 ASN B CA 1
ATOM 6058 C C . ASN B 1 331 ? 58.290 48.435 32.646 1.00 41.97 330 ASN B C 1
ATOM 6059 O O . ASN B 1 331 ? 57.961 47.852 31.613 1.00 46.42 330 ASN B O 1
ATOM 6064 N N . GLY B 1 332 ? 57.407 48.860 33.554 1.00 43.64 331 GLY B N 1
ATOM 6065 C CA . GLY B 1 332 ? 55.955 48.698 33.386 1.00 43.43 331 GLY B CA 1
ATOM 6066 C C . GLY B 1 332 ? 55.436 47.436 34.041 1.00 42.94 331 GLY B C 1
ATOM 6067 O O . GLY B 1 332 ? 56.003 46.941 35.009 1.00 45.51 331 GLY B O 1
ATOM 6068 N N . VAL B 1 333 ? 54.353 46.902 33.520 1.00 42.19 332 VAL B N 1
ATOM 6069 C CA . VAL B 1 333 ? 53.674 45.792 34.179 1.00 42.84 332 VAL B CA 1
ATOM 6070 C C . VAL B 1 333 ? 54.541 44.554 34.117 1.00 41.90 332 VAL B C 1
ATOM 6071 O O . VAL B 1 333 ? 54.972 44.149 33.049 1.00 41.55 332 VAL B O 1
ATOM 6075 N N . VAL B 1 334 ? 54.803 43.986 35.286 1.00 41.32 333 VAL B N 1
ATOM 6076 C CA . VAL B 1 334 ? 55.584 42.791 35.405 1.00 41.28 333 VAL B CA 1
ATOM 6077 C C . VAL B 1 334 ? 54.614 41.639 35.513 1.00 43.46 333 VAL B C 1
ATOM 6078 O O . VAL B 1 334 ? 54.778 40.627 34.834 1.00 41.48 333 VAL B O 1
ATOM 6082 N N . ARG B 1 335 ? 53.582 41.798 36.346 1.00 45.74 334 ARG B N 1
ATOM 6083 C CA . ARG B 1 335 ? 52.560 40.763 36.449 1.00 46.13 334 ARG B CA 1
ATOM 6084 C C . ARG B 1 335 ? 51.215 41.331 36.867 1.00 45.59 334 ARG B C 1
ATOM 6085 O O . ARG B 1 335 ? 51.138 42.171 37.751 1.00 45.30 334 ARG B O 1
ATOM 6093 N N . ASN B 1 336 ? 50.167 40.872 36.184 1.00 45.71 335 ASN B N 1
ATOM 6094 C CA . ASN B 1 336 ? 48.792 41.198 36.510 1.00 46.04 335 ASN B CA 1
ATOM 6095 C C . ASN B 1 336 ? 48.280 40.201 37.537 1.00 46.86 335 ASN B C 1
ATOM 6096 O O . ASN B 1 336 ? 48.740 39.073 37.598 1.00 45.81 335 ASN B O 1
ATOM 6101 N N . SER B 1 337 ? 47.317 40.603 38.347 1.00 50.19 336 SER B N 1
ATOM 6102 C CA . SER B 1 337 ? 46.818 39.705 39.376 1.00 52.79 336 SER B CA 1
ATOM 6103 C C . SER B 1 337 ? 45.923 38.617 38.806 1.00 55.03 336 SER B C 1
ATOM 6104 O O . SER B 1 337 ? 45.085 38.884 37.941 1.00 53.64 336 SER B O 1
ATOM 6107 N N . ASP B 1 338 ? 46.120 37.394 39.299 1.00 58.68 337 ASP B N 1
ATOM 6108 C CA . ASP B 1 338 ? 45.206 36.280 39.035 1.00 62.14 337 ASP B CA 1
ATOM 6109 C C . ASP B 1 338 ? 44.110 36.230 40.075 1.00 63.84 337 ASP B C 1
ATOM 6110 O O . ASP B 1 338 ? 42.992 35.850 39.767 1.00 64.66 337 ASP B O 1
ATOM 6115 N N . VAL B 1 339 ? 44.450 36.601 41.306 1.00 66.23 338 VAL B N 1
ATOM 6116 C CA . VAL B 1 339 ? 43.514 36.540 42.421 1.00 68.07 338 VAL B CA 1
ATOM 6117 C C . VAL B 1 339 ? 42.468 37.662 42.335 1.00 68.89 338 VAL B C 1
ATOM 6118 O O . VAL B 1 339 ? 41.277 37.403 42.484 1.00 70.38 338 VAL B O 1
ATOM 6122 N N . ILE B 1 340 ? 42.914 38.892 42.076 1.00 69.20 339 ILE B N 1
ATOM 6123 C CA . ILE B 1 340 ? 42.030 40.064 42.023 1.00 69.43 339 ILE B CA 1
ATOM 6124 C C . ILE B 1 340 ? 41.805 40.443 40.569 1.00 70.27 339 ILE B C 1
ATOM 6125 O O . ILE B 1 340 ? 42.663 40.208 39.721 1.00 71.08 339 ILE B O 1
ATOM 6130 N N . GLU B 1 341 ? 40.654 41.042 40.287 1.00 70.68 340 GLU B N 1
ATOM 6131 C CA . GLU B 1 341 ? 40.227 41.296 38.916 1.00 71.68 340 GLU B CA 1
ATOM 6132 C C . GLU B 1 341 ? 40.652 42.693 38.455 1.00 69.39 340 GLU B C 1
ATOM 6133 O O . GLU B 1 341 ? 40.454 43.678 39.163 1.00 67.61 340 GLU B O 1
ATOM 6139 N N . ASN B 1 342 ? 41.257 42.755 37.270 1.00 69.00 341 ASN B N 1
ATOM 6140 C CA . ASN B 1 342 ? 41.714 44.013 36.668 1.00 68.25 341 ASN B CA 1
ATOM 6141 C C . ASN B 1 342 ? 42.640 44.843 37.586 1.00 65.20 341 ASN B C 1
ATOM 6142 O O . ASN B 1 342 ? 42.497 46.069 37.697 1.00 65.75 341 ASN B O 1
ATOM 6147 N N . VAL B 1 343 ? 43.579 44.164 38.251 1.00 59.97 342 VAL B N 1
ATOM 6148 C CA . VAL B 1 343 ? 44.578 44.832 39.093 1.00 55.88 342 VAL B CA 1
ATOM 6149 C C . VAL B 1 343 ? 45.970 44.343 38.731 1.00 51.84 342 VAL B C 1
ATOM 6150 O O . VAL B 1 343 ? 46.203 43.134 38.655 1.00 49.79 342 VAL B O 1
ATOM 6154 N N . VAL B 1 344 ? 46.885 45.283 38.501 1.00 48.88 343 VAL B N 1
ATOM 6155 C CA . VAL B 1 344 ? 48.299 44.946 38.324 1.00 46.55 343 VAL B CA 1
ATOM 6156 C C . VAL B 1 344 ? 48.836 44.468 39.651 1.00 45.08 343 VAL B C 1
ATOM 6157 O O . VAL B 1 344 ? 48.699 45.159 40.655 1.00 45.52 343 VAL B O 1
ATOM 6161 N N . GLU B 1 345 ? 49.435 43.285 39.668 1.00 44.00 344 GLU B N 1
ATOM 6162 C CA . GLU B 1 345 ? 50.038 42.757 40.899 1.00 42.81 344 GLU B CA 1
ATOM 6163 C C . GLU B 1 345 ? 51.414 43.373 41.149 1.00 41.80 344 GLU B C 1
ATOM 6164 O O . GLU B 1 345 ? 51.700 43.832 42.256 1.00 40.48 344 GLU B O 1
ATOM 6170 N N . THR B 1 346 ? 52.261 43.373 40.121 1.00 42.84 345 THR B N 1
ATOM 6171 C CA . THR B 1 346 ? 53.662 43.821 40.247 1.00 41.94 345 THR B CA 1
ATOM 6172 C C . THR B 1 346 ? 54.051 44.641 39.025 1.00 42.15 345 THR B C 1
ATOM 6173 O O . THR B 1 346 ? 53.714 44.284 37.895 1.00 42.47 345 THR B O 1
ATOM 6177 N N . SER B 1 347 ? 54.697 45.774 39.284 1.00 43.48 346 SER B N 1
ATOM 6178 C CA . SER B 1 347 ? 55.189 46.692 38.260 1.00 41.28 346 SER B CA 1
ATOM 6179 C C . SER B 1 347 ? 56.496 47.328 38.738 1.00 40.27 346 SER B C 1
ATOM 6180 O O . SER B 1 347 ? 56.911 47.129 39.874 1.00 41.02 346 SER B O 1
ATOM 6183 N N . LEU B 1 348 ? 57.127 48.086 37.847 1.00 38.93 347 LEU B N 1
ATOM 6184 C CA . LEU B 1 348 ? 58.155 49.034 38.205 1.00 37.79 347 LEU B CA 1
ATOM 6185 C C . LEU B 1 348 ? 58.166 50.127 37.163 1.00 36.58 347 LEU B C 1
ATOM 6186 O O . LEU B 1 348 ? 57.704 49.930 36.046 1.00 35.76 347 LEU B O 1
ATOM 6191 N N . SER B 1 349 ? 58.704 51.282 37.517 1.00 38.39 348 SER B N 1
ATOM 6192 C CA . SER B 1 349 ? 58.797 52.364 36.552 1.00 39.90 348 SER B CA 1
ATOM 6193 C C . SER B 1 349 ? 60.019 53.195 36.853 1.00 40.86 348 SER B C 1
ATOM 6194 O O . SER B 1 349 ? 60.311 53.466 38.019 1.00 40.46 348 SER B O 1
ATOM 6197 N N . ILE B 1 350 ? 60.742 53.554 35.789 1.00 41.52 349 ILE B N 1
ATOM 6198 C CA . ILE B 1 350 ? 61.887 54.450 35.874 1.00 40.97 349 ILE B CA 1
ATOM 6199 C C . ILE B 1 350 ? 61.417 55.832 35.607 1.00 39.78 349 ILE B C 1
ATOM 6200 O O . ILE B 1 350 ? 60.995 56.122 34.508 1.00 42.69 349 ILE B O 1
ATOM 6205 N N . GLY B 1 351 ? 61.542 56.695 36.607 1.00 41.19 350 GLY B N 1
ATOM 6206 C CA . GLY B 1 351 ? 61.034 58.076 36.524 1.00 41.37 350 GLY B CA 1
ATOM 6207 C C . GLY B 1 351 ? 62.101 59.124 36.277 1.00 41.37 350 GLY B C 1
ATOM 6208 O O . GLY B 1 351 ? 61.799 60.205 35.808 1.00 43.33 350 GLY B O 1
ATOM 6209 N N . VAL B 1 352 ? 63.350 58.845 36.614 1.00 42.45 351 VAL B N 1
ATOM 6210 C CA . VAL B 1 352 ? 64.418 59.822 36.362 1.00 41.51 351 VAL B CA 1
ATOM 6211 C C . VAL B 1 352 ? 65.687 59.131 35.867 1.00 40.99 351 VAL B C 1
ATOM 6212 O O . VAL B 1 352 ? 66.020 58.014 36.315 1.00 40.03 351 VAL B O 1
ATOM 6216 N N . LEU B 1 353 ? 66.380 59.810 34.953 1.00 38.26 352 LEU B N 1
ATOM 6217 C CA . LEU B 1 353 ? 67.672 59.380 34.424 1.00 40.55 352 LEU B CA 1
ATOM 6218 C C . LEU B 1 353 ? 68.560 60.614 34.432 1.00 40.84 352 LEU B C 1
ATOM 6219 O O . LEU B 1 353 ? 68.160 61.656 33.941 1.00 38.89 352 LEU B O 1
ATOM 6224 N N . LYS B 1 354 ? 69.762 60.490 34.981 1.00 43.40 353 LYS B N 1
ATOM 6225 C CA . LYS B 1 354 ? 70.672 61.621 35.066 1.00 47.58 353 LYS B CA 1
ATOM 6226 C C . LYS B 1 354 ? 72.112 61.183 34.866 1.00 43.42 353 LYS B C 1
ATOM 6227 O O . LYS B 1 354 ? 72.508 60.118 35.319 1.00 44.82 353 LYS B O 1
ATOM 6233 N N . THR B 1 355 ? 72.866 62.035 34.184 1.00 41.60 354 THR B N 1
ATOM 6234 C CA . THR B 1 355 ? 74.275 61.858 33.947 1.00 44.19 354 THR B CA 1
ATOM 6235 C C . THR B 1 355 ? 75.019 62.650 35.007 1.00 46.17 354 THR B C 1
ATOM 6236 O O . THR B 1 355 ? 74.981 63.855 35.000 1.00 44.26 354 THR B O 1
ATOM 6240 N N . GLU B 1 356 ? 75.682 61.967 35.929 1.00 50.61 355 GLU B N 1
ATOM 6241 C CA . GLU B 1 356 ? 76.452 62.639 36.965 1.00 53.20 355 GLU B CA 1
ATOM 6242 C C . GLU B 1 356 ? 77.928 62.477 36.671 1.00 53.10 355 GLU B C 1
ATOM 6243 O O . GLU B 1 356 ? 78.284 61.924 35.646 1.00 57.61 355 GLU B O 1
ATOM 6249 N N . ASP B 1 357 ? 78.788 62.988 37.534 1.00 50.90 356 ASP B N 1
ATOM 6250 C CA . ASP B 1 357 ? 80.212 62.736 37.419 1.00 51.55 356 ASP B CA 1
ATOM 6251 C C . ASP B 1 357 ? 80.453 61.233 37.547 1.00 52.04 356 ASP B C 1
ATOM 6252 O O . ASP B 1 357 ? 80.229 60.643 38.619 1.00 55.60 356 ASP B O 1
ATOM 6257 N N . ASN B 1 358 ? 80.900 60.609 36.465 1.00 47.08 357 ASN B N 1
ATOM 6258 C CA . ASN B 1 358 ? 81.349 59.226 36.513 1.00 44.52 357 ASN B CA 1
ATOM 6259 C C . ASN B 1 358 ? 80.279 58.145 36.687 1.00 41.80 357 ASN B C 1
ATOM 6260 O O . ASN B 1 358 ? 80.645 57.006 36.773 1.00 40.98 357 ASN B O 1
ATOM 6265 N N . PHE B 1 359 ? 78.992 58.492 36.758 1.00 41.76 358 PHE B N 1
ATOM 6266 C CA . PHE B 1 359 ? 77.917 57.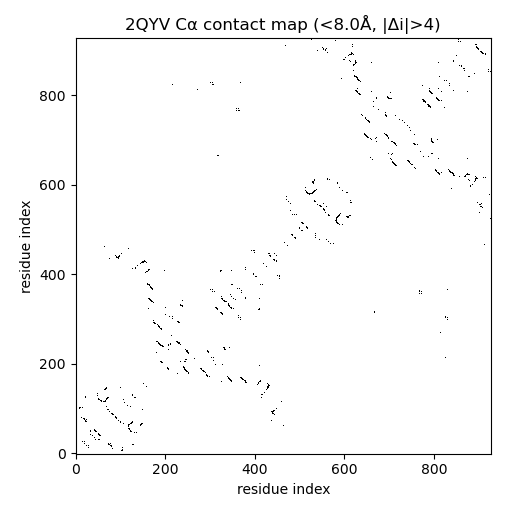511 36.772 1.00 43.31 358 PHE B CA 1
ATOM 6267 C C . PHE B 1 359 ? 76.710 58.029 36.003 1.00 42.19 358 PHE B C 1
ATOM 6268 O O . PHE B 1 359 ? 76.495 59.234 35.911 1.00 39.75 358 PHE B O 1
ATOM 6276 N N . VAL B 1 360 ? 75.946 57.107 35.410 1.00 37.96 359 VAL B N 1
ATOM 6277 C CA . VAL B 1 360 ? 74.600 57.411 34.950 1.00 38.48 359 VAL B CA 1
ATOM 6278 C C . VAL B 1 360 ? 73.628 56.777 35.962 1.00 41.09 359 VAL B 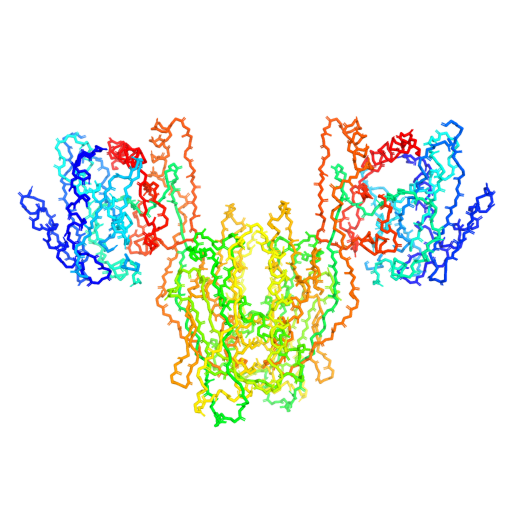C 1
ATOM 6279 O O . VAL B 1 360 ? 73.733 55.565 36.266 1.00 42.80 359 VAL B O 1
ATOM 6283 N N . ARG B 1 361 ? 72.712 57.597 36.495 1.00 42.11 360 ARG B N 1
ATOM 6284 C CA . ARG B 1 361 ? 71.788 57.173 37.560 1.00 42.89 360 ARG B CA 1
ATOM 6285 C C . ARG B 1 361 ? 70.373 57.080 37.039 1.00 39.82 360 ARG B C 1
ATOM 6286 O O . ARG B 1 361 ? 69.879 58.018 36.417 1.00 36.68 360 ARG B O 1
ATOM 6290 N N . SER B 1 362 ? 69.749 55.937 37.317 1.00 38.82 361 SER B N 1
ATOM 6291 C CA . SER B 1 362 ? 68.375 55.607 36.986 1.00 39.05 361 SER B CA 1
ATOM 6292 C C . SER B 1 362 ? 67.622 55.428 38.303 1.00 39.89 361 SER B C 1
ATOM 6293 O O . SER B 1 362 ? 68.062 54.676 39.194 1.00 39.51 361 SER B O 1
ATOM 6296 N N . THR B 1 363 ? 66.462 56.076 38.386 1.00 40.84 362 THR B N 1
ATOM 6297 C CA . THR B 1 363 ? 65.703 56.192 39.607 1.00 41.10 362 THR B CA 1
ATOM 6298 C C . THR B 1 363 ? 64.347 55.532 39.395 1.00 40.45 362 THR B C 1
ATOM 6299 O O . THR B 1 363 ? 63.574 55.947 38.544 1.00 40.81 362 THR B O 1
ATOM 6311 N N . LEU B 1 365 ? 60.761 53.185 40.904 1.00 40.26 364 LEU B N 1
ATOM 6312 C CA . LEU B 1 365 ? 59.902 52.699 41.963 1.00 40.95 364 LEU B CA 1
ATOM 6313 C C . LEU B 1 365 ? 59.372 51.318 41.581 1.00 42.21 364 LEU B C 1
ATOM 6314 O O . LEU B 1 365 ? 58.709 51.162 40.560 1.00 43.36 364 LEU B O 1
ATOM 6319 N N . VAL B 1 366 ? 59.708 50.307 42.382 1.00 42.22 365 VAL B N 1
ATOM 6320 C CA . VAL B 1 366 ? 59.143 48.981 42.234 1.00 40.87 365 VAL B CA 1
ATOM 6321 C C . VAL B 1 366 ? 57.864 48.906 43.073 1.00 43.34 365 VAL B C 1
ATOM 6322 O O . VAL B 1 366 ? 57.853 49.375 44.211 1.00 39.78 365 VAL B O 1
ATOM 6326 N N . ARG B 1 367 ? 56.799 48.328 42.508 1.00 43.23 366 ARG B N 1
ATOM 6327 C CA . ARG B 1 367 ? 55.533 48.162 43.215 1.00 43.35 366 ARG B CA 1
ATOM 6328 C C . ARG B 1 367 ? 55.039 46.728 43.159 1.00 44.22 366 ARG B C 1
ATOM 6329 O O . ARG B 1 367 ? 55.209 46.034 42.156 1.00 42.79 366 ARG B O 1
ATOM 6337 N N . SER B 1 368 ? 54.440 46.271 44.248 1.00 43.85 367 SER B N 1
ATOM 6338 C CA . SER B 1 368 ? 53.717 45.009 44.211 1.00 44.01 367 SER B CA 1
ATOM 6339 C C . SER B 1 368 ? 52.721 44.909 45.355 1.00 44.34 367 SER B C 1
ATOM 6340 O O . SER B 1 368 ? 52.926 45.476 46.412 1.00 43.39 367 SER B O 1
ATOM 6343 N N . LEU B 1 369 ? 51.648 44.165 45.119 1.00 45.72 368 LEU B N 1
ATOM 6344 C CA . LEU B 1 369 ? 50.667 43.846 46.152 1.00 45.69 368 LEU B CA 1
ATOM 6345 C C . LEU B 1 369 ? 51.261 42.860 47.164 1.00 46.10 368 LEU B C 1
ATOM 6346 O O . LEU B 1 369 ? 50.830 42.822 48.311 1.00 47.29 368 LEU B O 1
ATOM 6351 N N . ILE B 1 370 ? 52.273 42.107 46.743 1.00 44.75 369 ILE B N 1
ATOM 6352 C CA . ILE B 1 370 ? 52.878 41.034 47.542 1.00 45.65 369 ILE B CA 1
ATOM 6353 C C . ILE B 1 370 ? 54.391 41.274 47.724 1.00 47.52 369 ILE B C 1
ATOM 6354 O O . ILE B 1 370 ? 55.048 41.801 46.825 1.00 46.67 369 ILE B O 1
ATOM 6359 N N . GLU B 1 371 ? 54.957 40.884 48.865 1.00 49.27 370 GLU B N 1
ATOM 6360 C CA . GLU B 1 371 ? 56.372 41.197 49.127 1.00 51.25 370 GLU B CA 1
ATOM 6361 C C . GLU B 1 371 ? 57.298 40.493 48.126 1.00 49.68 370 GLU B C 1
ATOM 6362 O O . GLU B 1 371 ? 58.292 41.061 47.710 1.00 49.12 370 GLU B O 1
ATOM 6368 N N . SER B 1 372 ? 56.927 39.283 47.718 1.00 48.67 371 SER B N 1
ATOM 6369 C CA . SER B 1 372 ? 57.782 38.438 46.897 1.00 47.16 371 SER B CA 1
ATOM 6370 C C . SER B 1 372 ? 57.864 38.918 45.457 1.00 47.91 371 SER B C 1
ATOM 6371 O O . SER B 1 372 ? 58.788 38.554 44.743 1.00 50.11 371 SER B O 1
ATOM 6374 N N . GLY B 1 373 ? 56.884 39.707 45.031 1.00 47.36 372 GLY B N 1
ATOM 6375 C CA . GLY B 1 373 ? 56.892 40.309 43.709 1.00 46.41 372 GLY B CA 1
ATOM 6376 C C . GLY B 1 373 ? 57.906 41.428 43.638 1.00 45.57 372 GLY B C 1
ATOM 6377 O O . GLY B 1 373 ? 58.586 41.598 42.627 1.00 44.27 372 GLY B O 1
ATOM 6378 N N . LYS B 1 374 ? 57.994 42.193 44.719 1.00 44.00 373 LYS B N 1
ATOM 6379 C CA . LYS B 1 374 ? 58.991 43.234 44.860 1.00 42.72 373 LYS B CA 1
ATOM 6380 C C . LYS B 1 374 ? 60.405 42.651 44.849 1.00 41.20 373 LYS B C 1
ATOM 6381 O O . LYS B 1 374 ? 61.290 43.141 44.162 1.00 39.60 373 LYS B O 1
ATOM 6387 N N . SER B 1 375 ? 60.625 41.628 45.660 1.00 39.83 374 SER B N 1
ATOM 6388 C CA . SER B 1 375 ? 61.934 41.030 45.770 1.00 40.46 374 SER B CA 1
ATOM 6389 C C . SER B 1 375 ? 62.339 40.421 44.425 1.00 40.76 374 SER B C 1
ATOM 6390 O O . SER B 1 375 ? 63.514 40.453 44.048 1.00 41.56 374 SER B O 1
ATOM 6393 N N . TYR B 1 376 ? 61.355 39.933 43.678 1.00 40.40 375 TYR B N 1
ATOM 6394 C CA . TYR B 1 376 ? 61.612 39.339 42.362 1.00 38.60 375 TYR B CA 1
ATOM 6395 C C . TYR B 1 376 ? 62.076 40.384 41.383 1.00 37.43 375 TYR B C 1
ATOM 6396 O O . TYR B 1 376 ? 63.041 40.158 40.667 1.00 36.28 375 TYR B O 1
ATOM 6405 N N . VAL B 1 377 ? 61.407 41.528 41.338 1.00 36.57 376 VAL B N 1
ATOM 6406 C CA . VAL B 1 377 ? 61.861 42.603 40.473 1.00 37.31 376 VAL B CA 1
ATOM 6407 C C . VAL B 1 377 ? 63.287 42.994 40.897 1.00 40.13 376 VAL B C 1
ATOM 6408 O O . VAL B 1 377 ? 64.165 43.134 40.048 1.00 43.06 376 VAL B O 1
ATOM 6412 N N . ALA B 1 378 ? 63.521 43.133 42.203 1.00 39.86 377 ALA B N 1
ATOM 6413 C CA . ALA B 1 378 ? 64.844 43.519 42.724 1.00 37.72 377 ALA B CA 1
ATOM 6414 C C . ALA B 1 378 ? 65.890 42.512 42.265 1.00 35.57 377 ALA B C 1
ATOM 6415 O O . ALA B 1 378 ? 67.003 42.883 41.960 1.00 37.29 377 ALA B O 1
ATOM 6417 N N . SER B 1 379 ? 65.523 41.234 42.214 1.00 37.19 378 SER B N 1
ATOM 6418 C CA . SER B 1 379 ? 66.403 40.211 41.669 1.00 34.85 378 SER B CA 1
ATOM 6419 C C . SER B 1 379 ? 66.769 40.506 40.200 1.00 36.52 378 SER B C 1
ATOM 6420 O O . SER B 1 379 ? 67.940 40.432 39.826 1.00 38.07 378 SER B O 1
ATOM 6423 N N . LEU B 1 380 ? 65.776 40.903 39.399 1.00 33.94 379 LEU B N 1
ATOM 6424 C CA . LEU B 1 380 ? 65.964 41.186 37.981 1.00 31.60 379 LEU B CA 1
ATOM 6425 C C . LEU B 1 380 ? 66.912 42.301 37.790 1.00 29.92 379 LEU B C 1
ATOM 6426 O O . LEU B 1 380 ? 67.802 42.212 36.962 1.00 29.12 379 LEU B O 1
ATOM 6431 N N . LEU B 1 381 ? 66.673 43.395 38.511 1.00 32.11 380 LEU B N 1
ATOM 6432 C CA . LEU B 1 381 ? 67.546 44.546 38.430 1.00 34.68 380 LEU B CA 1
ATOM 6433 C C . LEU B 1 381 ? 68.981 44.203 38.849 1.00 36.42 380 LEU B C 1
ATOM 6434 O O . LEU B 1 381 ? 69.913 44.588 38.172 1.00 40.52 380 LEU B O 1
ATOM 6439 N N . LYS B 1 382 ? 69.154 43.451 39.926 1.00 35.66 381 LYS B N 1
ATOM 6440 C CA . LYS B 1 382 ? 70.494 43.022 40.348 1.00 36.04 381 LYS B CA 1
ATOM 6441 C C . LYS B 1 382 ? 71.178 42.094 39.315 1.00 34.89 381 LYS B C 1
ATOM 6442 O O . LYS B 1 382 ? 72.409 42.057 39.163 1.00 32.23 381 LYS B O 1
ATOM 6448 N N . SER B 1 383 ? 70.377 41.297 38.623 1.00 33.14 382 SER B N 1
ATOM 6449 C CA . SER B 1 383 ? 70.886 40.548 37.480 1.00 31.05 382 SER B CA 1
ATOM 6450 C C . SER B 1 383 ? 71.311 41.535 36.348 1.00 27.98 382 SER B C 1
ATOM 6451 O O . SER B 1 383 ? 72.424 41.476 35.774 1.00 27.51 382 SER B O 1
ATOM 6454 N N . LEU B 1 384 ? 70.433 42.443 35.988 1.00 28.31 383 LEU B N 1
ATOM 6455 C CA . LEU B 1 384 ? 70.855 43.394 34.968 1.00 30.29 383 LEU B CA 1
ATOM 6456 C C . LEU B 1 384 ? 72.180 44.051 35.393 1.00 27.72 383 LEU B C 1
ATOM 6457 O O . LEU B 1 384 ? 73.149 44.011 34.647 1.00 24.32 383 LEU B O 1
ATOM 6462 N N . ALA B 1 385 ? 72.242 44.619 36.597 1.00 34.92 384 ALA B N 1
ATOM 6463 C CA . ALA B 1 385 ? 73.413 45.441 37.039 1.00 33.98 384 ALA B CA 1
ATOM 6464 C C . A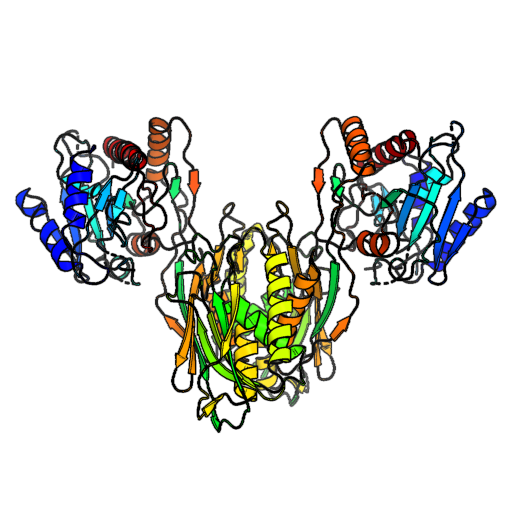LA B 1 385 ? 74.723 44.691 36.972 1.00 37.80 384 ALA B C 1
ATOM 6465 O O . ALA B 1 385 ? 75.757 45.244 36.643 1.00 38.26 384 ALA B O 1
ATOM 6467 N N . SER B 1 386 ? 74.662 43.427 37.334 1.00 34.02 385 SER B N 1
ATOM 6468 C CA A SER B 1 386 ? 75.772 42.524 37.239 0.50 38.45 385 SER B CA 1
ATOM 6469 C CA B SER B 1 386 ? 75.797 42.555 37.235 0.50 37.83 385 SER B CA 1
ATOM 6470 C C . SER B 1 386 ? 76.265 42.367 35.792 1.00 40.04 385 SER B C 1
ATOM 6471 O O . SER B 1 386 ? 77.457 42.516 35.523 1.00 40.50 385 SER B O 1
ATOM 6476 N N . LEU B 1 387 ? 75.337 42.054 34.871 1.00 35.42 386 LEU B N 1
ATOM 6477 C CA . LEU B 1 387 ? 75.689 41.904 33.441 1.00 31.27 386 LEU B CA 1
ATOM 6478 C C . LEU B 1 387 ? 76.371 43.181 32.934 1.00 32.49 386 LEU B C 1
ATOM 6479 O O . LEU B 1 387 ? 77.291 43.169 32.115 1.00 32.67 386 LEU B O 1
ATOM 6484 N N . ALA B 1 388 ? 75.917 44.279 33.484 1.00 27.89 387 ALA B N 1
ATOM 6485 C CA . ALA B 1 388 ? 76.296 45.603 33.037 1.00 29.89 387 ALA B CA 1
ATOM 6486 C C . ALA B 1 388 ? 77.357 46.266 33.918 1.00 33.10 387 ALA B C 1
ATOM 6487 O O . ALA B 1 388 ? 77.722 47.426 33.694 1.00 30.33 387 ALA B O 1
ATOM 6489 N N . GLN B 1 389 ? 77.850 45.526 34.909 1.00 32.68 388 GLN B N 1
ATOM 6490 C CA . GLN B 1 389 ? 78.790 46.053 35.893 1.00 37.65 388 GLN B CA 1
ATOM 6491 C C . GLN B 1 389 ? 78.403 47.415 36.484 1.00 38.70 388 GLN B C 1
ATOM 6492 O O . GLN B 1 389 ? 79.206 48.350 36.502 1.00 39.24 388 GLN B O 1
ATOM 6498 N N . GLY B 1 390 ? 77.150 47.520 36.919 1.00 37.99 389 GLY B N 1
ATOM 6499 C CA . GLY B 1 390 ? 76.661 48.651 37.684 1.00 38.44 389 GLY B CA 1
ATOM 6500 C C . GLY B 1 390 ? 76.230 48.133 39.038 1.00 39.98 389 GLY B C 1
ATOM 6501 O O . GLY B 1 390 ? 76.541 46.984 39.402 1.00 35.03 389 GLY B O 1
ATOM 6502 N N . ASN B 1 391 ? 75.525 48.972 39.789 1.00 40.72 390 ASN B N 1
ATOM 6503 C CA . ASN B 1 391 ? 75.058 48.581 41.126 1.00 41.84 390 ASN B CA 1
ATOM 6504 C C . ASN B 1 391 ? 73.641 49.093 41.414 1.00 40.06 390 ASN B C 1
ATOM 6505 O O . ASN B 1 391 ? 73.235 50.189 40.969 1.00 37.76 390 ASN B O 1
ATOM 6510 N N . ILE B 1 392 ? 72.900 48.285 42.168 1.00 37.56 391 ILE B N 1
ATOM 6511 C CA . ILE B 1 392 ? 71.537 48.605 42.592 1.00 38.45 391 ILE B CA 1
ATOM 6512 C C . ILE B 1 392 ? 71.554 49.036 44.047 1.00 36.89 391 ILE B C 1
ATOM 6513 O O . ILE B 1 392 ? 72.212 48.404 44.857 1.00 37.88 391 ILE B O 1
ATOM 6518 N N . ASN B 1 393 ? 70.867 50.131 44.366 1.00 41.46 392 ASN B N 1
ATOM 6519 C CA . ASN B 1 393 ? 70.648 50.530 45.754 1.00 41.58 392 ASN B CA 1
ATOM 6520 C C . ASN B 1 393 ? 69.159 50.493 46.039 1.00 39.00 392 ASN B C 1
ATOM 6521 O O . ASN B 1 393 ? 68.409 51.147 45.359 1.00 39.30 392 ASN B O 1
ATOM 6526 N N . LEU B 1 394 ? 68.750 49.691 47.019 1.00 38.99 393 LEU B N 1
ATOM 6527 C CA . LEU B 1 394 ? 67.354 49.559 47.427 1.00 38.85 393 LEU B CA 1
ATOM 6528 C C . LEU B 1 394 ? 67.129 50.341 48.706 1.00 41.14 393 LEU B C 1
ATOM 6529 O O . LEU B 1 394 ? 67.918 50.242 49.642 1.00 41.34 393 LEU B O 1
ATOM 6534 N N . SER B 1 395 ? 66.047 51.111 48.739 1.00 42.54 394 SER B N 1
ATOM 6535 C CA . SER B 1 395 ? 65.632 51.855 49.925 1.00 42.58 394 SER B CA 1
ATOM 6536 C C . SER B 1 395 ? 64.124 52.097 49.926 1.00 42.59 394 SER B C 1
ATOM 6537 O O . SER B 1 395 ? 63.420 51.792 48.970 1.00 43.35 394 SER B O 1
ATOM 6540 N N . GLY B 1 396 ? 63.629 52.642 51.021 1.00 42.93 395 GLY B N 1
ATOM 6541 C CA . GLY B 1 396 ? 62.244 53.064 51.093 1.00 43.03 395 GLY B CA 1
ATOM 6542 C C . GLY B 1 396 ? 61.242 51.962 50.908 1.00 41.47 395 GLY B C 1
ATOM 6543 O O . GLY B 1 396 ? 60.227 52.176 50.273 1.00 43.88 395 GLY B O 1
ATOM 6544 N N . ASP B 1 397 ? 61.511 50.793 51.474 1.00 42.79 396 ASP B N 1
ATOM 6545 C CA . ASP B 1 397 ? 60.615 49.654 51.339 1.00 44.18 396 ASP B CA 1
ATOM 6546 C C . ASP B 1 397 ? 59.413 49.791 52.256 1.00 46.63 396 ASP B C 1
ATOM 6547 O O . ASP B 1 397 ? 59.573 50.039 53.442 1.00 50.03 396 ASP B O 1
ATOM 6552 N N . TYR B 1 398 ? 58.212 49.637 51.717 1.00 47.63 397 TYR B N 1
ATOM 6553 C CA . TYR B 1 398 ? 57.004 49.627 52.546 1.00 47.87 397 TYR B CA 1
ATOM 6554 C C . TYR B 1 398 ? 56.073 48.502 52.132 1.00 48.19 397 TYR B C 1
ATOM 6555 O O . TYR B 1 398 ? 56.071 48.106 50.968 1.00 49.56 397 TYR B O 1
ATOM 6564 N N . PRO B 1 399 ? 55.285 47.972 53.081 1.00 49.05 398 PRO B N 1
ATOM 6565 C CA . PRO B 1 399 ? 54.464 46.809 52.777 1.00 49.75 398 PRO B CA 1
ATOM 6566 C C . PRO B 1 399 ? 53.150 47.209 52.141 1.00 50.12 398 PRO B C 1
ATOM 6567 O O . PRO B 1 399 ? 52.709 48.339 52.279 1.00 48.93 398 PRO B O 1
ATOM 6571 N N . GLY B 1 400 ? 52.566 46.283 51.402 1.00 53.41 399 GLY B N 1
ATOM 6572 C CA . GLY B 1 400 ? 51.294 46.517 50.777 1.00 55.04 399 GLY B CA 1
ATOM 6573 C C . GLY B 1 400 ? 50.212 46.316 51.801 1.00 55.70 399 GLY B C 1
ATOM 6574 O O . GLY B 1 400 ? 50.480 46.018 52.959 1.00 56.23 399 GLY B O 1
ATOM 6575 N N . TRP B 1 401 ? 48.978 46.478 51.356 1.00 58.41 400 TRP B N 1
ATOM 6576 C CA . TRP B 1 401 ? 47.828 46.279 52.197 1.00 59.17 400 TRP B CA 1
ATOM 6577 C C . TRP B 1 401 ? 47.011 45.135 51.615 1.00 61.28 400 TRP B C 1
ATOM 6578 O O . TRP B 1 401 ? 46.396 45.258 50.556 1.00 61.37 400 TRP B O 1
ATOM 6589 N N . GLU B 1 402 ? 47.048 44.009 52.320 1.00 64.29 401 GLU B N 1
ATOM 6590 C CA . GLU B 1 402 ? 46.408 42.768 51.893 1.00 66.96 401 GLU B CA 1
ATOM 6591 C C . GLU B 1 402 ? 44.931 42.840 52.293 1.00 67.91 401 GLU B C 1
ATOM 6592 O O . GLU B 1 402 ? 44.615 43.167 53.436 1.00 68.13 401 GLU B O 1
ATOM 6595 N N . PRO B 1 403 ? 44.015 42.566 51.353 1.00 69.94 402 PRO B N 1
ATOM 6596 C CA . PRO B 1 403 ? 42.600 42.516 51.748 1.00 70.79 402 PRO B CA 1
ATOM 6597 C C . PRO B 1 403 ? 42.359 41.604 52.950 1.00 71.74 402 PRO B C 1
ATOM 6598 O O . PRO B 1 403 ? 42.902 40.512 53.004 1.00 71.54 402 PRO B O 1
ATOM 6602 N N . GLN B 1 404 ? 41.560 42.050 53.913 1.00 73.62 403 GLN B N 1
ATOM 6603 C CA . GLN B 1 404 ? 41.241 41.210 55.068 1.00 74.97 403 GLN B CA 1
ATOM 6604 C C . GLN B 1 404 ? 40.412 40.012 54.600 1.00 76.40 403 GLN B C 1
ATOM 6605 O O . GLN B 1 404 ? 39.786 40.068 53.539 1.00 76.92 403 GLN B O 1
ATOM 6611 N N . SER B 1 405 ? 40.442 38.921 55.365 1.00 78.00 404 SER B N 1
ATOM 6612 C CA . SER B 1 405 ? 39.595 37.757 55.069 1.00 78.84 404 SER B CA 1
ATOM 6613 C C . SER B 1 405 ? 38.109 38.119 55.246 1.00 79.09 404 SER B C 1
ATOM 6614 O O . SER B 1 405 ? 37.260 37.725 54.445 1.00 80.49 404 SER B O 1
ATOM 6617 N N . HIS B 1 406 ? 37.810 38.879 56.292 1.00 77.87 405 HIS B N 1
ATOM 6618 C CA . HIS B 1 406 ? 36.468 39.398 56.517 1.00 77.40 405 HIS B CA 1
ATOM 6619 C C . HIS B 1 406 ? 36.594 40.760 57.187 1.00 74.79 405 HIS B C 1
ATOM 6620 O O . HIS B 1 406 ? 37.566 41.010 57.895 1.00 74.13 405 HIS B O 1
ATOM 6627 N N . SER B 1 407 ? 35.622 41.636 56.950 1.00 72.68 406 SER B N 1
ATOM 6628 C CA . SER B 1 407 ? 35.607 42.965 57.557 1.00 70.44 406 SER B CA 1
ATOM 6629 C C . SER B 1 407 ? 34.183 43.415 57.843 1.00 69.79 406 SER B C 1
ATOM 6630 O O . SER B 1 407 ? 33.370 43.521 56.931 1.00 69.34 406 SER B O 1
ATOM 6633 N N . ASP B 1 408 ? 33.891 43.678 59.115 1.00 69.31 407 ASP B N 1
ATOM 6634 C CA . ASP B 1 408 ? 32.599 44.244 59.513 1.00 69.04 407 ASP B CA 1
ATOM 6635 C C . ASP B 1 408 ? 32.442 45.698 59.052 1.00 66.58 407 ASP B C 1
ATOM 6636 O O . ASP B 1 408 ? 31.346 46.121 58.705 1.00 66.02 407 ASP B O 1
ATOM 6641 N N . ILE B 1 409 ? 33.529 46.466 59.065 1.00 65.36 408 ILE B N 1
ATOM 6642 C CA . ILE B 1 409 ? 33.478 47.866 58.629 1.00 63.78 408 ILE B CA 1
ATOM 6643 C C . ILE B 1 409 ? 33.231 47.992 57.129 1.00 63.69 408 ILE B C 1
ATOM 6644 O O . ILE B 1 409 ? 32.627 48.969 56.681 1.00 64.39 408 ILE B O 1
ATOM 6649 N N . LEU B 1 410 ? 33.723 47.020 56.360 1.00 63.58 409 LEU B N 1
ATOM 6650 C CA . LEU B 1 410 ? 33.457 46.978 54.927 1.00 62.93 409 LEU B CA 1
ATOM 6651 C C . LEU B 1 410 ? 31.984 46.687 54.698 1.00 62.38 409 LEU B C 1
ATOM 6652 O O . LEU B 1 410 ? 31.347 47.329 53.860 1.00 62.74 409 LEU B O 1
ATOM 6657 N N . ASP B 1 411 ? 31.448 45.717 55.439 1.00 61.91 410 ASP B N 1
ATOM 6658 C CA . ASP B 1 411 ? 30.023 45.398 55.355 1.00 62.61 410 ASP B CA 1
ATOM 6659 C C . ASP B 1 411 ? 29.192 46.662 55.539 1.00 62.46 410 ASP B C 1
ATOM 6660 O O . ASP B 1 411 ? 28.323 46.944 54.719 1.00 63.12 410 ASP B O 1
ATOM 6665 N N . LEU B 1 412 ? 29.477 47.419 56.604 1.00 61.81 411 LEU B N 1
ATOM 6666 C CA . LEU B 1 412 ? 28.743 48.652 56.922 1.00 61.95 411 LEU B CA 1
ATOM 6667 C C . LEU B 1 412 ? 28.965 49.708 55.857 1.00 61.61 411 LEU B C 1
ATOM 6668 O O . LEU B 1 412 ? 28.021 50.332 55.397 1.00 60.98 411 LEU B O 1
ATOM 6673 N N . THR B 1 413 ? 30.219 49.896 55.464 1.00 62.49 412 THR B N 1
ATOM 6674 C CA . THR B 1 413 ? 30.574 50.916 54.470 1.00 62.97 412 THR B CA 1
ATOM 6675 C C . THR B 1 413 ? 29.856 50.701 53.141 1.00 63.71 412 THR B C 1
ATOM 6676 O O . THR B 1 413 ? 29.414 51.652 52.498 1.00 62.33 412 THR B O 1
ATOM 6680 N N . LYS B 1 414 ? 29.751 49.437 52.752 1.00 64.77 413 LYS B N 1
ATOM 6681 C CA . LYS B 1 414 ? 29.043 49.042 51.544 1.00 66.44 413 LYS B CA 1
ATOM 6682 C C . LYS B 1 414 ? 27.550 49.366 51.665 1.00 64.91 413 LYS B C 1
ATOM 6683 O O . LYS B 1 414 ? 26.958 49.978 50.769 1.00 64.71 413 LYS B O 1
ATOM 6689 N N . THR B 1 415 ? 26.956 48.944 52.781 1.00 63.12 414 THR B N 1
ATOM 6690 C CA . THR B 1 415 ? 25.547 49.184 53.066 1.00 62.06 414 THR B CA 1
ATOM 6691 C C . THR B 1 415 ? 25.214 50.664 52.944 1.00 61.16 414 THR B C 1
ATOM 6692 O O . THR B 1 415 ? 24.254 51.033 52.271 1.00 62.23 414 THR B O 1
ATOM 6696 N N . ILE B 1 416 ? 26.017 51.506 53.589 1.00 60.17 415 ILE B N 1
ATOM 6697 C CA . ILE B 1 416 ? 25.773 52.946 53.587 1.00 59.89 415 ILE B CA 1
ATOM 6698 C C . ILE B 1 416 ? 26.012 53.550 52.207 1.00 60.74 415 ILE B C 1
ATOM 6699 O O . ILE B 1 416 ? 25.232 54.379 51.744 1.00 60.40 415 ILE B O 1
ATOM 6704 N N . TYR B 1 417 ? 27.086 53.138 51.543 1.00 61.98 416 TYR B N 1
ATOM 6705 C CA . TYR B 1 417 ? 27.416 53.734 50.251 1.00 62.99 416 TYR B CA 1
ATOM 6706 C C . TYR B 1 417 ? 26.286 53.471 49.264 1.00 62.47 416 TYR B C 1
ATOM 6707 O O . TYR B 1 417 ? 25.899 54.356 48.506 1.00 60.97 416 TYR B O 1
ATOM 6716 N N . ALA B 1 418 ? 25.768 52.246 49.287 1.00 63.66 417 ALA B N 1
ATOM 6717 C CA . ALA B 1 418 ? 24.679 51.844 48.408 1.00 65.56 417 ALA B CA 1
ATOM 6718 C C . ALA B 1 418 ? 23.383 52.625 48.697 1.00 66.79 417 ALA B C 1
ATOM 6719 O O . ALA B 1 418 ? 22.625 52.942 47.774 1.00 67.17 417 ALA B O 1
ATOM 6721 N N . GLN B 1 419 ? 23.140 52.937 49.970 1.00 68.76 418 GLN B N 1
ATOM 6722 C CA . GLN B 1 419 ? 21.995 53.769 50.363 1.00 70.62 418 GLN B CA 1
ATOM 6723 C C . GLN B 1 419 ? 22.118 55.190 49.814 1.00 70.22 418 GLN B C 1
ATOM 6724 O O . GLN B 1 419 ? 21.144 55.767 49.342 1.00 70.98 418 GLN B O 1
ATOM 6730 N N . VAL B 1 420 ? 23.315 55.757 49.904 1.00 70.14 419 VAL B N 1
ATOM 6731 C CA . VAL B 1 420 ? 23.543 57.142 49.513 1.00 69.72 419 VAL B CA 1
ATOM 6732 C C . VAL B 1 420 ? 23.555 57.285 48.000 1.00 69.98 419 VAL B C 1
ATOM 6733 O O . VAL B 1 420 ? 22.995 58.234 47.462 1.00 70.12 419 VAL B O 1
ATOM 6737 N N . LEU B 1 421 ? 24.199 56.341 47.322 1.00 70.50 420 LEU B N 1
ATOM 6738 C CA . LEU B 1 421 ? 24.331 56.399 45.870 1.00 70.83 420 LEU B CA 1
ATOM 6739 C C . LEU B 1 421 ? 23.078 55.932 45.131 1.00 70.73 420 LEU B C 1
ATOM 6740 O O . LEU B 1 421 ? 22.725 56.500 44.101 1.00 69.64 420 LEU B O 1
ATOM 6745 N N . GLY B 1 422 ? 22.435 54.884 45.643 1.00 71.23 421 GLY B N 1
ATOM 6746 C CA . GLY B 1 422 ? 21.317 54.247 44.950 1.00 72.18 421 GLY B CA 1
ATOM 6747 C C . GLY B 1 422 ? 21.757 53.128 44.016 1.00 73.17 421 GLY B C 1
ATOM 6748 O O . GLY B 1 422 ? 20.928 52.398 43.475 1.00 74.32 421 GLY B O 1
ATOM 6749 N N . THR B 1 423 ? 23.062 53.018 43.797 1.00 72.92 422 THR B N 1
ATOM 6750 C CA . THR B 1 423 ? 23.646 51.867 43.135 1.00 73.29 422 THR B CA 1
ATOM 6751 C C . THR B 1 423 ? 24.747 51.335 44.039 1.00 72.22 422 THR B C 1
ATOM 6752 O O . THR B 1 423 ? 25.204 52.038 44.933 1.00 70.98 422 THR B O 1
ATOM 6756 N N . ASP B 1 424 ? 25.165 50.096 43.808 1.00 71.79 423 ASP B N 1
ATOM 6757 C CA . ASP B 1 424 ? 26.222 49.496 44.613 1.00 72.34 423 ASP B CA 1
ATOM 6758 C C . ASP B 1 424 ? 27.564 50.144 44.302 1.00 71.10 423 ASP B C 1
ATOM 6759 O O . ASP B 1 424 ? 27.822 50.513 43.159 1.00 70.10 423 ASP B O 1
ATOM 6764 N N . PRO B 1 425 ? 28.418 50.298 45.327 1.00 71.07 424 PRO B N 1
ATOM 6765 C CA . PRO B 1 425 ? 29.748 50.830 45.102 1.00 70.20 424 PRO B CA 1
ATOM 6766 C C . PRO B 1 425 ? 30.670 49.715 44.642 1.00 69.39 424 PRO B C 1
ATOM 6767 O O . PRO B 1 425 ? 30.330 48.540 44.799 1.00 68.54 424 PRO B O 1
ATOM 6771 N N . GLU B 1 426 ? 31.816 50.080 44.073 1.00 69.23 425 GLU B N 1
ATOM 6772 C CA . GLU B 1 426 ? 32.834 49.100 43.691 1.00 69.94 425 GLU B CA 1
ATOM 6773 C C . GLU B 1 426 ? 33.864 48.910 44.802 1.00 68.32 425 GLU B C 1
ATOM 6774 O O . GLU B 1 426 ? 34.356 49.871 45.394 1.00 66.45 425 GLU B O 1
ATOM 6780 N N . ILE B 1 427 ? 34.171 47.649 45.075 1.00 67.46 426 ILE B N 1
ATOM 6781 C CA . ILE B 1 427 ? 35.154 47.276 46.076 1.00 66.72 426 ILE B CA 1
ATOM 6782 C C . ILE B 1 427 ? 36.398 46.841 45.304 1.00 66.65 426 ILE B C 1
ATOM 6783 O O . ILE B 1 427 ? 36.335 45.911 44.501 1.00 65.23 426 ILE B O 1
ATOM 6788 N N . LYS B 1 428 ? 37.506 47.545 45.531 1.00 66.90 427 LYS B N 1
ATOM 6789 C CA . LYS B 1 428 ? 38.737 47.361 44.772 1.00 68.07 427 LYS B CA 1
ATOM 6790 C C . LYS B 1 428 ? 39.989 47.414 45.654 1.00 65.70 427 LYS B C 1
ATOM 6791 O O . LYS B 1 428 ? 39.934 47.793 46.817 1.00 63.72 427 LYS B O 1
ATOM 6797 N N . VAL B 1 429 ? 41.120 47.028 45.074 1.00 64.23 428 VAL B N 1
ATOM 6798 C CA . VAL B 1 429 ? 42.425 47.349 45.639 1.00 62.24 428 VAL B CA 1
ATOM 6799 C C . VAL B 1 429 ? 43.132 48.202 44.589 1.00 60.37 428 VAL B C 1
ATOM 6800 O O . VAL B 1 429 ? 42.922 48.024 43.391 1.00 61.86 428 VAL B O 1
ATOM 6804 N N . ILE B 1 430 ? 43.949 49.142 45.042 1.00 59.09 429 ILE B N 1
ATOM 6805 C CA . ILE B 1 430 ? 44.627 50.078 44.147 1.00 58.88 429 ILE B CA 1
ATOM 6806 C C . ILE B 1 430 ? 46.121 49.699 43.956 1.00 58.15 429 ILE B C 1
ATOM 6807 O O . ILE B 1 430 ? 46.773 49.216 44.875 1.00 58.37 429 ILE B O 1
ATOM 6812 N N . HIS B 1 431 ? 46.643 49.893 42.748 1.00 56.16 430 HIS B N 1
ATOM 6813 C CA . HIS B 1 431 ? 48.059 49.683 42.491 1.00 55.75 430 HIS B CA 1
ATOM 6814 C C . HIS B 1 431 ? 48.787 50.997 42.716 1.00 55.66 430 HIS B C 1
ATOM 6815 O O . HIS B 1 431 ? 49.343 51.604 41.805 1.00 55.09 430 HIS B O 1
ATOM 6822 N N . ALA B 1 432 ? 48.759 51.424 43.967 1.00 56.35 431 ALA B N 1
ATOM 6823 C CA . ALA B 1 432 ? 49.529 52.561 44.416 1.00 57.59 431 ALA B CA 1
ATOM 6824 C C . ALA B 1 432 ? 49.699 52.432 45.924 1.00 56.93 431 ALA B C 1
ATOM 6825 O O . ALA B 1 432 ? 49.167 51.503 46.539 1.00 55.73 431 ALA B O 1
ATOM 6827 N N . GLY B 1 433 ? 50.423 53.366 46.519 1.00 58.32 432 GLY B N 1
ATOM 6828 C CA . GLY B 1 433 ? 50.658 53.336 47.957 1.00 60.26 432 GLY B CA 1
ATOM 6829 C C . GLY B 1 433 ? 49.684 54.110 48.840 1.00 62.27 432 GLY B C 1
ATOM 6830 O O . GLY B 1 433 ? 49.618 55.342 48.772 1.00 64.89 432 GLY B O 1
ATOM 6831 N N . LEU B 1 434 ? 48.950 53.380 49.689 1.00 61.88 433 LEU B N 1
ATOM 6832 C CA . LEU B 1 434 ? 48.245 53.947 50.850 1.00 60.68 433 LEU B CA 1
ATOM 6833 C C . LEU B 1 434 ? 49.017 53.585 52.123 1.00 60.59 433 LEU B C 1
ATOM 6834 O O . LEU B 1 434 ? 49.808 52.658 52.118 1.00 62.06 433 LEU B O 1
ATOM 6839 N N . GLU B 1 435 ? 48.765 54.281 53.225 1.00 61.10 434 GLU B N 1
ATOM 6840 C CA . GLU B 1 435 ? 49.490 54.012 54.474 1.00 60.76 434 GLU B CA 1
ATOM 6841 C C . GLU B 1 435 ? 48.984 52.782 55.214 1.00 60.45 434 GLU B C 1
ATOM 6842 O O . GLU B 1 435 ? 49.572 52.376 56.207 1.00 61.29 434 GLU B O 1
ATOM 6848 N N . CYS B 1 436 ? 47.899 52.192 54.725 1.00 60.66 435 CYS B N 1
ATOM 6849 C CA . CYS B 1 436 ? 47.170 51.153 55.455 1.00 60.94 435 CYS B CA 1
ATOM 6850 C C . CYS B 1 436 ? 47.977 49.907 55.772 1.00 60.69 435 CYS B C 1
ATOM 6851 O O . CYS B 1 436 ? 47.786 49.312 56.828 1.00 59.22 435 CYS B O 1
ATOM 6854 N N . GLY B 1 437 ? 48.850 49.515 54.839 1.00 62.87 436 GLY B N 1
ATOM 6855 C CA . GLY B 1 437 ? 49.764 48.383 55.009 1.00 62.67 436 GLY B CA 1
ATOM 6856 C C . GLY B 1 437 ? 50.692 48.588 56.183 1.00 62.77 436 GLY B C 1
ATOM 6857 O O . GLY B 1 437 ? 50.885 47.682 56.986 1.00 63.42 436 GLY B O 1
ATOM 6858 N N . LEU B 1 438 ? 51.249 49.792 56.291 1.00 62.89 437 LEU B N 1
ATOM 6859 C CA . LEU B 1 438 ? 52.070 50.173 57.445 1.00 63.18 437 LEU B CA 1
ATOM 6860 C C . LEU B 1 438 ? 51.253 50.263 58.744 1.00 63.92 437 LEU B C 1
ATOM 6861 O O . LEU B 1 438 ? 51.725 49.875 59.819 1.00 63.92 437 LEU B O 1
ATOM 6866 N N . LEU B 1 439 ? 50.034 50.782 58.644 1.00 63.96 438 LEU B N 1
ATOM 6867 C CA . LEU B 1 439 ? 49.197 50.953 59.817 1.00 64.87 438 LEU B CA 1
ATOM 6868 C C . LEU B 1 439 ? 48.740 49.598 60.335 1.00 66.12 438 LEU B C 1
ATOM 6869 O O . LEU B 1 439 ? 48.796 49.340 61.536 1.00 66.86 438 LEU B O 1
ATOM 6874 N N . LYS B 1 440 ? 48.291 48.738 59.430 1.00 67.15 439 LYS B N 1
ATOM 6875 C CA . LYS B 1 440 ? 47.853 47.393 59.796 1.00 68.96 439 LYS B CA 1
ATOM 6876 C C . LYS B 1 440 ? 49.055 46.582 60.334 1.00 70.94 439 LYS B C 1
ATOM 6877 O O . LYS B 1 440 ? 48.890 45.684 61.162 1.00 71.39 439 LYS B O 1
ATOM 6883 N N . LYS B 1 441 ? 50.263 46.926 59.886 1.00 72.91 440 LYS B N 1
ATOM 6884 C CA . LYS B 1 441 ? 51.500 46.329 60.420 1.00 74.28 440 LYS B CA 1
ATOM 6885 C C . LYS B 1 441 ? 51.650 46.611 61.916 1.00 73.47 440 LYS B C 1
ATOM 6886 O O . LYS B 1 441 ? 52.053 45.733 62.679 1.00 74.48 440 LYS B O 1
ATOM 6892 N N . ILE B 1 442 ? 51.333 47.840 62.318 1.00 71.44 441 ILE B N 1
ATOM 6893 C CA . ILE B 1 442 ? 51.465 48.278 63.709 1.00 69.86 441 ILE B CA 1
ATOM 6894 C C . ILE B 1 442 ? 50.197 47.971 64.511 1.00 68.95 441 ILE B C 1
ATOM 6895 O O . ILE B 1 442 ? 50.259 47.794 65.726 1.00 68.61 441 ILE B O 1
ATOM 6900 N N . TYR B 1 443 ? 49.051 47.907 63.831 1.00 68.41 442 TYR B N 1
ATOM 6901 C CA . TYR B 1 443 ? 47.765 47.657 64.485 1.00 67.45 442 TYR B CA 1
ATOM 6902 C C . TYR B 1 443 ? 46.953 46.556 63.784 1.00 66.93 442 TYR B C 1
ATOM 6903 O O . TYR B 1 443 ? 45.855 46.813 63.287 1.00 65.00 442 TYR B O 1
ATOM 6912 N N . PRO B 1 444 ? 47.492 45.321 63.759 1.00 68.57 443 PRO B N 1
ATOM 6913 C CA . PRO B 1 444 ? 46.874 44.171 63.085 1.00 68.78 443 PRO B CA 1
ATOM 6914 C C . PRO B 1 444 ? 45.414 43.895 63.425 1.00 67.95 443 PRO B C 1
ATOM 6915 O O . PRO B 1 444 ? 44.674 43.443 62.559 1.00 70.01 443 PRO B O 1
ATOM 6919 N N . THR B 1 445 ? 44.999 44.151 64.658 1.00 66.79 444 THR B N 1
ATOM 6920 C CA . THR B 1 445 ? 43.622 43.866 65.056 1.00 66.17 444 THR B CA 1
ATOM 6921 C C . THR B 1 445 ? 42.619 44.961 64.648 1.00 65.61 444 THR B C 1
ATOM 6922 O O . THR B 1 445 ? 41.407 44.780 64.815 1.00 63.91 444 THR B O 1
ATOM 6926 N N . ILE B 1 446 ? 43.106 46.091 64.128 1.00 65.02 445 ILE B N 1
ATOM 6927 C CA . ILE B 1 446 ? 42.210 47.168 63.690 1.00 64.19 445 ILE B CA 1
ATOM 6928 C C . ILE B 1 446 ? 41.619 46.837 62.322 1.00 63.93 445 ILE B C 1
ATOM 6929 O O . ILE B 1 446 ? 42.340 46.478 61.391 1.00 63.46 445 ILE B O 1
ATOM 6934 N N . ASP B 1 447 ? 40.297 46.961 62.234 1.00 63.52 446 ASP B N 1
ATOM 6935 C CA . ASP B 1 447 ? 39.533 46.688 61.026 1.00 63.24 446 ASP B CA 1
ATOM 6936 C C . ASP B 1 447 ? 39.620 47.943 60.158 1.00 62.87 446 ASP B C 1
ATOM 6937 O O . ASP B 1 447 ? 39.201 49.018 60.591 1.00 61.90 446 ASP B O 1
ATOM 6950 N N . VAL B 1 449 ? 39.428 50.272 56.370 1.00 60.17 448 VAL B N 1
ATOM 6951 C CA . VAL B 1 449 ? 38.835 50.532 55.057 1.00 59.27 448 VAL B CA 1
ATOM 6952 C C . VAL B 1 449 ? 39.299 51.907 54.567 1.00 58.69 448 VAL B C 1
ATOM 6953 O O . VAL B 1 449 ? 39.674 52.765 55.368 1.00 55.13 448 VAL B O 1
ATOM 6957 N N . SER B 1 450 ? 39.287 52.105 53.251 1.00 58.70 449 SER B N 1
ATOM 6958 C CA . SER B 1 450 ? 39.652 53.392 52.669 1.00 57.92 449 SER B CA 1
ATOM 6959 C C . SER B 1 450 ? 38.558 53.875 51.743 1.00 58.79 449 SER B C 1
ATOM 6960 O O . SER B 1 450 ? 38.047 53.114 50.914 1.00 57.52 449 SER B O 1
ATOM 6963 N N . ILE B 1 451 ? 38.198 55.142 51.903 1.00 59.36 450 ILE B N 1
ATOM 6964 C CA . ILE B 1 451 ? 37.219 55.804 51.044 1.00 59.19 450 ILE B CA 1
ATOM 6965 C C . ILE B 1 451 ? 37.670 57.243 50.861 1.00 60.32 450 ILE B C 1
ATOM 6966 O O . ILE B 1 451 ? 38.644 57.686 51.473 1.00 61.24 450 ILE B O 1
ATOM 6971 N N . GLY B 1 452 ? 36.959 57.963 50.011 1.00 61.52 451 GLY B N 1
ATOM 6972 C CA . GLY B 1 452 ? 37.243 59.364 49.769 1.00 63.01 451 GLY B CA 1
ATOM 6973 C C . GLY B 1 452 ? 36.606 59.800 48.468 1.00 64.35 451 GLY B C 1
ATOM 6974 O O . GLY B 1 452 ? 36.293 58.957 47.615 1.00 63.28 451 GLY B O 1
ATOM 6975 N N . PRO B 1 453 ? 36.406 61.118 48.311 1.00 66.45 452 PRO B N 1
ATOM 6976 C CA . PRO B 1 453 ? 35.740 61.663 47.136 1.00 68.33 452 PRO B CA 1
ATOM 6977 C C . PRO B 1 453 ? 36.668 61.702 45.914 1.00 69.49 452 PRO B C 1
ATOM 6978 O O . PRO B 1 453 ? 37.877 61.486 46.037 1.00 69.08 452 PRO B O 1
ATOM 6982 N N . THR B 1 454 ? 36.095 61.981 44.751 1.00 71.13 453 THR B N 1
ATOM 6983 C CA . THR B 1 454 ? 36.847 62.006 43.504 1.00 72.09 453 THR B CA 1
ATOM 6984 C C . THR B 1 454 ? 37.795 63.194 43.455 1.00 73.51 453 THR B C 1
ATOM 6985 O O . THR B 1 454 ? 37.362 64.343 43.461 1.00 73.03 453 THR B O 1
ATOM 6989 N N . ILE B 1 455 ? 39.091 62.899 43.427 1.00 76.19 454 ILE B N 1
ATOM 6990 C CA . ILE B 1 455 ? 40.122 63.913 43.241 1.00 77.62 454 ILE B CA 1
ATOM 6991 C C . ILE B 1 455 ? 40.927 63.504 42.029 1.00 79.68 454 ILE B C 1
ATOM 6992 O O . ILE B 1 455 ? 41.399 62.369 41.956 1.00 79.78 454 ILE B O 1
ATOM 6997 N N . ARG B 1 456 ? 41.079 64.426 41.081 1.00 82.40 455 ARG B N 1
ATOM 6998 C CA . ARG B 1 456 ? 41.769 64.149 39.816 1.00 84.00 455 ARG B CA 1
ATOM 6999 C C . ARG B 1 456 ? 43.177 64.716 39.812 1.00 83.78 455 ARG B C 1
ATOM 7000 O O . ARG B 1 456 ? 43.421 65.794 40.349 1.00 83.58 455 ARG B O 1
ATOM 7008 N N . ASN B 1 457 ? 44.097 63.980 39.195 1.00 84.16 456 ASN B N 1
ATOM 7009 C CA . ASN B 1 457 ? 45.428 64.494 38.890 1.00 84.37 456 ASN B CA 1
ATOM 7010 C C . ASN B 1 457 ? 46.178 65.010 40.128 1.00 83.71 456 ASN B C 1
ATOM 7011 O O . ASN B 1 457 ? 46.772 66.091 40.104 1.00 82.57 456 ASN B O 1
ATOM 7016 N N . ALA B 1 458 ? 46.143 64.227 41.206 1.00 83.91 457 ALA B N 1
ATOM 7017 C CA . ALA B 1 458 ? 46.896 64.543 42.423 1.00 84.62 457 ALA B CA 1
ATOM 7018 C C . ALA B 1 458 ? 48.395 64.454 42.138 1.00 85.12 457 ALA B C 1
AT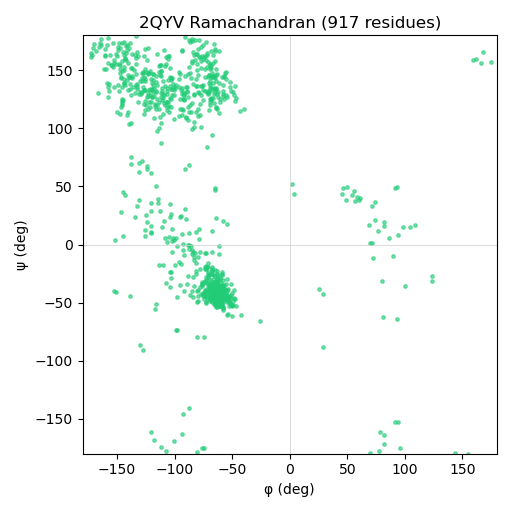OM 7019 O O . ALA B 1 458 ? 48.791 63.871 41.129 1.00 85.22 457 ALA B O 1
ATOM 7021 N N . HIS B 1 459 ? 49.213 65.040 43.016 1.00 85.90 458 HIS B N 1
ATOM 7022 C CA . HIS B 1 459 ? 50.677 65.172 42.815 1.00 87.01 458 HIS B CA 1
ATOM 7023 C C . HIS B 1 459 ? 51.079 66.204 41.743 1.00 87.22 458 HIS B C 1
ATOM 7024 O O . HIS B 1 459 ? 52.266 66.542 41.621 1.00 87.16 458 HIS B O 1
ATOM 7031 N N . SER B 1 460 ? 50.111 66.682 40.957 1.00 87.06 459 SER B N 1
ATOM 7032 C CA . SER B 1 460 ? 50.387 67.598 39.852 1.00 86.48 459 SER B CA 1
ATOM 7033 C C . SER B 1 460 ? 49.572 68.886 39.998 1.00 86.30 459 SER B C 1
ATOM 7034 O O . SER B 1 460 ? 48.554 68.900 40.699 1.00 86.07 459 SER B O 1
ATOM 7037 N N . PRO B 1 461 ? 50.021 69.979 39.345 1.00 85.99 460 PRO B N 1
ATOM 7038 C CA . PRO B 1 461 ? 49.256 71.235 39.332 1.00 85.62 460 PRO B CA 1
ATOM 7039 C C . PRO B 1 461 ? 47.867 71.132 38.679 1.00 84.83 460 PRO B C 1
ATOM 7040 O O . PRO B 1 461 ? 47.084 72.081 38.749 1.00 83.50 460 PRO B O 1
ATOM 7044 N N . ASP B 1 462 ? 47.576 69.991 38.055 1.00 84.96 461 ASP B N 1
ATOM 7045 C CA . ASP B 1 462 ? 46.254 69.705 37.499 1.00 85.50 461 ASP B CA 1
ATOM 7046 C C . ASP B 1 462 ? 45.231 69.259 38.568 1.00 85.53 461 ASP B C 1
ATOM 7047 O O . ASP B 1 462 ? 44.095 68.912 38.226 1.00 85.28 461 ASP B O 1
ATOM 7052 N N . GLU B 1 463 ? 45.619 69.273 39.846 1.00 85.01 462 GLU B N 1
ATOM 7053 C CA . GLU B 1 463 ? 44.804 68.671 40.906 1.00 84.94 462 GLU B CA 1
ATOM 7054 C C . GLU B 1 463 ? 43.440 69.351 41.067 1.00 84.20 462 GLU B C 1
ATOM 7055 O O . GLU B 1 463 ? 43.356 70.531 41.410 1.00 83.14 462 GLU B O 1
ATOM 7061 N N . LYS B 1 464 ? 42.384 68.581 40.805 1.00 84.14 463 LYS B N 1
ATOM 7062 C CA . LYS B 1 464 ? 41.000 69.046 40.904 1.00 84.19 463 LYS B CA 1
ATOM 7063 C C . LYS B 1 464 ? 40.216 68.158 41.882 1.00 84.04 463 LYS B C 1
ATOM 7064 O O . LYS B 1 464 ? 40.493 66.959 41.998 1.00 84.00 463 LYS B O 1
ATOM 7066 N N . VAL B 1 465 ? 39.252 68.743 42.595 1.00 83.46 464 VAL B N 1
ATOM 7067 C CA . VAL B 1 465 ? 38.370 67.965 43.483 1.00 83.04 464 VAL B CA 1
ATOM 7068 C C . VAL B 1 465 ? 36.898 68.230 43.150 1.00 82.93 464 VAL B C 1
ATOM 7069 O O . VAL B 1 465 ? 36.444 69.374 43.157 1.00 82.19 464 VAL B O 1
ATOM 7073 N N . HIS B 1 466 ? 36.171 67.154 42.851 1.00 83.36 465 HIS B N 1
ATOM 7074 C CA . HIS B 1 466 ? 34.760 67.228 42.464 1.00 84.13 465 HIS B CA 1
ATOM 7075 C C . HIS B 1 466 ? 33.912 67.639 43.678 1.00 83.95 465 HIS B C 1
ATOM 7076 O O . HIS B 1 466 ? 33.909 66.949 44.699 1.00 84.11 465 HIS B O 1
ATOM 7083 N N . ILE B 1 467 ? 33.214 68.769 43.573 1.00 83.42 466 ILE B N 1
ATOM 7084 C CA . ILE B 1 467 ? 32.440 69.311 44.701 1.00 83.14 466 ILE B CA 1
ATOM 7085 C C . ILE B 1 467 ? 31.329 68.384 45.214 1.00 82.55 466 ILE B C 1
ATOM 7086 O O . ILE B 1 467 ? 31.282 68.100 46.411 1.00 82.74 466 ILE B O 1
ATOM 7091 N N . PRO B 1 468 ? 30.438 67.906 44.323 1.00 81.98 467 PRO B N 1
ATOM 7092 C CA . PRO B 1 468 ? 29.336 67.060 44.806 1.00 81.35 467 PRO B CA 1
ATOM 7093 C C . PRO B 1 468 ? 29.776 65.689 45.339 1.00 79.94 467 PRO B C 1
ATOM 7094 O O . PRO B 1 468 ? 29.078 65.106 46.170 1.00 79.10 467 PRO B O 1
ATOM 7098 N N . ALA B 1 469 ? 30.917 65.188 44.863 1.00 78.96 468 ALA B N 1
ATOM 7099 C CA . ALA B 1 469 ? 31.507 63.944 45.381 1.00 78.34 468 ALA B CA 1
ATOM 7100 C C . ALA B 1 469 ? 31.915 64.084 46.845 1.00 77.68 468 ALA B C 1
ATOM 7101 O O . ALA B 1 469 ? 31.868 63.110 47.594 1.00 78.12 468 ALA B O 1
ATOM 7103 N N . VAL B 1 470 ? 32.318 65.293 47.239 1.00 76.73 469 VAL B N 1
ATOM 7104 C CA . VAL B 1 470 ? 32.676 65.586 48.631 1.00 75.87 469 VAL B CA 1
ATOM 7105 C C . VAL B 1 470 ? 31.431 65.543 49.524 1.00 75.11 469 VAL B C 1
ATOM 7106 O O . VAL B 1 470 ? 31.497 65.080 50.671 1.00 75.07 469 VAL B O 1
ATOM 7110 N N . GLU B 1 471 ? 30.303 66.011 48.992 1.00 73.71 470 GLU B N 1
ATOM 7111 C CA . GLU B 1 471 ? 29.022 65.926 49.697 1.00 73.92 470 GLU B CA 1
ATOM 7112 C C . GLU B 1 471 ? 28.561 64.475 49.883 1.00 72.63 470 GLU B C 1
ATOM 7113 O O . GLU B 1 471 ? 28.154 64.082 50.975 1.00 71.43 470 GLU B O 1
ATOM 7119 N N . THR B 1 472 ? 28.613 63.695 48.805 1.00 71.76 471 THR B N 1
ATOM 7120 C CA . THR B 1 472 ? 28.288 62.264 48.842 1.00 71.07 471 THR B CA 1
ATOM 7121 C C . THR B 1 472 ? 29.191 61.530 49.831 1.00 70.09 471 THR B C 1
ATOM 7122 O O . THR B 1 472 ? 28.729 60.689 50.615 1.00 69.22 471 THR B O 1
ATOM 7126 N N . TYR B 1 473 ? 30.483 61.855 49.766 1.00 69.13 472 TYR B N 1
ATOM 7127 C CA . TYR B 1 473 ? 31.481 61.352 50.705 1.00 68.11 472 TYR B CA 1
ATOM 7128 C C . TYR B 1 473 ? 31.067 61.657 52.141 1.00 67.92 472 TYR B C 1
ATOM 7129 O O . TYR B 1 473 ? 31.099 60.781 53.006 1.00 66.50 472 TYR B O 1
ATOM 7138 N N . TRP B 1 474 ? 30.670 62.903 52.377 1.00 68.70 473 TRP B N 1
ATOM 7139 C CA . TRP B 1 474 ? 30.273 63.340 53.702 1.00 68.94 473 TRP B CA 1
ATOM 7140 C C . TRP B 1 474 ? 29.121 62.491 54.211 1.00 69.46 473 TRP B C 1
ATOM 7141 O O . TRP B 1 474 ? 29.216 61.886 55.286 1.00 70.04 473 TRP B O 1
ATOM 7152 N N . LYS B 1 475 ? 28.046 62.426 53.429 1.00 69.31 474 LYS B N 1
ATOM 7153 C CA . LYS B 1 475 ? 26.878 61.617 53.803 1.00 69.02 474 LYS B CA 1
ATOM 7154 C C . LYS B 1 475 ? 27.266 60.158 54.097 1.00 67.77 474 LYS B C 1
ATOM 7155 O O . LYS B 1 475 ? 26.735 59.551 55.031 1.00 67.94 474 LYS B O 1
ATOM 7158 N N . VAL B 1 476 ? 28.194 59.603 53.317 1.00 65.51 475 VAL B N 1
ATOM 7159 C CA . VAL B 1 476 ? 28.652 58.230 53.549 1.00 63.91 475 VAL B CA 1
ATOM 7160 C C . VAL B 1 476 ? 29.462 58.164 54.849 1.00 62.93 475 VAL B C 1
ATOM 7161 O O . VAL B 1 476 ? 29.201 57.314 55.698 1.00 62.75 475 VAL B O 1
ATOM 7165 N N . LEU B 1 477 ? 30.415 59.078 55.012 1.00 61.76 476 LEU B N 1
ATOM 7166 C CA . LEU B 1 477 ? 31.231 59.138 56.230 1.00 61.12 476 LEU B CA 1
ATOM 7167 C C . LEU B 1 477 ? 30.325 59.201 57.453 1.00 61.58 476 LEU B C 1
ATOM 7168 O O . LEU B 1 477 ? 30.350 58.315 58.312 1.00 61.64 476 LEU B O 1
ATOM 7173 N N . THR B 1 478 ? 29.498 60.236 57.506 1.00 60.96 477 THR B N 1
ATOM 7174 C CA . THR B 1 478 ? 28.630 60.450 58.654 1.00 60.89 477 THR B CA 1
ATOM 7175 C C . THR B 1 478 ? 27.633 59.302 58.829 1.00 60.59 477 THR B C 1
ATOM 7176 O O . THR B 1 478 ? 27.350 58.876 59.946 1.00 61.94 477 THR B O 1
ATOM 7180 N N . GLY B 1 479 ? 27.121 58.792 57.717 1.00 60.06 478 GLY B N 1
ATOM 7181 C CA . GLY B 1 479 ? 26.252 57.617 57.733 1.00 59.41 478 GLY B CA 1
ATOM 7182 C C . GLY B 1 479 ? 26.884 56.401 58.380 1.00 59.62 478 GLY B C 1
ATOM 7183 O O . GLY B 1 479 ? 26.229 55.692 59.147 1.00 60.41 478 GLY B O 1
ATOM 7184 N N . ILE B 1 480 ? 28.158 56.161 58.073 1.00 60.28 479 ILE B N 1
ATOM 7185 C CA . ILE B 1 480 ? 28.909 55.062 58.674 1.00 59.19 479 ILE B CA 1
ATOM 7186 C C . ILE B 1 480 ? 29.071 55.327 60.165 1.00 60.08 479 ILE B C 1
ATOM 7187 O O . ILE B 1 480 ? 28.819 54.434 60.990 1.00 60.05 479 ILE B O 1
ATOM 7192 N N . LEU B 1 481 ? 29.479 56.554 60.504 1.00 59.42 480 LEU B N 1
ATOM 7193 C CA . LEU B 1 481 ? 29.695 56.932 61.900 1.00 59.29 480 LEU B CA 1
ATOM 7194 C C . LEU B 1 481 ? 28.411 56.754 62.710 1.00 59.89 480 LEU B C 1
ATOM 7195 O O . LEU B 1 481 ? 28.436 56.181 63.808 1.00 59.89 480 LEU B O 1
ATOM 7200 N N . ALA B 1 482 ? 27.284 57.186 62.146 1.00 60.19 481 ALA B N 1
ATOM 7201 C CA . ALA B 1 482 ? 25.996 57.064 62.830 1.00 60.74 481 ALA B CA 1
ATOM 7202 C C . ALA B 1 482 ? 25.665 55.613 63.171 1.00 61.06 481 ALA B C 1
ATOM 7203 O O . ALA B 1 482 ? 24.909 55.376 64.103 1.00 58.89 481 ALA B O 1
ATOM 7205 N N . HIS B 1 483 ? 26.241 54.647 62.446 1.00 61.33 482 HIS B N 1
ATOM 7206 C CA . HIS B 1 483 ? 25.780 53.257 62.550 1.00 62.85 482 HIS B CA 1
ATOM 7207 C C . HIS B 1 483 ? 26.825 52.196 62.928 1.00 64.24 482 HIS B C 1
ATOM 7208 O O . HIS B 1 483 ? 26.597 51.001 62.722 1.00 63.69 482 HIS B O 1
ATOM 7215 N N . ILE B 1 484 ? 27.941 52.612 63.515 1.00 65.30 483 ILE B N 1
ATOM 7216 C CA . ILE B 1 484 ? 28.937 51.650 63.981 1.00 65.82 483 ILE B CA 1
ATOM 7217 C C . ILE B 1 484 ? 28.330 50.782 65.095 1.00 66.29 483 ILE B C 1
ATOM 7218 O O . ILE B 1 484 ? 27.683 51.299 65.988 1.00 65.53 483 ILE B O 1
ATOM 7223 N N . PRO B 1 485 ? 28.517 49.453 65.028 1.00 66.78 484 PRO B N 1
ATOM 7224 C CA . PRO B 1 485 ? 27.831 48.574 65.969 1.00 66.81 484 PRO B CA 1
ATOM 7225 C C . PRO B 1 485 ? 28.486 48.432 67.346 1.00 66.77 484 PRO B C 1
ATOM 7226 O O . PRO B 1 485 ? 29.574 48.963 67.606 1.00 64.61 484 PRO B O 1
ATOM 7230 N N . SER B 1 486 ? 27.788 47.697 68.206 1.00 67.57 485 SER B N 1
ATOM 7231 C CA . SER B 1 486 ? 28.156 47.537 69.597 1.00 69.24 485 SER B CA 1
ATOM 7232 C C . SER B 1 486 ? 29.441 46.738 69.745 1.00 70.85 485 SER B C 1
ATOM 7233 O O . SER B 1 486 ? 29.752 45.891 68.904 1.00 71.05 485 SER B O 1
ATOM 7236 N N . ARG B 1 487 ? 30.170 47.002 70.827 1.00 72.20 486 ARG B N 1
ATOM 7237 C CA . ARG B 1 487 ? 31.398 46.275 71.136 1.00 73.95 486 ARG B CA 1
ATOM 7238 C C . ARG B 1 487 ? 31.127 44.797 71.419 1.00 75.10 486 ARG B C 1
ATOM 7239 O O . ARG B 1 487 ? 30.481 44.455 72.410 1.00 75.43 486 ARG B O 1
#

Nearest PDB structures (foldseek):
  2qyv-assembly1_B  TM=9.995E-01  e=1.302E-96  Histophilus somni 129PT
  3mru-assembly2_B  TM=7.631E-01  e=1.160E-58  Vibrio alginolyticus
  3gb0-assembly1_A-2  TM=6.569E-01  e=4.155E-23  Bacillus cereus ATCC 10987
  5xoy-assembly1_B-2  TM=6.556E-01  e=1.209E-15  Thermus thermophilus HB27
  3isz-assembly1_B  TM=5.848E-01  e=1.360E-12  Haemophilus influenzae Rd KW20

Foldseek 3Di:
DPDPPPLLVVQLVVLQQADAALPNLVVVLVVLQVVLVVVVWDWDADPQGKIKTWDAFAPVEQFAEEEEEAERHHWLRHGWAWDDDDLKIATDQTFRPVRPSSSSLLVSVVVDNPFGFHTYMYIYASPPVLTRLQPPDFPPDPGQAYEYARDAAFLEWEQWEKWKKKKKWKFFFDKDFDPFDFKKKWKKAQFDKDFQFQCLLDPGDAQQLLVLVLLLCCVVPVVVWAKFWAWWKWADDFGIRTGIIMTMMGTYDDPVVVVVSCVVSVVVVCVVCVPRGVGIDIDMGGDDDDRMGTDRVSRNLVSVLSNPQAAGQPACDPVFPPAGAWGGHFHIWGDDVGIIMTIMIIGSDPVRSVVSVVVNVVSCVVSVIDMDMDSTTHIRDGDPDAPLVVLLQVQSCVLVVHTGHYYHTRDDDSNRSNCVSVVSRGIYHYFHWPDRSHSVIMTRNVRSVSVSSSVSSSSNDRDGD/DPPPQLVVQLVVLQFQDAALPNLVRVLVVLQVVLVVVVWDWDADPLGKIKTWDAFAPVEQFFEEEEEAARHFFLRHGWAKDDDDLKIATDQTFSPVRPSSSSLLVSVVPDDPFGFHTYMYIYASQVPLTRLQPPDFPPDPGQAYEYARDAAFLEWEQWEKWKKKKKWKFFFDKDFDPFDFKKKWKKAQFPKDFCFQCLLDPGDAALLLVLVLVLCCVVPPVVWAKAWQWWKWADDQGIRTGIIMTMMGTYDDPVVVVVSSVVSVVVVCVVCVVNRVGIDIDMGGDDDDRMGTDPVSRNLVSVLSNPLAFGQPACDPVFPPHRAWGGHWRIWGDDVGIIMTIMIIGRQPVRSVVSVVVNCVSCVVSVIDMDMDSTFHIRDRDPDAPLVVLLQVQLCVLPVHTGHYYHTRDDDSNRSNCVSVVSRGIYHHFHWPDGSHSVTMGRNVSSVSVSSSVSSSRNDRDGD

B-factor: mean 60.13, std 15.97, range [22.06, 135.84]

Organism: Histophilus somni (strain 129Pt) (NCBI:txid205914)

Solvent-accessible surface area: 36790 Å² total